Protein 5UPB (pdb70)

Radius of gyration: 27.68 Å; Cα contacts (8 Å, |Δi|>4): 3332; chains: 4; bounding box: 74×61×68 Å

Solvent-accessible surface area: 32976 Å² total; per-residue (Å²): 49,0,4,2,67,16,106,105,33,78,0,20,19,9,41,101,25,96,38,0,12,0,0,36,8,0,0,0,6,0,92,6,68,48,74,113,0,55,57,9,15,16,74,47,6,136,22,29,90,0,23,0,30,0,26,0,0,36,12,7,6,8,6,77,103,107,67,53,42,5,35,143,18,3,5,23,5,32,8,40,9,0,0,0,3,0,0,0,30,40,73,140,86,88,0,13,9,6,5,2,0,0,0,42,41,5,19,0,0,0,25,4,0,0,11,0,42,4,9,2,37,8,69,12,28,22,0,47,8,24,86,20,2,41,32,37,10,7,39,128,126,54,12,16,0,0,0,4,0,8,14,21,17,6,20,0,0,25,1,0,0,40,2,78,111,65,21,86,66,69,17,26,86,97,30,72,0,17,0,2,14,0,21,0,14,30,21,48,132,67,6,56,81,6,36,1,0,0,19,6,70,67,94,54,93,124,53,14,89,15,54,10,14,122,31,42,20,87,35,24,68,8,58,26,1,2,0,84,31,0,50,105,52,96,63,56,19,3,0,0,19,6,30,1,14,55,20,25,22,0,55,79,55,62,70,74,34,0,2,2,66,20,109,105,38,73,0,22,19,5,43,108,11,89,45,0,15,0,0,34,7,0,0,0,6,0,79,7,73,53,75,131,0,55,58,9,17,16,69,37,1,136,31,29,84,0,13,0,26,0,27,0,0,36,11,8,7,8,6,88,96,110,66,52,47,5,28,117,15,2,5,25,5,33,13,40,9,0,0,1,2,0,0,0,34,46,71,145,88,86,0,18,10,7,4,2,1,0,0,41,42,4,30,7,0,0,32,4,0,0,3,0,37,3,14,2,35,9,68,10,28,23,0,44,5,22,78,22,1,41,35,35,10,8,40,129,122,53,12,16,0,0,1,4,0,8,15,23,16,6,20,0,0,24,1,0,0,38,2,63,112,64,21,83,65,70,32,26,92,82,32,58,0,18,0,0,14,0,22,0,12,34,22,49,128,64,6,50,79,5,38,4,0,0,27,4,60,66,94,60,86,126,49,13,92,16,56,9,14,111,38,46,19,88,34,24,65,10,53,22,2,2,1,88,31,0,50,122,53,96,64,45,36,4,1,0,17,7,28,1,13,53,20,23,22,0,52,88,60,63,71,75,95,40,19,0,3,3,64,48,146,36,24,17,2,14,84,30,82,26,0,12,0,0,36,4,0,0,0,7,0,83,6,72,47,75,106,0,50,56,9,14,15,72,33,0,132,34,32,88,0,17,0,30,0,24,0,0,36,8,6,6,12,11,67,69,98,71,54,39,8,29,135,16,3,4,25,5,33,9,41,7,0,0,0,4,0,0,0,30,42,70,142,92,88,0,13,8,5,4,2,0,0,0,42,41,4,17,0,0,0,14,3,0,0,8,0,32,3,8,1,36,9,67,10,28,22,0,47,8,25,90,17,1,40,31,34,18,12,39,144,136,51,13,12,0,0,1,3,0,7,14,22,16,6,22,0,0,24,0,0,0,40,2,58,124,62,22,91,66,70,28,22,95,101,37,80,1,15,1,1,11,0,20,0,12,29,20,48,129,63,7,55,85,5,37,2,0,0,20,3,88,70,61,78,95,141,57,15,88,16,58,9,13,114,38,50,18,85,36,23,65,8,58,23,1,4,1,77,28,0,49,110,52,101,61,43,29,3,1,0,18,6,28,0,8,58,14,24,17,0,56,81,56,63,73,82,70,22,18,0,3,2,63,21,114,95,15,74,0,14,18,3,14,86,28,85,26,0,11,0,0,34,4,0,0,0,6,0,91,6,76,49,72,150,0,59,55,10,15,17,94,50,5,126,11,30,82,0,21,0,34,0,20,0,0,36,10,6,5,10,11,68,73,98,70,56,38,8,34,141,16,2,4,26,5,33,10,41,7,0,0,0,1,0,0,0,34,38,99,128,95,0,13,8,8,4,2,0,0,0,42,43,6,17,0,0,0,18,4,0,0,7,0,32,4,8,1,36,9,68,10,28,21,0,46,4,26,89,16,1,50,36,32,12,8,36,136,137,50,12,8,0,0,0,4,0,9,14,21,16,6,23,0,0,29,0,0,0,39,2,73,124,63,22,94,62,67,22,30,80,88,33,82,2,12,0,3,19,0,21,0,12,32,20,48,128,60,5,52,80,4,76,5,15,0,38,33,95,62,78,94,146,59,14,90,18,60,6,14,118,32,34,18,84,34,24,67,12,69,29,15,18,0,91,32,0,52,130,53,96,61,54,22,3,0,0,18,7,29,0,9,64,18,25,22,0,56,100,51,101

Nearest PDB structures (foldseek):
  5upb-assembly1_C  TM=1.004E+00  e=4.506E-57  Rhizorhabdus wittichii RW1
  6eej-assembly1_B  TM=9.157E-01  e=1.206E-24  Streptomyces bingchenggensis BCW-1
  4jmd-assembly1_B  TM=8.940E-01  e=2.222E-24  Streptomyces hygroscopicus
  4jm3-assembly1_B  TM=8.952E-01  e=3.871E-24  Streptomyces hygroscopicus
  4jmc-assembly1_A-2  TM=9.164E-01  e=3.985E-23  Streptomyces hygroscopicus

Secondary structure (DSSP, 8-state):
--SSP-SS-TT-S--SS-EEEEEEEEEEEEEE-HHHHHHHSPTT-EEEEEEEEEEEEEEEEEETTBTTGGGT-GGGSEEEEEEEEEEEEETTEEEEEEEEEEES-HHHHHHHHHTT--EEE-EEEEE---TT-TTT-SSSTT-EEEEEEEETTEEEEEEEEEEEEE--GGGS---SEEEEEEEE--SSTTS--EEEEEEE--SEEEEEEEEEEEEEEEE---TT--GGGG-SEEEEEEEEEEEEEEE-PPEEEEE-/--SSP-SS-TT-SS-SS-EEEEEEEEEEEEE--HHHHHTTSPTT-EEEEEEEEEEEEEEEEEESSSTTGGGT-GGGSEEEEEEEEEEEEETTEEEEEEEEEEES-HHHHHHHHHTT--EEE-EEEEE---TT-TTT-SSSTT-EEEEEEEETTEEEEEEEEEEEEE--GGGS----EEEEEEEE--SSTTS--EEEEEEEE-SEEEEEEEEEEEEEEEE---TT--GGGG-S-EEEEEEEEEEEEEE-PPEEEEE-/-B-SSSP----SSBSS-EEEEEEEEEEEEE--HHHHHTTSPTT-EEEEEEEEEEEEEEEEEETT-TTGGGT-GGGSEEEEEEEEEEEEETTEEEEEEEEEEES-HHHHHHHHHTT--EEE-EEEEE---TT-TTT-SSSTT-EEEEEEEETTEEEEEEEEEEEEE--GGGS---SEEEEEEEE--SSTTS--EEEEEEE-EEEEEEEEEEEEEEEEEE---TT--GGGG-S-EEEEEEEEEEEEEE-PPEEEEE-/-B-SSS--SS-TT-SSBSS-EEEEEEEEEEEEEE-HHHHHHHSPTT-EEEEEEEEEEEEEEEEEETT-TTGGGT-GGGSEEEEEEEEEEEE---EEEEEEEEEES-HHHHHHHHHTT--EEE-EEEEE---TT-TTT-SSSTT-EEEEEEEETTEEEEEEEEEEEEE--GGGS---SEEEEEEEE--SSTTS--EEEEEE--EEEEEEEEEEEEEEEEE---TT--GGGG-SEEEEEEEEEEEEEEE-PPEE--

Foldseek 3Di:
DAPPDDPVCPGHLDDQAWKKKKKWKKKWKWFDCQVLVVVLDPPQKHFDRRIKMKMKMKMFMAGPVPRPVCVPCVVSGIKIKIFIWTWIDRPNATAIEGREMEMADVSVCVLCLQQARHYDHKDKDKDFDDQPDVVAHGDDQQGKIKMWIGDPHWTFKIKMFGFHHFDDCVQDDDGFKYKGWNWADDPDVVDDTATFIWIKGWPDKDKDRKTWGDMDMGGIDDPPDDSVSCVPIDTDTIMIIMMMTMIGHTGTDGGD/DAPPDDPVCPGHLDDQFWKKKKKWKKKWKWADCQVLVVVLDPPQKHFDRRIKMKMKMKMFMATPVCRPVCVVCVVSGIKIKIFIWTWIDRVNATDIEGREMEMADVSVCVVCLQQQRHYDHKDKDKDFDDQPPVVAHGDDQQGKIKMWIGHPRWTFKIKMFGFHFFDDCVQPDDRFKYKHWNWADDPDVVDDIATFIWIKGWPDKDKDRKTWGDMDMDGIDDPPDDSVSCVPIDTDTIMIIMMMTIIGHTGTDGGD/DADAPPDDCHHLDDQAKKKKKKWKKKWKWFDCQVLVQVLDPPQKHADRRIKMKMKMKMFMAGPVCRPVCVPCVVSGIKIKIFIWTWIDRVNATEIEGREMEMADVSVCVLCLQQFHHYDHKDKDKDFDDQPPVVQHGDDQQGKIKMWIDDPRWTFKIKMFRFHHFDDCVQPPDGQWYKGWNWADDPDVVDDTATFIWIWGWPPKDKDPKTWGDMDMDGIDDPPDDSVSRVPIDTDTIMIIMMMTMTRHTGTDGGD/DADAPPDDPVNPGHLDDQAKKKKKKWKKKWKKFDCQVLVVVLDPPQKHFDRRIKMKMKMKMFMAGPVCRPVCVPCVVSGIKIKIFIWTWIDRVFTEIEGREMEMADVSVVVVCLQQAHHYDHKDKDKDFDDQPPVVQHGDDQQGKIKMWIADPNWTFKIKMFRFHHFDDPVQDDDGPWYKGWNWADDPDVPDDIDTFIWIKWPPKDKDPKTWGDMDMDGIDDPPDDSVSRVPIDTDTIMIIMMMTMIGHTGTDD

Sequence (1021 aa):
ATHFLTPTGQASLVDDALYGWGADMLTVYLRCDPARLQALLPAGLKVADGLCMAYVGAFQSTSEDQPAAMLRNPAGAVYNEAALSIACTHGDRQGYFPAFVWVDKEWSLIRGWLNGYPKKIGAITLARPHPYNPVTGGLREGAVVGGICARHGFTLFRLGLTVTRAGDAGDLRSRPATFGHRHWPALHPTQTPVSELVEVNRSDLRVGDIWAGEPFIELGSAPDEALECFADHEVLAGVTYSYGFRIGGATRLESLATHFLTPTGQASLVDDALYGWGADMLTVYLRCDPARLQALLPAGLKVADGLCMAYVGAFQSTSEDQPAAMLRNPAGAVYNEAALSIACTHGDRQGYFPAFVWVDKEWSLIRGWLNGYPKKIGAITLARPHPYNPVTGGLREGAVVGGICARHGFTLFRLGLTVTRAGDAGDLRSRPATFGHRHWPALHPTQTPVSELVEVNRSDLRVGDIWAGEPFIELGSAPDEALECFADHEVLAGVTYSYGFRIGGATRLESLAGATHFLTPASLVDDALYGWGADMLTVYLRCDPARLQALLPAGLKVADGLCMAYVGAFQSTSEDQPAAMLRNPAGAVYNEAALSIACTHGDRQGYFPAFVWVDKEWSLIRGWLNGYPKKIGAITLARPHPYNPVTGGLREGAVVGGICARHGFTLFRLGLTVTRAGDAGDLRSRPATFGHRHWPALHPTQTPVSELVEVNRSDLRVGDIWAGEPFIELGSAPDEALECFADHEVLAGVTYSYGFRIGGATRLESLAGATHFLTPTGQASLVDDALYGWGADMLTVYLRCDPARLQALLPAGLKVADGLCMAYVGAFQSTSEDQPAAMLRNPAGAVYNEAALSIACTHGRQGYFPAFVWVDKEWSLIRGWLNGYPKKIGAITLARPHPYNPVTGGLREGAVVGGICARHGFTLFRLGLTVTRAGDAGDLRSRPATFGHRHWPALHPTQTPVSELVEVRSDLRVGDIWAGEPFIELGSAPDEALECFADHEVLAGVTYSYGFRIGGATRLE

Structure (mmCIF, N/CA/C/O backbone):
data_5UPB
#
_entry.id   5UPB
#
_cell.length_a   75.040
_cell.length_b   75.040
_cell.length_c   179.850
_cell.angle_alpha   90.000
_cell.angle_beta   90.000
_cell.angle_gamma   120.000
#
_symmetry.space_group_name_H-M   'P 32'
#
loop_
_entity.id
_entity.type
_entity.pdbx_description
1 polymer 'Acetoacetate decarboxylase'
2 water water
#
loop_
_atom_site.group_PDB
_atom_site.id
_atom_site.type_symbol
_atom_site.label_atom_id
_atom_site.label_alt_id
_atom_site.label_comp_id
_atom_site.label_asym_id
_atom_site.label_entity_id
_atom_site.label_seq_id
_atom_site.pdbx_PDB_ins_code
_atom_site.Cartn_x
_atom_site.Cartn_y
_atom_site.Cartn_z
_atom_site.occupancy
_atom_site.B_iso_or_equiv
_atom_site.auth_seq_id
_atom_site.auth_comp_id
_atom_site.auth_asym_id
_atom_site.auth_atom_id
_atom_site.pdbx_PDB_model_num
ATOM 1 N N . ALA A 1 3 ? 7.923 11.976 6.088 1.00 54.62 4 ALA A N 1
ATOM 2 C CA . ALA A 1 3 ? 6.651 12.052 5.383 1.00 46.69 4 ALA A CA 1
ATOM 3 C C . ALA A 1 3 ? 6.752 11.274 4.051 1.00 50.12 4 ALA A C 1
ATOM 4 O O . ALA A 1 3 ? 7.838 11.051 3.514 1.00 43.13 4 ALA A O 1
ATOM 6 N N . THR A 1 4 ? 5.610 10.848 3.547 1.00 39.31 5 THR A N 1
ATOM 7 C CA . THR A 1 4 ? 5.481 9.897 2.434 1.00 37.90 5 THR A CA 1
ATOM 8 C C . THR A 1 4 ? 4.713 10.551 1.294 1.00 42.42 5 THR A C 1
ATOM 9 O O . THR A 1 4 ? 4.273 11.706 1.398 1.00 38.04 5 THR A O 1
ATOM 19 N N . HIS A 1 5 ? 4.537 9.794 0.199 1.00 41.24 6 HIS A N 1
ATOM 20 C CA . HIS A 1 5 ? 3.573 10.194 -0.821 1.00 47.01 6 HIS A CA 1
ATOM 21 C C . HIS A 1 5 ? 2.235 10.511 -0.160 1.00 40.90 6 HIS A C 1
ATOM 22 O O . HIS A 1 5 ? 1.863 9.873 0.833 1.00 33.86 6 HIS A O 1
ATOM 35 N N . PHE A 1 6 ? 1.483 11.469 -0.716 1.00 34.96 7 PHE A N 1
ATOM 36 C CA . PHE A 1 6 ? 1.917 12.377 -1.804 1.00 37.73 7 PHE A CA 1
ATOM 37 C C . PHE A 1 6 ? 2.817 13.492 -1.270 1.00 40.83 7 PHE A C 1
ATOM 38 O O . PHE A 1 6 ? 2.411 14.260 -0.386 1.00 43.65 7 PHE A O 1
ATOM 55 N N . LEU A 1 7 ? 4.026 13.607 -1.808 1.00 38.38 8 LEU A N 1
ATOM 56 C CA . LEU A 1 7 ? 4.957 14.650 -1.376 1.00 44.08 8 LEU A CA 1
ATOM 57 C C . LEU A 1 7 ? 4.620 15.982 -2.043 1.00 52.19 8 LEU A C 1
ATOM 58 O O . LEU A 1 7 ? 4.672 16.108 -3.273 1.00 46.15 8 LEU A O 1
ATOM 74 N N . THR A 1 8 ? 4.283 16.974 -1.235 1.00 46.16 9 THR A N 1
ATOM 75 C CA . THR A 1 8 ? 3.995 18.314 -1.720 1.00 44.29 9 THR A CA 1
ATOM 76 C C . THR A 1 8 ? 4.679 19.281 -0.770 1.00 59.46 9 THR A C 1
ATOM 77 O O . THR A 1 8 ? 4.991 18.915 0.371 1.00 60.55 9 THR A O 1
ATOM 88 N N . PRO A 1 9 ? 4.937 20.521 -1.209 1.00 67.01 10 PRO A N 1
ATOM 89 C CA . PRO A 1 9 ? 5.657 21.455 -0.318 1.00 92.44 10 PRO A CA 1
ATOM 90 C C . PRO A 1 9 ? 4.951 21.629 1.017 1.00 114.30 10 PRO A C 1
ATOM 91 O O . PRO A 1 9 ? 5.574 21.492 2.077 1.00 110.87 10 PRO A O 1
ATOM 102 N N . THR A 1 10 ? 3.653 21.941 0.979 1.00 134.05 11 THR A N 1
ATOM 103 C CA . THR A 1 10 ? 2.795 21.902 2.159 1.00 128.86 11 THR A CA 1
ATOM 104 C C . THR A 1 10 ? 3.003 20.654 3.017 1.00 86.64 11 THR A C 1
ATOM 105 O O . THR A 1 10 ? 3.158 20.737 4.242 1.00 74.69 11 THR A O 1
ATOM 111 N N . GLY A 1 11 ? 2.968 19.482 2.393 1.00 65.82 12 GLY A N 1
ATOM 112 C CA . GLY A 1 11 ? 2.956 18.235 3.124 1.00 63.62 12 GLY A CA 1
ATOM 113 C C . GLY A 1 11 ? 1.584 17.801 3.602 1.00 65.85 12 GLY A C 1
ATOM 114 O O . GLY A 1 11 ? 1.477 16.755 4.262 1.00 61.79 12 GLY A O 1
ATOM 118 N N . GLN A 1 12 ? 0.527 18.551 3.269 1.00 54.42 13 GLN A N 1
ATOM 119 C CA . GLN A 1 12 ? -0.822 18.203 3.702 1.00 51.42 13 GLN A CA 1
ATOM 120 C C . GLN A 1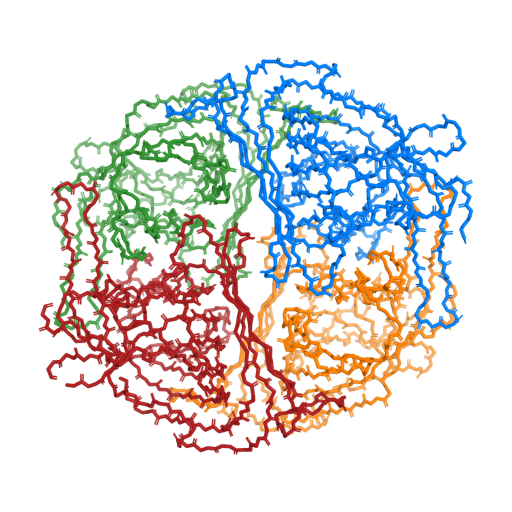 12 ? -1.321 16.904 3.093 1.00 42.67 13 GLN A C 1
ATOM 121 O O . GLN A 1 12 ? -2.334 16.367 3.555 1.00 45.90 13 GLN A O 1
ATOM 135 N N . ALA A 1 13 ? -0.663 16.398 2.055 1.00 43.56 14 ALA A N 1
ATOM 136 C CA . ALA A 1 13 ? -1.167 15.251 1.325 1.00 42.37 14 ALA A CA 1
ATOM 137 C C . ALA A 1 13 ? -0.380 13.979 1.609 1.00 45.38 14 ALA A C 1
ATOM 138 O O . ALA A 1 13 ? -0.620 12.972 0.948 1.00 35.72 14 ALA A O 1
ATOM 145 N N . SER A 1 14 ? 0.569 14.002 2.548 1.00 37.18 15 SER A N 1
ATOM 146 C CA . SER A 1 14 ? 1.317 12.794 2.874 1.00 41.86 15 SER A CA 1
ATOM 147 C C . SER A 1 14 ? 0.424 11.840 3.648 1.00 35.42 15 SER A C 1
ATOM 148 O O . SER A 1 14 ? -0.308 12.249 4.549 1.00 42.95 15 SER A O 1
ATOM 156 N N . LEU A 1 15 ? 0.491 10.550 3.310 1.00 39.61 16 LEU A N 1
ATOM 157 C CA . LEU A 1 15 ? -0.246 9.552 4.087 1.00 40.12 16 LEU A CA 1
ATOM 158 C C . LEU A 1 15 ? 0.201 9.536 5.531 1.00 47.52 16 LEU A C 1
ATOM 159 O O . LEU A 1 15 ? -0.610 9.343 6.440 1.00 42.15 16 LEU A O 1
ATOM 175 N N . VAL A 1 16 ? 1.505 9.658 5.747 1.00 38.89 17 VAL A N 1
ATOM 176 C CA . VAL A 1 16 ? 2.126 9.462 7.045 1.00 46.44 17 VAL A CA 1
ATOM 177 C C . VAL A 1 16 ? 3.133 10.587 7.234 1.00 50.21 17 VAL A C 1
ATOM 178 O O . VAL A 1 16 ? 3.764 11.027 6.267 1.00 45.39 17 VAL A O 1
ATOM 191 N N . ASP A 1 17 ? 3.271 11.062 8.469 1.00 48.35 18 ASP A N 1
ATOM 192 C CA . ASP A 1 17 ? 4.328 11.997 8.860 1.00 53.34 18 ASP A CA 1
ATOM 193 C C . ASP A 1 17 ? 5.207 11.320 9.907 1.00 50.71 18 ASP A C 1
ATOM 194 O O . ASP A 1 17 ? 4.882 10.244 10.411 1.00 58.08 18 ASP A O 1
ATOM 203 N N . ASP A 1 18 ? 6.356 11.915 10.222 1.00 51.06 19 ASP A N 1
ATOM 204 C CA . ASP A 1 18 ? 7.214 11.333 11.253 1.00 67.71 19 ASP A CA 1
ATOM 205 C C . ASP A 1 18 ? 6.966 11.949 12.629 1.00 55.57 19 ASP A C 1
ATOM 206 O O . ASP A 1 18 ? 7.853 11.940 13.493 1.00 74.86 19 ASP A O 1
ATOM 215 N N . ALA A 1 19 ? 5.784 12.496 12.836 1.00 61.73 20 ALA A N 1
ATOM 216 C CA . ALA A 1 19 ? 5.380 12.927 14.158 1.00 53.21 20 ALA A CA 1
ATOM 217 C C . ALA A 1 19 ? 5.135 11.719 15.057 1.00 55.35 20 ALA A C 1
ATOM 218 O O . ALA A 1 19 ? 4.949 10.591 14.605 1.00 46.84 20 ALA A O 1
ATOM 225 N N . LEU A 1 20 ? 5.185 11.964 16.356 1.00 53.24 21 LEU A N 1
ATOM 226 C CA . LEU A 1 20 ? 4.790 10.944 17.309 1.00 50.96 21 LEU A CA 1
ATOM 227 C C . LEU A 1 20 ? 3.262 10.797 17.312 1.00 45.15 21 LEU A C 1
ATOM 228 O O . LEU A 1 20 ? 2.525 11.775 17.287 1.00 45.24 21 LEU A O 1
ATOM 244 N N . TYR A 1 21 ? 2.781 9.577 17.384 1.00 35.71 22 TYR A N 1
ATOM 245 C CA . TYR A 1 21 ? 1.344 9.331 17.495 1.00 33.81 22 TYR A CA 1
ATOM 246 C C . TYR A 1 21 ? 0.968 8.701 18.828 1.00 46.17 22 TYR A C 1
ATOM 247 O O . TYR A 1 21 ? 1.792 8.065 19.496 1.00 44.44 22 TYR A O 1
ATOM 265 N N . GLY A 1 22 ? -0.282 8.942 19.224 1.00 31.89 23 GLY A N 1
ATOM 266 C CA . GLY A 1 22 ? -0.899 8.213 20.308 1.00 31.18 23 GLY A CA 1
ATOM 267 C C . GLY A 1 22 ? -2.116 7.478 19.797 1.00 32.29 23 GLY A C 1
ATOM 268 O O . GLY A 1 22 ? -2.829 7.961 18.917 1.00 37.25 23 GLY A O 1
ATOM 272 N N . TRP A 1 23 ? -2.375 6.333 20.406 1.00 27.85 24 TRP A N 1
ATOM 273 C CA . TRP A 1 23 ? -3.488 5.454 20.098 1.00 29.64 24 TRP A CA 1
ATOM 274 C C . TRP A 1 23 ? -4.326 5.162 21.326 1.00 32.25 24 TRP A C 1
ATOM 275 O O . TRP A 1 23 ? -3.789 4.928 22.417 1.00 34.76 24 TRP A O 1
ATOM 296 N N . GLY A 1 24 ? -5.640 5.080 21.135 1.00 30.87 25 GLY A N 1
ATOM 297 C CA . GLY A 1 24 ? -6.494 4.322 22.027 1.00 26.37 25 GLY A CA 1
ATOM 298 C C . GLY A 1 24 ? -7.219 3.245 21.253 1.00 25.10 25 GLY A C 1
ATOM 299 O O . GLY A 1 24 ? -7.503 3.399 20.062 1.00 27.93 25 GLY A O 1
ATOM 303 N N . ALA A 1 25 ? -7.489 2.143 21.920 1.00 26.37 26 ALA A N 1
ATOM 304 C CA . ALA A 1 25 ? -8.047 0.985 21.223 1.00 26.68 26 ALA A CA 1
ATOM 305 C C . ALA A 1 25 ? -8.858 0.120 22.161 1.00 29.80 26 ALA A C 1
ATOM 306 O O . ALA A 1 25 ? -8.567 0.016 23.367 1.00 27.99 26 ALA A O 1
ATOM 313 N N . ASP A 1 26 ? -9.853 -0.530 21.587 1.00 25.90 27 ASP A N 1
ATOM 314 C CA . ASP A 1 26 ? -10.523 -1.662 22.215 1.00 31.40 27 ASP A CA 1
ATOM 315 C C . ASP A 1 26 ? -10.108 -2.931 21.489 1.00 28.20 27 ASP A C 1
ATOM 316 O O . ASP A 1 26 ? -10.119 -2.973 20.256 1.00 26.40 27 ASP A O 1
ATOM 325 N N . MET A 1 27 ? -9.803 -3.984 22.256 1.00 30.03 28 MET A N 1
ATOM 326 C CA . MET A 1 27 ? -9.126 -5.161 21.721 1.00 28.24 28 MET A CA 1
ATOM 327 C C . MET A 1 27 ? -9.892 -6.415 22.110 1.00 29.64 28 MET A C 1
ATOM 328 O O . MET A 1 27 ? -10.388 -6.532 23.243 1.00 28.87 28 MET A O 1
ATOM 342 N N . LEU A 1 28 ? -9.968 -7.344 21.167 1.00 26.07 29 LEU A N 1
ATOM 343 C CA . LEU A 1 28 ? -10.365 -8.727 21.415 1.00 31.15 29 LEU A CA 1
ATOM 344 C C . LEU A 1 28 ? -9.173 -9.604 21.071 1.00 30.39 29 LEU A C 1
ATOM 345 O O . LEU A 1 28 ? -8.661 -9.545 19.944 1.00 30.20 29 LEU A O 1
ATOM 361 N N . THR A 1 29 ? -8.714 -10.395 22.032 1.00 27.09 30 THR A N 1
ATOM 362 C CA . THR A 1 29 ? -7.516 -11.198 21.857 1.00 29.06 30 THR A CA 1
ATOM 363 C C . THR A 1 29 ? -7.740 -12.641 22.289 1.00 31.42 30 THR A C 1
ATOM 364 O O . THR A 1 29 ? -8.306 -12.906 23.362 1.00 31.42 30 THR A O 1
ATOM 375 N N . VAL A 1 30 ? -7.264 -13.569 21.450 1.00 30.90 31 VAL A N 1
ATOM 376 C CA . VAL A 1 30 ? -7.239 -14.985 21.757 1.00 36.08 31 VAL A CA 1
ATOM 377 C C . VAL A 1 30 ? -5.797 -15.463 21.673 1.00 33.60 31 VAL A C 1
ATOM 378 O O . VAL A 1 30 ? -5.111 -15.258 20.660 1.00 32.41 31 VAL A O 1
ATOM 391 N N . TYR A 1 31 ? -5.342 -16.083 22.742 1.00 30.67 32 TYR A N 1
ATOM 392 C CA . TYR A 1 31 ? -4.027 -16.684 22.779 1.00 31.16 32 TYR A CA 1
ATOM 393 C C . TYR A 1 31 ? -4.098 -18.146 22.355 1.00 37.04 32 TYR A C 1
ATOM 394 O O . TYR A 1 31 ? -5.065 -18.855 22.655 1.00 38.07 32 TYR A O 1
ATOM 412 N N . LEU A 1 32 ? -3.087 -18.555 21.607 1.00 34.21 33 LEU A N 1
ATOM 413 C CA . LEU A 1 32 ? -2.991 -19.866 20.985 1.00 34.13 33 LEU A CA 1
ATOM 414 C C . LEU A 1 32 ? -1.578 -20.396 21.142 1.00 33.81 33 LEU A C 1
ATOM 415 O O . LEU A 1 32 ? -0.619 -19.636 21.314 1.00 43.80 33 LEU A O 1
ATOM 431 N N . ARG A 1 33 ? -1.440 -21.701 20.939 1.00 43.85 34 ARG A N 1
ATOM 432 C CA . ARG A 1 33 ? -0.134 -22.338 20.811 1.00 40.21 34 ARG A CA 1
ATOM 433 C C . ARG A 1 33 ? -0.163 -23.174 19.544 1.00 43.16 34 ARG A C 1
ATOM 434 O O . ARG A 1 33 ? -1.087 -23.965 19.349 1.00 41.07 34 ARG A O 1
ATOM 455 N N . CYS A 1 34 ? 0.782 -22.923 18.650 1.00 42.28 35 CYS A N 1
ATOM 456 C CA . CYS A 1 34 ? 0.972 -23.712 17.444 1.00 40.31 35 CYS A CA 1
ATOM 457 C C . CYS A 1 34 ? 2.308 -24.424 17.533 1.00 38.75 35 CYS A C 1
ATOM 458 O O . CYS A 1 34 ? 3.078 -24.250 18.490 1.00 43.02 35 CYS A O 1
ATOM 466 N N . ASP A 1 35 ? 2.552 -25.268 16.548 1.00 53.01 36 ASP A N 1
ATOM 467 C CA . ASP A 1 35 ? 3.824 -25.969 16.415 1.00 62.04 36 ASP A CA 1
ATOM 468 C C . ASP A 1 35 ? 4.932 -24.941 16.199 1.00 51.41 36 ASP A C 1
ATOM 469 O O . ASP A 1 35 ? 4.926 -24.250 15.168 1.00 45.44 36 ASP A O 1
ATOM 478 N N . PRO A 1 36 ? 5.916 -24.832 17.093 1.00 49.46 37 PRO A N 1
ATOM 479 C CA . PRO A 1 36 ? 6.940 -23.799 16.891 1.00 50.95 37 PRO A CA 1
ATOM 480 C C . PRO A 1 36 ? 7.652 -23.911 15.549 1.00 52.95 37 PRO A C 1
ATOM 481 O O . PRO A 1 36 ? 8.041 -22.883 14.984 1.00 44.16 37 PRO A O 1
ATOM 492 N N . ALA A 1 37 ? 7.788 -25.120 14.990 1.00 60.05 38 ALA A N 1
ATOM 493 C CA . ALA A 1 37 ? 8.534 -25.262 13.739 1.00 60.81 38 ALA A CA 1
ATOM 494 C C . ALA A 1 37 ? 7.803 -24.588 12.587 1.00 59.20 38 ALA A C 1
ATOM 495 O O . ALA A 1 37 ? 8.436 -23.937 11.745 1.00 60.64 38 ALA A O 1
ATOM 502 N N . ARG A 1 38 ? 6.472 -24.706 12.539 1.00 54.00 39 ARG A N 1
ATOM 503 C CA . ARG A 1 38 ? 5.718 -23.990 11.513 1.00 45.60 39 ARG A CA 1
ATOM 504 C C . ARG A 1 38 ? 5.835 -22.475 11.692 1.00 46.67 39 ARG A C 1
ATOM 505 O O . ARG A 1 38 ? 6.024 -21.738 10.717 1.00 54.76 39 ARG A O 1
ATOM 526 N N . LEU A 1 39 ? 5.739 -21.983 12.936 1.00 47.10 40 LEU A N 1
ATOM 527 C CA . LEU A 1 39 ? 5.826 -20.542 13.140 1.00 41.64 40 LEU A CA 1
ATOM 528 C C . LEU A 1 39 ? 7.213 -20.013 12.811 1.00 49.91 40 LEU A C 1
ATOM 529 O O . LEU A 1 39 ? 7.341 -18.909 12.270 1.00 49.01 40 LEU A O 1
ATOM 545 N N . GLN A 1 40 ? 8.266 -20.788 13.103 1.00 44.98 41 GLN A N 1
ATOM 546 C CA . GLN A 1 40 ? 9.618 -20.303 12.826 1.00 44.58 41 GLN A CA 1
ATOM 547 C C . GLN A 1 40 ? 9.792 -19.973 11.345 1.00 42.80 41 GLN A C 1
ATOM 548 O O . GLN A 1 40 ? 10.490 -19.017 10.990 1.00 41.10 41 GLN A O 1
ATOM 562 N N . ALA A 1 41 ? 9.167 -20.760 10.464 1.00 42.95 42 ALA A N 1
ATOM 563 C CA . ALA A 1 41 ? 9.266 -20.513 9.024 1.00 50.12 42 ALA A CA 1
ATOM 564 C C . ALA A 1 41 ? 8.743 -19.130 8.630 1.00 50.72 42 ALA A C 1
ATOM 565 O O . ALA A 1 41 ? 9.130 -18.594 7.587 1.00 43.34 42 ALA A O 1
ATOM 572 N N . LEU A 1 42 ? 7.837 -18.553 9.415 1.00 44.88 43 LEU A N 1
ATOM 573 C CA . LEU A 1 42 ? 7.322 -17.223 9.129 1.00 38.74 43 LEU A CA 1
ATOM 574 C C . LEU A 1 42 ? 8.189 -16.120 9.709 1.00 44.29 43 LEU A C 1
ATOM 575 O O . LEU A 1 42 ? 7.948 -14.941 9.409 1.00 46.09 43 LEU A O 1
ATOM 591 N N . LEU A 1 43 ? 9.134 -16.465 10.582 1.00 39.49 44 LEU A N 1
ATOM 592 C CA . LEU A 1 43 ? 9.896 -15.408 11.215 1.00 43.14 44 LEU A CA 1
ATOM 593 C C . LEU A 1 43 ? 11.055 -15.000 10.339 1.00 41.65 44 LEU A C 1
ATOM 594 O O . LEU A 1 43 ? 11.745 -15.860 9.793 1.00 44.24 44 LEU A O 1
ATOM 610 N N . PRO A 1 44 ? 11.342 -13.709 10.254 1.00 37.38 45 PRO A N 1
ATOM 611 C CA . PRO A 1 44 ? 12.552 -13.293 9.552 1.00 46.57 45 PRO A CA 1
ATOM 612 C C . PRO A 1 44 ? 13.802 -13.705 10.321 1.00 48.38 45 PRO A C 1
ATOM 613 O O . PRO A 1 44 ? 13.774 -13.996 11.519 1.00 42.25 45 PRO A O 1
ATOM 624 N N . ALA A 1 45 ? 14.901 -13.790 9.583 1.00 53.07 46 ALA A N 1
ATOM 625 C CA . ALA A 1 45 ? 16.167 -14.228 10.152 1.00 58.68 46 ALA A CA 1
ATOM 626 C C . ALA A 1 45 ? 16.562 -13.359 11.340 1.00 54.14 46 ALA A C 1
ATOM 627 O O . ALA A 1 45 ? 16.454 -12.128 11.294 1.00 50.62 46 ALA A O 1
ATOM 634 N N . GLY A 1 46 ? 16.986 -14.003 12.423 1.00 53.17 47 GLY A N 1
ATOM 635 C CA . GLY A 1 46 ? 17.420 -13.294 13.613 1.00 58.90 47 GLY A CA 1
ATOM 636 C C . GLY A 1 46 ? 16.420 -13.343 14.743 1.00 53.08 47 GLY A C 1
ATOM 637 O O . GLY A 1 46 ? 16.773 -12.984 15.878 1.00 56.48 47 GLY A O 1
ATOM 641 N N . LEU A 1 47 ? 15.189 -13.775 14.467 1.00 45.65 48 LEU A N 1
ATOM 642 C CA . LEU A 1 47 ? 14.166 -13.982 15.482 1.00 55.61 48 LEU A CA 1
ATOM 643 C C . LEU A 1 47 ? 13.976 -15.469 15.713 1.00 56.26 48 LEU A C 1
ATOM 644 O O . LEU A 1 47 ? 13.933 -16.261 14.767 1.00 49.11 48 LEU A O 1
ATOM 660 N N . LYS A 1 48 ? 13.832 -15.833 16.977 1.00 49.86 49 LYS A N 1
ATOM 661 C CA . LYS A 1 48 ? 13.685 -17.220 17.377 1.00 61.19 49 LYS A CA 1
ATOM 662 C C . LYS A 1 48 ? 12.302 -17.389 17.979 1.00 44.13 49 LYS A C 1
ATOM 663 O O . LYS A 1 48 ? 11.887 -16.599 18.834 1.00 46.03 49 LYS A O 1
ATOM 682 N N . VAL A 1 49 ? 11.570 -18.387 17.493 1.00 41.81 50 VAL A N 1
ATOM 683 C CA . VAL A 1 49 ? 10.231 -18.606 18.003 1.00 45.40 50 VAL A CA 1
ATOM 684 C C . VAL A 1 49 ? 10.331 -18.954 19.500 1.00 47.82 50 VAL A C 1
ATOM 685 O O . VAL A 1 49 ? 11.315 -19.548 19.964 1.00 47.70 50 VAL A O 1
ATOM 698 N N . ALA A 1 50 ? 9.289 -18.624 20.251 1.00 51.49 51 ALA A N 1
ATOM 699 C CA . ALA A 1 50 ? 9.234 -19.035 21.650 1.00 50.02 51 ALA A CA 1
ATOM 700 C C . ALA A 1 50 ? 8.613 -20.422 21.663 1.00 57.62 51 ALA A C 1
ATOM 701 O O . ALA A 1 50 ? 8.898 -21.217 20.761 1.00 64.73 51 ALA A O 1
ATOM 708 N N . ASP A 1 51 ? 7.793 -20.749 22.650 1.00 77.81 52 ASP A N 1
ATOM 709 C CA . ASP A 1 51 ? 7.288 -22.114 22.740 1.00 76.73 52 ASP A CA 1
ATOM 710 C C . ASP A 1 51 ? 6.110 -22.381 21.796 1.00 51.10 52 ASP A C 1
ATOM 711 O O . ASP A 1 51 ? 5.472 -23.428 21.898 1.00 51.66 52 ASP A O 1
ATOM 720 N N . GLY A 1 52 ? 5.856 -21.506 20.831 1.00 50.04 53 GLY A N 1
ATOM 721 C CA . GLY A 1 52 ? 4.713 -21.639 19.954 1.00 53.59 53 GLY A CA 1
ATOM 722 C C . GLY A 1 52 ? 3.549 -20.740 20.315 1.00 46.89 53 GLY A C 1
ATOM 723 O O . GLY A 1 52 ? 2.539 -20.748 19.599 1.00 39.15 53 GLY A O 1
ATOM 727 N N . LEU A 1 53 ? 3.650 -19.985 21.409 1.00 40.29 54 LEU A N 1
ATOM 728 C CA . LEU A 1 53 ? 2.612 -19.020 21.745 1.00 42.76 54 LEU A CA 1
ATOM 729 C C . LEU A 1 53 ? 2.416 -18.049 20.588 1.00 37.36 54 LEU A C 1
ATOM 730 O O . LEU A 1 53 ? 3.387 -17.569 20.004 1.00 38.84 54 LEU A O 1
ATOM 746 N N . CYS A 1 54 ? 1.155 -17.828 20.229 1.00 31.38 55 CYS A N 1
ATOM 747 C CA . CYS A 1 54 ? 0.701 -16.868 19.231 1.00 33.13 55 CYS A CA 1
ATOM 748 C C . CYS A 1 54 ? -0.447 -16.108 19.848 1.00 32.79 55 CYS A C 1
ATOM 749 O O . CYS A 1 54 ? -1.081 -16.598 20.794 1.00 36.61 55 CYS A O 1
ATOM 757 N N . MET A 1 55 ? -0.681 -14.895 19.346 1.00 35.76 56 MET A N 1
ATOM 758 C CA . MET A 1 55 ? -1.877 -14.151 19.724 1.00 33.22 56 MET A CA 1
ATOM 759 C C . MET A 1 55 ? -2.613 -13.764 18.451 1.00 42.03 56 MET A C 1
ATOM 760 O O . MET A 1 55 ? -1.996 -13.296 17.479 1.00 38.53 56 MET A O 1
ATOM 774 N N . ALA A 1 56 ? -3.909 -14.017 18.436 1.00 36.15 57 ALA A N 1
ATOM 775 C CA . ALA A 1 56 ? -4.806 -13.458 17.432 1.00 38.90 57 ALA A CA 1
ATOM 776 C C . ALA A 1 56 ? -5.569 -12.292 18.058 1.00 35.10 57 ALA A C 1
ATOM 777 O O . ALA A 1 56 ? -5.993 -12.393 19.215 1.00 34.44 57 ALA A O 1
ATOM 784 N N . TYR A 1 57 ? -5.670 -11.155 17.344 1.00 29.30 58 TYR A N 1
ATOM 785 C CA . TYR A 1 57 ? -6.526 -10.082 17.838 1.00 26.77 58 TYR A CA 1
ATOM 786 C C . TYR A 1 57 ? -7.324 -9.428 16.731 1.00 34.70 58 TYR A C 1
ATOM 787 O O . TYR A 1 57 ? -6.929 -9.408 15.559 1.00 30.58 58 TYR A O 1
ATOM 805 N N . VAL A 1 58 ? -8.454 -8.868 17.150 1.00 30.61 59 VAL A N 1
ATOM 806 C CA . VAL A 1 58 ? -9.215 -7.914 16.360 1.00 24.37 59 VAL A CA 1
ATOM 807 C C . VAL A 1 58 ? -9.416 -6.688 17.230 1.00 29.62 59 VAL A C 1
ATOM 808 O O . VAL A 1 58 ? -9.840 -6.814 18.385 1.00 32.66 59 VAL A O 1
ATOM 821 N N . GLY A 1 59 ? -9.080 -5.521 16.707 1.00 26.64 60 GLY A N 1
ATOM 822 C CA . GLY A 1 59 ? -9.198 -4.295 17.475 1.00 21.71 60 GLY A CA 1
ATOM 823 C C . GLY A 1 59 ? -9.759 -3.139 16.676 1.00 35.27 60 GLY A C 1
ATOM 824 O O . GLY A 1 59 ? -9.639 -3.064 15.437 1.00 27.24 60 GLY A O 1
ATOM 828 N N . ALA A 1 60 ? -10.354 -2.217 17.417 1.00 25.61 61 ALA A N 1
ATOM 829 C CA . ALA A 1 60 ? -10.796 -0.919 16.911 1.00 23.53 61 ALA A CA 1
ATOM 830 C C . ALA A 1 60 ? -9.894 0.157 17.484 1.00 30.20 61 ALA A C 1
ATOM 831 O O . ALA A 1 60 ? -9.842 0.344 18.714 1.00 28.84 61 ALA A O 1
ATOM 838 N N . PHE A 1 61 ? -9.183 0.855 16.595 1.00 24.18 62 PHE A N 1
ATOM 839 C CA . PHE A 1 61 ? -8.116 1.773 16.951 1.00 21.94 62 PHE A CA 1
ATOM 840 C C . PHE A 1 61 ? -8.489 3.202 16.604 1.00 32.25 62 PHE A C 1
ATOM 841 O O . PHE A 1 61 ? -9.189 3.477 15.625 1.00 26.35 62 PHE A O 1
ATOM 858 N N . GLN A 1 62 ? -7.957 4.111 17.399 1.00 26.04 63 GLN A N 1
ATOM 859 C CA . GLN A 1 62 ? -8.114 5.547 17.183 1.00 23.98 63 GLN A CA 1
ATOM 860 C C . GLN A 1 62 ? -6.755 6.205 17.403 1.00 29.25 63 GLN A C 1
ATOM 861 O O . GLN A 1 62 ? -6.218 6.191 18.528 1.00 27.98 63 GLN A O 1
ATOM 875 N N . SER A 1 63 ? -6.171 6.769 16.343 1.00 26.65 64 SER A N 1
ATOM 876 C CA . SER A 1 63 ? -4.831 7.341 16.415 1.00 26.33 64 SER A CA 1
ATOM 877 C C . SER A 1 63 ? -4.874 8.849 16.174 1.00 38.87 64 SER A C 1
ATOM 878 O O . SER A 1 63 ? -5.776 9.373 15.505 1.00 36.08 64 SER A O 1
ATOM 886 N N . THR A 1 64 ? -3.920 9.544 16.794 1.00 36.01 65 THR A N 1
ATOM 887 C CA . THR A 1 64 ? -3.818 10.999 16.764 1.00 38.42 65 THR A CA 1
ATOM 888 C C . THR A 1 64 ? -2.361 11.433 16.724 1.00 44.49 65 THR A C 1
ATOM 889 O O . THR A 1 64 ? -1.552 11.004 17.556 1.00 39.78 65 THR A O 1
ATOM 900 N N . SER A 1 65 ? -2.064 12.372 15.830 1.00 54.38 66 SER A N 1
ATOM 901 C CA . SER A 1 65 ? -0.735 12.954 15.723 1.00 56.24 66 SER A CA 1
ATOM 902 C C . SER A 1 65 ? -0.555 14.019 16.790 1.00 60.55 66 SER A C 1
ATOM 903 O O . SER A 1 65 ? -1.433 14.864 17.000 1.00 46.61 66 SER A O 1
ATOM 911 N N . GLU A 1 66 ? 0.602 13.974 17.464 1.00 63.78 67 GLU A N 1
ATOM 912 C CA . GLU A 1 66 ? 0.879 14.897 18.557 1.00 86.87 67 GLU A CA 1
ATOM 913 C C . GLU A 1 66 ? 0.923 16.345 18.081 1.00 66.06 67 GLU A C 1
ATOM 914 O O . GLU A 1 66 ? 0.664 17.268 18.867 1.00 60.83 67 GLU A O 1
ATOM 926 N N . ASP A 1 67 ? 1.269 16.567 16.811 1.00 42.38 68 ASP A N 1
ATOM 927 C CA . ASP A 1 67 ? 1.283 17.904 16.220 1.00 85.33 68 ASP A CA 1
ATOM 928 C C . ASP A 1 67 ? 0.166 18.125 15.193 1.00 78.11 68 ASP A C 1
ATOM 929 O O . ASP A 1 67 ? 0.258 19.044 14.377 1.00 64.23 68 ASP A O 1
ATOM 938 N N . GLN A 1 68 ? -0.875 17.300 15.200 1.00 81.69 69 GLN A N 1
ATOM 939 C CA . GLN A 1 68 ? -2.142 17.628 14.547 1.00 76.81 69 GLN A CA 1
ATOM 940 C C . GLN A 1 68 ? -3.218 17.034 15.441 1.00 46.97 69 GLN A C 1
ATOM 941 O O . GLN A 1 68 ? -4.031 16.189 15.026 1.00 37.21 69 GLN A O 1
ATOM 955 N N . PRO A 1 69 ? -3.222 17.433 16.704 1.00 46.65 70 PRO A N 1
ATOM 956 C CA . PRO A 1 69 ? -4.072 16.745 17.671 1.00 43.73 70 PRO A CA 1
ATOM 957 C C . PRO A 1 69 ? -5.543 16.956 17.423 1.00 34.90 70 PRO A C 1
ATOM 958 O O . PRO A 1 69 ? -6.354 16.180 17.945 1.00 42.22 70 PRO A O 1
ATOM 969 N N . ALA A 1 70 ? -5.916 17.945 16.613 1.00 35.82 71 ALA A N 1
ATOM 970 C CA . ALA A 1 70 ? -7.315 18.217 16.326 1.00 38.22 71 ALA A CA 1
ATOM 971 C C . ALA A 1 70 ? -7.754 17.773 14.931 1.00 41.95 71 ALA A C 1
ATOM 972 O O . ALA A 1 70 ? -8.824 18.168 14.476 1.00 37.36 71 ALA A O 1
ATOM 979 N N . ALA A 1 71 ? -6.967 16.933 14.261 1.00 38.71 72 ALA A N 1
ATOM 980 C CA . ALA A 1 71 ? -7.286 16.555 12.883 1.00 42.07 72 ALA A CA 1
ATOM 981 C C . ALA A 1 71 ? -8.616 15.807 12.772 1.00 35.85 72 ALA A C 1
ATOM 982 O O . ALA A 1 71 ? -9.268 15.828 11.718 1.00 35.68 72 ALA A O 1
ATOM 989 N N . MET A 1 72 ? -9.011 15.116 13.839 1.00 24.27 73 MET A N 1
ATOM 990 C CA . MET A 1 72 ? -10.243 14.337 13.848 1.00 23.84 73 MET A CA 1
ATOM 991 C C . MET A 1 72 ? -11.485 15.192 13.572 1.00 23.99 73 MET A C 1
ATOM 992 O O . MET A 1 72 ? -12.506 14.664 13.116 1.00 28.67 73 MET A O 1
ATOM 1006 N N . LEU A 1 73 ? -11.442 16.482 13.893 1.00 28.77 74 LEU A N 1
ATOM 1007 C CA . LEU A 1 73 ? -12.606 17.354 13.718 1.00 26.71 74 LEU A CA 1
ATOM 1008 C C . LEU A 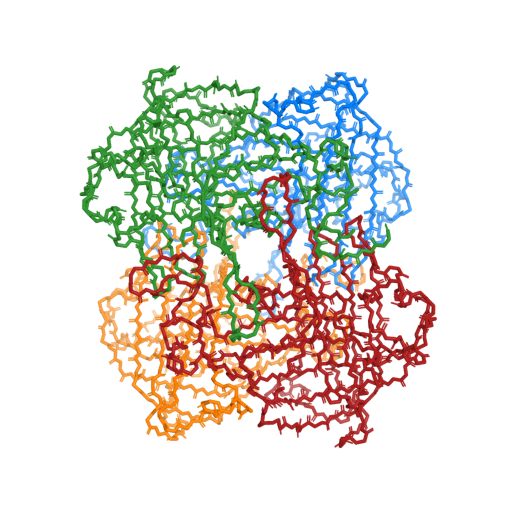1 73 ? -13.033 17.441 12.249 1.00 34.19 74 LEU A C 1
ATOM 1009 O O . LEU A 1 73 ? -14.231 17.399 11.926 1.00 30.53 74 LEU A O 1
ATOM 1025 N N . ARG A 1 74 ? -12.061 17.583 11.359 1.00 29.84 75 ARG A N 1
ATOM 1026 C CA . ARG A 1 74 ? -12.280 17.783 9.925 1.00 33.56 75 ARG A CA 1
ATOM 1027 C C . ARG A 1 74 ? -12.046 16.538 9.085 1.00 34.86 75 ARG A C 1
ATOM 1028 O O . ARG A 1 74 ? -12.467 16.504 7.919 1.00 31.63 75 ARG A O 1
ATOM 1049 N N . ASN A 1 75 ? -11.376 15.536 9.643 1.00 32.05 76 ASN A N 1
ATOM 1050 C CA . ASN A 1 75 ? -11.002 14.328 8.913 1.00 26.09 76 ASN A CA 1
ATOM 1051 C C . ASN A 1 75 ? -11.190 13.122 9.812 1.00 29.19 76 ASN A C 1
ATOM 1052 O O . ASN A 1 75 ? -10.231 12.436 10.174 1.00 25.07 76 ASN A O 1
ATOM 1063 N N . PRO A 1 76 ? -12.432 12.795 10.127 1.00 24.86 77 PRO A N 1
ATOM 1064 C CA . PRO A 1 76 ? -12.689 11.673 11.037 1.00 28.92 77 PRO A CA 1
ATOM 1065 C C . PRO A 1 76 ? -12.225 10.331 10.527 1.00 28.10 77 PRO A C 1
ATOM 1066 O O . PRO A 1 76 ? -11.754 9.501 11.327 1.00 27.08 77 PRO A O 1
ATOM 1077 N N . ALA A 1 77 ? -12.375 10.058 9.230 1.00 28.16 78 ALA A N 1
ATOM 1078 C CA . ALA A 1 77 ? -11.936 8.777 8.716 1.00 23.76 78 ALA A CA 1
ATOM 1079 C C . ALA A 1 77 ? -10.422 8.621 8.753 1.00 24.62 78 ALA A C 1
ATOM 1080 O O . ALA A 1 77 ? -9.921 7.489 8.712 1.00 27.16 78 ALA A O 1
ATOM 1087 N N . GLY A 1 78 ? -9.683 9.710 8.854 1.00 23.75 79 GLY A N 1
ATOM 1088 C CA . GLY A 1 78 ? -8.259 9.614 9.046 1.00 23.70 79 GLY A CA 1
ATOM 1089 C C . GLY A 1 78 ? -7.808 9.384 10.452 1.00 25.40 79 GLY A C 1
ATOM 1090 O O . GLY A 1 78 ? -6.605 9.278 10.696 1.00 26.86 79 GLY A O 1
ATOM 1094 N N . ALA A 1 79 ? -8.745 9.199 11.372 1.00 25.75 80 ALA A N 1
ATOM 1095 C CA . ALA A 1 79 ? -8.428 9.114 12.799 1.00 27.08 80 ALA A CA 1
ATOM 1096 C C . ALA A 1 79 ? -8.802 7.785 13.426 1.00 24.35 80 ALA A C 1
ATOM 1097 O O . ALA A 1 79 ? -8.494 7.565 14.631 1.00 28.18 80 ALA A O 1
ATOM 1104 N N . VAL A 1 80 ? -9.434 6.882 12.663 1.00 26.57 81 VAL A N 1
ATOM 1105 C CA . VAL A 1 80 ? -9.888 5.596 13.184 1.00 22.51 81 VAL A CA 1
ATOM 1106 C C . VAL A 1 80 ? -9.592 4.525 12.175 1.00 27.33 81 VAL A C 1
ATOM 1107 O O . VAL A 1 80 ? -9.631 4.761 10.959 1.00 27.09 81 VAL A O 1
ATOM 1120 N N . TYR A 1 81 ? -9.313 3.336 12.687 1.00 24.45 82 TYR A N 1
ATOM 1121 C CA . TYR A 1 81 ? -9.163 2.169 11.828 1.00 25.88 82 TYR A CA 1
ATOM 1122 C C . TYR A 1 81 ? -9.396 0.908 12.638 1.00 25.98 82 TYR A C 1
ATOM 1123 O O . TYR A 1 81 ? -9.296 0.906 13.859 1.00 22.62 82 TYR A O 1
ATOM 1141 N N . ASN A 1 82 ? -9.711 -0.166 11.926 1.00 26.23 83 ASN A N 1
ATOM 1142 C CA . ASN A 1 82 ? -9.805 -1.478 12.529 1.00 25.86 83 ASN A CA 1
ATOM 1143 C C . ASN A 1 82 ? -8.679 -2.349 12.017 1.00 27.99 83 ASN A C 1
ATOM 1144 O O . ASN A 1 82 ? -8.240 -2.214 10.866 1.00 27.11 83 ASN A O 1
ATOM 1155 N N . GLU A 1 83 ? -8.287 -3.299 12.847 1.00 23.19 84 GLU A N 1
ATOM 1156 C CA . GLU A 1 83 ? -7.147 -4.139 12.529 1.00 23.48 84 GLU A CA 1
ATOM 1157 C C . GLU A 1 83 ? -7.300 -5.524 13.128 1.00 27.13 84 GLU A C 1
ATOM 1158 O O . GLU A 1 83 ? -7.802 -5.686 14.251 1.00 23.97 84 GLU A O 1
ATOM 1170 N N . ALA A 1 84 ? -6.866 -6.531 12.348 1.00 26.27 85 ALA A N 1
ATOM 1171 C CA . ALA A 1 84 ? -6.800 -7.905 12.825 1.00 24.08 85 ALA A CA 1
ATOM 1172 C C . ALA A 1 84 ? -5.402 -8.450 12.563 1.00 29.36 85 ALA A C 1
ATOM 1173 O O . ALA A 1 84 ? -4.783 -8.171 11.522 1.00 26.25 85 ALA A O 1
ATOM 1180 N N . ALA A 1 85 ? -4.932 -9.309 13.455 1.00 26.33 86 ALA A N 1
ATOM 1181 C CA . ALA A 1 85 ? -3.579 -9.814 13.304 1.00 27.51 86 ALA A CA 1
ATOM 1182 C C . ALA A 1 85 ? -3.422 -11.187 13.915 1.00 31.32 86 ALA A C 1
ATOM 1183 O O . ALA A 1 85 ? -4.116 -11.562 14.869 1.00 33.62 86 ALA A O 1
ATOM 1190 N N . LEU A 1 86 ? -2.438 -11.904 13.369 1.00 28.76 87 LEU A N 1
ATOM 1191 C CA . LEU A 1 86 ? -1.891 -13.129 13.945 1.00 35.31 87 LEU A CA 1
ATOM 1192 C C . LEU A 1 86 ? -0.413 -12.884 14.203 1.00 30.44 87 LEU A C 1
ATOM 1193 O O . LEU A 1 86 ? 0.351 -12.648 13.255 1.00 30.70 87 LEU A O 1
ATOM 1209 N N . SER A 1 87 ? -0.012 -12.893 15.472 1.00 30.75 88 SER A N 1
ATOM 1210 C CA . SER A 1 87 ? 1.341 -12.529 15.874 1.00 29.55 88 SER A CA 1
ATOM 1211 C C . SER A 1 87 ? 1.999 -13.689 16.605 1.00 32.96 88 SER A C 1
ATOM 1212 O O . SER A 1 87 ? 1.343 -14.420 17.344 1.00 34.04 88 SER A O 1
ATOM 1220 N N . ILE A 1 88 ? 3.321 -13.772 16.484 1.00 30.97 89 ILE A N 1
ATOM 1221 C CA . ILE A 1 88 ? 4.110 -14.916 16.942 1.00 34.27 89 ILE A CA 1
ATOM 1222 C C . ILE A 1 88 ? 5.016 -14.473 18.081 1.00 38.23 89 ILE A C 1
ATOM 1223 O O . ILE A 1 88 ? 5.774 -13.504 17.945 1.00 35.50 89 ILE A O 1
ATOM 1239 N N . ALA A 1 89 ? 4.949 -15.184 19.203 1.00 37.84 90 ALA A N 1
ATOM 1240 C CA . ALA A 1 89 ? 5.876 -14.895 20.290 1.00 35.16 90 ALA A CA 1
ATOM 1241 C C . ALA A 1 89 ? 7.266 -15.376 19.900 1.00 35.33 90 ALA A C 1
ATOM 1242 O O . ALA A 1 89 ? 7.425 -16.479 19.370 1.00 39.16 90 ALA A O 1
ATOM 1249 N N . CYS A 1 90 ? 8.272 -14.530 20.130 1.00 36.53 91 CYS A N 1
ATOM 1250 C CA . CYS A 1 90 ? 9.633 -14.809 19.688 1.00 38.74 91 CYS A CA 1
ATOM 1251 C C . CYS A 1 90 ? 10.619 -14.025 20.554 1.00 43.10 91 CYS A C 1
ATOM 1252 O O . CYS A 1 90 ? 10.240 -13.290 21.476 1.00 39.38 91 CYS A O 1
ATOM 1260 N N . THR A 1 91 ? 11.906 -14.204 20.242 1.00 48.61 92 THR A N 1
ATOM 1261 C CA . THR A 1 91 ? 12.996 -13.539 20.937 1.00 50.38 92 THR A CA 1
ATOM 1262 C C . THR A 1 91 ? 14.040 -13.067 19.935 1.00 48.76 92 THR A C 1
ATOM 1263 O O . THR A 1 91 ? 14.253 -13.681 18.882 1.00 49.34 92 THR A O 1
ATOM 1274 N N . HIS A 1 92 ? 14.703 -11.974 20.297 1.00 50.17 93 HIS A N 1
ATOM 1275 C CA . HIS A 1 92 ? 15.882 -11.462 19.607 1.00 56.87 93 HIS A CA 1
ATOM 1276 C C . HIS A 1 92 ? 16.955 -11.408 20.681 1.00 59.34 93 HIS A C 1
ATOM 1277 O O . HIS A 1 92 ? 16.906 -10.550 21.572 1.00 52.64 93 HIS A O 1
ATOM 1290 N N . GLY A 1 93 ? 17.884 -12.351 20.633 1.00 73.45 94 GLY A N 1
ATOM 1291 C CA . GLY A 1 93 ? 18.787 -12.513 21.748 1.00 73.68 94 GLY A CA 1
ATOM 1292 C C . GLY A 1 93 ? 17.967 -13.063 22.892 1.00 61.90 94 GLY A C 1
ATOM 1293 O O . GLY A 1 93 ? 17.329 -14.112 22.755 1.00 71.37 94 GLY A O 1
ATOM 1297 N N . ASP A 1 94 ? 17.951 -12.370 24.021 1.00 64.60 95 ASP A N 1
ATOM 1298 C CA . ASP A 1 94 ? 17.093 -12.753 25.134 1.00 85.61 95 ASP A CA 1
ATOM 1299 C C . ASP A 1 94 ? 15.969 -11.746 25.324 1.00 73.34 95 ASP A C 1
ATOM 1300 O O . ASP A 1 94 ? 15.322 -11.714 26.374 1.00 62.73 95 ASP A O 1
ATOM 1309 N N . ARG A 1 95 ? 15.733 -10.917 24.318 1.00 64.00 96 ARG A N 1
ATOM 1310 C CA . ARG A 1 95 ? 14.679 -9.928 24.383 1.00 58.75 96 ARG A CA 1
ATOM 1311 C C . ARG A 1 95 ? 13.398 -10.541 23.840 1.00 50.42 96 ARG A C 1
ATOM 1312 O O . ARG A 1 95 ? 13.368 -11.074 22.726 1.00 55.06 96 ARG A O 1
ATOM 1333 N N . GLN A 1 96 ? 12.343 -10.454 24.625 1.00 45.60 97 GLN A N 1
ATOM 1334 C CA . GLN A 1 96 ? 11.093 -11.126 24.313 1.00 47.61 97 GLN A CA 1
ATOM 1335 C C . GLN A 1 96 ? 10.170 -10.192 23.560 1.00 41.12 97 GLN A C 1
ATOM 1336 O O . GLN A 1 96 ? 10.009 -9.032 23.935 1.00 42.74 97 GLN A O 1
ATOM 1350 N N . GLY A 1 97 ? 9.539 -10.700 22.511 1.00 40.81 98 GLY A N 1
ATOM 1351 C CA . GLY A 1 97 ? 8.636 -9.840 21.786 1.00 39.74 98 GLY A CA 1
ATOM 1352 C C . GLY A 1 97 ? 7.610 -10.639 21.020 1.00 36.97 98 GLY A C 1
ATOM 1353 O O . GLY A 1 97 ? 7.509 -11.861 21.162 1.00 33.19 98 GLY A O 1
ATOM 1357 N N . TYR A 1 98 ? 6.867 -9.919 20.184 1.00 35.64 99 TYR A N 1
ATOM 1358 C CA . TYR A 1 98 ? 5.958 -10.499 19.222 1.00 31.17 99 TYR A CA 1
ATOM 1359 C C . TYR A 1 98 ? 6.419 -10.068 17.833 1.00 37.06 99 TYR A C 1
ATOM 1360 O O . TYR A 1 98 ? 6.891 -8.943 17.658 1.00 31.89 99 TYR A O 1
ATOM 1378 N N . PHE A 1 99 ? 6.280 -10.967 16.855 1.00 29.87 100 PHE A N 1
ATOM 1379 C CA . PHE A 1 99 ? 6.412 -10.611 15.447 1.00 29.50 100 PHE A CA 1
ATOM 1380 C C . PHE A 1 99 ? 5.027 -10.707 14.838 1.00 29.21 100 PHE A C 1
ATOM 1381 O O . PHE A 1 99 ? 4.431 -11.797 14.841 1.00 32.46 100 PHE A O 1
ATOM 1398 N N . PRO A 1 100 ? 4.426 -9.602 14.431 1.00 30.40 101 PRO A N 1
ATOM 1399 C CA . PRO A 1 100 ? 3.059 -9.668 13.864 1.00 27.90 101 PRO A CA 1
ATOM 1400 C C . PRO A 1 100 ? 3.084 -10.072 12.384 1.00 29.23 101 PRO A C 1
ATOM 1401 O O . PRO A 1 100 ? 2.982 -9.258 11.473 1.00 34.60 101 PRO A O 1
ATOM 1412 N N . ALA A 1 101 ? 3.161 -11.387 12.161 1.00 34.01 102 ALA A N 1
ATOM 1413 C CA . ALA A 1 101 ? 3.397 -11.942 10.818 1.00 34.40 102 ALA A CA 1
ATOM 1414 C C . ALA A 1 101 ? 2.320 -11.533 9.828 1.00 34.01 102 ALA A C 1
ATOM 1415 O O . ALA A 1 101 ? 2.628 -11.129 8.707 1.00 30.96 102 ALA A O 1
ATOM 1422 N N . PHE A 1 102 ? 1.051 -11.732 10.184 1.00 29.01 103 PHE A N 1
ATOM 1423 C CA . PHE A 1 102 ? -0.067 -11.423 9.300 1.00 32.45 103 PHE A CA 1
ATOM 1424 C C . PHE A 1 102 ? -0.947 -10.379 9.979 1.00 31.74 103 PHE A C 1
ATOM 1425 O O . PHE A 1 102 ? -1.539 -10.664 11.025 1.00 28.85 103 PHE A O 1
ATOM 1442 N N . VAL A 1 103 ? -1.113 -9.231 9.333 1.00 25.11 104 VAL A N 1
ATOM 1443 C CA . VAL A 1 103 ? -1.947 -8.136 9.814 1.00 25.46 104 VAL A CA 1
ATOM 1444 C C . VAL A 1 103 ? -2.811 -7.641 8.665 1.00 27.75 104 VAL A C 1
ATOM 1445 O O . VAL A 1 103 ? -2.318 -7.463 7.543 1.00 27.74 104 VAL A O 1
ATOM 1458 N N . TRP A 1 104 ? -4.101 -7.416 8.945 1.00 24.42 105 TRP A N 1
ATOM 1459 C CA . TRP A 1 104 ? -5.036 -6.803 8.005 1.00 25.20 105 TRP A CA 1
ATOM 1460 C C . TRP A 1 104 ? -5.641 -5.577 8.684 1.00 30.47 105 TRP A C 1
ATOM 1461 O O . TRP A 1 104 ? -6.046 -5.650 9.849 1.00 28.21 105 TRP A O 1
ATOM 1482 N N . VAL A 1 105 ? -5.666 -4.450 7.964 1.00 26.95 106 VAL A N 1
ATOM 1483 C CA . VAL A 1 105 ? -6.144 -3.175 8.476 1.00 21.13 106 VAL A CA 1
ATOM 1484 C C . VAL A 1 105 ? -7.068 -2.605 7.411 1.00 29.40 106 VAL A C 1
ATOM 1485 O O . VAL A 1 105 ? -7.016 -2.999 6.237 1.00 27.76 106 VAL A O 1
ATOM 1498 N N . ASP A 1 106 ? -7.926 -1.661 7.799 1.00 26.13 107 ASP A N 1
ATOM 1499 C CA . ASP A 1 106 ? -8.873 -1.137 6.807 1.00 28.49 107 ASP A CA 1
ATOM 1500 C C . ASP A 1 106 ? -8.633 0.321 6.434 1.00 25.46 107 ASP A C 1
ATOM 1501 O O . ASP A 1 106 ? -9.520 0.945 5.856 1.00 29.14 107 ASP A O 1
ATOM 1510 N N . LYS A 1 107 ? -7.453 0.861 6.724 1.00 25.66 108 LYS A N 1
ATOM 1511 C CA . LYS A 1 107 ? -7.076 2.200 6.296 1.00 26.73 108 LYS A CA 1
ATOM 1512 C C . LYS A 1 107 ? -5.634 2.122 5.808 1.00 29.35 108 LYS A C 1
ATOM 1513 O O . LYS A 1 107 ? -4.761 1.612 6.508 1.00 27.30 108 LYS A O 1
ATOM 1532 N N . GLU A 1 108 ? -5.370 2.619 4.608 1.00 27.93 109 GLU A N 1
ATOM 1533 C CA . GLU A 1 108 ? -4.037 2.421 4.054 1.00 23.09 109 GLU A CA 1
ATOM 1534 C C . GLU A 1 108 ? -2.989 3.291 4.726 1.00 23.01 109 GLU A C 1
ATOM 1535 O O . GLU A 1 108 ? -1.800 2.945 4.658 1.00 26.57 109 GLU A O 1
ATOM 1547 N N . TRP A 1 109 ? -3.376 4.397 5.375 1.00 27.05 110 TRP A N 1
ATOM 1548 C CA . TRP A 1 109 ? -2.386 5.150 6.146 1.00 32.70 110 TRP A CA 1
ATOM 1549 C C . TRP A 1 109 ? -1.853 4.333 7.302 1.00 32.29 110 TRP A C 1
ATOM 1550 O O . TRP A 1 109 ? -0.682 4.460 7.662 1.00 27.03 110 TRP A O 1
ATOM 1571 N N . SER A 1 110 ? -2.668 3.450 7.849 1.00 27.06 111 SER A N 1
ATOM 1572 C CA . SER A 1 110 ? -2.180 2.549 8.876 1.00 30.44 111 SER A CA 1
ATOM 1573 C C . SER A 1 110 ? -1.372 1.414 8.267 1.00 25.76 111 SER A C 1
ATOM 1574 O O . SER A 1 110 ? -0.343 1.008 8.834 1.00 29.93 111 SER A O 1
ATOM 1582 N N . LEU A 1 111 ? -1.744 0.969 7.062 1.00 24.95 112 LEU A N 1
ATOM 1583 C CA . LEU A 1 111 ? -0.927 -0.004 6.355 1.00 23.58 112 LEU A CA 1
ATOM 1584 C C . LEU A 1 111 ? 0.484 0.525 6.127 1.00 25.07 112 LEU A C 1
ATOM 1585 O O . LEU A 1 111 ? 1.486 -0.164 6.400 1.00 27.68 112 LEU A O 1
ATOM 1601 N N . ILE A 1 112 ? 0.586 1.737 5.606 1.00 25.17 113 ILE A N 1
ATOM 1602 C CA . ILE A 1 112 ? 1.888 2.251 5.233 1.00 29.22 113 ILE A CA 1
ATOM 1603 C C . ILE A 1 112 ? 2.730 2.582 6.463 1.00 29.23 113 ILE A C 1
ATOM 1604 O O . ILE A 1 112 ? 3.924 2.259 6.512 1.00 30.67 113 ILE A O 1
ATOM 1620 N N . ARG A 1 113 ? 2.151 3.239 7.459 1.00 28.60 114 ARG A N 1
ATOM 1621 C CA . ARG A 1 113 ? 2.902 3.454 8.697 1.00 28.46 114 ARG A CA 1
ATOM 1622 C C . ARG A 1 113 ? 3.424 2.130 9.230 1.00 36.45 114 ARG A C 1
ATOM 1623 O O . ARG A 1 113 ? 4.592 2.017 9.615 1.00 34.42 114 ARG A O 1
ATOM 1644 N N . GLY A 1 114 ? 2.579 1.100 9.203 1.00 29.65 115 GLY A N 1
ATOM 1645 C CA . GLY A 1 114 ? 3.013 -0.230 9.592 1.00 34.64 115 GLY A CA 1
ATOM 1646 C C . GLY A 1 114 ? 4.195 -0.730 8.787 1.00 33.64 115 GLY A C 1
ATOM 1647 O O . GLY A 1 114 ? 5.210 -1.174 9.351 1.00 30.51 115 GLY A O 1
ATOM 1651 N N . TRP A 1 115 ? 4.089 -0.675 7.455 1.00 33.54 116 TRP A N 1
ATOM 1652 C CA . TRP A 1 115 ? 5.171 -1.204 6.629 1.00 34.25 116 TRP A CA 1
ATOM 1653 C C . TRP A 1 115 ? 6.475 -0.475 6.925 1.00 33.40 116 TRP A C 1
ATOM 1654 O O . TRP A 1 115 ? 7.550 -1.090 6.949 1.00 28.10 116 TRP A O 1
ATOM 1675 N N . LEU A 1 116 ? 6.400 0.851 7.117 1.00 29.64 117 LEU A N 1
ATOM 1676 C CA . LEU A 1 116 ? 7.608 1.629 7.365 1.00 30.05 117 LEU A CA 1
ATOM 1677 C C . LEU A 1 116 ? 8.298 1.202 8.642 1.00 34.05 117 LEU A C 1
ATOM 1678 O O . LEU A 1 116 ? 9.517 1.359 8.781 1.00 37.24 117 LEU A O 1
ATOM 1694 N N . ASN A 1 117 ? 7.528 0.707 9.589 1.00 30.29 118 ASN A N 1
ATOM 1695 C CA . ASN A 1 117 ? 8.034 0.211 10.854 1.00 32.03 118 ASN A CA 1
ATOM 1696 C C . ASN A 1 117 ? 8.101 -1.313 10.879 1.00 39.92 118 ASN A C 1
ATOM 1697 O O . ASN A 1 117 ? 8.214 -1.912 11.962 1.00 34.71 118 ASN A O 1
ATOM 1708 N N . GLY A 1 118 ? 8.012 -1.948 9.696 1.00 34.79 119 GLY A N 1
ATOM 1709 C CA . GLY A 1 118 ? 8.252 -3.370 9.573 1.00 31.17 119 GLY A CA 1
ATOM 1710 C C . GLY A 1 118 ? 7.112 -4.257 9.974 1.00 33.16 119 GLY A C 1
ATOM 1711 O O . GLY A 1 118 ? 7.345 -5.432 10.258 1.00 33.72 119 GLY A O 1
ATOM 1715 N N . TYR A 1 119 ? 5.904 -3.702 10.096 1.00 30.52 120 TYR A N 1
ATOM 1716 C CA . TYR A 1 119 ? 4.696 -4.471 10.351 1.00 36.22 120 TYR A CA 1
ATOM 1717 C C . TYR A 1 119 ? 4.130 -4.917 9.016 1.00 34.23 120 TYR A C 1
ATOM 1718 O O . TYR A 1 119 ? 3.715 -4.061 8.228 1.00 40.32 120 TYR A O 1
ATOM 1736 N N . PRO A 1 120 ? 4.057 -6.190 8.725 1.00 30.72 121 PRO A N 1
ATOM 1737 C CA . PRO A 1 120 ? 3.476 -6.606 7.435 1.00 33.24 121 PRO A CA 1
ATOM 1738 C C . PRO A 1 120 ? 1.962 -6.485 7.459 1.00 33.80 121 PRO A C 1
ATOM 1739 O O . PRO A 1 120 ? 1.293 -7.213 8.198 1.00 39.23 121 PRO A O 1
ATOM 1750 N N . LYS A 1 121 ? 1.410 -5.539 6.667 1.00 33.37 122 LYS A N 1
ATOM 1751 C CA . LYS A 1 121 ? -0.037 -5.304 6.661 1.00 28.27 122 LYS A CA 1
ATOM 1752 C C . LYS A 1 121 ? -0.630 -5.363 5.248 1.00 30.53 122 LYS A C 1
ATOM 1753 O O . LYS A 1 121 ? -0.055 -4.841 4.293 1.00 30.55 122 LYS A O 1
ATOM 1772 N N . LYS A 1 122 ? -1.819 -5.945 5.150 1.00 27.75 123 LYS A N 1
ATOM 1773 C CA . LYS A 1 122 ? -2.671 -5.879 3.968 1.00 29.56 123 LYS A CA 1
ATOM 1774 C C . LYS A 1 122 ? -3.952 -5.130 4.334 1.00 26.32 123 LYS A C 1
ATOM 1775 O O . LYS A 1 122 ? -4.225 -4.845 5.518 1.00 25.80 123 LYS A O 1
ATOM 1794 N N . ILE A 1 123 ? -4.745 -4.812 3.311 1.00 26.68 124 ILE A N 1
ATOM 1795 C CA . ILE A 1 123 ? -6.050 -4.210 3.517 1.00 24.28 124 ILE A CA 1
ATOM 1796 C C . ILE A 1 123 ? -7.089 -5.313 3.579 1.00 34.09 124 ILE A C 1
ATOM 1797 O O . ILE A 1 123 ? -7.176 -6.160 2.676 1.00 29.97 124 ILE A O 1
ATOM 1813 N N . GLY A 1 124 ? -7.922 -5.271 4.613 1.00 30.93 125 GLY A N 1
ATOM 1814 C CA . GLY A 1 124 ? -9.070 -6.149 4.694 1.00 32.34 125 GLY A CA 1
ATOM 1815 C C . GLY A 1 124 ? -10.273 -5.396 5.216 1.00 29.16 125 GLY A C 1
ATOM 1816 O O . GLY A 1 124 ? -10.214 -4.200 5.470 1.00 29.03 125 GLY A O 1
ATOM 1820 N N . ALA A 1 125 ? -11.363 -6.121 5.378 1.00 26.63 126 ALA A N 1
ATOM 1821 C CA . ALA A 1 125 ? -12.543 -5.600 6.051 1.00 29.52 126 ALA A CA 1
ATOM 1822 C C . ALA A 1 125 ? -12.563 -6.256 7.420 1.00 29.04 126 ALA A C 1
ATOM 1823 O O . ALA A 1 125 ? -12.415 -7.476 7.515 1.00 28.03 126 ALA A O 1
ATOM 1830 N N . ILE A 1 126 ? -12.626 -5.454 8.470 1.00 26.51 127 ILE A N 1
ATOM 1831 C CA . ILE A 1 126 ? -12.482 -5.936 9.843 1.00 25.84 127 ILE A CA 1
ATOM 1832 C C . ILE A 1 126 ? -13.584 -5.334 10.691 1.00 29.37 127 ILE A C 1
ATOM 1833 O O . ILE A 1 126 ? -13.806 -4.124 10.649 1.00 28.66 127 ILE A O 1
ATOM 1849 N N . THR A 1 127 ? -14.265 -6.170 11.474 1.00 26.23 128 THR A N 1
ATOM 1850 C CA . THR A 1 127 ? -15.259 -5.667 12.416 1.00 23.37 128 THR A CA 1
ATOM 1851 C C . THR A 1 127 ? -14.971 -6.207 13.805 1.00 24.10 128 THR A C 1
ATOM 1852 O O . THR A 1 127 ? -14.790 -7.413 13.973 1.00 24.06 128 THR A O 1
ATOM 1863 N N . LEU A 1 128 ? -14.958 -5.311 14.786 1.00 25.19 129 LEU A N 1
ATOM 1864 C CA . LEU A 1 128 ? -14.981 -5.664 16.207 1.00 27.52 129 LEU A CA 1
ATOM 1865 C C . LEU A 1 128 ? -16.326 -5.234 16.772 1.00 28.17 129 LEU A C 1
ATOM 1866 O O . LEU A 1 128 ? -16.700 -4.062 16.659 1.00 33.45 129 LEU A O 1
ATOM 1882 N N . ALA A 1 129 ? -17.074 -6.169 17.349 1.00 24.97 130 ALA A N 1
ATOM 1883 C CA . ALA A 1 129 ? -18.336 -5.840 17.997 1.00 23.49 130 ALA A CA 1
ATOM 1884 C C . ALA A 1 129 ? -18.247 -6.147 19.485 1.00 25.72 130 ALA A C 1
ATOM 1885 O O . ALA A 1 129 ? -17.977 -7.288 19.863 1.00 27.64 130 ALA A O 1
ATOM 1892 N N . ARG A 1 130 ? -18.472 -5.142 20.303 1.00 26.43 131 ARG A N 1
ATOM 1893 C CA . ARG A 1 130 ? -18.625 -5.300 21.758 1.00 29.45 131 ARG A CA 1
ATOM 1894 C C . ARG A 1 130 ? -19.960 -4.719 22.196 1.00 28.02 131 ARG A C 1
ATOM 1895 O O . ARG A 1 130 ? -20.487 -3.792 21.559 1.00 29.21 131 ARG A O 1
ATOM 1916 N N . PRO A 1 131 ? -20.551 -5.272 23.248 1.00 31.81 132 PRO A N 1
ATOM 1917 C CA . PRO A 1 131 ? -21.844 -4.762 23.723 1.00 29.71 132 PRO A CA 1
ATOM 1918 C C . PRO A 1 131 ? -21.738 -3.334 24.244 1.00 33.52 132 PRO A C 1
ATOM 1919 O O . PRO A 1 131 ? -20.892 -3.011 25.088 1.00 32.68 132 PRO A O 1
ATOM 1930 N N . HIS A 1 132 ? -22.613 -2.485 23.751 1.00 30.18 133 HIS A N 1
ATOM 1931 C CA . HIS A 1 132 ? -22.575 -1.099 24.163 1.00 26.72 133 HIS A CA 1
ATOM 1932 C C . HIS A 1 132 ? -23.150 -0.968 25.578 1.00 26.34 133 HIS A C 1
ATOM 1933 O O . HIS A 1 132 ? -24.224 -1.508 25.858 1.00 34.72 133 HIS A O 1
ATOM 1946 N N . PRO A 1 133 ? -22.478 -0.256 26.490 1.00 31.63 134 PRO A N 1
ATOM 1947 C CA . PRO A 1 133 ? -22.979 -0.180 27.878 1.00 36.08 134 PRO A CA 1
ATOM 1948 C C . PRO A 1 133 ? -24.394 0.366 27.993 1.00 42.19 134 PRO A C 1
ATOM 1949 O O . PRO A 1 133 ? -25.086 0.085 28.990 1.00 37.92 134 PRO A O 1
ATOM 1960 N N . TYR A 1 134 ? -24.823 1.208 27.056 1.00 36.30 135 TYR A N 1
ATOM 1961 C CA . TYR A 1 134 ? -26.176 1.733 27.131 1.00 34.37 135 TYR A CA 1
ATOM 1962 C C . TYR A 1 134 ? -27.237 0.841 26.515 1.00 31.86 135 TYR A C 1
ATOM 1963 O O . TYR A 1 134 ? -28.415 1.196 26.573 1.00 36.38 135 TYR A O 1
ATOM 1981 N N . ASN A 1 135 ? -26.868 -0.285 25.945 1.00 34.32 136 ASN A N 1
ATOM 1982 C CA . ASN A 1 135 ? -27.837 -1.211 25.328 1.00 34.47 136 ASN A CA 1
ATOM 1983 C C . ASN A 1 135 ? -28.689 -1.858 26.403 1.00 39.53 136 ASN A C 1
ATOM 1984 O O . ASN A 1 135 ? -28.138 -2.564 27.257 1.00 34.55 136 ASN A O 1
ATOM 1995 N N . PRO A 1 136 ? -30.009 -1.635 26.434 1.00 41.27 137 PRO A N 1
ATOM 1996 C CA . PRO A 1 136 ? -30.797 -2.176 27.546 1.00 39.93 137 PRO A CA 1
ATOM 1997 C C . PRO A 1 136 ? -31.026 -3.668 27.454 1.00 43.37 137 PRO A C 1
ATOM 1998 O O . PRO A 1 136 ? -31.381 -4.268 28.466 1.00 41.88 137 PRO A O 1
ATOM 2009 N N . VAL A 1 137 ? -30.807 -4.300 26.301 1.00 38.03 138 VAL A N 1
ATOM 2010 C CA . VAL A 1 137 ? -30.977 -5.742 26.214 1.00 41.23 138 VAL A CA 1
ATOM 2011 C C . VAL A 1 137 ? -29.797 -6.480 26.819 1.00 43.54 138 VAL A C 1
ATOM 2012 O O . VAL A 1 137 ? -29.961 -7.545 27.411 1.00 46.20 138 VAL A O 1
ATOM 2025 N N . THR A 1 138 ? -28.586 -5.967 26.635 1.00 39.80 139 THR A N 1
ATOM 2026 C CA . THR A 1 138 ? -27.399 -6.698 27.036 1.00 41.20 139 THR A CA 1
ATOM 2027 C C . THR A 1 138 ? -26.609 -6.038 28.130 1.00 45.09 139 THR A C 1
ATOM 2028 O O . THR A 1 138 ? -25.861 -6.742 28.825 1.00 40.14 139 THR A O 1
ATOM 2039 N N . GLY A 1 139 ? -26.710 -4.711 28.282 1.00 39.32 140 GLY A N 1
ATOM 2040 C CA . GLY A 1 139 ? -25.704 -4.022 29.035 1.00 42.02 140 GLY A CA 1
ATOM 2041 C C . GLY A 1 139 ? -24.375 -4.095 28.287 1.00 43.36 140 GLY A C 1
ATOM 2042 O O . GLY A 1 139 ? -24.290 -4.490 27.126 1.00 38.80 140 GLY A O 1
ATOM 2046 N N . GLY A 1 140 ? -23.338 -3.644 28.979 1.00 36.24 141 GLY A N 1
ATOM 2047 C CA . GLY A 1 140 ? -21.987 -3.628 28.465 1.00 30.31 141 GLY A CA 1
ATOM 2048 C C . GLY A 1 140 ? -21.222 -4.870 28.849 1.00 35.69 141 GLY A C 1
ATOM 2049 O O . GLY A 1 140 ? -21.792 -5.952 29.049 1.00 36.93 141 GLY A O 1
ATOM 2053 N N . LEU A 1 141 ? -19.914 -4.699 29.015 1.00 33.30 142 LEU A N 1
ATOM 2054 C CA . LEU A 1 141 ? -19.060 -5.806 29.428 1.00 34.44 142 LEU A CA 1
ATOM 2055 C C . LEU A 1 141 ? -19.355 -6.186 30.885 1.00 38.06 142 LEU A C 1
ATOM 2056 O O . LEU A 1 141 ? -19.439 -5.334 31.767 1.00 34.55 142 LEU A O 1
ATOM 2072 N N . ARG A 1 142 ? -19.550 -7.478 31.100 1.00 35.49 143 ARG A N 1
ATOM 2073 C CA . ARG A 1 142 ? -19.929 -8.079 32.367 1.00 36.24 143 ARG A CA 1
ATOM 2074 C C . ARG A 1 142 ? -19.805 -9.588 32.218 1.00 39.46 143 ARG A C 1
ATOM 2075 O O . ARG A 1 142 ? -19.640 -10.121 31.117 1.00 41.27 143 ARG A O 1
ATOM 2096 N N . GLU A 1 143 ? -19.956 -10.277 33.324 1.00 37.76 144 GLU A N 1
ATOM 2097 C CA . GLU A 1 143 ? -20.041 -11.720 33.251 1.00 35.44 144 GLU A CA 1
ATOM 2098 C C . GLU A 1 143 ? -21.176 -12.106 32.313 1.00 42.67 144 GLU A C 1
ATOM 2099 O O . GLU A 1 143 ? -22.271 -11.543 32.379 1.00 37.15 144 GLU A O 1
ATOM 2111 N N . GLY A 1 144 ? -20.906 -13.007 31.385 1.00 44.92 145 GLY A N 1
ATOM 2112 C CA . GLY A 1 144 ? -21.929 -13.390 30.451 1.00 41.74 145 GLY A CA 1
ATOM 2113 C C . GLY A 1 144 ? -21.998 -12.590 29.169 1.00 44.57 145 GLY A C 1
ATOM 2114 O O . GLY A 1 144 ? -22.669 -13.033 28.249 1.00 37.62 145 GLY A O 1
ATOM 2118 N N . ALA A 1 145 ? -21.306 -11.457 29.064 1.00 36.38 146 ALA A N 1
ATOM 2119 C CA . ALA A 1 145 ? -21.278 -10.697 27.813 1.00 31.49 146 ALA A CA 1
ATOM 2120 C C . ALA A 1 145 ? -20.575 -11.456 26.691 1.00 35.24 146 ALA A C 1
ATOM 2121 O O . ALA A 1 145 ? -19.696 -12.285 26.923 1.00 37.01 146 ALA A O 1
ATOM 2128 N N . VAL A 1 146 ? -20.944 -11.150 25.447 1.00 30.78 147 VAL A N 1
ATOM 2129 C CA . VAL A 1 146 ? -20.269 -11.752 24.300 1.00 33.34 147 VAL A CA 1
ATOM 2130 C C . VAL A 1 146 ? -19.652 -10.642 23.469 1.00 28.55 147 VAL A C 1
ATOM 2131 O O . VAL A 1 146 ? -20.180 -9.526 23.409 1.00 31.11 147 VAL A O 1
ATOM 2144 N N . VAL A 1 147 ? -18.473 -10.942 22.915 1.00 30.93 148 VAL A N 1
ATOM 2145 C CA . VAL A 1 147 ? -17.699 -10.064 22.037 1.00 26.07 148 VAL A CA 1
ATOM 2146 C C . VAL A 1 147 ? -17.338 -10.853 20.786 1.00 24.90 148 VAL A C 1
ATOM 2147 O O . VAL A 1 147 ? -17.086 -12.061 20.864 1.00 29.61 148 VAL A O 1
ATOM 2160 N N . GLY A 1 148 ? -17.334 -10.196 19.627 1.00 29.90 149 GLY A N 1
ATOM 2161 C CA . GLY A 1 148 ? -17.030 -10.889 18.381 1.00 27.24 149 GLY A CA 1
ATOM 2162 C C . GLY A 1 148 ? -16.156 -10.047 17.480 1.00 25.12 149 GLY A C 1
ATOM 2163 O O . GLY A 1 148 ? -16.212 -8.818 17.504 1.00 28.53 149 GLY A O 1
ATOM 2167 N N . GLY A 1 149 ? -15.306 -10.718 16.711 1.00 30.02 150 GLY A N 1
ATOM 2168 C CA . GLY A 1 149 ? -14.520 -10.027 15.694 1.00 28.33 150 GLY A CA 1
ATOM 2169 C C . GLY A 1 149 ? -14.381 -10.907 14.476 1.00 24.25 150 GLY A C 1
ATOM 2170 O O . GLY A 1 149 ? -14.363 -12.139 14.581 1.00 26.35 150 GLY A O 1
ATOM 2174 N N . ILE A 1 150 ? -14.265 -10.269 13.309 1.00 26.78 151 ILE A N 1
ATOM 2175 C CA . ILE A 1 150 ? -14.123 -11.012 12.062 1.00 25.63 151 ILE A CA 1
ATOM 2176 C C . ILE A 1 150 ? -13.310 -10.161 11.093 1.00 21.64 151 ILE A C 1
ATOM 2177 O O . ILE A 1 150 ? -13.335 -8.924 11.129 1.00 25.61 151 ILE A O 1
ATOM 2193 N N . CYS A 1 151 ? -12.544 -10.826 10.251 1.00 28.27 152 CYS A N 1
ATOM 2194 C CA . CYS A 1 151 ? -11.848 -10.104 9.204 1.00 29.17 152 CYS A CA 1
ATOM 2195 C C . CYS A 1 151 ? -11.885 -10.932 7.931 1.00 23.90 152 CYS A C 1
ATOM 2196 O O . CYS A 1 151 ? -11.965 -12.161 7.971 1.00 27.43 152 CYS A O 1
ATOM 2204 N N . ALA A 1 152 ? -11.882 -10.234 6.806 1.00 25.70 153 ALA A N 1
ATOM 2205 C CA . ALA A 1 152 ? -12.011 -10.860 5.500 1.00 29.62 153 ALA A CA 1
ATOM 2206 C C . ALA A 1 152 ? -11.258 -10.032 4.464 1.00 25.89 153 ALA A C 1
ATOM 2207 O O . ALA A 1 152 ? -11.052 -8.826 4.638 1.00 26.43 153 ALA A O 1
ATOM 2214 N N . ARG A 1 153 ? -10.872 -10.695 3.367 1.00 22.98 154 ARG A N 1
ATOM 2215 C CA . ARG A 1 153 ? -10.188 -10.013 2.279 1.00 29.47 154 ARG A CA 1
ATOM 2216 C C . ARG A 1 153 ? -10.495 -10.731 0.978 1.00 22.50 154 ARG A C 1
ATOM 2217 O O . ARG A 1 153 ? -10.511 -11.964 0.940 1.00 24.38 154 ARG A O 1
ATOM 2238 N N . HIS A 1 154 ? -10.750 -9.955 -0.090 1.00 29.83 155 HIS A N 1
ATOM 2239 C CA . HIS A 1 154 ? -10.983 -10.504 -1.440 1.00 28.00 155 HIS A CA 1
ATOM 2240 C C . HIS A 1 154 ? -12.175 -11.452 -1.458 1.00 35.62 155 HIS A C 1
ATOM 2241 O O . HIS A 1 154 ? -12.286 -12.325 -2.323 1.00 29.70 155 HIS A O 1
ATOM 2254 N N . GLY A 1 155 ? -13.087 -11.270 -0.502 1.00 27.61 156 GLY A N 1
ATOM 2255 C CA . GLY A 1 155 ? -14.232 -12.113 -0.345 1.00 28.83 156 GLY A CA 1
ATOM 2256 C C . GLY A 1 155 ? -14.019 -13.338 0.528 1.00 30.37 156 GLY A C 1
ATOM 2257 O O . GLY A 1 155 ? -14.982 -14.077 0.745 1.00 30.78 156 GLY A O 1
ATOM 2261 N N . PHE A 1 156 ? -12.799 -13.583 1.028 1.00 28.45 157 PHE A N 1
ATOM 2262 C CA . PHE A 1 156 ? -12.514 -14.754 1.838 1.00 27.48 157 PHE A CA 1
ATOM 2263 C C . PHE A 1 156 ? -12.517 -14.379 3.317 1.00 30.61 157 PHE A C 1
ATOM 2264 O O . PHE A 1 156 ? -11.807 -13.461 3.729 1.00 27.00 157 PHE A O 1
ATOM 2281 N N . THR A 1 157 ? -13.269 -15.120 4.113 1.00 31.57 158 THR A N 1
ATOM 2282 C CA . THR A 1 157 ? -13.099 -15.013 5.557 1.00 28.54 158 THR A CA 1
ATOM 2283 C C . THR A 1 157 ? -11.669 -15.401 5.916 1.00 29.46 158 THR A C 1
ATOM 2284 O O . THR A 1 157 ? -11.186 -16.474 5.547 1.00 27.49 158 THR A O 1
ATOM 2295 N N . LEU A 1 158 ? -10.992 -14.531 6.651 1.00 28.06 159 LEU A N 1
ATOM 2296 C CA . LEU A 1 158 ? -9.633 -14.821 7.094 1.00 29.03 159 LEU A CA 1
ATOM 2297 C C . LEU A 1 158 ? -9.641 -15.513 8.454 1.00 29.25 159 LEU A C 1
ATOM 2298 O O . LEU A 1 158 ? -9.107 -16.620 8.601 1.00 32.35 159 LEU A O 1
ATOM 2314 N N . PHE A 1 159 ? -10.218 -14.868 9.466 1.00 29.92 160 PHE A N 1
ATOM 2315 C CA . PHE A 1 159 ? -10.494 -15.594 10.700 1.00 28.57 160 PHE A CA 1
ATOM 2316 C C . PHE A 1 159 ? -11.604 -14.907 11.473 1.00 39.24 160 PHE A C 1
ATOM 2317 O O . PHE A 1 159 ? -12.008 -13.784 11.162 1.00 29.67 160 PHE A O 1
ATOM 2334 N N . ARG A 1 160 ? -12.196 -15.678 12.381 1.00 34.17 161 ARG A N 1
ATOM 2335 C CA . ARG A 1 160 ? -13.219 -15.197 13.290 1.00 28.89 161 ARG A CA 1
ATOM 2336 C C . ARG A 1 160 ? -12.739 -15.424 14.719 1.00 30.39 161 ARG A C 1
ATOM 2337 O O . ARG A 1 160 ? -12.096 -16.434 14.995 1.00 31.90 161 ARG A O 1
ATOM 2358 N N . LEU A 1 161 ? -13.046 -14.481 15.598 1.00 29.24 162 LEU A N 1
ATOM 2359 C CA . LEU A 1 161 ? -12.715 -14.554 17.021 1.00 30.24 162 LEU A CA 1
ATOM 2360 C C . LEU A 1 161 ? -13.938 -14.192 17.835 1.00 25.93 162 LEU A C 1
ATOM 2361 O O . LEU A 1 161 ? -14.761 -13.373 17.415 1.00 30.45 162 LEU A O 1
ATOM 2377 N N . GLY A 1 162 ? -14.008 -14.753 19.041 1.00 29.76 163 GLY A N 1
ATOM 2378 C CA . GLY A 1 162 ? -15.090 -14.398 19.936 1.00 29.76 163 GLY A CA 1
ATOM 2379 C C . GLY A 1 162 ? -14.713 -14.705 21.368 1.00 34.34 163 GLY A C 1
ATOM 2380 O O . GLY A 1 162 ? -13.753 -15.431 21.646 1.00 30.67 163 GLY A O 1
ATOM 2384 N N . LEU A 1 163 ? -15.484 -14.133 22.278 1.00 25.91 164 LEU A N 1
ATOM 2385 C CA . LEU A 1 163 ? -15.272 -14.298 23.719 1.00 28.84 164 LEU A CA 1
ATOM 2386 C C . LEU A 1 163 ? -16.626 -14.289 24.404 1.00 29.09 164 LEU A C 1
ATOM 2387 O O . LEU A 1 163 ? -17.439 -13.400 24.135 1.00 35.23 164 LEU A O 1
ATOM 2403 N N . THR A 1 164 ? -16.858 -15.257 25.304 1.00 33.30 165 THR A N 1
ATOM 2404 C CA . THR A 1 164 ? -17.961 -15.180 26.261 1.00 32.14 165 THR A CA 1
ATOM 2405 C C . THR A 1 164 ? -17.325 -14.856 27.609 1.00 31.54 165 THR A C 1
ATOM 2406 O O . THR A 1 164 ? -16.555 -15.659 28.143 1.00 31.57 165 THR A O 1
ATOM 2417 N N . VAL A 1 165 ? -17.624 -13.674 28.139 1.00 30.87 166 VAL A N 1
ATOM 2418 C CA . VAL A 1 165 ? -16.928 -13.169 29.321 1.00 33.52 166 VAL A CA 1
ATOM 2419 C C . VAL A 1 165 ? -17.326 -13.994 30.528 1.00 36.66 166 VAL A C 1
ATOM 2420 O O . VAL A 1 165 ? -18.512 -14.283 30.724 1.00 31.69 166 VAL A O 1
ATOM 2433 N N . THR A 1 166 ? -16.337 -14.407 31.316 1.00 34.04 167 THR A N 1
ATOM 2434 C CA . THR A 1 166 ? -16.598 -15.135 32.557 1.00 38.98 167 THR A CA 1
ATOM 2435 C C . THR A 1 166 ? -16.267 -14.329 33.800 1.00 38.74 167 THR A C 1
ATOM 2436 O O . THR A 1 166 ? -16.868 -14.563 34.841 1.00 36.64 167 THR A O 1
ATOM 2447 N N . ARG A 1 167 ? -15.361 -13.362 33.723 1.00 42.37 168 ARG A N 1
ATOM 2448 C CA . ARG A 1 167 ? -14.994 -12.623 34.920 1.00 48.88 168 ARG A CA 1
ATOM 2449 C C . ARG A 1 167 ? -14.233 -11.375 34.529 1.00 34.03 168 ARG A C 1
ATOM 2450 O O . ARG A 1 167 ? -13.685 -11.262 33.421 1.00 31.70 168 ARG A O 1
ATOM 2471 N N . ALA A 1 168 ? -14.251 -10.414 35.442 1.00 32.61 169 ALA A N 1
ATOM 2472 C CA . ALA A 1 168 ? -13.318 -9.304 35.348 1.00 38.24 169 ALA A CA 1
ATOM 2473 C C . ALA A 1 168 ? -11.901 -9.861 35.335 1.00 45.77 169 ALA A C 1
ATOM 2474 O O . ALA A 1 168 ? -11.618 -10.926 35.910 1.00 36.86 169 ALA A O 1
ATOM 2481 N N . GLY A 1 169 ? -10.993 -9.140 34.679 1.00 37.04 170 GLY A N 1
ATOM 2482 C CA . GLY A 1 169 ? -9.633 -9.607 34.525 1.00 38.58 170 GLY A CA 1
ATOM 2483 C C . GLY A 1 169 ? -8.631 -8.551 34.937 1.00 30.35 170 GLY A C 1
ATOM 2484 O O . GLY A 1 169 ? -8.987 -7.476 35.407 1.00 33.50 170 GLY A O 1
ATOM 2488 N N . ASP A 1 170 ? -7.362 -8.889 34.735 1.00 31.98 171 ASP A N 1
ATOM 2489 C CA . ASP A 1 170 ? -6.284 -8.003 35.124 1.00 25.81 171 ASP A CA 1
ATOM 2490 C C . ASP A 1 170 ? -5.091 -8.289 34.228 1.00 36.52 171 ASP A C 1
ATOM 2491 O O . ASP A 1 170 ? -5.166 -9.111 33.316 1.00 34.66 171 ASP A O 1
ATOM 2500 N N . ALA A 1 171 ? -3.975 -7.608 34.492 1.00 35.63 172 ALA A N 1
ATOM 2501 C CA . ALA A 1 171 ? -2.808 -7.740 33.624 1.00 43.25 172 ALA A CA 1
ATOM 2502 C C . ALA A 1 171 ? -2.268 -9.172 33.628 1.00 45.22 172 ALA A C 1
ATOM 2503 O O . ALA A 1 171 ? -1.537 -9.562 32.707 1.00 49.80 172 ALA A O 1
ATOM 2510 N N . GLY A 1 172 ? -2.575 -9.939 34.659 1.00 47.14 173 GLY A N 1
ATOM 2511 C CA . GLY A 1 172 ? -2.284 -11.368 34.655 1.00 57.83 173 GLY A CA 1
ATOM 2512 C C . GLY A 1 172 ? -2.856 -12.124 33.471 1.00 54.36 173 GLY A C 1
ATOM 2513 O O . GLY A 1 172 ? -2.422 -13.243 33.186 1.00 43.18 173 GLY A O 1
ATOM 2517 N N . ASP A 1 173 ? -3.947 -11.622 32.892 1.00 35.71 174 ASP A N 1
ATOM 2518 C CA . ASP A 1 173 ? -4.624 -12.270 31.780 1.00 41.32 174 ASP A CA 1
ATOM 2519 C C . ASP A 1 173 ? -4.047 -11.889 30.421 1.00 34.39 174 ASP A C 1
ATOM 2520 O O . ASP A 1 173 ? -4.495 -12.427 29.405 1.00 39.69 174 ASP A O 1
ATOM 2529 N N . LEU A 1 174 ? -3.074 -10.979 30.375 1.00 35.97 175 LEU A N 1
ATOM 2530 C CA . LEU A 1 174 ? -2.391 -10.612 29.147 1.00 33.33 175 LEU A CA 1
ATOM 2531 C C . LEU A 1 174 ? -1.054 -11.323 29.093 1.00 38.05 175 LEU A C 1
ATOM 2532 O O . LEU A 1 174 ? -0.418 -11.558 30.114 1.00 39.83 175 LEU A O 1
ATOM 2548 N N . ARG A 1 175 ? -0.621 -11.667 27.895 1.00 33.21 176 ARG A N 1
ATOM 2549 C CA . ARG A 1 175 ? 0.706 -12.248 27.722 1.00 41.69 176 ARG A CA 1
ATOM 2550 C C . ARG A 1 175 ? 1.635 -11.211 27.104 1.00 45.97 176 ARG A C 1
ATOM 2551 O O . ARG A 1 175 ? 1.959 -11.235 25.915 1.00 44.95 176 ARG A O 1
ATOM 2572 N N . SER A 1 176 ? 2.081 -10.307 27.964 1.00 48.78 177 SER A N 1
ATOM 2573 C CA . SER A 1 176 ? 2.860 -9.145 27.571 1.00 52.42 177 SER A CA 1
ATOM 2574 C C . SER A 1 176 ? 4.308 -9.516 27.281 1.00 48.49 177 SER A C 1
ATOM 2575 O O . SER A 1 176 ? 4.987 -10.151 28.103 1.00 41.62 177 SER A O 1
ATOM 2583 N N . ARG A 1 177 ? 4.786 -9.074 26.121 1.00 40.87 178 ARG A N 1
ATOM 2584 C CA . ARG A 1 177 ? 6.172 -9.203 25.733 1.00 42.20 178 ARG A CA 1
ATOM 2585 C C . ARG A 1 177 ? 6.572 -7.807 25.283 1.00 38.32 178 ARG A C 1
ATOM 2586 O O . ARG A 1 177 ? 5.955 -7.267 24.350 1.00 44.81 178 ARG A O 1
ATOM 2607 N N . PRO A 1 178 ? 7.608 -7.200 25.863 1.00 45.86 179 PRO A N 1
ATOM 2608 C CA . PRO A 1 178 ? 7.775 -5.743 25.682 1.00 44.57 179 PRO A CA 1
ATOM 2609 C C . PRO A 1 178 ? 8.030 -5.335 24.235 1.00 39.89 179 PRO A C 1
ATOM 2610 O O . PRO A 1 178 ? 7.525 -4.301 23.784 1.00 45.38 179 PRO A O 1
ATOM 2621 N N . ALA A 1 179 ? 8.754 -6.142 23.476 1.00 39.10 180 ALA A N 1
ATOM 2622 C CA . ALA A 1 179 ? 9.164 -5.712 22.147 1.00 38.50 180 ALA A CA 1
ATOM 2623 C C . ALA A 1 179 ? 8.171 -6.185 21.107 1.00 35.46 180 ALA A C 1
ATOM 2624 O O . ALA A 1 179 ? 7.613 -7.277 21.205 1.00 34.83 180 ALA A O 1
ATOM 2631 N N . THR A 1 180 ? 7.988 -5.367 20.081 1.00 32.30 181 THR A N 1
ATOM 2632 C CA . THR A 1 180 ? 7.385 -5.800 18.831 1.00 35.70 181 THR A CA 1
ATOM 2633 C C . THR A 1 180 ? 8.472 -5.729 17.779 1.00 38.45 181 THR A C 1
ATOM 2634 O O . THR A 1 180 ? 9.047 -4.663 17.538 1.00 36.96 181 THR A O 1
ATOM 2645 N N . PHE A 1 181 ? 8.789 -6.872 17.199 1.00 32.81 182 PHE A N 1
ATOM 2646 C CA . PHE A 1 181 ? 9.838 -6.943 16.199 1.00 34.64 182 PHE A CA 1
ATOM 2647 C C . PHE A 1 181 ? 9.191 -6.832 14.827 1.00 33.09 182 PHE A C 1
ATOM 2648 O O . PHE A 1 181 ? 8.093 -7.352 14.589 1.00 35.07 182 PHE A O 1
ATOM 2665 N N . GLY A 1 182 ? 9.854 -6.096 13.937 1.00 31.73 183 GLY A N 1
ATOM 2666 C CA . GLY A 1 182 ? 9.338 -5.882 12.603 1.00 29.07 183 GLY A CA 1
ATOM 2667 C C . GLY A 1 182 ? 10.396 -6.210 11.574 1.00 31.95 183 GLY A C 1
ATOM 2668 O O . GLY A 1 182 ? 11.593 -6.288 11.878 1.00 30.91 183 GLY A O 1
ATOM 2672 N N . HIS A 1 183 ? 9.930 -6.417 10.340 1.00 32.95 184 HIS A N 1
ATOM 2673 C CA . HIS A 1 183 ? 10.810 -6.648 9.195 1.00 32.57 184 HIS A CA 1
ATOM 2674 C C . HIS A 1 183 ? 10.526 -5.504 8.241 1.00 34.76 184 HIS A C 1
ATOM 2675 O O . HIS A 1 183 ? 9.535 -5.531 7.506 1.00 31.55 184 HIS A O 1
ATOM 2688 N N . ARG A 1 184 ? 11.335 -4.466 8.313 1.00 26.49 185 ARG A N 1
ATOM 2689 C CA . ARG A 1 184 ? 11.187 -3.333 7.417 1.00 29.41 185 ARG A CA 1
ATOM 2690 C C . ARG A 1 184 ? 11.768 -3.762 6.090 1.00 31.54 185 ARG A C 1
ATOM 2691 O O . ARG A 1 184 ? 12.981 -3.965 5.972 1.00 32.34 185 ARG A O 1
ATOM 2712 N N . HIS A 1 185 ? 10.891 -3.947 5.106 1.00 32.65 186 HIS A N 1
ATOM 2713 C CA . HIS A 1 185 ? 11.250 -4.637 3.880 1.00 28.12 186 HIS A CA 1
ATOM 2714 C C . HIS A 1 185 ? 10.697 -3.859 2.699 1.00 36.94 186 HIS A C 1
ATOM 2715 O O . HIS A 1 185 ? 9.517 -3.497 2.707 1.00 31.00 186 HIS A O 1
ATOM 2728 N N . TRP A 1 186 ? 11.552 -3.569 1.715 1.00 31.26 187 TRP A N 1
ATOM 2729 C CA . TRP A 1 186 ? 11.150 -2.780 0.553 1.00 36.11 187 TRP A CA 1
ATOM 2730 C C . TRP A 1 186 ? 11.917 -3.326 -0.638 1.00 40.48 187 TRP A C 1
ATOM 2731 O O . TRP A 1 186 ? 13.023 -2.866 -0.957 1.00 34.94 187 TRP A O 1
ATOM 2752 N N . PRO A 1 187 ? 11.389 -4.347 -1.291 1.00 34.48 188 PRO A N 1
ATOM 2753 C CA . PRO A 1 187 ? 12.190 -5.067 -2.284 1.00 39.80 188 PRO A CA 1
ATOM 2754 C C . PRO A 1 187 ? 12.326 -4.276 -3.573 1.00 35.24 188 PRO A C 1
ATOM 2755 O O . PRO A 1 187 ? 11.604 -3.311 -3.826 1.00 33.07 188 PRO A O 1
ATOM 2766 N N . ALA A 1 188 ? 13.298 -4.697 -4.371 1.00 35.97 189 ALA A N 1
ATOM 2767 C CA . ALA A 1 188 ? 13.543 -4.127 -5.697 1.00 45.91 189 ALA A CA 1
ATOM 2768 C C . ALA A 1 188 ? 12.776 -4.914 -6.757 1.00 45.82 189 ALA A C 1
ATOM 2769 O O . ALA A 1 188 ? 12.791 -6.143 -6.751 1.00 46.64 189 ALA A O 1
ATOM 2776 N N . LEU A 1 189 ? 12.054 -4.209 -7.616 1.00 42.14 190 LEU A N 1
ATOM 2777 C CA . LEU A 1 189 ? 11.416 -4.831 -8.761 1.00 40.38 190 LEU A CA 1
ATOM 2778 C C . LEU A 1 189 ? 12.247 -4.717 -10.026 1.00 42.55 190 LEU A C 1
ATOM 2779 O O . LEU A 1 189 ? 11.815 -5.190 -11.083 1.00 39.68 190 LEU A O 1
ATOM 2795 N N . HIS A 1 190 ? 13.369 -4.008 -9.968 1.00 38.92 191 HIS A N 1
ATOM 2796 C CA . HIS A 1 190 ? 14.295 -3.952 -11.056 1.00 34.68 191 HIS A CA 1
ATOM 2797 C C . HIS A 1 190 ? 15.668 -4.027 -10.401 1.00 48.87 191 HIS A C 1
ATOM 2798 O O . HIS A 1 190 ? 15.864 -3.439 -9.334 1.00 39.97 191 HIS A O 1
ATOM 2811 N N . PRO A 1 191 ? 16.621 -4.749 -10.991 1.00 48.69 192 PRO A N 1
ATOM 2812 C CA . PRO A 1 191 ? 17.937 -4.889 -10.344 1.00 50.43 192 PRO A CA 1
ATOM 2813 C C . PRO A 1 191 ? 18.624 -3.561 -10.040 1.00 50.80 192 PRO A C 1
ATOM 2814 O O . PRO A 1 191 ? 19.501 -3.524 -9.167 1.00 51.36 192 PRO A O 1
ATOM 2825 N N . THR A 1 192 ? 18.269 -2.471 -10.725 1.00 39.24 193 THR A N 1
ATOM 2826 C CA . THR A 1 192 ? 18.904 -1.189 -10.448 1.00 45.83 193 THR A CA 1
ATOM 2827 C C . THR A 1 192 ? 18.271 -0.457 -9.265 1.00 44.80 193 THR A C 1
ATOM 2828 O O . THR A 1 192 ? 18.791 0.577 -8.833 1.00 38.81 193 THR A O 1
ATOM 2839 N N . GLN A 1 193 ? 17.139 -0.925 -8.761 1.00 41.55 194 GLN A N 1
ATOM 2840 C CA . GLN A 1 193 ? 16.480 -0.265 -7.650 1.00 33.56 194 GLN A CA 1
ATOM 2841 C C . GLN A 1 193 ? 17.191 -0.584 -6.327 1.00 42.91 194 GLN A C 1
ATOM 2842 O O . GLN A 1 193 ? 17.849 -1.618 -6.181 1.00 40.36 194 GLN A O 1
ATOM 2856 N N . THR A 1 194 ? 17.076 0.331 -5.368 1.00 37.36 195 THR A N 1
ATOM 2857 C CA . THR A 1 194 ? 17.716 0.147 -4.058 1.00 38.83 195 THR A CA 1
ATOM 2858 C C . THR A 1 194 ? 16.783 -0.609 -3.128 1.00 38.47 195 THR A C 1
ATOM 2859 O O . THR A 1 194 ? 15.742 -0.065 -2.754 1.00 37.92 195 THR A O 1
ATOM 2870 N N . PRO A 1 195 ? 17.112 -1.826 -2.702 1.00 43.39 196 PRO A N 1
ATOM 2871 C CA . PRO A 1 195 ? 16.227 -2.556 -1.791 1.00 37.10 196 PRO A CA 1
ATOM 2872 C C . PRO A 1 195 ? 16.537 -2.251 -0.326 1.00 33.63 196 PRO A C 1
ATOM 2873 O O . PRO A 1 195 ? 17.590 -1.733 0.025 1.00 36.39 196 PRO A O 1
ATOM 2884 N N . VAL A 1 196 ? 15.578 -2.567 0.528 1.00 34.27 197 VAL A N 1
ATOM 2885 C CA . VAL A 1 196 ? 15.742 -2.488 1.976 1.00 37.80 197 VAL A CA 1
ATOM 2886 C C . VAL A 1 196 ? 15.261 -3.791 2.577 1.00 36.42 197 VAL A C 1
ATOM 2887 O O . VAL A 1 196 ? 14.200 -4.295 2.188 1.00 34.58 197 VAL A O 1
ATOM 2900 N N . SER A 1 197 ? 16.023 -4.314 3.544 1.00 40.11 198 SER A N 1
ATOM 2901 C CA . SER A 1 197 ? 15.594 -5.468 4.333 1.00 31.03 198 SER A CA 1
ATOM 2902 C C . SER A 1 197 ? 16.289 -5.425 5.694 1.00 35.90 198 SER A C 1
ATOM 2903 O O . SER A 1 197 ? 17.480 -5.725 5.812 1.00 31.03 198 SER A O 1
ATOM 2911 N N . GLU A 1 198 ? 15.549 -5.079 6.734 1.00 35.06 199 GLU A N 1
ATOM 2912 C CA . GLU A 1 198 ? 16.173 -4.945 8.048 1.00 38.86 199 GLU A CA 1
ATOM 2913 C C . GLU A 1 198 ? 15.183 -5.243 9.171 1.00 34.16 199 GLU A C 1
ATOM 2914 O O . GLU A 1 198 ? 13.987 -4.929 9.100 1.00 33.88 199 GLU A O 1
ATOM 2926 N N . LEU A 1 199 ? 15.709 -5.888 10.198 1.00 34.83 200 LEU A N 1
ATOM 2927 C CA . LEU A 1 199 ? 14.966 -6.154 11.419 1.00 29.31 200 LEU A CA 1
ATOM 2928 C C . LEU A 1 199 ? 14.936 -4.889 12.249 1.00 35.66 200 LEU A C 1
ATOM 2929 O O . LEU A 1 199 ? 15.961 -4.220 12.416 1.00 34.50 200 LEU A O 1
ATOM 2945 N N . VAL A 1 200 ? 13.753 -4.576 12.791 1.00 33.46 201 VAL A N 1
ATOM 2946 C CA . VAL A 1 200 ? 13.557 -3.381 13.588 1.00 30.40 201 VAL A CA 1
ATOM 2947 C C . VAL A 1 200 ? 12.852 -3.773 14.882 1.00 34.34 201 VAL A C 1
ATOM 2948 O O . VAL A 1 200 ? 12.251 -4.837 14.989 1.00 30.70 201 VAL A O 1
ATOM 2961 N N . GLU A 1 201 ? 12.904 -2.877 15.858 1.00 31.67 202 GLU A N 1
ATOM 2962 C CA . GLU A 1 201 ? 12.281 -3.080 17.175 1.00 37.33 202 GLU A CA 1
ATOM 2963 C C . GLU A 1 201 ? 11.469 -1.850 17.540 1.00 34.30 202 GLU A C 1
ATOM 2964 O O . GLU A 1 201 ? 11.944 -0.730 17.335 1.00 35.93 202 GLU A O 1
ATOM 2976 N N . VAL A 1 202 ? 10.186 -2.030 17.880 1.00 30.45 203 VAL A N 1
ATOM 2977 C CA . VAL A 1 202 ? 9.369 -0.924 18.361 1.00 36.95 203 VAL A CA 1
ATOM 2978 C C . VAL A 1 202 ? 9.168 -1.093 19.868 1.00 32.62 203 VAL A C 1
ATOM 2979 O O . VAL A 1 202 ? 8.798 -2.181 20.330 1.00 31.23 203 VAL A O 1
ATOM 2992 N N . ASN A 1 203 ? 9.384 -0.038 20.631 1.00 46.19 204 ASN A N 1
ATOM 2993 C CA . ASN A 1 203 ? 9.030 -0.051 22.049 1.00 44.77 204 ASN A CA 1
ATOM 2994 C C . ASN A 1 203 ? 8.035 1.057 22.340 1.00 34.32 204 ASN A C 1
ATOM 2995 O O . ASN A 1 203 ? 8.105 2.142 21.758 1.00 50.12 204 ASN A O 1
ATOM 3006 N N . ARG A 1 204 ? 7.080 0.751 23.206 1.00 39.84 205 ARG A N 1
ATOM 3007 C CA . ARG A 1 204 ? 6.089 1.738 23.586 1.00 36.48 205 ARG A CA 1
ATOM 3008 C C . ARG A 1 204 ? 6.737 2.707 24.561 1.00 39.17 205 ARG A C 1
ATOM 3009 O O . ARG A 1 204 ? 7.307 2.292 25.574 1.00 37.21 205 ARG A O 1
ATOM 3030 N N . SER A 1 205 ? 6.541 3.991 24.326 1.00 31.64 206 SER A N 1
ATOM 3031 C CA . SER A 1 205 ? 7.024 5.029 25.210 1.00 34.42 206 SER A CA 1
ATOM 3032 C C . SER A 1 205 ? 5.937 5.457 26.174 1.00 33.16 206 SER A C 1
ATOM 3033 O O . SER A 1 205 ? 6.207 6.153 27.159 1.00 33.90 206 SER A O 1
ATOM 3041 N N . ASP A 1 206 ? 4.723 4.993 25.928 1.00 30.23 207 ASP A N 1
ATOM 3042 C CA . ASP A 1 206 ? 3.610 5.156 26.831 1.00 27.26 207 ASP A CA 1
ATOM 3043 C C . ASP A 1 206 ? 2.762 3.930 26.565 1.00 27.95 207 ASP A C 1
ATOM 3044 O O . ASP A 1 206 ? 2.618 3.501 25.409 1.00 29.43 207 ASP A O 1
ATOM 3053 N N . LEU A 1 207 ? 2.262 3.332 27.621 1.00 27.70 208 LEU A N 1
ATOM 3054 C CA . LEU A 1 207 ? 1.496 2.093 27.533 1.00 24.35 208 LEU A CA 1
ATOM 3055 C C . LEU A 1 207 ? 0.461 2.061 28.640 1.00 33.42 208 LEU A C 1
ATOM 3056 O O . LEU A 1 207 ? 0.806 2.320 29.800 1.00 30.62 208 LEU A O 1
ATOM 3072 N N . ARG A 1 208 ? -0.791 1.790 28.277 1.00 28.93 209 ARG A N 1
ATOM 3073 C CA . ARG A 1 208 ? -1.846 1.578 29.252 1.00 31.61 209 ARG A CA 1
ATOM 3074 C C . ARG A 1 208 ? -2.747 0.418 28.846 1.00 30.77 209 ARG A C 1
ATOM 3075 O O . ARG A 1 208 ? -3.136 0.315 27.685 1.00 30.36 209 ARG A O 1
ATOM 3096 N N . VAL A 1 209 ? -3.059 -0.459 29.776 1.00 26.16 210 VAL A N 1
ATOM 3097 C CA . VAL A 1 209 ? -4.058 -1.506 29.581 1.00 21.59 210 VAL A CA 1
ATOM 3098 C C . VAL A 1 209 ? -5.014 -1.426 30.759 1.00 38.21 210 VAL A C 1
ATOM 3099 O O . VAL A 1 209 ? -4.593 -1.214 31.907 1.00 35.81 210 VAL A O 1
ATOM 3112 N N . GLY A 1 210 ? -6.296 -1.625 30.488 1.00 29.49 211 GLY A N 1
ATOM 3113 C CA . GLY A 1 210 ? -7.287 -1.583 31.549 1.00 35.45 211 GLY A CA 1
ATOM 3114 C C . GLY A 1 210 ? -8.608 -2.103 31.030 1.00 32.31 211 GLY A C 1
ATOM 3115 O O . GLY A 1 210 ? -8.714 -2.541 29.886 1.00 29.57 211 GLY A O 1
ATOM 3119 N N . ASP A 1 211 ? -9.619 -2.071 31.892 1.00 30.64 212 ASP A N 1
ATOM 3120 C CA . ASP A 1 211 ? -10.958 -2.585 31.572 1.00 28.66 212 ASP A CA 1
ATOM 3121 C C . ASP A 1 211 ? -10.882 -3.966 30.942 1.00 30.06 212 ASP A C 1
ATOM 3122 O O . ASP A 1 211 ? -11.389 -4.227 29.849 1.00 32.18 212 ASP A O 1
ATOM 3131 N N . ILE A 1 212 ? -10.230 -4.845 31.661 1.00 28.66 213 ILE A N 1
ATOM 3132 C CA . ILE A 1 212 ? -9.901 -6.183 31.193 1.00 29.24 213 ILE A CA 1
ATOM 3133 C C . ILE A 1 212 ? -10.969 -7.170 31.651 1.00 38.85 213 ILE A C 1
ATOM 3134 O O . ILE A 1 212 ? -11.387 -7.171 32.834 1.00 33.58 213 ILE A O 1
ATOM 3150 N N . TRP A 1 213 ? -11.412 -8.013 30.708 1.00 28.49 214 TRP A N 1
ATOM 3151 C CA . TRP A 1 213 ? -12.359 -9.098 30.959 1.00 32.22 214 TRP A CA 1
ATOM 3152 C C . TRP A 1 213 ? -11.848 -10.380 30.321 1.00 34.91 214 TRP A C 1
ATOM 3153 O O . TRP A 1 213 ? -11.403 -10.376 29.173 1.00 36.43 214 TRP A O 1
ATOM 3174 N N . ALA A 1 214 ? -11.917 -11.476 31.057 1.00 31.10 215 ALA A N 1
ATOM 3175 C CA . ALA A 1 214 ? -11.480 -12.779 30.582 1.00 33.49 215 ALA A CA 1
ATOM 3176 C C . ALA A 1 214 ? -12.706 -13.628 30.289 1.00 32.42 215 ALA A C 1
ATOM 3177 O O . ALA A 1 214 ? -13.803 -13.359 30.771 1.00 37.50 215 ALA A O 1
ATOM 3184 N N . GLY A 1 215 ? -12.521 -14.686 29.519 1.00 38.27 216 GLY A N 1
ATOM 3185 C CA . GLY A 1 215 ? -13.674 -15.514 29.225 1.00 46.12 216 GLY A CA 1
ATOM 3186 C C . GLY A 1 215 ? -13.320 -16.673 28.343 1.00 39.59 216 GLY A C 1
ATOM 3187 O O . GLY A 1 215 ? -12.155 -17.046 28.203 1.00 40.31 216 GLY A O 1
ATOM 3191 N N . GLU A 1 216 ? -14.369 -17.301 27.832 1.00 34.40 217 GLU A N 1
ATOM 3192 C CA . GLU A 1 216 ? -14.218 -18.496 27.037 1.00 29.63 217 GLU A CA 1
ATOM 3193 C C . GLU A 1 216 ? -14.014 -18.075 25.589 1.00 33.03 217 GLU A C 1
ATOM 3194 O O . GLU A 1 216 ? -14.886 -17.407 25.033 1.00 33.36 217 GLU A O 1
ATOM 3206 N N . PRO A 1 217 ? -12.867 -18.349 24.985 1.00 32.79 218 PRO A N 1
ATOM 3207 C CA . PRO A 1 217 ? -12.599 -17.861 23.631 1.00 38.38 218 PRO A CA 1
ATOM 3208 C C . PRO A 1 217 ? -13.051 -18.821 22.548 1.00 29.21 218 PRO A C 1
ATOM 3209 O O . PRO A 1 217 ? -13.247 -20.012 22.765 1.00 31.01 218 PRO A O 1
ATOM 3220 N N . PHE A 1 218 ? -13.141 -18.290 21.336 1.00 35.35 219 PHE A N 1
ATOM 3221 C CA . PHE A 1 218 ? -13.198 -19.166 20.185 1.00 41.73 219 PHE A CA 1
ATOM 3222 C C . PHE A 1 218 ? -12.492 -18.462 19.046 1.00 32.68 219 PHE A C 1
ATOM 3223 O O . PHE A 1 218 ? -12.406 -17.235 19.007 1.00 29.81 219 PHE A O 1
ATOM 3240 N N . ILE A 1 219 ? -11.910 -19.263 18.177 1.00 35.30 220 ILE A N 1
ATOM 3241 C CA . ILE A 1 219 ? -11.261 -18.747 16.994 1.00 38.94 220 ILE A CA 1
ATOM 3242 C C . ILE A 1 219 ? -11.559 -19.739 15.877 1.00 37.23 220 ILE A C 1
ATOM 3243 O O . ILE A 1 219 ? -11.583 -20.952 16.101 1.00 34.98 220 ILE A O 1
ATOM 3259 N N . GLU A 1 220 ? -11.744 -19.234 14.669 1.00 38.17 221 GLU A N 1
ATOM 3260 C CA . GLU A 1 220 ? -11.970 -20.107 13.523 1.00 34.58 221 GLU A CA 1
ATOM 3261 C C . GLU A 1 220 ? -11.192 -19.489 12.385 1.00 32.30 221 GLU A C 1
ATOM 3262 O O . GLU A 1 220 ? -11.488 -18.367 11.971 1.00 32.81 221 GLU A O 1
ATOM 3274 N N . LEU A 1 221 ? -10.172 -20.210 11.929 1.00 39.32 222 LEU A N 1
ATOM 3275 C CA . LEU A 1 221 ? -9.361 -19.748 10.826 1.00 38.86 222 LEU A CA 1
ATOM 3276 C C . LEU A 1 221 ? -10.058 -20.107 9.519 1.00 37.60 222 LEU A C 1
ATOM 3277 O O . LEU A 1 221 ? -10.604 -21.202 9.370 1.00 36.54 222 LEU A O 1
ATOM 3293 N N . GLY A 1 222 ? -9.981 -19.206 8.547 1.00 33.61 223 GLY A N 1
ATOM 3294 C CA . GLY A 1 222 ? -10.423 -19.469 7.195 1.00 34.83 223 GLY A CA 1
ATOM 3295 C C . GLY A 1 222 ? -9.293 -19.917 6.290 1.00 40.86 223 GLY A C 1
ATOM 3296 O O . GLY A 1 222 ? -8.227 -20.355 6.738 1.00 30.48 223 GLY A O 1
ATOM 3300 N N . SER A 1 223 ? -9.503 -19.746 4.985 1.00 35.32 224 SER A N 1
ATOM 3301 C CA . SER A 1 223 ? -8.471 -20.099 4.027 1.00 34.75 224 SER A CA 1
ATOM 3302 C C . SER A 1 223 ? -8.657 -19.227 2.793 1.00 39.78 224 SER A C 1
ATOM 3303 O O . SER A 1 223 ? -9.785 -18.887 2.448 1.00 38.23 224 SER A O 1
ATOM 3311 N N . ALA A 1 224 ? -7.551 -18.836 2.166 1.00 36.54 225 ALA A N 1
ATOM 3312 C CA . ALA A 1 224 ? -7.607 -18.044 0.943 1.00 31.38 225 ALA A CA 1
ATOM 3313 C C . ALA A 1 224 ? -6.458 -18.415 0.015 1.00 38.45 225 ALA A C 1
ATOM 3314 O O . ALA A 1 224 ? -5.365 -18.754 0.482 1.00 38.86 225 ALA A O 1
ATOM 3321 N N . PRO A 1 225 ? -6.659 -18.331 -1.297 1.00 31.78 226 PRO A N 1
ATOM 3322 C CA . PRO A 1 225 ? -5.574 -18.697 -2.227 1.00 35.10 226 PRO A CA 1
ATOM 3323 C C . PRO A 1 225 ? -4.358 -17.783 -2.132 1.00 39.80 226 PRO A C 1
ATOM 3324 O O . PRO A 1 225 ? -3.269 -18.218 -2.519 1.00 33.93 226 PRO A O 1
ATOM 3335 N N . ASP A 1 226 ? -4.498 -16.545 -1.623 1.00 35.64 227 ASP A N 1
ATOM 3336 C CA . ASP A 1 226 ? -3.389 -15.591 -1.516 1.00 34.59 227 ASP A CA 1
ATOM 3337 C C . ASP A 1 226 ? -3.007 -15.285 -0.060 1.00 32.66 227 ASP A C 1
ATOM 3338 O O . ASP A 1 226 ? -2.433 -14.233 0.248 1.00 34.05 227 ASP A O 1
ATOM 3347 N N . GLU A 1 227 ? -3.295 -16.210 0.849 1.00 32.36 228 GLU A N 1
ATOM 3348 C CA . GLU A 1 227 ? -2.904 -16.089 2.249 1.00 37.82 228 GLU A CA 1
ATOM 3349 C C . GLU A 1 227 ? -2.297 -17.410 2.670 1.00 41.96 228 GLU A C 1
ATOM 3350 O O . GLU A 1 227 ? -2.413 -18.409 1.964 1.00 38.07 228 GLU A O 1
ATOM 3362 N N . ALA A 1 228 ? -1.732 -17.445 3.864 1.00 35.80 229 ALA A N 1
ATOM 3363 C CA . ALA A 1 228 ? -1.117 -18.659 4.380 1.00 37.02 229 ALA A CA 1
ATOM 3364 C C . ALA A 1 228 ? -1.617 -18.943 5.787 1.00 39.60 229 ALA A C 1
ATOM 3365 O O . ALA A 1 228 ? -0.837 -19.253 6.692 1.00 32.30 229 ALA A O 1
ATOM 3372 N N . LEU A 1 229 ? -2.941 -18.860 5.966 1.00 35.47 230 LEU A N 1
ATOM 3373 C CA . LEU A 1 229 ? -3.570 -19.001 7.272 1.00 37.42 230 LEU A CA 1
ATOM 3374 C C . LEU A 1 229 ? -3.364 -20.390 7.844 1.00 38.49 230 LEU A C 1
ATOM 3375 O O . LEU A 1 229 ? -3.383 -20.552 9.061 1.00 37.22 230 LEU A O 1
ATOM 3391 N N . GLU A 1 230 ? -3.150 -21.388 6.984 1.00 39.57 231 GLU A N 1
ATOM 3392 C CA . GLU A 1 230 ? -2.932 -22.750 7.443 1.00 45.41 231 GLU A CA 1
ATOM 3393 C C . GLU A 1 230 ? -1.721 -22.854 8.370 1.00 45.99 231 GLU A C 1
ATOM 3394 O O . GLU A 1 230 ? -1.603 -23.842 9.095 1.00 42.00 231 GLU A O 1
ATOM 3406 N N . CYS A 1 231 ? -0.786 -21.903 8.320 1.00 38.99 232 CYS A N 1
ATOM 3407 C CA . CYS A 1 231 ? 0.355 -21.922 9.230 1.00 42.61 232 CYS A CA 1
ATOM 3408 C C . CYS A 1 231 ? -0.058 -21.853 10.705 1.00 42.59 232 CYS A C 1
ATOM 3409 O O . CYS A 1 231 ? 0.706 -22.293 11.571 1.00 41.46 232 CYS A O 1
ATOM 3417 N N . PHE A 1 232 ? -1.252 -21.338 11.000 1.00 38.26 233 PHE A N 1
ATOM 3418 C CA . PHE A 1 232 ? -1.761 -21.210 12.359 1.00 40.70 233 PHE A CA 1
ATOM 3419 C C . PHE A 1 232 ? -2.852 -22.229 12.658 1.00 49.03 233 PHE A C 1
ATOM 3420 O O . PHE A 1 232 ? -3.487 -22.161 13.706 1.00 41.69 233 PHE A O 1
ATOM 3437 N N . ALA A 1 233 ? -3.056 -23.197 11.775 1.00 45.74 234 ALA A N 1
ATOM 3438 C CA . ALA A 1 233 ? -4.265 -24.010 11.786 1.00 51.60 234 ALA A CA 1
ATOM 3439 C C . ALA A 1 233 ? -4.242 -25.028 12.917 1.00 59.01 234 ALA A C 1
ATOM 3440 O O . ALA A 1 233 ? -5.268 -25.271 13.563 1.00 69.30 234 ALA A O 1
ATOM 3447 N N . ASP A 1 234 ? -3.107 -25.668 13.150 1.00 46.87 235 ASP A N 1
ATOM 3448 C CA . ASP A 1 234 ? -3.078 -26.766 14.109 1.00 58.12 235 ASP A CA 1
ATOM 3449 C C . ASP A 1 234 ? -2.692 -26.170 15.453 1.00 58.34 235 ASP A C 1
ATOM 3450 O O . ASP A 1 234 ? -1.512 -26.085 15.806 1.00 55.32 235 ASP A O 1
ATOM 3459 N N . HIS A 1 235 ? -3.689 -25.682 16.192 1.00 45.58 236 HIS A N 1
ATOM 3460 C CA . HIS A 1 235 ? -3.387 -24.911 17.386 1.00 44.79 236 HIS A CA 1
ATOM 3461 C C . HIS A 1 235 ? -4.143 -25.468 18.581 1.00 47.93 236 HIS A C 1
ATOM 3462 O O . HIS A 1 235 ? -5.123 -26.206 18.460 1.00 44.01 236 HIS A O 1
ATOM 3475 N N . GLU A 1 236 ? -3.659 -25.069 19.741 1.00 47.84 237 GLU A N 1
ATOM 3476 C CA . GLU A 1 236 ? -4.335 -25.236 21.013 1.00 47.01 237 GLU A CA 1
ATOM 3477 C C . GLU A 1 236 ? -4.811 -23.858 21.439 1.00 42.57 237 GLU A C 1
ATOM 3478 O O . GLU A 1 236 ? -4.027 -22.905 21.439 1.00 41.21 237 GLU A O 1
ATOM 3490 N N . VAL A 1 237 ? -6.094 -23.744 21.751 1.00 39.64 238 VAL A N 1
ATOM 3491 C CA . VAL A 1 237 ? -6.659 -22.479 22.209 1.00 38.77 238 VAL A CA 1
ATOM 3492 C C . VAL A 1 237 ? -6.411 -22.352 23.708 1.00 44.86 238 VAL A C 1
ATOM 3493 O O . VAL A 1 237 ? -6.824 -23.205 24.492 1.00 45.09 238 VAL A O 1
ATOM 3506 N N . LEU A 1 238 ? -5.709 -21.306 24.108 1.00 40.05 239 LEU A N 1
ATOM 3507 C CA . LEU A 1 238 ? -5.282 -21.156 25.498 1.00 41.03 239 LEU A CA 1
ATOM 3508 C C . LEU A 1 238 ? -6.202 -20.263 26.314 1.00 43.39 239 LEU A C 1
ATOM 3509 O O . LEU A 1 238 ? -6.605 -20.628 27.415 1.00 40.62 239 LEU A O 1
ATOM 3525 N N . ALA A 1 239 ? -6.506 -19.070 25.827 1.00 44.34 240 ALA A N 1
ATOM 3526 C CA . ALA A 1 239 ? -7.241 -18.113 26.639 1.00 40.26 240 ALA A CA 1
ATOM 3527 C C . ALA A 1 239 ? -7.806 -17.024 25.751 1.00 40.84 240 ALA A C 1
ATOM 3528 O O . ALA A 1 239 ? -7.377 -16.843 24.609 1.00 34.51 240 ALA A O 1
ATOM 3535 N N . GLY A 1 240 ? -8.772 -16.301 26.291 1.00 37.74 241 GLY A N 1
ATOM 3536 C CA . GLY A 1 240 ? -9.321 -15.152 25.597 1.00 34.63 241 GLY A CA 1
ATOM 3537 C C . GLY A 1 240 ? -9.514 -13.999 26.555 1.00 35.00 241 GLY A C 1
ATOM 3538 O O . GLY A 1 240 ? -9.743 -14.195 27.756 1.00 30.19 241 GLY A O 1
ATOM 3542 N N . VAL A 1 241 ? -9.374 -12.792 26.019 1.00 30.16 242 VAL A N 1
ATOM 3543 C CA . VAL A 1 241 ? -9.518 -11.565 26.792 1.00 33.23 242 VAL A CA 1
ATOM 3544 C C . VAL A 1 241 ? -9.952 -10.430 25.867 1.00 40.58 242 VAL A C 1
ATOM 3545 O O . VAL A 1 241 ? -9.650 -10.430 24.662 1.00 32.58 242 VAL A O 1
ATOM 3558 N N . THR A 1 242 ? -10.708 -9.474 26.436 1.00 30.88 243 THR A N 1
ATOM 3559 C CA . THR A 1 242 ? -11.029 -8.204 25.780 1.00 29.77 243 THR A CA 1
ATOM 3560 C C . THR A 1 242 ? -10.661 -7.101 26.759 1.00 29.25 243 THR A C 1
ATOM 3561 O O . THR A 1 242 ? -10.746 -7.288 27.984 1.00 31.43 243 THR A O 1
ATOM 3572 N N . TYR A 1 243 ? -10.176 -5.988 26.234 1.00 27.03 244 TYR A N 1
ATOM 3573 C CA . TYR A 1 243 ? -9.614 -4.956 27.087 1.00 31.29 244 TYR A CA 1
ATOM 3574 C C . TYR A 1 243 ? -9.453 -3.683 26.288 1.00 31.59 244 TYR A C 1
ATOM 3575 O O . TYR A 1 243 ? -9.590 -3.660 25.053 1.00 29.85 244 TYR A O 1
ATOM 3593 N N . SER A 1 244 ? -9.082 -2.632 27.010 1.00 27.31 245 SER A N 1
ATOM 3594 C CA . SER A 1 244 ? -8.742 -1.360 26.386 1.00 27.60 245 SER A CA 1
ATOM 3595 C C . SER A 1 244 ? -7.254 -1.100 26.529 1.00 35.84 245 SER A C 1
ATOM 3596 O O . SER A 1 244 ? -6.602 -1.505 27.507 1.00 33.76 245 SER A O 1
ATOM 3604 N N . TYR A 1 245 ? -6.747 -0.350 25.566 1.00 26.15 246 TYR A N 1
ATOM 3605 C CA . TYR A 1 245 ? -5.328 -0.178 25.403 1.00 28.15 246 TYR A CA 1
ATOM 3606 C C . TYR A 1 245 ? -5.012 1.191 24.850 1.00 34.95 246 TYR A C 1
ATOM 3607 O O . TYR A 1 245 ? -5.644 1.657 23.899 1.00 32.88 246 TYR A O 1
ATOM 3625 N N . GLY A 1 246 ? -3.944 1.767 25.374 1.00 32.16 247 GLY A N 1
ATOM 3626 C CA . GLY A 1 246 ? -3.447 3.033 24.874 1.00 28.51 247 GLY A CA 1
ATOM 3627 C C . GLY A 1 246 ? -1.943 2.948 24.779 1.00 36.29 247 GLY A C 1
ATOM 3628 O O . GLY A 1 246 ? -1.287 2.319 25.621 1.00 30.04 247 GLY A O 1
ATOM 3632 N N . PHE A 1 247 ? -1.384 3.643 23.782 1.00 30.70 248 PHE A N 1
ATOM 3633 C CA . PHE A 1 247 ? 0.064 3.611 23.645 1.00 29.96 248 PHE A CA 1
ATOM 3634 C C . PHE A 1 247 ? 0.527 4.777 22.784 1.00 29.49 248 PHE A C 1
ATOM 3635 O O . PHE A 1 247 ? -0.259 5.412 22.068 1.00 31.58 248 PHE A O 1
ATOM 3652 N N . ARG A 1 248 ? 1.827 5.057 22.887 1.00 26.51 249 ARG A N 1
ATOM 3653 C CA . ARG A 1 248 ? 2.527 5.995 22.040 1.00 27.83 249 ARG A CA 1
ATOM 3654 C C . ARG A 1 248 ? 3.691 5.209 21.501 1.00 39.77 249 ARG A C 1
ATOM 3655 O O . ARG A 1 248 ? 4.407 4.562 22.272 1.00 34.97 249 ARG A O 1
ATOM 3676 N N . ILE A 1 249 ? 3.946 5.387 20.219 1.00 35.36 250 ILE A N 1
ATOM 3677 C CA . ILE A 1 249 ? 5.054 4.773 19.504 1.00 40.55 250 ILE A CA 1
ATOM 3678 C C . ILE A 1 249 ? 5.612 5.806 18.552 1.00 48.70 250 ILE A C 1
ATOM 3679 O O . ILE A 1 249 ? 4.858 6.610 17.999 1.00 46.48 250 ILE A O 1
ATOM 3695 N N . GLY A 1 250 ? 6.921 5.789 18.364 1.00 46.00 251 GLY A N 1
ATOM 3696 C CA . GLY A 1 250 ? 7.532 6.560 17.299 1.00 44.93 251 GLY A CA 1
ATOM 3697 C C . GLY A 1 250 ? 7.986 5.630 16.176 1.00 49.19 251 GLY A C 1
ATOM 3698 O O . GLY A 1 250 ? 7.329 4.624 15.899 1.00 50.07 251 GLY A O 1
ATOM 3702 N N . GLY A 1 251 ? 9.092 5.933 15.508 1.00 38.52 252 GLY A N 1
ATOM 3703 C CA . GLY A 1 251 ? 9.644 4.988 14.560 1.00 40.11 252 GLY A CA 1
ATOM 3704 C C . GLY A 1 251 ? 10.360 3.830 15.231 1.00 40.70 252 GLY A C 1
ATOM 3705 O O . GLY A 1 251 ? 10.954 3.950 16.303 1.00 39.21 252 GLY A O 1
ATOM 3709 N N . ALA A 1 252 ? 10.288 2.684 14.575 1.00 33.81 253 ALA A N 1
ATOM 3710 C CA . ALA A 1 252 ? 11.003 1.497 15.024 1.00 31.12 253 ALA A CA 1
ATOM 3711 C C . ALA A 1 252 ? 12.511 1.651 14.802 1.00 35.53 253 ALA A C 1
ATOM 3712 O O . ALA A 1 252 ? 12.960 2.144 13.763 1.00 37.01 253 ALA A O 1
ATOM 3719 N N . THR A 1 253 ? 13.293 1.217 15.797 1.00 35.97 254 THR A N 1
ATOM 3720 C CA . THR A 1 253 ? 14.750 1.272 15.717 1.00 32.45 254 THR A CA 1
ATOM 3721 C C . THR A 1 253 ? 15.277 0.088 14.928 1.00 32.96 254 THR A C 1
ATOM 3722 O O . THR A 1 253 ? 14.876 -1.066 15.136 1.00 35.07 254 THR A O 1
ATOM 3733 N N . ARG A 1 254 ? 16.231 0.366 14.067 1.00 36.25 255 ARG A N 1
ATOM 3734 C CA . ARG A 1 254 ? 16.865 -0.697 13.307 1.00 45.15 255 ARG A CA 1
ATOM 3735 C C . ARG A 1 254 ? 17.786 -1.510 14.212 1.00 33.92 255 ARG A C 1
ATOM 3736 O O . ARG A 1 254 ? 18.612 -0.951 14.935 1.00 37.74 255 ARG A O 1
ATOM 3757 N N . LEU A 1 255 ? 17.674 -2.837 14.130 1.00 38.11 256 LEU A N 1
ATOM 3758 C CA . LEU A 1 255 ? 18.540 -3.770 14.839 1.00 41.62 256 LEU A CA 1
ATOM 3759 C C . LEU A 1 255 ? 19.684 -4.283 13.976 1.00 47.23 256 LEU A C 1
ATOM 3760 O O . LEU A 1 255 ? 20.831 -4.269 14.412 1.00 41.75 256 LEU A O 1
ATOM 3776 N N . GLU A 1 256 ? 19.393 -4.761 12.769 1.00 39.99 257 GLU A N 1
ATOM 3777 C CA . GLU A 1 256 ? 20.417 -5.330 11.908 1.00 43.03 257 GLU A CA 1
ATOM 3778 C C . GLU A 1 256 ? 19.812 -5.547 10.527 1.00 37.04 257 GLU A C 1
ATOM 3779 O O . GLU A 1 256 ? 18.591 -5.625 10.384 1.00 37.51 257 GLU A O 1
ATOM 3785 N N . SER A 1 257 ? 20.670 -5.651 9.519 1.00 38.22 258 SER A N 1
ATOM 3786 C CA . SER A 1 257 ? 20.201 -6.048 8.189 1.00 41.07 258 SER A CA 1
ATOM 3787 C C . SER A 1 257 ? 19.866 -7.534 8.128 1.00 52.23 258 SER A C 1
ATOM 3788 O O . SER A 1 257 ? 20.354 -8.346 8.922 1.00 49.74 258 SER A O 1
ATOM 3791 N N . LEU A 1 258 ? 19.020 -7.882 7.151 1.00 42.35 259 LEU A N 1
ATOM 3792 C CA . LEU A 1 258 ? 18.651 -9.268 6.858 1.00 48.92 259 LEU A CA 1
ATOM 3793 C C . LEU A 1 258 ? 19.143 -9.704 5.470 1.00 54.65 259 LEU A C 1
ATOM 3794 O O . LEU A 1 258 ? 19.389 -8.867 4.597 1.00 53.84 259 LEU A O 1
ATOM 3799 N N . ALA B 1 3 ? 7.346 -11.400 -3.621 1.00 51.84 4 ALA B N 1
ATOM 3800 C CA . ALA B 1 3 ? 8.530 -10.607 -3.322 1.00 47.74 4 ALA B CA 1
ATOM 3801 C C . ALA B 1 3 ? 8.304 -9.685 -2.139 1.00 41.77 4 ALA B C 1
ATOM 3802 O O . ALA B 1 3 ? 9.280 -9.201 -1.605 1.00 41.29 4 ALA B O 1
ATOM 3808 N N . THR B 1 4 ? 7.048 -9.406 -1.774 1.00 38.82 5 THR B N 1
ATOM 3809 C CA . THR B 1 4 ? 6.729 -8.512 -0.670 1.00 38.21 5 THR B CA 1
ATOM 3810 C C . THR B 1 4 ? 6.129 -9.281 0.493 1.00 40.21 5 THR B C 1
ATOM 3811 O O . THR B 1 4 ? 5.951 -10.506 0.443 1.00 40.23 5 THR B O 1
ATOM 3822 N N . HIS B 1 5 ? 5.813 -8.532 1.556 1.00 39.13 6 HIS B N 1
ATOM 3823 C CA . HIS B 1 5 ? 4.945 -9.047 2.604 1.00 41.21 6 HIS B CA 1
ATOM 3824 C C . HIS B 1 5 ? 3.669 -9.628 1.984 1.00 36.49 6 HIS B C 1
ATOM 3825 O O . HIS B 1 5 ? 3.159 -9.090 1.003 1.00 36.48 6 HIS B O 1
ATOM 3838 N N . PHE B 1 6 ? 3.110 -10.702 2.565 1.00 37.64 7 PHE B N 1
ATOM 3839 C CA . PHE B 1 6 ? 3.707 -11.504 3.653 1.00 37.97 7 PHE B CA 1
ATOM 3840 C C . PHE B 1 6 ? 4.723 -12.488 3.094 1.00 45.01 7 PHE B C 1
ATOM 3841 O O . PHE B 1 6 ? 4.402 -13.251 2.167 1.00 43.01 7 PHE B O 1
ATOM 3858 N N . LEU B 1 7 ? 5.925 -12.504 3.651 1.00 43.76 8 LEU B N 1
ATOM 3859 C CA . LEU B 1 7 ? 6.990 -13.362 3.136 1.00 47.28 8 LEU B CA 1
ATOM 3860 C C . LEU B 1 7 ? 6.892 -14.735 3.789 1.00 50.99 8 LEU B C 1
ATOM 3861 O O . LEU B 1 7 ? 6.989 -14.839 5.015 1.00 43.51 8 LEU B O 1
ATOM 3877 N N . THR B 1 8 ? 6.706 -15.781 2.989 1.00 46.81 9 THR B N 1
ATOM 3878 C CA . THR B 1 8 ? 6.648 -17.149 3.498 1.00 63.56 9 THR B CA 1
ATOM 3879 C C . THR B 1 8 ? 7.425 -18.026 2.528 1.00 64.41 9 THR B C 1
ATOM 3880 O O . THR B 1 8 ? 7.700 -17.610 1.397 1.00 52.06 9 THR B O 1
ATOM 3891 N N . PRO B 1 9 ? 7.817 -19.238 2.945 1.00 90.06 10 PRO B N 1
ATOM 3892 C CA . PRO B 1 9 ? 8.584 -20.102 2.019 1.00 112.86 10 PRO B CA 1
ATOM 3893 C C . PRO B 1 9 ? 7.865 -20.375 0.702 1.00 121.33 10 PRO B C 1
ATOM 3894 O O . PRO B 1 9 ? 8.477 -20.277 -0.369 1.00 104.56 10 PRO B O 1
ATOM 3905 N N . THR B 1 10 ? 6.578 -20.726 0.756 1.00 130.66 11 THR B N 1
ATOM 3906 C CA . THR B 1 10 ? 5.772 -20.890 -0.452 1.00 122.77 11 THR B CA 1
ATOM 3907 C C . THR B 1 10 ? 5.858 -19.681 -1.377 1.00 105.59 11 THR B C 1
ATOM 3908 O O . THR B 1 10 ? 6.086 -19.817 -2.583 1.00 108.70 11 THR B O 1
ATOM 3914 N N . GLY B 1 11 ? 5.639 -18.490 -0.829 1.00 68.07 12 GLY B N 1
ATOM 3915 C CA . GLY B 1 11 ? 5.468 -17.278 -1.597 1.00 50.92 12 GLY B CA 1
ATOM 3916 C C . GLY B 1 11 ? 4.027 -16.950 -1.920 1.00 57.12 12 GLY B C 1
ATOM 3917 O O . GLY B 1 11 ? 3.767 -15.918 -2.563 1.00 55.27 12 GLY B O 1
ATOM 3921 N N . GLN B 1 12 ? 3.078 -17.776 -1.461 1.00 65.29 13 GLN B N 1
ATOM 3922 C CA . GLN B 1 12 ? 1.679 -17.617 -1.837 1.00 90.71 13 GLN B CA 1
ATOM 3923 C C . GLN B 1 12 ? 1.013 -16.410 -1.176 1.00 40.32 13 GLN B C 1
ATOM 3924 O O . GLN B 1 12 ? 0.041 -15.877 -1.725 1.00 40.32 13 GLN B O 1
ATOM 3938 N N . ALA B 1 13 ? 1.531 -15.927 -0.047 1.00 47.83 14 ALA B N 1
ATOM 3939 C CA . ALA B 1 13 ? 0.901 -14.828 0.669 1.00 39.14 14 ALA B CA 1
ATOM 3940 C C . ALA B 1 13 ? 1.526 -13.470 0.352 1.00 38.73 14 ALA B C 1
ATOM 3941 O O . ALA B 1 13 ? 1.154 -12.474 0.977 1.00 37.02 14 ALA B O 1
ATOM 3948 N N . SER B 1 14 ? 2.462 -13.405 -0.605 1.00 39.84 15 SER B N 1
ATOM 3949 C CA . SER B 1 14 ? 3.037 -12.125 -1.005 1.00 37.89 15 SER B CA 1
ATOM 3950 C C . SER B 1 14 ? 2.042 -11.292 -1.782 1.00 42.56 15 SER B C 1
ATOM 3951 O O . SER B 1 14 ? 1.430 -11.741 -2.765 1.00 40.40 15 SER B O 1
ATOM 3959 N N . LEU B 1 15 ? 1.939 -10.043 -1.374 1.00 35.60 16 LEU B N 1
ATOM 3960 C CA . LEU B 1 15 ? 1.101 -9.097 -2.105 1.00 39.80 16 LEU B CA 1
ATOM 3961 C C . LEU B 1 15 ? 1.560 -8.930 -3.548 1.00 42.78 16 LEU B C 1
ATOM 3962 O O . LEU B 1 15 ? 0.743 -8.891 -4.481 1.00 41.74 16 LEU B O 1
ATOM 3978 N N . VAL B 1 16 ? 2.864 -8.754 -3.746 1.00 50.34 17 VAL B N 1
ATOM 3979 C CA . VAL B 1 16 ? 3.440 -8.472 -5.055 1.00 46.89 17 VAL B CA 1
ATOM 3980 C C . VAL B 1 16 ? 4.635 -9.381 -5.227 1.00 51.32 17 VAL B C 1
ATOM 3981 O O . VAL B 1 16 ? 5.382 -9.600 -4.268 1.00 41.35 17 VAL B O 1
ATOM 3994 N N . ASP B 1 17 ? 4.815 -9.899 -6.444 1.00 53.43 18 ASP B N 1
ATOM 3995 C CA . ASP B 1 17 ? 5.877 -10.831 -6.811 1.00 72.21 18 ASP B CA 1
ATOM 3996 C C . ASP B 1 17 ? 6.683 -10.273 -7.987 1.00 52.16 18 ASP B C 1
ATOM 3997 O O . ASP B 1 17 ? 6.360 -9.230 -8.556 1.00 48.43 18 ASP B O 1
ATOM 4006 N N . ASP B 1 18 ? 7.758 -10.969 -8.341 1.00 52.43 19 ASP B N 1
ATOM 4007 C CA . ASP B 1 18 ? 8.610 -10.571 -9.457 1.00 105.08 19 ASP B CA 1
ATOM 4008 C C . ASP B 1 18 ? 8.027 -10.894 -10.824 1.00 109.13 19 ASP B C 1
ATOM 4009 O O . ASP B 1 18 ? 8.654 -10.553 -11.831 1.00 99.01 19 ASP B O 1
ATOM 4018 N N . ALA B 1 19 ? 6.867 -11.538 -10.904 1.00 117.12 20 ALA B N 1
ATOM 4019 C CA . ALA B 1 19 ? 6.433 -12.057 -12.190 1.00 98.53 20 ALA B CA 1
ATOM 4020 C C . ALA B 1 19 ? 6.076 -10.923 -13.150 1.00 73.72 20 ALA B C 1
ATOM 4021 O O . ALA B 1 19 ? 5.810 -9.794 -12.749 1.00 48.96 20 ALA B O 1
ATOM 4028 N N . LEU B 1 20 ? 6.118 -11.209 -14.445 1.00 56.45 21 LEU B N 1
ATOM 4029 C CA . LEU B 1 20 ? 5.611 -10.256 -15.415 1.00 45.16 21 LEU B CA 1
ATOM 4030 C C . LEU B 1 20 ? 4.094 -10.277 -15.417 1.00 45.64 21 LEU B C 1
ATOM 4031 O O . LEU B 1 20 ? 3.482 -11.351 -15.486 1.00 54.63 21 LEU B O 1
ATOM 4047 N N . TYR B 1 21 ? 3.498 -9.093 -15.482 1.00 38.70 22 TYR B N 1
ATOM 4048 C CA . TYR B 1 21 ? 2.051 -8.943 -15.579 1.00 36.94 22 TYR B CA 1
ATOM 4049 C C . TYR B 1 21 ? 1.602 -8.329 -16.905 1.00 42.04 22 TYR B C 1
ATOM 4050 O O . TYR B 1 21 ? 2.370 -7.658 -17.592 1.00 37.27 22 TYR B O 1
ATOM 4068 N N . GLY B 1 22 ? 0.374 -8.666 -17.283 1.00 38.97 23 GLY B N 1
ATOM 4069 C CA . GLY B 1 22 ? -0.332 -7.983 -18.345 1.00 38.51 23 GLY B CA 1
ATOM 4070 C C . GLY B 1 22 ? -1.608 -7.379 -17.802 1.00 41.90 23 GLY B C 1
ATOM 4071 O O . GLY B 1 22 ? -2.214 -7.914 -16.871 1.00 35.05 23 GLY B O 1
ATOM 4075 N N . TRP B 1 23 ? -2.012 -6.258 -18.387 1.00 33.76 24 TRP B N 1
ATOM 4076 C CA . TRP B 1 23 ? -3.220 -5.545 -18.010 1.00 32.64 24 TRP B CA 1
ATOM 4077 C C . TRP B 1 23 ? -4.103 -5.345 -19.236 1.00 33.00 24 TRP B C 1
ATOM 4078 O O . TRP B 1 23 ? -3.604 -5.011 -20.320 1.00 33.35 24 TRP B O 1
ATOM 4099 N N . GLY B 1 24 ? -5.414 -5.457 -19.032 1.00 31.87 25 GLY B N 1
ATOM 4100 C CA . GLY B 1 24 ? -6.390 -4.824 -19.900 1.00 31.49 25 GLY B CA 1
ATOM 4101 C C . GLY B 1 24 ? -7.258 -3.864 -19.113 1.00 35.29 25 GLY B C 1
ATOM 4102 O O . GLY B 1 24 ? -7.482 -4.045 -17.908 1.00 30.04 25 GLY B O 1
ATOM 4106 N N . ALA B 1 25 ? -7.704 -2.811 -19.789 1.00 30.00 26 ALA B N 1
ATOM 4107 C CA . ALA B 1 25 ? -8.423 -1.742 -19.119 1.00 29.11 26 ALA B CA 1
ATOM 4108 C C . ALA B 1 25 ? -9.353 -1.002 -20.064 1.00 28.85 26 ALA B C 1
ATOM 4109 O O . ALA B 1 25 ? -9.090 -0.897 -21.277 1.00 29.31 26 ALA B O 1
ATOM 4116 N N . ASP B 1 26 ? -10.431 -0.488 -19.484 1.00 29.94 27 ASP B N 1
ATOM 4117 C CA . ASP B 1 26 ? -11.253 0.540 -20.092 1.00 30.39 27 ASP B CA 1
ATOM 4118 C C . ASP B 1 26 ? -11.014 1.844 -19.358 1.00 32.92 27 ASP B C 1
ATOM 4119 O O . ASP B 1 26 ? -10.969 1.882 -18.115 1.00 30.31 27 ASP B O 1
ATOM 4128 N N . MET B 1 27 ? -10.871 2.909 -20.143 1.00 30.89 28 MET B N 1
ATOM 4129 C CA . MET B 1 27 ? -10.362 4.178 -19.654 1.00 27.29 28 MET B CA 1
ATOM 4130 C C . MET B 1 27 ? -11.279 5.325 -20.055 1.00 34.49 28 MET B C 1
ATOM 4131 O O . MET B 1 27 ? -11.787 5.389 -21.202 1.00 31.20 28 MET B O 1
ATOM 4145 N N . LEU B 1 28 ? -11.436 6.239 -19.125 1.00 30.49 29 LEU B N 1
ATOM 4146 C CA . LEU B 1 28 ? -11.990 7.562 -19.362 1.00 29.57 29 LEU B CA 1
ATOM 4147 C C . LEU B 1 28 ? -10.917 8.584 -19.040 1.00 35.89 29 LEU B C 1
ATOM 4148 O O . LEU B 1 28 ? -10.379 8.603 -17.919 1.00 30.00 29 LEU B O 1
ATOM 4164 N N . THR B 1 29 ? -10.585 9.417 -20.020 1.00 26.65 30 THR B N 1
ATOM 4165 C CA . THR B 1 29 ? -9.497 10.368 -19.856 1.00 27.68 30 THR B CA 1
ATOM 4166 C C . THR B 1 29 ? -9.912 11.758 -20.295 1.00 40.90 30 THR B C 1
ATOM 4167 O O . THR B 1 29 ? -10.470 11.936 -21.384 1.00 36.73 30 THR B O 1
ATOM 4178 N N . VAL B 1 30 ? -9.564 12.744 -19.469 1.00 36.37 31 VAL B N 1
ATOM 4179 C CA . VAL B 1 30 ? -9.736 14.154 -19.780 1.00 33.12 31 VAL B CA 1
ATOM 4180 C C . VAL B 1 30 ? -8.369 14.830 -19.713 1.00 34.71 31 VAL B C 1
ATOM 4181 O O . VAL B 1 30 ? -7.643 14.703 -18.714 1.00 35.80 31 VAL B O 1
ATOM 4194 N N . TYR B 1 31 ? -8.001 15.517 -20.792 1.00 30.19 32 TYR B N 1
ATOM 4195 C CA . TYR B 1 31 ? -6.766 16.298 -20.831 1.00 34.65 32 TYR B CA 1
ATOM 4196 C C . TYR B 1 31 ? -6.999 17.749 -20.407 1.00 37.65 32 TYR B C 1
ATOM 4197 O O . TYR B 1 31 ? -7.997 18.362 -20.798 1.00 38.78 32 TYR B O 1
ATOM 4215 N N . LEU B 1 32 ? -6.035 18.305 -19.659 1.00 31.32 33 LEU B N 1
ATOM 4216 C CA . LEU B 1 32 ? -6.142 19.624 -19.042 1.00 33.59 33 LEU B CA 1
ATOM 4217 C C . LEU B 1 32 ? -4.853 20.397 -19.219 1.00 37.67 33 LEU B C 1
ATOM 4218 O O . LEU B 1 32 ? -3.819 19.832 -19.555 1.00 44.51 33 LEU B O 1
ATOM 4234 N N . ARG B 1 33 ? -4.932 21.718 -18.997 1.00 46.37 34 ARG B N 1
ATOM 4235 C CA . ARG B 1 33 ? -3.747 22.566 -18.887 1.00 41.02 34 ARG B CA 1
ATOM 4236 C C . ARG B 1 33 ? -3.864 23.386 -17.613 1.00 43.90 34 ARG B C 1
ATOM 4237 O O . ARG B 1 33 ? -4.864 24.083 -17.418 1.00 40.72 34 ARG B O 1
ATOM 4258 N N . CYS B 1 34 ? -2.864 23.274 -16.743 1.00 50.94 35 CYS B N 1
ATOM 4259 C CA . CYS B 1 34 ? -2.755 24.054 -15.516 1.00 52.31 35 CYS B CA 1
ATOM 4260 C C . CYS B 1 34 ? -1.544 24.972 -15.581 1.00 56.23 35 CYS B C 1
ATOM 4261 O O . CYS B 1 34 ? -0.739 24.918 -16.518 1.00 51.51 35 CYS B O 1
ATOM 4269 N N . ASP B 1 35 ? -1.417 25.812 -14.559 1.00 58.21 36 ASP B N 1
ATOM 4270 C CA . ASP B 1 35 ? -0.249 26.677 -14.466 1.00 59.21 36 ASP B CA 1
ATOM 4271 C C . ASP B 1 35 ? 0.996 25.811 -14.330 1.00 50.70 36 ASP B C 1
ATOM 4272 O O . ASP B 1 35 ? 1.108 25.048 -13.360 1.00 51.64 36 ASP B O 1
ATOM 4281 N N . PRO B 1 36 ? 1.936 25.876 -15.267 1.00 53.08 37 PRO B N 1
ATOM 4282 C CA . PRO B 1 36 ? 3.115 25.003 -15.152 1.00 56.97 37 PRO B CA 1
ATOM 4283 C C . PRO B 1 36 ? 3.879 25.184 -13.850 1.00 51.92 37 PRO B C 1
ATOM 4284 O O . PRO B 1 36 ? 4.450 24.215 -13.338 1.00 47.38 37 PRO B O 1
ATOM 4295 N N . ALA B 1 37 ? 3.885 26.389 -13.274 1.00 53.90 38 ALA B N 1
ATOM 4296 C CA . ALA B 1 37 ? 4.662 26.596 -12.061 1.00 57.43 38 ALA B CA 1
ATOM 4297 C C . ALA B 1 37 ? 4.054 25.827 -10.906 1.00 57.41 38 ALA B C 1
ATOM 4298 O O . ALA B 1 37 ? 4.778 25.282 -10.063 1.00 70.10 38 ALA B O 1
ATOM 4305 N N . ARG B 1 38 ? 2.721 25.792 -10.827 1.00 54.07 39 ARG B N 1
ATOM 4306 C CA . ARG B 1 38 ? 2.093 25.000 -9.775 1.00 53.39 39 ARG B CA 1
ATOM 4307 C C . ARG B 1 38 ? 2.389 23.522 -9.942 1.00 45.00 39 ARG B C 1
ATOM 4308 O O . ARG B 1 38 ? 2.565 22.811 -8.942 1.00 46.24 39 ARG B O 1
ATOM 4329 N N . LEU B 1 39 ? 2.332 23.006 -11.177 1.00 39.65 40 LEU B N 1
ATOM 4330 C CA . LEU B 1 39 ? 2.609 21.582 -11.330 1.00 40.29 40 LEU B CA 1
ATOM 4331 C C . LEU B 1 39 ? 4.068 21.256 -11.032 1.00 45.71 40 LEU B C 1
ATOM 4332 O O . LEU B 1 39 ? 4.366 20.163 -10.536 1.00 47.73 40 LEU B O 1
ATOM 4348 N N . GLN B 1 40 ? 4.989 22.160 -11.375 1.00 49.64 41 GLN B N 1
ATOM 4349 C CA . GLN B 1 40 ? 6.407 21.901 -11.140 1.00 52.19 41 GLN B CA 1
ATOM 4350 C C . GLN B 1 40 ? 6.676 21.635 -9.658 1.00 43.42 41 GLN B C 1
ATOM 4351 O O . GLN B 1 40 ? 7.533 20.815 -9.315 1.00 44.61 41 GLN B O 1
ATOM 4365 N N . ALA B 1 41 ? 5.964 22.341 -8.770 1.00 40.46 42 ALA B N 1
ATOM 4366 C CA . ALA B 1 41 ? 6.121 22.148 -7.329 1.00 40.95 42 ALA B CA 1
ATOM 4367 C C . ALA B 1 41 ? 5.810 20.712 -6.909 1.00 38.89 42 ALA B C 1
ATOM 4368 O O . ALA B 1 41 ? 6.232 20.278 -5.833 1.00 48.35 42 ALA B O 1
ATOM 4375 N N . LEU B 1 42 ? 4.984 19.995 -7.688 1.00 47.46 43 LEU B N 1
ATOM 4376 C CA . LEU B 1 42 ? 4.658 18.600 -7.403 1.00 39.15 43 LEU B CA 1
ATOM 4377 C C . LEU B 1 42 ? 5.652 17.601 -7.982 1.00 45.09 43 LEU B C 1
ATOM 4378 O O . LEU B 1 42 ? 5.546 16.407 -7.670 1.00 47.59 43 LEU B O 1
ATOM 4394 N N . LEU B 1 43 ? 6.555 18.036 -8.874 1.00 45.01 44 LEU B N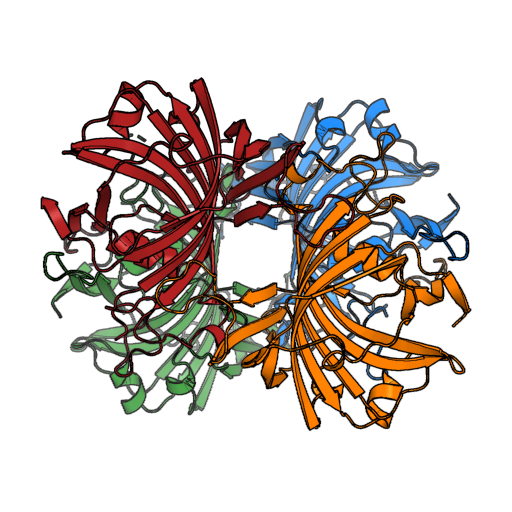 1
ATOM 4395 C CA . LEU B 1 43 ? 7.467 17.110 -9.532 1.00 43.74 44 LEU B CA 1
ATOM 4396 C C . LEU B 1 43 ? 8.719 16.860 -8.699 1.00 43.43 44 LEU B C 1
ATOM 4397 O O . LEU B 1 43 ? 9.287 17.796 -8.132 1.00 42.03 44 LEU B O 1
ATOM 4413 N N . PRO B 1 44 ? 9.193 15.622 -8.647 1.00 37.95 45 PRO B N 1
ATOM 4414 C CA . PRO B 1 44 ? 10.480 15.367 -8.005 1.00 46.03 45 PRO B CA 1
ATOM 4415 C C . PRO B 1 44 ? 11.645 15.934 -8.803 1.00 44.24 45 PRO B C 1
ATOM 4416 O O . PRO B 1 44 ? 11.571 16.187 -10.009 1.00 47.29 45 PRO B O 1
ATOM 4427 N N . ALA B 1 45 ? 12.741 16.147 -8.093 1.00 44.92 46 ALA B N 1
ATOM 4428 C CA . ALA B 1 45 ? 13.910 16.764 -8.700 1.00 48.81 46 ALA B CA 1
ATOM 4429 C C . ALA B 1 45 ? 14.357 15.973 -9.927 1.00 58.88 46 ALA B C 1
ATOM 4430 O O . ALA B 1 45 ? 14.437 14.740 -9.894 1.00 56.82 46 ALA B O 1
ATOM 4437 N N . GLY B 1 46 ? 14.625 16.694 -11.016 1.00 53.12 47 GLY B N 1
ATOM 4438 C CA . GLY B 1 46 ? 15.088 16.109 -12.257 1.00 59.14 47 GLY B CA 1
ATOM 4439 C C . GLY B 1 46 ? 14.026 16.051 -13.333 1.00 48.74 47 GLY B C 1
ATOM 4440 O O . GLY B 1 46 ? 14.362 15.820 -14.501 1.00 52.22 47 GLY B O 1
ATOM 4444 N N . LEU B 1 47 ? 12.764 16.282 -12.985 1.00 45.20 48 LEU B N 1
ATOM 4445 C CA . LEU B 1 47 ? 11.688 16.350 -13.961 1.00 41.20 48 LEU B CA 1
ATOM 4446 C C . LEU B 1 47 ? 11.274 17.804 -14.151 1.00 45.05 48 LEU B C 1
ATOM 4447 O O . LEU B 1 47 ? 11.218 18.578 -13.185 1.00 52.77 48 LEU B O 1
ATOM 4463 N N . LYS B 1 48 ? 11.041 18.178 -15.405 1.00 48.35 49 LYS B N 1
ATOM 4464 C CA . LYS B 1 48 ? 10.663 19.535 -15.801 1.00 61.41 49 LYS B CA 1
ATOM 4465 C C . LYS B 1 48 ? 9.270 19.482 -16.393 1.00 49.73 49 LYS B C 1
ATOM 4466 O O . LYS B 1 48 ? 8.981 18.632 -17.244 1.00 46.70 49 LYS B O 1
ATOM 4485 N N . VAL B 1 49 ? 8.394 20.357 -15.911 1.00 48.21 50 VAL B N 1
ATOM 4486 C CA . VAL B 1 49 ? 7.032 20.352 -16.398 1.00 45.48 50 VAL B CA 1
ATOM 4487 C C . VAL B 1 49 ? 7.059 20.671 -17.894 1.00 53.31 50 VAL B C 1
ATOM 4488 O O . VAL B 1 49 ? 7.960 21.359 -18.394 1.00 60.57 50 VAL B O 1
ATOM 4501 N N . ALA B 1 50 ? 6.053 20.172 -18.611 1.00 44.70 51 ALA B N 1
ATOM 4502 C CA . ALA B 1 50 ? 5.865 20.514 -20.014 1.00 56.80 51 ALA B CA 1
ATOM 4503 C C . ALA B 1 50 ? 5.039 21.792 -19.990 1.00 63.39 51 ALA B C 1
ATOM 4504 O O . ALA B 1 50 ? 5.262 22.639 -19.122 1.00 78.10 51 ALA B O 1
ATOM 4511 N N . ASP B 1 51 ? 4.112 21.982 -20.908 1.00 86.54 52 ASP B N 1
ATOM 4512 C CA . ASP B 1 51 ? 3.430 23.267 -20.939 1.00 93.16 52 ASP B CA 1
ATOM 4513 C C . ASP B 1 51 ? 2.322 23.375 -19.902 1.00 77.59 52 ASP B C 1
ATOM 4514 O O . ASP B 1 51 ? 1.498 24.278 -20.007 1.00 52.68 52 ASP B O 1
ATOM 4523 N N . GLY B 1 52 ? 2.259 22.482 -18.913 1.00 72.73 53 GLY B N 1
ATOM 4524 C CA . GLY B 1 52 ? 1.171 22.499 -17.960 1.00 60.82 53 GLY B CA 1
ATOM 4525 C C . GLY B 1 52 ? 0.110 21.468 -18.270 1.00 49.03 53 GLY B C 1
ATOM 4526 O O . GLY B 1 52 ? -0.832 21.304 -17.479 1.00 48.03 53 GLY B O 1
ATOM 4530 N N . LEU B 1 53 ? 0.274 20.742 -19.378 1.00 40.29 54 LEU B N 1
ATOM 4531 C CA . LEU B 1 53 ? -0.627 19.662 -19.744 1.00 39.32 54 LEU B CA 1
ATOM 4532 C C . LEU B 1 53 ? -0.692 18.669 -18.604 1.00 36.70 54 LEU B C 1
ATOM 4533 O O . LEU B 1 53 ? 0.330 18.325 -18.013 1.00 38.12 54 LEU B O 1
ATOM 4549 N N . CYS B 1 54 ? -1.882 18.193 -18.367 1.00 38.30 55 CYS B N 1
ATOM 4550 C CA . CYS B 1 54 ? -2.198 17.185 -17.408 1.00 45.19 55 CYS B CA 1
ATOM 4551 C C . CYS B 1 54 ? -3.200 16.280 -17.956 1.00 39.49 55 CYS B C 1
ATOM 4552 O O . CYS B 1 54 ? -3.935 16.627 -18.805 1.00 41.79 55 CYS B O 1
ATOM 4560 N N . MET B 1 55 ? -3.261 15.129 -17.350 1.00 35.08 56 MET B N 1
ATOM 4561 C CA . MET B 1 55 ? -4.234 14.112 -17.668 1.00 32.60 56 MET B CA 1
ATOM 4562 C C . MET B 1 55 ? -4.927 13.683 -16.384 1.00 37.07 56 MET B C 1
ATOM 4563 O O . MET B 1 55 ? -4.261 13.415 -15.377 1.00 36.21 56 MET B O 1
ATOM 4577 N N . ALA B 1 56 ? -6.252 13.694 -16.396 1.00 33.49 57 ALA B N 1
ATOM 4578 C CA . ALA B 1 56 ? -7.079 13.040 -15.392 1.00 31.82 57 ALA B CA 1
ATOM 4579 C C . ALA B 1 56 ? -7.649 11.776 -16.007 1.00 31.78 57 ALA B C 1
ATOM 4580 O O . ALA B 1 56 ? -8.172 11.827 -17.127 1.00 30.71 57 ALA B O 1
ATOM 4587 N N . TYR B 1 57 ? -7.592 10.658 -15.289 1.00 31.46 58 TYR B N 1
ATOM 4588 C CA . TYR B 1 57 ? -8.259 9.475 -15.799 1.00 28.19 58 TYR B CA 1
ATOM 4589 C C . TYR B 1 57 ? -8.966 8.712 -14.696 1.00 32.18 58 TYR B C 1
ATOM 4590 O O . TYR B 1 57 ? -8.628 8.812 -13.498 1.00 30.95 58 TYR B O 1
ATOM 4608 N N . VAL B 1 58 ? -9.996 7.981 -15.126 1.00 28.46 59 VAL B N 1
ATOM 4609 C CA . VAL B 1 58 ? -10.635 6.927 -14.338 1.00 37.66 59 VAL B CA 1
ATOM 4610 C C . VAL B 1 58 ? -10.673 5.665 -15.189 1.00 29.27 59 VAL B C 1
ATOM 4611 O O . VAL B 1 58 ? -11.086 5.723 -16.360 1.00 29.72 59 VAL B O 1
ATOM 4624 N N . GLY B 1 59 ? -10.201 4.546 -14.633 1.00 24.84 60 GLY B N 1
ATOM 4625 C CA . GLY B 1 59 ? -10.150 3.313 -15.388 1.00 29.41 60 GLY B CA 1
ATOM 4626 C C . GLY B 1 59 ? -10.574 2.118 -14.570 1.00 32.94 60 GLY B C 1
ATOM 4627 O O . GLY B 1 59 ? -10.418 2.079 -13.340 1.00 27.29 60 GLY B O 1
ATOM 4631 N N . ALA B 1 60 ? -11.054 1.109 -15.295 1.00 30.10 61 ALA B N 1
ATOM 4632 C CA . ALA B 1 60 ? -11.316 -0.215 -14.762 1.00 28.74 61 ALA B CA 1
ATOM 4633 C C . ALA B 1 60 ? -10.279 -1.154 -15.353 1.00 32.47 61 ALA B C 1
ATOM 4634 O O . ALA B 1 60 ? -10.199 -1.325 -16.593 1.00 28.02 61 ALA B O 1
ATOM 4641 N N . PHE B 1 61 ? -9.466 -1.736 -14.473 1.00 26.66 62 PHE B N 1
ATOM 4642 C CA . PHE B 1 61 ? -8.292 -2.501 -14.876 1.00 26.62 62 PHE B CA 1
ATOM 4643 C C . PHE B 1 61 ? -8.448 -3.964 -14.533 1.00 26.37 62 PHE B C 1
ATOM 4644 O O . PHE B 1 61 ? -9.072 -4.333 -13.530 1.00 26.47 62 PHE B O 1
ATOM 4661 N N . GLN B 1 62 ? -7.809 -4.792 -15.347 1.00 25.47 63 GLN B N 1
ATOM 4662 C CA . GLN B 1 62 ? -7.770 -6.231 -15.118 1.00 30.92 63 GLN B CA 1
ATOM 4663 C C . GLN B 1 62 ? -6.353 -6.720 -15.355 1.00 30.64 63 GLN B C 1
ATOM 4664 O O . GLN B 1 62 ? -5.875 -6.699 -16.504 1.00 30.48 63 GLN B O 1
ATOM 4678 N N . SER B 1 63 ? -5.688 -7.203 -14.308 1.00 25.19 64 SER B N 1
ATOM 4679 C CA . SER B 1 63 ? -4.294 -7.619 -14.409 1.00 28.75 64 SER B CA 1
ATOM 4680 C C . SER B 1 63 ? -4.151 -9.123 -14.173 1.00 37.99 64 SER B C 1
ATOM 4681 O O . SER B 1 63 ? -4.935 -9.750 -13.464 1.00 35.30 64 SER B O 1
ATOM 4689 N N . THR B 1 64 ? -3.150 -9.696 -14.839 1.00 35.48 65 THR B N 1
ATOM 4690 C CA . THR B 1 64 ? -2.874 -11.125 -14.829 1.00 39.00 65 THR B CA 1
ATOM 4691 C C . THR B 1 64 ? -1.384 -11.390 -14.880 1.00 49.35 65 THR B C 1
ATOM 4692 O O . THR B 1 64 ? -0.669 -10.804 -15.701 1.00 41.01 65 THR B O 1
ATOM 4703 N N . SER B 1 65 ? -0.939 -12.302 -14.031 1.00 45.60 66 SER B N 1
ATOM 4704 C CA . SER B 1 65 ? 0.444 -12.752 -14.017 1.00 44.37 66 SER B CA 1
ATOM 4705 C C . SER B 1 65 ? 0.685 -13.779 -15.112 1.00 63.55 66 SER B C 1
ATOM 4706 O O . SER B 1 65 ? -0.092 -14.732 -15.261 1.00 47.72 66 SER B O 1
ATOM 4714 N N . GLU B 1 66 ? 1.777 -13.587 -15.870 1.00 67.16 67 GLU B N 1
ATOM 4715 C CA . GLU B 1 66 ? 2.240 -14.627 -16.779 1.00 69.58 67 GLU B CA 1
ATOM 4716 C C . GLU B 1 66 ? 2.474 -15.935 -16.027 1.00 59.14 67 GLU B C 1
ATOM 4717 O O . GLU B 1 66 ? 2.184 -17.017 -16.545 1.00 57.41 67 GLU B O 1
ATOM 4725 N N . ASP B 1 67 ? 2.992 -15.851 -14.796 1.00 61.69 68 ASP B N 1
ATOM 4726 C CA . ASP B 1 67 ? 3.258 -17.047 -13.990 1.00 79.74 68 ASP B CA 1
ATOM 4727 C C . ASP B 1 67 ? 1.972 -17.765 -13.564 1.00 65.31 68 ASP B C 1
ATOM 4728 O O . ASP B 1 67 ? 1.948 -18.998 -13.499 1.00 66.41 68 ASP B O 1
ATOM 4735 N N . GLN B 1 68 ? 0.902 -17.034 -13.240 1.00 55.22 69 GLN B N 1
ATOM 4736 C CA . GLN B 1 68 ? -0.351 -17.650 -12.799 1.00 53.16 69 GLN B CA 1
ATOM 4737 C C . GLN B 1 68 ? -1.491 -17.130 -13.649 1.00 46.32 69 GLN B C 1
ATOM 4738 O O . GLN B 1 68 ? -2.383 -16.420 -13.162 1.00 42.07 69 GLN B O 1
ATOM 4746 N N . PRO B 1 69 ? -1.513 -17.499 -14.925 1.00 47.67 70 PRO B N 1
ATOM 4747 C CA . PRO B 1 69 ? -2.483 -16.891 -15.838 1.00 45.96 70 PRO B CA 1
ATOM 4748 C C . PRO B 1 69 ? -3.915 -17.291 -15.542 1.00 38.94 70 PRO B C 1
ATOM 4749 O O . PRO B 1 69 ? -4.837 -16.643 -16.047 1.00 52.83 70 PRO B O 1
ATOM 4760 N N . ALA B 1 70 ? -4.144 -18.342 -14.757 1.00 40.91 71 ALA B N 1
ATOM 4761 C CA . ALA B 1 70 ? -5.501 -18.761 -14.433 1.00 48.39 71 ALA B CA 1
ATOM 4762 C C . ALA B 1 70 ? -5.906 -18.392 -12.994 1.00 46.93 71 ALA B C 1
ATOM 4763 O O . ALA B 1 70 ? -6.942 -18.851 -12.506 1.00 39.74 71 ALA B O 1
ATOM 4770 N N . ALA B 1 71 ? -5.160 -17.502 -12.339 1.00 41.46 72 ALA B N 1
ATOM 4771 C CA . ALA B 1 71 ? -5.439 -17.198 -10.925 1.00 42.79 72 ALA B CA 1
ATOM 4772 C C . ALA B 1 71 ? -6.819 -16.597 -10.735 1.00 40.60 72 ALA B C 1
ATOM 4773 O O . ALA B 1 71 ? -7.425 -16.711 -9.658 1.00 35.18 72 ALA B O 1
ATOM 4780 N N . MET B 1 72 ? -7.311 -15.942 -11.771 1.00 34.13 73 MET B N 1
ATOM 4781 C CA . MET B 1 72 ? -8.607 -15.280 -11.747 1.00 29.61 73 MET B CA 1
ATOM 4782 C C . MET B 1 72 ? -9.745 -16.245 -11.444 1.00 33.39 73 MET B C 1
ATOM 4783 O O . MET B 1 72 ? -10.794 -15.822 -10.939 1.00 34.15 73 MET B O 1
ATOM 4797 N N . LEU B 1 73 ? -9.568 -17.530 -11.804 1.00 35.49 74 LEU B N 1
ATOM 4798 C CA . LEU B 1 73 ? -10.609 -18.536 -11.616 1.00 31.78 74 LEU B CA 1
ATOM 4799 C C . LEU B 1 73 ? -10.950 -18.694 -10.129 1.00 45.26 74 LEU B C 1
ATOM 4800 O O . LEU B 1 73 ? -12.117 -18.874 -9.768 1.00 34.68 74 LEU B O 1
ATOM 4816 N N . ARG B 1 74 ? -9.932 -18.722 -9.270 1.00 35.73 75 ARG B N 1
ATOM 4817 C CA . ARG B 1 74 ? -10.124 -18.952 -7.834 1.00 39.24 75 ARG B CA 1
ATOM 4818 C C . ARG B 1 74 ? -10.030 -17.668 -6.994 1.00 39.19 75 ARG B C 1
ATOM 4819 O O . ARG B 1 74 ? -10.413 -17.683 -5.816 1.00 38.50 75 ARG B O 1
ATOM 4840 N N . ASN B 1 75 ? -9.505 -16.581 -7.560 1.00 39.88 76 ASN B N 1
ATOM 4841 C CA . ASN B 1 75 ? -9.283 -15.327 -6.841 1.00 29.39 76 ASN B CA 1
ATOM 4842 C C . ASN B 1 75 ? -9.641 -14.155 -7.728 1.00 27.70 76 ASN B C 1
ATOM 4843 O O . ASN B 1 75 ? -8.772 -13.375 -8.147 1.00 27.05 76 ASN B O 1
ATOM 4854 N N . PRO B 1 76 ? -10.932 -13.984 -8.013 1.00 32.78 77 PRO B N 1
ATOM 4855 C CA . PRO B 1 76 ? -11.354 -12.890 -8.906 1.00 30.53 77 PRO B CA 1
ATOM 4856 C C . PRO B 1 76 ? -11.061 -11.500 -8.387 1.00 32.58 77 PRO B C 1
ATOM 4857 O O . PRO B 1 76 ? -10.733 -10.612 -9.188 1.00 29.27 77 PRO B O 1
ATOM 4868 N N . ALA B 1 77 ? -11.216 -11.263 -7.078 1.00 28.74 78 ALA B N 1
ATOM 4869 C CA . ALA B 1 77 ? -10.944 -9.935 -6.549 1.00 31.45 78 ALA B CA 1
ATOM 4870 C C . ALA B 1 77 ? -9.457 -9.595 -6.616 1.00 27.37 78 ALA B C 1
ATOM 4871 O O . ALA B 1 77 ? -9.099 -8.413 -6.549 1.00 29.89 78 ALA B O 1
ATOM 4878 N N . GLY B 1 78 ? -8.583 -10.605 -6.755 1.00 25.03 79 GLY B N 1
ATOM 4879 C CA . GLY B 1 78 ? -7.182 -10.342 -6.981 1.00 32.35 79 GLY B CA 1
ATOM 4880 C C . GLY B 1 78 ? -6.832 -10.030 -8.423 1.00 31.44 79 GLY B C 1
ATOM 4881 O O . GLY B 1 78 ? -5.654 -9.866 -8.744 1.00 27.28 79 GLY B O 1
ATOM 4885 N N . ALA B 1 79 ? -7.817 -9.940 -9.302 1.00 29.46 80 ALA B N 1
ATOM 4886 C CA . ALA B 1 79 ? -7.545 -9.784 -10.741 1.00 32.77 80 ALA B CA 1
ATOM 4887 C C . ALA B 1 79 ? -8.111 -8.507 -11.353 1.00 34.56 80 ALA B C 1
ATOM 4888 O O . ALA B 1 79 ? -7.889 -8.241 -12.557 1.00 29.45 80 ALA B O 1
ATOM 4895 N N . VAL B 1 80 ? -8.829 -7.710 -10.574 1.00 24.85 81 VAL B N 1
ATOM 4896 C CA . VAL B 1 80 ? -9.450 -6.503 -11.079 1.00 27.50 81 VAL B CA 1
ATOM 4897 C C . VAL B 1 80 ? -9.250 -5.389 -10.072 1.00 30.08 81 VAL B C 1
ATOM 4898 O O . VAL B 1 80 ? -9.239 -5.623 -8.863 1.00 31.04 81 VAL B O 1
ATOM 4911 N N . TYR B 1 81 ? -9.132 -4.160 -10.585 1.00 25.27 82 TYR B N 1
ATOM 4912 C CA . TYR B 1 81 ? -9.086 -2.982 -9.732 1.00 27.09 82 TYR B CA 1
ATOM 4913 C C . TYR B 1 81 ? -9.516 -1.779 -10.549 1.00 29.57 82 TYR B C 1
ATOM 4914 O O . TYR B 1 81 ? -9.503 -1.811 -11.779 1.00 30.24 82 TYR B O 1
ATOM 4932 N N . ASN B 1 82 ? -9.953 -0.738 -9.843 1.00 25.08 83 ASN B N 1
ATOM 4933 C CA . ASN B 1 82 ? -10.250 0.554 -10.437 1.00 24.56 83 ASN B CA 1
ATOM 4934 C C . ASN B 1 82 ? -9.235 1.570 -9.952 1.00 26.22 83 ASN B C 1
ATOM 4935 O O . ASN B 1 82 ? -8.742 1.486 -8.827 1.00 28.13 83 ASN B O 1
ATOM 4946 N N . GLU B 1 83 ? -8.982 2.573 -10.782 1.00 25.31 84 GLU B N 1
ATOM 4947 C CA . GLU B 1 83 ? -7.945 3.548 -10.495 1.00 24.39 84 GLU B CA 1
ATOM 4948 C C . GLU B 1 83 ? -8.306 4.890 -11.086 1.00 29.70 84 GLU B C 1
ATOM 4949 O O . GLU B 1 83 ? -8.839 4.973 -12.190 1.00 28.37 84 GLU B O 1
ATOM 4961 N N . ALA B 1 84 ? -7.997 5.945 -10.327 1.00 25.15 85 ALA B N 1
ATOM 4962 C CA . ALA B 1 84 ? -8.155 7.315 -10.809 1.00 24.21 85 ALA B CA 1
ATOM 4963 C C . ALA B 1 84 ? -6.843 8.059 -10.587 1.00 27.41 85 ALA B C 1
ATOM 4964 O O . ALA B 1 84 ? -6.153 7.851 -9.580 1.00 25.56 85 ALA B O 1
ATOM 4971 N N . ALA B 1 85 ? -6.523 8.983 -11.480 1.00 24.77 86 ALA B N 1
ATOM 4972 C CA . ALA B 1 85 ? -5.241 9.646 -11.339 1.00 31.88 86 ALA B CA 1
ATOM 4973 C C . ALA B 1 85 ? -5.283 11.035 -11.936 1.00 29.76 86 ALA B C 1
ATOM 4974 O O . ALA B 1 85 ? -6.068 11.315 -12.846 1.00 30.86 86 ALA B O 1
ATOM 4981 N N . LEU B 1 86 ? -4.401 11.878 -11.417 1.00 26.28 87 LEU B N 1
ATOM 4982 C CA . LEU B 1 86 ? -4.046 13.168 -11.987 1.00 30.03 87 LEU B CA 1
ATOM 4983 C C . LEU B 1 86 ? -2.547 13.111 -12.256 1.00 29.43 87 LEU B C 1
ATOM 4984 O O . LEU B 1 86 ? -1.751 13.008 -11.313 1.00 29.00 87 LEU B O 1
ATOM 5000 N N . SER B 1 87 ? -2.158 13.165 -13.539 1.00 26.78 88 SER B N 1
ATOM 5001 C CA . SER B 1 87 ? -0.783 12.971 -13.966 1.00 29.26 88 SER B CA 1
ATOM 5002 C C . SER B 1 87 ? -0.300 14.210 -14.702 1.00 34.79 88 SER B C 1
ATOM 5003 O O . SER B 1 87 ? -1.069 14.874 -15.403 1.00 29.97 88 SER B O 1
ATOM 5011 N N . ILE B 1 88 ? 0.998 14.466 -14.601 1.00 30.41 89 ILE B N 1
ATOM 5012 C CA . ILE B 1 88 ? 1.600 15.711 -15.072 1.00 35.66 89 ILE B CA 1
ATOM 5013 C C . ILE B 1 88 ? 2.527 15.388 -16.225 1.00 33.18 89 ILE B C 1
ATOM 5014 O O . ILE B 1 88 ? 3.414 14.540 -16.097 1.00 32.22 89 ILE B O 1
ATOM 5030 N N . ALA B 1 89 ? 2.335 16.066 -17.344 1.00 34.63 90 ALA B N 1
ATOM 5031 C CA . ALA B 1 89 ? 3.260 15.900 -18.452 1.00 34.06 90 ALA B CA 1
ATOM 5032 C C . ALA B 1 89 ? 4.567 16.594 -18.113 1.00 34.25 90 ALA B C 1
ATOM 5033 O O . ALA B 1 89 ? 4.575 17.709 -17.590 1.00 42.12 90 ALA B O 1
ATOM 5040 N N . CYS B 1 90 ? 5.672 15.918 -18.357 1.00 39.12 91 CYS B N 1
ATOM 5041 C CA . CYS B 1 90 ? 6.966 16.431 -17.942 1.00 45.22 91 CYS B CA 1
ATOM 5042 C C . CYS B 1 90 ? 8.038 15.797 -18.804 1.00 48.50 91 CYS B C 1
ATOM 5043 O O . CYS B 1 90 ? 7.757 14.951 -19.658 1.00 39.55 91 CYS B O 1
ATOM 5051 N N . THR B 1 91 ? 9.281 16.186 -18.542 1.00 44.10 92 THR B N 1
ATOM 5052 C CA . THR B 1 91 ? 10.418 15.669 -19.284 1.00 39.51 92 THR B CA 1
ATOM 5053 C C . THR B 1 91 ? 11.561 15.388 -18.326 1.00 50.01 92 THR B C 1
ATOM 5054 O O . THR B 1 91 ? 11.690 16.024 -17.273 1.00 43.40 92 THR B O 1
ATOM 5065 N N . HIS B 1 92 ? 12.372 14.408 -18.689 1.00 46.59 93 HIS B N 1
ATOM 5066 C CA . HIS B 1 92 ? 13.638 14.150 -18.014 1.00 55.43 93 HIS B CA 1
ATOM 5067 C C . HIS B 1 92 ? 14.660 14.248 -19.136 1.00 58.81 93 HIS B C 1
ATOM 5068 O O . HIS B 1 92 ? 14.774 13.338 -19.966 1.00 46.85 93 HIS B O 1
ATOM 5081 N N . GLY B 1 93 ? 15.385 15.357 -19.172 1.00 65.52 94 GLY B N 1
ATOM 5082 C CA . GLY B 1 93 ? 16.209 15.627 -20.332 1.00 62.00 94 GLY B CA 1
ATOM 5083 C C . GLY B 1 93 ? 15.295 15.938 -21.492 1.00 59.65 94 GLY B C 1
ATOM 5084 O O . GLY B 1 93 ? 14.372 16.752 -21.382 1.00 63.58 94 GLY B O 1
ATOM 5088 N N . ASP B 1 94 ? 15.534 15.285 -22.619 1.00 55.20 95 ASP B N 1
ATOM 5089 C CA . ASP B 1 94 ? 14.654 15.443 -23.768 1.00 87.36 95 ASP B CA 1
ATOM 5090 C C . ASP B 1 94 ? 13.603 14.341 -23.837 1.00 72.05 95 ASP B C 1
ATOM 5091 O O . ASP B 1 94 ? 12.856 14.263 -24.816 1.00 60.22 95 ASP B O 1
ATOM 5100 N N . ARG B 1 95 ? 13.502 13.509 -22.803 1.00 66.67 96 ARG B N 1
ATOM 5101 C CA . ARG B 1 95 ? 12.613 12.363 -22.843 1.00 61.16 96 ARG B CA 1
ATOM 5102 C C . ARG B 1 95 ? 11.264 12.737 -22.249 1.00 50.39 96 ARG B C 1
ATOM 5103 O O . ARG B 1 95 ? 11.184 13.245 -21.121 1.00 43.17 96 ARG B O 1
ATOM 5124 N N . GLN B 1 96 ? 10.204 12.497 -23.009 1.00 43.97 97 GLN B N 1
ATOM 5125 C CA . GLN B 1 96 ? 8.878 12.949 -22.613 1.00 49.52 97 GLN B CA 1
ATOM 5126 C C . GLN B 1 96 ? 8.108 11.851 -21.873 1.00 41.06 97 GLN B C 1
ATOM 5127 O O . GLN B 1 96 ? 8.048 10.697 -22.308 1.00 42.68 97 GLN B O 1
ATOM 5141 N N . GLY B 1 97 ? 7.456 12.230 -20.793 1.00 40.06 98 GLY B N 1
ATOM 5142 C CA . GLY B 1 97 ? 6.719 11.257 -20.034 1.00 34.21 98 GLY B CA 1
ATOM 5143 C C . GLY B 1 97 ? 5.626 11.890 -19.215 1.00 35.63 98 GLY B C 1
ATOM 5144 O O . GLY B 1 97 ? 5.302 13.071 -19.380 1.00 34.62 98 GLY B O 1
ATOM 5148 N N . TYR B 1 98 ? 5.049 11.072 -18.332 1.00 36.43 99 TYR B N 1
ATOM 5149 C CA . TYR B 1 98 ? 4.091 11.519 -17.325 1.00 39.92 99 TYR B CA 1
ATOM 5150 C C . TYR B 1 98 ? 4.626 11.223 -15.933 1.00 32.59 99 TYR B C 1
ATOM 5151 O O . TYR B 1 98 ? 5.281 10.199 -15.720 1.00 31.00 99 TYR B O 1
ATOM 5169 N N . PHE B 1 99 ? 4.348 12.127 -14.995 1.00 34.20 100 PHE B N 1
ATOM 5170 C CA . PHE B 1 99 ? 4.537 11.814 -13.575 1.00 33.50 100 PHE B CA 1
ATOM 5171 C C . PHE B 1 99 ? 3.153 11.712 -12.969 1.00 30.89 100 PHE B C 1
ATOM 5172 O O . PHE B 1 99 ? 2.468 12.742 -12.817 1.00 33.38 100 PHE B O 1
ATOM 5189 N N . PRO B 1 100 ? 2.714 10.525 -12.559 1.00 28.51 101 PRO B N 1
ATOM 5190 C CA . PRO B 1 100 ? 1.350 10.408 -12.002 1.00 27.52 101 PRO B CA 1
ATOM 5191 C C . PRO B 1 100 ? 1.315 10.839 -10.532 1.00 31.08 101 PRO B C 1
ATOM 5192 O O . PRO B 1 100 ? 1.305 10.055 -9.611 1.00 33.40 101 PRO B O 1
ATOM 5203 N N . ALA B 1 101 ? 1.213 12.154 -10.318 1.00 29.31 102 ALA B N 1
ATOM 5204 C CA . ALA B 1 101 ? 1.387 12.730 -8.981 1.00 31.84 102 ALA B CA 1
ATOM 5205 C C . ALA B 1 101 ? 0.395 12.175 -7.978 1.00 33.79 102 ALA B C 1
ATOM 5206 O O . ALA B 1 101 ? 0.767 11.856 -6.840 1.00 38.40 102 ALA B O 1
ATOM 5213 N N . PHE B 1 102 ? -0.895 12.183 -8.321 1.00 28.70 103 PHE B N 1
ATOM 5214 C CA . PHE B 1 102 ? -1.941 11.717 -7.415 1.00 30.73 103 PHE B CA 1
ATOM 5215 C C . PHE B 1 102 ? -2.669 10.545 -8.067 1.00 36.17 103 PHE B C 1
ATOM 5216 O O . PHE B 1 102 ? -3.263 10.693 -9.143 1.00 28.46 103 PHE B O 1
ATOM 5233 N N . VAL B 1 103 ? -2.641 9.393 -7.410 1.00 27.35 104 VAL B N 1
ATOM 5234 C CA . VAL B 1 103 ? -3.316 8.191 -7.875 1.00 26.26 104 VAL B CA 1
ATOM 5235 C C . VAL B 1 103 ? -4.067 7.572 -6.709 1.00 28.11 104 VAL B C 1
ATOM 5236 O O . VAL B 1 103 ? -3.537 7.506 -5.591 1.00 25.28 104 VAL B O 1
ATOM 5249 N N . TRP B 1 104 ? -5.308 7.158 -6.963 1.00 26.99 105 TRP B N 1
ATOM 5250 C CA . TRP B 1 104 ? -6.120 6.414 -6.006 1.00 28.74 105 TRP B CA 1
ATOM 5251 C C . TRP B 1 104 ? -6.581 5.116 -6.659 1.00 29.01 105 TRP B C 1
ATOM 5252 O O . TRP B 1 104 ? -6.974 5.099 -7.834 1.00 25.89 105 TRP B O 1
ATOM 5273 N N . VAL B 1 105 ? -6.435 4.012 -5.936 1.00 25.61 106 VAL B N 1
ATOM 5274 C CA . VAL B 1 105 ? -6.780 2.698 -6.452 1.00 22.59 106 VAL B CA 1
ATOM 5275 C C . VAL B 1 105 ? -7.580 1.992 -5.367 1.00 26.94 106 VAL B C 1
ATOM 5276 O O . VAL B 1 105 ? -7.547 2.391 -4.203 1.00 25.60 106 VAL B O 1
ATOM 5289 N N . ASP B 1 106 ? -8.315 0.937 -5.732 1.00 27.29 107 ASP B N 1
ATOM 5290 C CA . ASP B 1 106 ? -9.127 0.281 -4.719 1.00 28.88 107 ASP B CA 1
ATOM 5291 C C . ASP B 1 106 ? -8.641 -1.120 -4.373 1.00 26.68 107 ASP B C 1
ATOM 5292 O O . ASP B 1 106 ? -9.388 -1.895 -3.782 1.00 30.18 107 ASP B O 1
ATOM 5301 N N . LYS B 1 107 ? -7.399 -1.461 -4.710 1.00 25.08 108 LYS B N 1
ATOM 5302 C CA . LYS B 1 107 ? -6.811 -2.735 -4.299 1.00 24.23 108 LYS B CA 1
ATOM 5303 C C . LYS B 1 107 ? -5.378 -2.461 -3.858 1.00 28.90 108 LYS B C 1
ATOM 5304 O O . LYS B 1 107 ? -4.579 -1.934 -4.643 1.00 26.76 108 LYS B O 1
ATOM 5323 N N . GLU B 1 108 ? -5.009 -2.916 -2.646 1.00 25.87 109 GLU B N 1
ATOM 5324 C CA . GLU B 1 108 ? -3.701 -2.539 -2.113 1.00 25.21 109 GLU B CA 1
ATOM 5325 C C . GLU B 1 108 ? -2.565 -3.262 -2.811 1.00 25.97 109 GLU B C 1
ATOM 5326 O O . GLU B 1 108 ? -1.428 -2.773 -2.766 1.00 26.29 109 GLU B O 1
ATOM 5338 N N . TRP B 1 109 ? -2.820 -4.404 -3.453 1.00 30.26 110 TRP B N 1
ATOM 5339 C CA . TRP B 1 109 ? -1.745 -4.997 -4.249 1.00 33.10 110 TRP B CA 1
ATOM 5340 C C . TRP B 1 109 ? -1.358 -4.099 -5.404 1.00 26.61 110 TRP B C 1
ATOM 5341 O O . TRP B 1 109 ? -0.173 -4.053 -5.778 1.00 29.72 110 TRP B O 1
ATOM 5362 N N . SER B 1 110 ? -2.311 -3.334 -5.944 1.00 29.48 111 SER B N 1
ATOM 5363 C CA . SER B 1 110 ? -1.974 -2.371 -6.989 1.00 30.15 111 SER B CA 1
ATOM 5364 C C . SER B 1 110 ? -1.326 -1.126 -6.394 1.00 33.14 111 SER B C 1
ATOM 5365 O O . SER B 1 110 ? -0.409 -0.557 -6.987 1.00 27.61 111 SER B O 1
ATOM 5373 N N . LEU B 1 111 ? -1.733 -0.744 -5.192 1.00 27.13 112 LEU B N 1
ATOM 5374 C CA . LEU B 1 111 ? -1.054 0.334 -4.482 1.00 26.18 112 LEU B CA 1
ATOM 5375 C C . LEU B 1 111 ? 0.413 0.003 -4.280 1.00 27.72 112 LEU B C 1
ATOM 5376 O O . LEU B 1 111 ? 1.287 0.844 -4.500 1.00 31.44 112 LEU B O 1
ATOM 5392 N N . ILE B 1 112 ? 0.701 -1.201 -3.790 1.00 28.98 113 ILE B N 1
ATOM 5393 C CA . ILE B 1 112 ? 2.069 -1.533 -3.431 1.00 31.20 113 ILE B CA 1
ATOM 5394 C C . ILE B 1 112 ? 2.916 -1.719 -4.663 1.00 32.50 113 ILE B C 1
ATOM 5395 O O . ILE B 1 112 ? 4.044 -1.210 -4.736 1.00 33.31 113 ILE B O 1
ATOM 5411 N N . ARG B 1 113 ? 2.407 -2.437 -5.657 1.00 27.74 114 ARG B N 1
ATOM 5412 C CA . ARG B 1 113 ? 3.178 -2.510 -6.888 1.00 31.37 114 ARG B CA 1
ATOM 5413 C C . ARG B 1 113 ? 3.510 -1.107 -7.391 1.00 28.87 114 ARG B C 1
ATOM 5414 O O . ARG B 1 113 ? 4.642 -0.830 -7.812 1.00 35.17 114 ARG B O 1
ATOM 5435 N N . GLY B 1 114 ? 2.539 -0.201 -7.347 1.00 31.93 115 GLY B N 1
ATOM 5436 C CA . GLY B 1 114 ? 2.813 1.169 -7.727 1.00 31.75 115 GLY B CA 1
ATOM 5437 C C . GLY B 1 114 ? 3.930 1.815 -6.924 1.00 40.83 115 GLY B C 1
ATOM 5438 O O . GLY B 1 114 ? 4.875 2.383 -7.492 1.00 32.46 115 GLY B O 1
ATOM 5442 N N . TRP B 1 115 ? 3.839 1.754 -5.591 1.00 32.45 116 TRP B N 1
ATOM 5443 C CA . TRP B 1 115 ? 4.846 2.415 -4.779 1.00 30.94 116 TRP B CA 1
ATOM 5444 C C . TRP B 1 115 ? 6.231 1.873 -5.086 1.00 31.29 116 TRP B C 1
ATOM 5445 O O . TRP B 1 115 ? 7.203 2.627 -5.106 1.00 32.37 116 TRP B O 1
ATOM 5466 N N . LEU B 1 116 ? 6.345 0.561 -5.297 1.00 29.50 117 LEU B N 1
ATOM 5467 C CA . LEU B 1 116 ? 7.656 -0.042 -5.532 1.00 34.17 117 LEU B CA 1
ATOM 5468 C C . LEU B 1 116 ? 8.304 0.513 -6.787 1.00 32.81 117 LEU B C 1
ATOM 5469 O O . LEU B 1 116 ? 9.537 0.526 -6.883 1.00 38.24 117 LEU B O 1
ATOM 5485 N N . ASN B 1 117 ? 7.495 0.925 -7.760 1.00 37.19 118 ASN B N 1
ATOM 5486 C CA . ASN B 1 117 ? 7.968 1.539 -8.997 1.00 36.58 118 ASN B CA 1
ATOM 5487 C C . ASN B 1 117 ? 7.799 3.054 -8.986 1.00 40.81 118 ASN B C 1
ATOM 5488 O O . ASN B 1 117 ? 7.863 3.698 -10.043 1.00 40.84 118 ASN B O 1
ATOM 5499 N N . GLY B 1 118 ? 7.580 3.640 -7.809 1.00 31.78 119 GLY B N 1
ATOM 5500 C CA . GLY B 1 118 ? 7.585 5.079 -7.686 1.00 32.30 119 GLY B CA 1
ATOM 5501 C C . GLY B 1 118 ? 6.311 5.756 -8.107 1.00 32.22 119 GLY B C 1
ATOM 5502 O O . GLY B 1 118 ? 6.317 6.971 -8.317 1.00 33.62 119 GLY B O 1
ATOM 5506 N N . TYR B 1 119 ? 5.225 4.999 -8.243 1.00 28.54 120 TYR B N 1
ATOM 5507 C CA . TYR B 1 119 ? 3.908 5.539 -8.515 1.00 34.18 120 TYR B CA 1
ATOM 5508 C C . TYR B 1 119 ? 3.251 5.858 -7.179 1.00 36.32 120 TYR B C 1
ATOM 5509 O O . TYR B 1 119 ? 2.906 4.927 -6.443 1.00 44.47 120 TYR B O 1
ATOM 5527 N N . PRO B 1 120 ? 2.959 7.075 -6.883 1.00 35.51 121 PRO B N 1
ATOM 5528 C CA . PRO B 1 120 ? 2.294 7.401 -5.611 1.00 41.51 121 PRO B CA 1
ATOM 5529 C C . PRO B 1 120 ? 0.809 7.045 -5.618 1.00 39.41 121 PRO B C 1
ATOM 5530 O O . PRO B 1 120 ? 0.041 7.593 -6.414 1.00 44.16 121 PRO B O 1
ATOM 5541 N N . LYS B 1 121 ? 0.412 6.044 -4.798 1.00 32.24 122 LYS B N 1
ATOM 5542 C CA . LYS B 1 121 ? -0.995 5.618 -4.774 1.00 24.72 122 LYS B CA 1
ATOM 5543 C C . LYS B 1 121 ? -1.542 5.612 -3.349 1.00 27.67 122 LYS B C 1
ATOM 5544 O O . LYS B 1 121 ? -0.846 5.239 -2.406 1.00 29.73 122 LYS B O 1
ATOM 5563 N N . LYS B 1 122 ? -2.791 6.028 -3.223 1.00 25.98 123 LYS B N 1
ATOM 5564 C CA . LYS B 1 122 ? -3.607 5.870 -2.031 1.00 27.10 123 LYS B CA 1
ATOM 5565 C C . LYS B 1 122 ? -4.772 4.945 -2.377 1.00 27.82 123 LYS B C 1
ATOM 5566 O O . LYS B 1 122 ? -5.013 4.587 -3.558 1.00 27.16 123 LYS B O 1
ATOM 5585 N N . ILE B 1 123 ? -5.484 4.525 -1.347 1.00 24.47 124 ILE B N 1
ATOM 5586 C CA . ILE B 1 123 ? -6.694 3.725 -1.524 1.00 21.86 124 ILE B CA 1
ATOM 5587 C C . ILE B 1 123 ? -7.879 4.666 -1.552 1.00 27.92 124 ILE B C 1
ATOM 5588 O O . ILE B 1 123 ? -8.028 5.516 -0.670 1.00 28.48 124 ILE B O 1
ATOM 5604 N N . GLY B 1 124 ? -8.729 4.524 -2.558 1.00 27.59 125 GLY B N 1
ATOM 5605 C CA . GLY B 1 124 ? -9.982 5.249 -2.595 1.00 34.82 125 GLY B CA 1
ATOM 5606 C C . GLY B 1 124 ? -11.089 4.349 -3.100 1.00 26.42 125 GLY B C 1
ATOM 5607 O O . GLY B 1 124 ? -10.886 3.168 -3.336 1.00 27.42 125 GLY B O 1
ATOM 5611 N N . ALA B 1 125 ? -12.262 4.921 -3.233 1.00 24.81 126 ALA B N 1
ATOM 5612 C CA . ALA B 1 125 ? -13.365 4.239 -3.876 1.00 26.98 126 ALA B CA 1
ATOM 5613 C C . ALA B 1 125 ? -13.527 4.876 -5.250 1.00 24.19 126 ALA B C 1
ATOM 5614 O O . ALA B 1 125 ? -13.602 6.112 -5.351 1.00 25.56 126 ALA B O 1
ATOM 5621 N N . ILE B 1 126 ? -13.500 4.055 -6.304 1.00 25.09 127 ILE B N 1
ATOM 5622 C CA . ILE B 1 126 ? -13.451 4.550 -7.680 1.00 26.53 127 ILE B CA 1
ATOM 5623 C C . ILE B 1 126 ? -14.474 3.807 -8.529 1.00 26.94 127 ILE B C 1
ATOM 5624 O O . ILE B 1 126 ? -14.501 2.574 -8.515 1.00 30.79 127 ILE B O 1
ATOM 5640 N N . THR B 1 127 ? -15.275 4.548 -9.314 1.00 26.10 128 THR B N 1
ATOM 5641 C CA . THR B 1 127 ? -16.213 3.932 -10.244 1.00 28.29 128 THR B CA 1
ATOM 5642 C C . THR B 1 127 ? -16.059 4.486 -11.651 1.00 25.68 128 THR B C 1
ATOM 5643 O O . THR B 1 127 ? -16.072 5.702 -11.839 1.00 26.12 128 THR B O 1
ATOM 5654 N N . LEU B 1 128 ? -15.964 3.597 -12.611 1.00 29.24 129 LEU B N 1
ATOM 5655 C CA . LEU B 1 128 ? -16.090 3.938 -14.034 1.00 26.47 129 LEU B CA 1
ATOM 5656 C C . LEU B 1 128 ? -17.382 3.328 -14.557 1.00 29.11 129 LEU B C 1
ATOM 5657 O O . LEU B 1 128 ? -17.594 2.113 -14.425 1.00 33.34 129 LEU B O 1
ATOM 5673 N N . ALA B 1 129 ? -18.259 4.163 -15.114 1.00 26.69 130 ALA B N 1
ATOM 5674 C CA . ALA B 1 129 ? -19.499 3.689 -15.741 1.00 28.54 130 ALA B CA 1
ATOM 5675 C C . ALA B 1 129 ? -19.476 3.994 -17.227 1.00 28.64 130 ALA B C 1
ATOM 5676 O O . ALA B 1 129 ? -19.338 5.156 -17.614 1.00 28.85 130 ALA B O 1
ATOM 5683 N N . ARG B 1 130 ? -19.604 2.952 -18.028 1.00 31.01 131 ARG B N 1
ATOM 5684 C CA . ARG B 1 130 ? -19.807 3.054 -19.465 1.00 31.49 131 ARG B CA 1
ATOM 5685 C C . ARG B 1 130 ? -21.085 2.312 -19.875 1.00 31.46 131 ARG B C 1
ATOM 5686 O O . ARG B 1 130 ? -21.473 1.311 -19.259 1.00 34.15 131 ARG B O 1
ATOM 5707 N N . PRO B 1 131 ? -21.757 2.783 -20.919 1.00 34.89 132 PRO B N 1
ATOM 5708 C CA . PRO B 1 131 ? -22.997 2.132 -21.350 1.00 34.85 132 PRO B CA 1
ATOM 5709 C C . PRO B 1 131 ? -22.746 0.715 -21.846 1.00 38.31 132 PRO B C 1
ATOM 5710 O O . PRO B 1 131 ? -21.880 0.480 -22.691 1.00 34.46 132 PRO B O 1
ATOM 5721 N N . HIS B 1 132 ? -23.510 -0.237 -21.319 1.00 38.15 133 HIS B N 1
ATOM 5722 C CA . HIS B 1 132 ? -23.310 -1.624 -21.731 1.00 36.74 133 HIS B CA 1
ATOM 5723 C C . HIS B 1 132 ? -23.876 -1.841 -23.134 1.00 36.64 133 HIS B C 1
ATOM 5724 O O . HIS B 1 132 ? -25.016 -1.438 -23.415 1.00 36.20 133 HIS B O 1
ATOM 5737 N N . PRO B 1 133 ? -23.133 -2.484 -24.037 1.00 37.56 134 PRO B N 1
ATOM 5738 C CA . PRO B 1 133 ? -23.649 -2.630 -25.420 1.00 43.49 134 PRO B CA 1
ATOM 5739 C C . PRO B 1 133 ? -24.994 -3.328 -25.511 1.00 44.49 134 PRO B C 1
ATOM 5740 O O . PRO B 1 133 ? -25.754 -3.059 -26.440 1.00 41.05 134 PRO B O 1
ATOM 5751 N N . TYR B 1 134 ? -25.337 -4.218 -24.587 1.00 43.71 135 TYR B N 1
ATOM 5752 C CA . TYR B 1 134 ? -26.642 -4.860 -24.658 1.00 41.77 135 TYR B CA 1
ATOM 5753 C C . TYR B 1 134 ? -27.757 -4.040 -23.994 1.00 51.60 135 TYR B C 1
ATOM 5754 O O . TYR B 1 134 ? -28.934 -4.428 -24.084 1.00 40.38 135 TYR B O 1
ATOM 5772 N N . ASN B 1 135 ? -27.443 -2.876 -23.408 1.00 45.95 136 ASN B N 1
ATOM 5773 C CA . ASN B 1 135 ? -28.492 -2.079 -22.754 1.00 41.41 136 ASN B CA 1
ATOM 5774 C C . ASN B 1 135 ? -29.432 -1.545 -23.821 1.00 44.46 136 ASN B C 1
ATOM 5775 O O . ASN B 1 135 ? -29.023 -0.709 -24.629 1.00 43.58 136 ASN B O 1
ATOM 5786 N N . PRO B 1 136 ? -30.697 -1.957 -23.836 1.00 45.72 137 PRO B N 1
ATOM 5787 C CA . PRO B 1 136 ? -31.579 -1.540 -24.926 1.00 48.39 137 PRO B CA 1
ATOM 5788 C C . PRO B 1 136 ? -32.038 -0.099 -24.806 1.00 54.41 137 PRO B C 1
ATOM 5789 O O . PRO B 1 136 ? -32.509 0.463 -25.801 1.00 49.77 137 PRO B O 1
ATOM 5800 N N . VAL B 1 137 ? -31.881 0.542 -23.645 1.00 42.38 138 VAL B N 1
ATOM 5801 C CA . VAL B 1 137 ? -32.272 1.942 -23.559 1.00 47.51 138 VAL B CA 1
ATOM 5802 C C . VAL B 1 137 ? -31.226 2.836 -24.218 1.00 53.47 138 VAL B C 1
ATOM 5803 O O . VAL B 1 137 ? -31.575 3.787 -24.928 1.00 44.21 138 VAL B O 1
ATOM 5816 N N . THR B 1 138 ? -29.933 2.499 -24.062 1.00 46.74 139 THR B N 1
ATOM 5817 C CA . THR B 1 138 ? -28.848 3.357 -24.504 1.00 50.61 139 THR B CA 1
ATOM 5818 C C . THR B 1 138 ? -27.996 2.775 -25.612 1.00 45.05 139 THR B C 1
ATOM 5819 O O . THR B 1 138 ? -27.422 3.550 -26.383 1.00 48.28 139 THR B O 1
ATOM 5830 N N . GLY B 1 139 ? -27.917 1.453 -25.747 1.00 44.33 140 GLY B N 1
ATOM 5831 C CA . GLY B 1 139 ? -26.834 0.871 -26.544 1.00 45.00 140 GLY B CA 1
ATOM 5832 C C . GLY B 1 139 ? -25.486 1.125 -25.858 1.00 47.03 140 GLY B C 1
ATOM 5833 O O . GLY B 1 139 ? -25.412 1.597 -24.729 1.00 38.52 140 GLY B O 1
ATOM 5837 N N . GLY B 1 140 ? -24.417 0.797 -26.572 1.00 43.22 141 GLY B N 1
ATOM 5838 C CA . GLY B 1 140 ? -23.060 0.974 -26.079 1.00 38.65 141 GLY B CA 1
ATOM 5839 C C . GLY B 1 140 ? -22.465 2.305 -26.488 1.00 36.42 141 GLY B C 1
ATOM 5840 O O . GLY B 1 140 ? -23.167 3.309 -26.642 1.00 40.80 141 GLY B O 1
ATOM 5844 N N . LEU B 1 141 ? -21.153 2.314 -26.677 1.00 37.73 142 LEU B N 1
ATOM 5845 C CA . LEU B 1 141 ? -20.462 3.515 -27.120 1.00 40.04 142 LEU B CA 1
ATOM 5846 C C . LEU B 1 141 ? -20.839 3.817 -28.570 1.00 39.44 142 LEU B C 1
ATOM 5847 O O . LEU B 1 141 ? -20.709 2.953 -29.438 1.00 39.73 142 LEU B O 1
ATOM 5863 N N . ARG B 1 142 ? -21.227 5.073 -28.814 1.00 41.00 143 ARG B N 1
ATOM 5864 C CA . ARG B 1 142 ? -21.702 5.634 -30.074 1.00 46.99 143 ARG B CA 1
ATOM 5865 C C . ARG B 1 142 ? -21.773 7.147 -29.866 1.00 45.28 143 ARG B C 1
ATOM 5866 O O . ARG B 1 142 ? -21.690 7.645 -28.736 1.00 43.00 143 ARG B O 1
ATOM 5887 N N . GLU B 1 143 ? -22.027 7.861 -30.953 1.00 40.59 144 GLU B N 1
ATOM 5888 C CA . GLU B 1 143 ? -22.287 9.291 -30.852 1.00 40.39 144 GLU B CA 1
ATOM 5889 C C . GLU B 1 143 ? -23.447 9.538 -29.909 1.00 49.22 144 GLU B C 1
ATOM 5890 O O . GLU B 1 143 ? -24.499 8.901 -30.024 1.00 43.88 144 GLU B O 1
ATOM 5902 N N . GLY B 1 144 ? -23.255 10.460 -28.963 1.00 41.31 145 GLY B N 1
ATOM 5903 C CA . GLY B 1 144 ? -24.288 10.737 -27.991 1.00 38.23 145 GLY B CA 1
ATOM 5904 C C . GLY B 1 144 ? -24.231 9.913 -26.721 1.00 47.17 145 GLY B C 1
ATOM 5905 O O . GLY B 1 144 ? -24.942 10.251 -25.755 1.00 42.61 145 GLY B O 1
ATOM 5909 N N . ALA B 1 145 ? -23.420 8.854 -26.677 1.00 42.53 146 ALA B N 1
ATOM 5910 C CA . ALA B 1 145 ? -23.273 8.099 -25.445 1.00 40.45 146 ALA B CA 1
ATOM 5911 C C . ALA B 1 145 ? -22.609 8.963 -24.376 1.00 33.61 146 ALA B C 1
ATOM 5912 O O . ALA B 1 145 ? -21.882 9.914 -24.674 1.00 37.07 146 ALA B O 1
ATOM 5919 N N . VAL B 1 146 ? -22.894 8.636 -23.121 1.00 30.62 147 VAL B N 1
ATOM 5920 C CA . VAL B 1 146 ? -22.279 9.301 -21.977 1.00 33.03 147 VAL B CA 1
ATOM 5921 C C . VAL B 1 146 ? -21.517 8.264 -21.162 1.00 35.46 147 VAL B C 1
ATOM 5922 O O . VAL B 1 146 ? -21.906 7.090 -21.085 1.00 36.34 147 VAL B O 1
ATOM 5935 N N . VAL B 1 147 ? -20.379 8.705 -20.629 1.00 35.51 148 VAL B N 1
ATOM 5936 C CA . VAL B 1 147 ? -19.490 7.932 -19.775 1.00 31.66 148 VAL B CA 1
ATOM 5937 C C . VAL B 1 147 ? -19.203 8.757 -18.531 1.00 31.29 148 VAL B C 1
ATOM 5938 O O . VAL B 1 147 ? -19.033 9.975 -18.632 1.00 36.64 148 VAL B O 1
ATOM 5951 N N . GLY B 1 148 ? -19.100 8.106 -17.376 1.00 30.69 149 GLY B N 1
ATOM 5952 C CA . GLY B 1 148 ? -18.848 8.820 -16.135 1.00 27.11 149 GLY B CA 1
ATOM 5953 C C . GLY B 1 148 ? -17.855 8.094 -15.261 1.00 30.02 149 GLY B C 1
ATOM 5954 O O . GLY B 1 148 ? -17.764 6.863 -15.285 1.00 31.58 149 GLY B O 1
ATOM 5958 N N . GLY B 1 149 ? -17.083 8.880 -14.505 1.00 29.80 150 GLY B N 1
ATOM 5959 C CA . GLY B 1 149 ? -16.182 8.333 -13.503 1.00 30.61 150 GLY B CA 1
ATOM 5960 C C . GLY B 1 149 ? -16.141 9.226 -12.276 1.00 27.12 150 GLY B C 1
ATOM 5961 O O . GLY B 1 149 ? -16.304 10.444 -12.361 1.00 29.30 150 GLY B O 1
ATOM 5965 N N . ILE B 1 150 ? -15.906 8.608 -11.115 1.00 29.39 151 ILE B N 1
ATOM 5966 C CA . ILE B 1 150 ? -15.828 9.355 -9.862 1.00 22.80 151 ILE B CA 1
ATOM 5967 C C . ILE B 1 150 ? -14.884 8.623 -8.919 1.00 28.72 151 ILE B C 1
ATOM 5968 O O . ILE B 1 150 ? -14.780 7.393 -8.929 1.00 27.66 151 ILE B O 1
ATOM 5984 N N . CYS B 1 151 ? -14.196 9.380 -8.089 1.00 29.87 152 CYS B N 1
ATOM 5985 C CA . CYS B 1 151 ? -13.383 8.757 -7.048 1.00 25.35 152 CYS B CA 1
ATOM 5986 C C . CYS B 1 151 ? -13.503 9.556 -5.756 1.00 25.96 152 CYS B C 1
ATOM 5987 O O . CYS B 1 151 ? -13.712 10.765 -5.776 1.00 26.33 152 CYS B O 1
ATOM 5995 N N . ALA B 1 152 ? -13.372 8.852 -4.630 1.00 28.12 153 ALA B N 1
ATOM 5996 C CA . ALA B 1 152 ? -13.566 9.450 -3.331 1.00 27.30 153 ALA B CA 1
ATOM 5997 C C . ALA B 1 152 ? -12.670 8.757 -2.307 1.00 34.04 153 ALA B C 1
ATOM 5998 O O . ALA B 1 152 ? -12.309 7.585 -2.444 1.00 29.69 153 ALA B O 1
ATOM 6005 N N . ARG B 1 153 ? -12.363 9.478 -1.239 1.00 26.95 154 ARG B N 1
ATOM 6006 C CA . ARG B 1 153 ? -11.558 8.902 -0.169 1.00 28.17 154 ARG B CA 1
ATOM 6007 C C . ARG B 1 153 ? -11.922 9.590 1.132 1.00 28.27 154 ARG B C 1
ATOM 6008 O O . ARG B 1 153 ? -12.107 10.813 1.163 1.00 24.04 154 ARG B O 1
ATOM 6029 N N . HIS B 1 154 ? -12.042 8.793 2.202 1.00 26.56 155 HIS B N 1
ATOM 6030 C CA . HIS B 1 154 ? -12.302 9.331 3.535 1.00 24.64 155 HIS B CA 1
ATOM 6031 C C . HIS B 1 154 ? -13.602 10.121 3.582 1.00 30.57 155 HIS B C 1
ATOM 6032 O O . HIS B 1 154 ? -13.779 11.013 4.426 1.00 29.21 155 HIS B O 1
ATOM 6045 N N . GLY B 1 155 ? -14.519 9.808 2.667 1.00 20.65 156 GLY B N 1
ATOM 6046 C CA . GLY B 1 155 ? -15.783 10.502 2.559 1.00 23.18 156 GLY B CA 1
ATOM 6047 C C . GLY B 1 155 ? -15.777 11.740 1.691 1.00 28.92 156 GLY B C 1
ATOM 6048 O O . GLY B 1 155 ? -16.835 12.367 1.538 1.00 26.77 156 GLY B O 1
ATOM 6052 N N . PHE B 1 156 ? -14.625 12.126 1.156 1.00 28.64 157 PHE B N 1
ATOM 6053 C CA . PHE B 1 156 ? -14.489 13.320 0.333 1.00 26.27 157 PHE B CA 1
ATOM 6054 C C . PHE B 1 156 ? -14.489 12.922 -1.128 1.00 28.13 157 PHE B C 1
ATOM 6055 O O . PHE B 1 156 ? -13.681 12.089 -1.544 1.00 22.93 157 PHE B O 1
ATOM 6072 N N . THR B 1 157 ? -15.347 13.560 -1.902 1.00 27.93 158 THR B N 1
ATOM 6073 C CA . THR B 1 157 ? -15.218 13.455 -3.353 1.00 31.30 158 THR B CA 1
ATOM 6074 C C . THR B 1 157 ? -13.872 13.998 -3.766 1.00 30.43 158 THR B C 1
ATOM 6075 O O . THR B 1 157 ? -13.524 15.129 -3.434 1.00 29.20 158 THR B O 1
ATOM 6086 N N . LEU B 1 158 ? -13.130 13.211 -4.529 1.00 25.79 159 LEU B N 1
ATOM 6087 C CA . LEU B 1 158 ? -11.835 13.686 -5.006 1.00 29.91 159 LEU B CA 1
ATOM 6088 C C . LEU B 1 158 ? -11.979 14.371 -6.359 1.00 33.86 159 LEU B C 1
ATOM 6089 O O . LEU B 1 158 ? -11.563 15.521 -6.532 1.00 28.62 159 LEU B O 1
ATOM 6105 N N . PHE B 1 159 ? -12.493 13.658 -7.350 1.00 29.90 160 PHE B N 1
ATOM 6106 C CA . PHE B 1 159 ? -12.922 14.341 -8.565 1.00 29.92 160 PHE B CA 1
ATOM 6107 C C . PHE B 1 159 ? -13.937 13.503 -9.325 1.00 34.87 160 PHE B C 1
ATOM 6108 O O . PHE B 1 159 ? -14.056 12.285 -9.143 1.00 30.24 160 PHE B O 1
ATOM 6125 N N . ARG B 1 160 ? -14.654 14.192 -10.199 1.00 31.87 161 ARG B N 1
ATOM 6126 C CA . ARG B 1 160 ? -15.618 13.576 -11.090 1.00 29.86 161 ARG B CA 1
ATOM 6127 C C . ARG B 1 160 ? -15.182 13.869 -12.519 1.00 32.66 161 ARG B C 1
ATOM 6128 O O . ARG B 1 160 ? -14.693 14.971 -12.802 1.00 32.14 161 ARG B O 1
ATOM 6149 N N . LEU B 1 161 ? -15.364 12.881 -13.417 1.00 29.77 162 LEU B N 1
ATOM 6150 C CA . LEU B 1 161 ? -15.061 13.009 -14.836 1.00 29.76 162 LEU B CA 1
ATOM 6151 C C . LEU B 1 161 ? -16.239 12.494 -15.635 1.00 26.84 162 LEU B C 1
ATOM 6152 O O . LEU B 1 161 ? -16.974 11.614 -15.182 1.00 32.42 162 LEU B O 1
ATOM 6168 N N . GLY B 1 162 ? -16.404 13.044 -16.833 1.00 30.29 163 GLY B N 1
ATOM 6169 C CA . GLY B 1 162 ? -17.451 12.568 -17.709 1.00 34.35 163 GLY B CA 1
ATOM 6170 C C . GLY B 1 162 ? -17.147 12.925 -19.144 1.00 33.84 163 GLY B C 1
ATOM 6171 O O . GLY B 1 162 ? -16.303 13.781 -19.437 1.00 31.39 163 GLY B O 1
ATOM 6175 N N . LEU B 1 163 ? -17.863 12.260 -20.038 1.00 29.72 164 LEU B N 1
ATOM 6176 C CA . LEU B 1 163 ? -17.694 12.452 -21.479 1.00 29.60 164 LEU B CA 1
ATOM 6177 C C . LEU B 1 163 ? -19.040 12.274 -22.144 1.00 36.82 164 LEU B C 1
ATOM 6178 O O . LEU B 1 163 ? -19.711 11.267 -21.885 1.00 33.87 164 LEU B O 1
ATOM 6194 N N . THR B 1 164 ? -19.406 13.198 -23.035 1.00 34.06 165 THR B N 1
ATOM 6195 C CA . THR B 1 164 ? -20.500 12.967 -23.962 1.00 31.04 165 THR B CA 1
ATOM 6196 C C . THR B 1 164 ? -19.869 12.704 -25.326 1.00 33.07 165 THR B C 1
ATOM 6197 O O . THR B 1 164 ? -19.193 13.574 -25.891 1.00 35.89 165 THR B O 1
ATOM 6208 N N . VAL B 1 165 ? -20.040 11.483 -25.828 1.00 35.98 166 VAL B N 1
ATOM 6209 C CA . VAL B 1 165 ? -19.320 11.061 -27.019 1.00 39.85 166 VAL B CA 1
ATOM 6210 C C . VAL B 1 165 ? -19.846 11.831 -28.220 1.00 35.07 166 VAL B C 1
ATOM 6211 O O . VAL B 1 165 ? -21.062 11.952 -28.410 1.00 40.14 166 VAL B O 1
ATOM 6224 N N . THR B 1 166 ? -18.925 12.366 -29.024 1.00 38.35 167 THR B N 1
ATOM 6225 C CA . THR B 1 166 ? -19.291 13.053 -30.248 1.00 38.68 167 THR B CA 1
ATOM 6226 C C . THR B 1 166 ? -18.878 12.313 -31.502 1.00 45.75 167 THR B C 1
ATOM 6227 O O . THR B 1 166 ? -19.522 12.518 -32.529 1.00 36.91 167 THR B O 1
ATOM 6238 N N . ARG B 1 167 ? -17.838 11.464 -31.463 1.00 49.38 168 ARG B N 1
ATOM 6239 C CA . ARG B 1 167 ? -17.378 10.778 -32.682 1.00 45.15 168 ARG B CA 1
ATOM 6240 C C . ARG B 1 167 ? -16.445 9.630 -32.319 1.00 43.39 168 ARG B C 1
ATOM 6241 O O . ARG B 1 167 ? -15.851 9.600 -31.232 1.00 36.60 168 ARG B O 1
ATOM 6262 N N . ALA B 1 168 ? -16.343 8.674 -33.239 1.00 37.26 169 ALA B N 1
ATOM 6263 C CA . ALA B 1 168 ? -15.269 7.688 -33.175 1.00 35.63 169 ALA B CA 1
ATOM 6264 C C . ALA B 1 168 ? -13.930 8.415 -33.183 1.00 45.97 169 ALA B C 1
ATOM 6265 O O . ALA B 1 168 ? -13.781 9.467 -33.804 1.00 35.65 169 ALA B O 1
ATOM 6272 N N . GLY B 1 169 ? -12.930 7.815 -32.554 1.00 37.51 170 GLY B N 1
ATOM 6273 C CA . GLY B 1 169 ? -11.640 8.474 -32.411 1.00 35.62 170 GLY B CA 1
ATOM 6274 C C . GLY B 1 169 ? -10.477 7.607 -32.849 1.00 29.28 170 GLY B C 1
ATOM 6275 O O . GLY B 1 169 ? -10.675 6.523 -33.417 1.00 30.38 170 GLY B O 1
ATOM 6279 N N . ASP B 1 170 ? -9.249 8.083 -32.634 1.00 31.88 171 ASP B N 1
ATOM 6280 C CA . ASP B 1 170 ? -8.105 7.302 -33.076 1.00 32.09 171 ASP B CA 1
ATOM 6281 C C . ASP B 1 170 ? -6.941 7.601 -32.157 1.00 35.08 171 ASP B C 1
ATOM 6282 O O . ASP B 1 170 ? -7.053 8.413 -31.234 1.00 33.75 171 ASP B O 1
ATOM 6291 N N . ALA B 1 171 ? -5.793 6.987 -32.435 1.00 35.37 172 ALA B N 1
ATOM 6292 C CA . ALA B 1 171 ? -4.683 7.160 -31.488 1.00 46.45 172 ALA B CA 1
ATOM 6293 C C . ALA B 1 171 ? -4.249 8.614 -31.413 1.00 44.84 172 ALA B C 1
ATOM 6294 O O . ALA B 1 171 ? -3.649 9.037 -30.409 1.00 46.19 172 ALA B O 1
ATOM 6301 N N . GLY B 1 172 ? -4.559 9.362 -32.469 1.00 47.03 173 GLY B N 1
ATOM 6302 C CA . GLY B 1 172 ? -4.392 10.797 -32.512 1.00 51.14 173 GLY B CA 1
ATOM 6303 C C . GLY B 1 172 ? -5.066 11.567 -31.406 1.00 44.57 173 GLY B C 1
ATOM 6304 O O . GLY B 1 172 ? -4.728 12.736 -31.181 1.00 46.33 173 GLY B O 1
ATOM 6308 N N . ASP B 1 173 ? -6.136 11.024 -30.837 1.00 41.93 174 ASP B N 1
ATOM 6309 C CA . ASP B 1 173 ? -6.873 11.731 -29.785 1.00 37.54 174 ASP B CA 1
ATOM 6310 C C . ASP B 1 173 ? -6.291 11.498 -28.395 1.00 36.98 174 ASP B C 1
ATOM 6311 O O . ASP B 1 173 ? -6.732 12.135 -27.429 1.00 43.68 174 ASP B O 1
ATOM 6320 N N . LEU B 1 174 ? -5.302 10.621 -28.287 1.00 33.40 175 LEU B N 1
ATOM 6321 C CA . LEU B 1 174 ? -4.547 10.373 -27.068 1.00 44.76 175 LEU B CA 1
ATOM 6322 C C . LEU B 1 174 ? -3.214 11.106 -27.148 1.00 45.62 175 LEU B C 1
ATOM 6323 O O . LEU B 1 174 ? -2.646 11.286 -28.223 1.00 41.17 175 LEU B O 1
ATOM 6339 N N . ARG B 1 175 ? -2.715 11.524 -26.002 1.00 36.09 176 ARG B N 1
ATOM 6340 C CA . ARG B 1 175 ? -1.534 12.368 -25.928 1.00 40.17 176 ARG B CA 1
ATOM 6341 C C . ARG B 1 175 ? -0.409 11.523 -25.354 1.00 52.05 176 ARG B C 1
ATOM 6342 O O . ARG B 1 175 ? -0.122 11.551 -24.154 1.00 58.85 176 ARG B O 1
ATOM 6363 N N . SER B 1 176 ? 0.179 10.714 -26.222 1.00 51.71 177 SER B N 1
ATOM 6364 C CA . SER B 1 176 ? 1.159 9.732 -25.804 1.00 67.10 177 SER B CA 1
ATOM 6365 C C . SER B 1 176 ? 2.517 10.351 -25.506 1.00 54.92 177 SER B C 1
ATOM 6366 O O . SER B 1 176 ? 3.070 11.112 -26.311 1.00 43.85 177 SER B O 1
ATOM 6374 N N . ARG B 1 177 ? 3.028 10.031 -24.319 1.00 38.59 178 ARG B N 1
ATOM 6375 C CA . ARG B 1 177 ? 4.376 10.370 -23.898 1.00 40.09 178 ARG B CA 1
ATOM 6376 C C . ARG B 1 177 ? 4.869 9.038 -23.349 1.00 35.99 178 ARG B C 1
ATOM 6377 O O . ARG B 1 177 ? 4.349 8.587 -22.312 1.00 48.97 178 ARG B O 1
ATOM 6398 N N . PRO B 1 178 ? 5.933 8.450 -23.891 1.00 47.63 179 PRO B N 1
ATOM 6399 C CA . PRO B 1 178 ? 6.217 7.029 -23.596 1.00 45.54 179 PRO B CA 1
ATOM 6400 C C . PRO B 1 178 ? 6.586 6.735 -22.155 1.00 46.06 179 PRO B C 1
ATOM 6401 O O . PRO B 1 178 ? 6.183 5.693 -21.613 1.00 41.77 179 PRO B O 1
ATOM 6412 N N . ALA B 1 179 ? 7.265 7.640 -21.485 1.00 43.54 180 ALA B N 1
ATOM 6413 C CA . ALA B 1 179 ? 7.797 7.285 -20.186 1.00 39.92 180 ALA B CA 1
ATOM 6414 C C . ALA B 1 179 ? 6.801 7.618 -19.104 1.00 35.76 180 ALA B C 1
ATOM 6415 O O . ALA B 1 179 ? 6.047 8.593 -19.180 1.00 37.55 180 ALA B O 1
ATOM 6422 N N . THR B 1 180 ? 6.810 6.777 -18.079 1.00 31.00 181 THR B N 1
ATOM 6423 C CA . THR B 1 180 ? 6.198 7.086 -16.797 1.00 32.26 181 THR B CA 1
ATOM 6424 C C . THR B 1 180 ? 7.328 7.209 -15.802 1.00 33.91 181 THR B C 1
ATOM 6425 O O . THR B 1 180 ? 8.152 6.299 -15.683 1.00 33.56 181 THR B O 1
ATOM 6436 N N . PHE B 1 181 ? 7.457 8.393 -15.224 1.00 32.28 182 PHE B N 1
ATOM 6437 C CA . PHE B 1 181 ? 8.516 8.669 -14.276 1.00 30.27 182 PHE B CA 1
ATOM 6438 C C . PHE B 1 181 ? 7.924 8.460 -12.901 1.00 31.36 182 PHE B C 1
ATOM 6439 O O . PHE B 1 181 ? 6.760 8.798 -12.658 1.00 34.81 182 PHE B O 1
ATOM 6456 N N . GLY B 1 182 ? 8.715 7.862 -12.019 1.00 33.66 183 GLY B N 1
ATOM 6457 C CA . GLY B 1 182 ? 8.261 7.582 -10.686 1.00 31.20 183 GLY B CA 1
ATOM 6458 C C . GLY B 1 182 ? 9.271 8.088 -9.680 1.00 39.04 183 GLY B C 1
ATOM 6459 O O . GLY B 1 182 ? 10.422 8.379 -10.005 1.00 34.30 183 GLY B O 1
ATOM 6463 N N . HIS B 1 183 ? 8.801 8.239 -8.455 1.00 36.50 184 HIS B N 1
ATOM 6464 C CA . HIS B 1 183 ? 9.674 8.603 -7.351 1.00 30.22 184 HIS B CA 1
ATOM 6465 C C . HIS B 1 183 ? 9.554 7.434 -6.385 1.00 34.75 184 HIS B C 1
ATOM 6466 O O . HIS B 1 183 ? 8.584 7.362 -5.620 1.00 34.73 184 HIS B O 1
ATOM 6479 N N . ARG B 1 184 ? 10.497 6.501 -6.472 1.00 33.84 185 ARG B N 1
ATOM 6480 C CA . ARG B 1 184 ? 10.523 5.365 -5.579 1.00 31.47 185 ARG B CA 1
ATOM 6481 C C . ARG B 1 184 ? 11.048 5.872 -4.238 1.00 33.25 185 ARG B C 1
ATOM 6482 O O . ARG B 1 184 ? 12.231 6.206 -4.091 1.00 34.48 185 ARG B O 1
ATOM 6503 N N . HIS B 1 185 ? 10.156 5.934 -3.265 1.00 33.73 186 HIS B N 1
ATOM 6504 C CA . HIS B 1 185 ? 10.407 6.642 -2.018 1.00 36.52 186 HIS B CA 1
ATOM 6505 C C . HIS B 1 185 ? 9.939 5.784 -0.855 1.00 30.23 186 HIS B C 1
ATOM 6506 O O . HIS B 1 185 ? 8.783 5.348 -0.821 1.00 31.61 186 HIS B O 1
ATOM 6519 N N . TRP B 1 186 ? 10.829 5.598 0.120 1.00 33.58 187 TRP B N 1
ATOM 6520 C CA . TRP B 1 186 ? 10.570 4.756 1.284 1.00 32.61 187 TRP B CA 1
ATOM 6521 C C . TRP B 1 186 ? 11.271 5.433 2.448 1.00 28.70 187 TRP B C 1
ATOM 6522 O O . TRP B 1 186 ? 12.461 5.198 2.695 1.00 29.79 187 TRP B O 1
ATOM 6543 N N . PRO B 1 187 ? 10.601 6.377 3.103 1.00 32.48 188 PRO B N 1
ATOM 6544 C CA . PRO B 1 187 ? 11.296 7.238 4.062 1.00 35.36 188 PRO B CA 1
ATOM 6545 C C . PRO B 1 187 ? 11.565 6.537 5.382 1.00 33.41 188 PRO B C 1
ATOM 6546 O O . PRO B 1 187 ? 10.875 5.598 5.782 1.00 31.59 188 PRO B O 1
ATOM 6557 N N . ALA B 1 188 ? 12.486 7.121 6.127 1.00 34.47 189 ALA B N 1
ATOM 6558 C CA . ALA B 1 188 ? 12.816 6.617 7.440 1.00 40.03 189 ALA B CA 1
ATOM 6559 C C . ALA B 1 188 ? 11.944 7.336 8.455 1.00 37.38 189 ALA B C 1
ATOM 6560 O O . ALA B 1 188 ? 11.882 8.566 8.465 1.00 42.82 189 ALA B O 1
ATOM 6567 N N . LEU B 1 189 ? 11.292 6.565 9.312 1.00 35.97 190 LEU B N 1
ATOM 6568 C CA . LEU B 1 189 ? 10.552 7.133 10.420 1.00 33.50 190 LEU B CA 1
ATOM 6569 C C . LEU B 1 189 ? 11.368 7.151 11.689 1.00 38.56 190 LEU B C 1
ATOM 6570 O O . LEU B 1 189 ? 10.924 7.724 12.685 1.00 44.54 190 LEU B O 1
ATOM 6586 N N . HIS B 1 190 ? 12.558 6.571 11.658 1.00 33.94 191 HIS B N 1
ATOM 6587 C CA . HIS B 1 190 ? 13.526 6.630 12.763 1.00 37.13 191 HIS B CA 1
ATOM 6588 C C . HIS B 1 190 ? 14.874 6.833 12.082 1.00 39.89 191 HIS B C 1
ATOM 6589 O O . HIS B 1 190 ? 15.084 6.320 10.970 1.00 38.82 191 HIS B O 1
ATOM 6602 N N . PRO B 1 191 ? 15.746 7.660 12.657 1.00 39.17 192 PRO B N 1
ATOM 6603 C CA . PRO B 1 191 ? 17.026 7.946 11.999 1.00 38.54 192 PRO B CA 1
ATOM 6604 C C . PRO B 1 191 ? 17.843 6.722 11.712 1.00 45.08 192 PRO B C 1
ATOM 6605 O O . PRO B 1 191 ? 18.650 6.747 10.785 1.00 38.77 192 PRO B O 1
ATOM 6616 N N . THR B 1 192 ? 17.640 5.629 12.424 1.00 40.60 193 THR B N 1
ATOM 6617 C CA . THR B 1 192 ? 18.433 4.449 12.107 1.00 34.15 193 THR B CA 1
ATOM 6618 C C . THR B 1 192 ? 17.850 3.648 10.948 1.00 40.34 193 THR B C 1
ATOM 6619 O O . THR B 1 192 ? 18.515 2.733 10.453 1.00 38.52 193 THR B O 1
ATOM 6630 N N . GLN B 1 193 ? 16.638 3.958 10.483 1.00 37.17 194 GLN B N 1
ATOM 6631 C CA . GLN B 1 193 ? 16.073 3.174 9.396 1.00 31.39 194 GLN B CA 1
ATOM 6632 C C . GLN B 1 193 ? 16.715 3.531 8.046 1.00 32.69 194 GLN B C 1
ATOM 6633 O O . GLN B 1 193 ? 17.112 4.674 7.793 1.00 35.35 194 GLN B O 1
ATOM 6647 N N . THR B 1 194 ? 16.717 2.551 7.132 1.00 32.23 195 THR B N 1
ATOM 6648 C CA . THR B 1 194 ? 17.320 2.732 5.812 1.00 36.36 195 THR B CA 1
ATOM 6649 C C . THR B 1 194 ? 16.291 3.324 4.860 1.00 34.92 195 THR B C 1
ATOM 6650 O O . THR B 1 194 ? 15.265 2.681 4.604 1.00 34.21 195 THR B O 1
ATOM 6661 N N . PRO B 1 195 ? 16.475 4.552 4.384 1.00 36.73 196 PRO B N 1
ATOM 6662 C CA . PRO B 1 195 ? 15.523 5.164 3.455 1.00 41.37 196 PRO B CA 1
ATOM 6663 C C . PRO B 1 195 ? 15.878 4.877 1.996 1.00 43.92 196 PRO B C 1
ATOM 6664 O O . PRO B 1 195 ? 16.975 4.450 1.659 1.00 34.55 196 PRO B O 1
ATOM 6675 N N . VAL B 1 196 ? 14.903 5.088 1.139 1.00 33.01 197 VAL B N 1
ATOM 6676 C CA . VAL B 1 196 ? 15.084 5.029 -0.304 1.00 38.66 197 VAL B CA 1
ATOM 6677 C C . VAL B 1 196 ? 14.476 6.288 -0.892 1.00 41.40 197 VAL B C 1
ATOM 6678 O O . VAL B 1 196 ? 13.354 6.671 -0.536 1.00 32.81 197 VAL B O 1
ATOM 6691 N N . SER B 1 197 ? 15.193 6.905 -1.825 1.00 38.69 198 SER B N 1
ATOM 6692 C CA . SER B 1 197 ? 14.619 8.025 -2.557 1.00 36.37 198 SER B CA 1
ATOM 6693 C C . SER B 1 197 ? 15.327 8.096 -3.893 1.00 38.19 198 SER B C 1
ATOM 6694 O O . SER B 1 197 ? 16.484 8.525 -3.967 1.00 32.68 198 SER B O 1
ATOM 6702 N N . GLU B 1 198 ? 14.650 7.677 -4.947 1.00 34.36 199 GLU B N 1
ATOM 6703 C CA . GLU B 1 198 ? 15.330 7.657 -6.237 1.00 34.75 199 GLU B CA 1
ATOM 6704 C C . GLU B 1 198 ? 14.312 7.830 -7.365 1.00 40.34 199 GLU B C 1
ATOM 6705 O O . GLU B 1 198 ? 13.211 7.269 -7.326 1.00 33.09 199 GLU B O 1
ATOM 6717 N N . LEU B 1 199 ? 14.713 8.564 -8.392 1.00 35.60 200 LEU B N 1
ATOM 6718 C CA . LEU B 1 199 ? 13.890 8.728 -9.577 1.00 36.29 200 LEU B CA 1
ATOM 6719 C C . LEU B 1 199 ? 13.972 7.496 -10.468 1.00 34.97 200 LEU B C 1
ATOM 6720 O O . LEU B 1 199 ? 15.059 6.965 -10.709 1.00 37.00 200 LEU B O 1
ATOM 6736 N N . VAL B 1 200 ? 12.816 7.037 -10.969 1.00 33.40 201 VAL B N 1
ATOM 6737 C CA . VAL B 1 200 ? 12.795 5.851 -11.817 1.00 33.08 201 VAL B CA 1
ATOM 6738 C C . VAL B 1 200 ? 11.983 6.125 -13.087 1.00 30.56 201 VAL B C 1
ATOM 6739 O O . VAL B 1 200 ? 11.245 7.108 -13.190 1.00 33.08 201 VAL B O 1
ATOM 6752 N N . GLU B 1 201 ? 12.182 5.258 -14.076 1.00 35.66 202 GLU B N 1
ATOM 6753 C CA . GLU B 1 201 ? 11.490 5.335 -15.362 1.00 32.95 202 GLU B CA 1
ATOM 6754 C C . GLU B 1 201 ? 10.947 3.977 -15.790 1.00 33.54 202 GLU B C 1
ATOM 6755 O O . GLU B 1 201 ? 11.699 2.990 -15.836 1.00 36.13 202 GLU B O 1
ATOM 6767 N N . VAL B 1 202 ? 9.645 3.929 -16.070 1.00 34.17 203 VAL B N 1
ATOM 6768 C CA . VAL B 1 202 ? 8.949 2.762 -16.607 1.00 42.50 203 VAL B CA 1
ATOM 6769 C C . VAL B 1 202 ? 8.638 3.028 -18.076 1.00 32.26 203 VAL B C 1
ATOM 6770 O O . VAL B 1 202 ? 8.003 4.044 -18.366 1.00 35.84 203 VAL B O 1
ATOM 6783 N N . ASN B 1 203 ? 8.967 2.103 -18.980 1.00 40.31 204 ASN B N 1
ATOM 6784 C CA . ASN B 1 203 ? 8.363 2.125 -20.317 1.00 44.65 204 ASN B CA 1
ATOM 6785 C C . ASN B 1 203 ? 7.538 0.867 -20.545 1.00 38.39 204 ASN B C 1
ATOM 6786 O O . ASN B 1 203 ? 7.923 -0.224 -20.120 1.00 41.14 204 ASN B O 1
ATOM 6797 N N . ARG B 1 204 ? 6.397 1.015 -21.223 1.00 34.98 205 ARG B N 1
ATOM 6798 C CA . ARG B 1 204 ? 5.584 -0.145 -21.547 1.00 31.27 205 ARG B CA 1
ATOM 6799 C C . ARG B 1 204 ? 6.349 -1.038 -22.517 1.00 33.82 205 ARG B C 1
ATOM 6800 O O . ARG B 1 204 ? 6.942 -0.561 -23.492 1.00 38.09 205 ARG B O 1
ATOM 6821 N N . SER B 1 205 ? 6.340 -2.343 -22.261 1.00 33.21 206 SER B N 1
ATOM 6822 C CA . SER B 1 205 ? 6.972 -3.301 -23.173 1.00 31.12 206 SER B CA 1
ATOM 6823 C C . SER B 1 205 ? 5.975 -3.917 -24.149 1.00 33.61 206 SER B C 1
ATOM 6824 O O . SER B 1 205 ? 6.372 -4.591 -25.118 1.00 33.33 206 SER B O 1
ATOM 6832 N N . ASP B 1 206 ? 4.699 -3.670 -23.920 1.00 34.06 207 ASP B N 1
ATOM 6833 C CA . ASP B 1 206 ? 3.618 -4.022 -24.816 1.00 30.62 207 ASP B CA 1
ATOM 6834 C C . ASP B 1 206 ? 2.580 -2.951 -24.574 1.00 31.60 207 ASP B C 1
ATOM 6835 O O . ASP B 1 206 ? 2.332 -2.584 -23.422 1.00 30.44 207 ASP B O 1
ATOM 6844 N N . LEU B 1 207 ? 2.003 -2.434 -25.647 1.00 26.88 208 LEU B N 1
ATOM 6845 C CA . LEU B 1 207 ? 1.036 -1.343 -25.567 1.00 33.81 208 LEU B CA 1
ATOM 6846 C C . LEU B 1 207 ? -0.010 -1.503 -26.649 1.00 30.76 208 LEU B C 1
ATOM 6847 O O . LEU B 1 207 ? 0.354 -1.696 -27.813 1.00 30.05 208 LEU B O 1
ATOM 6863 N N . ARG B 1 208 ? -1.290 -1.441 -26.266 1.00 29.93 209 ARG B N 1
ATOM 6864 C CA . ARG B 1 208 ? -2.368 -1.432 -27.243 1.00 33.08 209 ARG B CA 1
ATOM 6865 C C . ARG B 1 208 ? -3.440 -0.431 -26.832 1.00 36.46 209 ARG B C 1
ATOM 6866 O O . ARG B 1 208 ? -3.777 -0.363 -25.642 1.00 31.33 209 ARG B O 1
ATOM 6887 N N . VAL B 1 209 ? -3.919 0.382 -27.787 1.00 35.59 210 VAL B N 1
ATOM 6888 C CA . VAL B 1 209 ? -5.061 1.271 -27.584 1.00 31.30 210 VAL B CA 1
ATOM 6889 C C . VAL B 1 209 ? -6.039 1.038 -28.725 1.00 28.11 210 VAL B C 1
ATOM 6890 O O . VAL B 1 209 ? -5.636 0.803 -29.877 1.00 31.76 210 VAL B O 1
ATOM 6903 N N . GLY B 1 210 ? -7.326 1.059 -28.413 1.00 32.35 211 GLY B N 1
ATOM 6904 C CA . GLY B 1 210 ? -8.323 0.860 -29.457 1.00 31.68 211 GLY B CA 1
ATOM 6905 C C . GLY B 1 210 ? -9.693 1.180 -28.904 1.00 41.56 211 GLY B C 1
ATOM 6906 O O . GLY B 1 210 ? -9.840 1.550 -27.732 1.00 30.05 211 GLY B O 1
ATOM 6910 N N . ASP B 1 211 ? -10.705 0.983 -29.751 1.00 32.01 212 ASP B N 1
ATOM 6911 C CA . ASP B 1 211 ? -12.101 1.295 -29.420 1.00 35.46 212 ASP B CA 1
ATOM 6912 C C . ASP B 1 211 ? -12.168 2.686 -28.818 1.00 44.21 212 ASP B C 1
ATOM 6913 O O . ASP B 1 211 ? -12.663 2.910 -27.716 1.00 31.63 212 ASP B O 1
ATOM 6922 N N . ILE B 1 212 ? -11.644 3.622 -29.574 1.00 33.00 213 ILE B N 1
ATOM 6923 C CA . ILE B 1 212 ? -11.454 4.983 -29.096 1.00 36.15 213 ILE B CA 1
ATOM 6924 C C . ILE B 1 212 ? -12.648 5.829 -29.510 1.00 35.42 213 ILE B C 1
ATOM 6925 O O . ILE B 1 212 ? -13.107 5.777 -30.676 1.00 34.03 213 ILE B O 1
ATOM 6941 N N . TRP B 1 213 ? -13.172 6.591 -28.547 1.00 28.70 214 TRP B N 1
ATOM 6942 C CA . TRP B 1 213 ? -14.254 7.543 -28.775 1.00 30.34 214 TRP B CA 1
ATOM 6943 C C . TRP B 1 213 ? -13.898 8.881 -28.143 1.00 32.42 214 TRP B C 1
ATOM 6944 O O . TRP B 1 213 ? -13.414 8.933 -27.007 1.00 36.28 214 TRP B O 1
ATOM 6965 N N . ALA B 1 214 ? -14.117 9.952 -28.883 1.00 33.75 215 ALA B N 1
ATOM 6966 C CA . ALA B 1 214 ? -13.843 11.302 -28.408 1.00 35.03 215 ALA B CA 1
ATOM 6967 C C . ALA B 1 214 ? -15.159 11.993 -28.105 1.00 36.79 215 ALA B C 1
ATOM 6968 O O . ALA B 1 214 ? -16.217 11.597 -28.611 1.00 34.56 215 ALA B O 1
ATOM 6975 N N . GLY B 1 215 ? -15.088 13.069 -27.329 1.00 36.82 216 GLY B N 1
ATOM 6976 C CA . GLY B 1 215 ? -16.314 13.773 -27.007 1.00 43.04 216 GLY B CA 1
ATOM 6977 C C . GLY B 1 215 ? -16.091 14.979 -26.126 1.00 35.26 216 GLY B C 1
ATOM 6978 O O . GLY B 1 215 ? -14.981 15.497 -25.992 1.00 38.23 216 GLY B O 1
ATOM 6982 N N . GLU B 1 216 ? -17.199 15.467 -25.60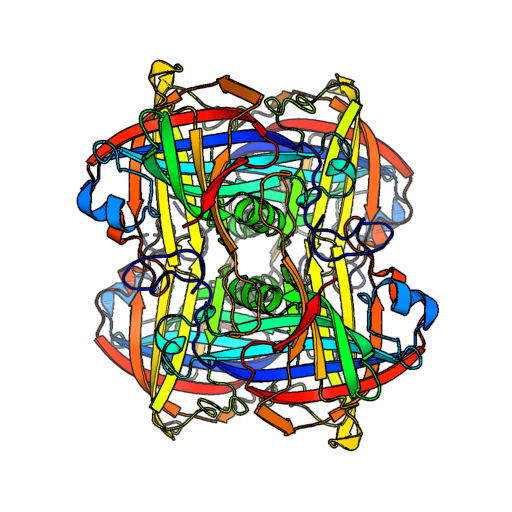8 1.00 34.82 217 GLU B N 1
ATOM 6983 C CA . GLU B 1 216 ? -17.213 16.686 -24.827 1.00 39.88 217 GLU B CA 1
ATOM 6984 C C . GLU B 1 216 ? -16.946 16.323 -23.379 1.00 32.11 217 GLU B C 1
ATOM 6985 O O . GLU B 1 216 ? -17.758 15.590 -22.774 1.00 30.26 217 GLU B O 1
ATOM 6997 N N . PRO B 1 217 ? -15.834 16.768 -22.795 1.00 34.14 218 PRO B N 1
ATOM 6998 C CA . PRO B 1 217 ? -15.470 16.333 -21.439 1.00 33.55 218 PRO B CA 1
ATOM 6999 C C . PRO B 1 217 ? -16.037 17.228 -20.362 1.00 38.28 218 PRO B C 1
ATOM 7000 O O . PRO B 1 217 ? -16.412 18.369 -20.599 1.00 34.59 218 PRO B O 1
ATOM 7011 N N . PHE B 1 218 ? -16.031 16.700 -19.135 1.00 36.23 219 PHE B N 1
ATOM 7012 C CA . PHE B 1 218 ? -16.202 17.560 -17.989 1.00 39.47 219 PHE B CA 1
ATOM 7013 C C . PHE B 1 218 ? -15.387 16.973 -16.856 1.00 39.72 219 PHE B C 1
ATOM 7014 O O . PHE B 1 218 ? -15.165 15.763 -16.789 1.00 31.89 219 PHE B O 1
ATOM 7031 N N . ILE B 1 219 ? -14.918 17.854 -15.991 1.00 30.25 220 ILE B N 1
ATOM 7032 C CA . ILE B 1 219 ? -14.184 17.451 -14.804 1.00 31.24 220 ILE B CA 1
ATOM 7033 C C . ILE B 1 219 ? -14.618 18.401 -13.710 1.00 36.71 220 ILE B C 1
ATOM 7034 O O . ILE B 1 219 ? -14.934 19.561 -13.990 1.00 38.99 220 ILE B O 1
ATOM 7050 N N . GLU B 1 220 ? -14.707 17.892 -12.481 1.00 38.63 221 GLU B N 1
ATOM 7051 C CA . GLU B 1 220 ? -15.027 18.715 -11.321 1.00 30.21 221 GLU B CA 1
ATOM 7052 C C . GLU B 1 220 ? -14.148 18.193 -10.198 1.00 35.36 221 GLU B C 1
ATOM 7053 O O . GLU B 1 220 ? -14.271 17.029 -9.795 1.00 35.55 221 GLU B O 1
ATOM 7065 N N . LEU B 1 221 ? -13.217 19.029 -9.756 1.00 31.64 222 LEU B N 1
ATOM 7066 C CA . LEU B 1 221 ? -12.332 18.655 -8.670 1.00 33.35 222 LEU B CA 1
ATOM 7067 C C . LEU B 1 221 ? -13.014 18.923 -7.344 1.00 32.46 222 LEU B C 1
ATOM 7068 O O . LEU B 1 221 ? -13.675 19.948 -7.170 1.00 37.95 222 LEU B O 1
ATOM 7084 N N . GLY B 1 222 ? -12.808 18.031 -6.390 1.00 35.69 223 GLY B N 1
ATOM 7085 C CA . GLY B 1 222 ? -13.221 18.264 -5.020 1.00 32.62 223 GLY B CA 1
ATOM 7086 C C . GLY B 1 222 ? -12.070 18.827 -4.209 1.00 40.73 223 GLY B C 1
ATOM 7087 O O . GLY B 1 222 ? -11.108 19.388 -4.745 1.00 31.30 223 GLY B O 1
ATOM 7091 N N . SER B 1 223 ? -12.170 18.675 -2.889 1.00 38.50 224 SER B N 1
ATOM 7092 C CA . SER B 1 223 ? -11.122 19.112 -1.976 1.00 40.29 224 SER B CA 1
ATOM 7093 C C . SER B 1 223 ? -11.219 18.254 -0.730 1.00 41.18 224 SER B C 1
ATOM 7094 O O . SER B 1 223 ? -12.305 17.824 -0.342 1.00 35.51 224 SER B O 1
ATOM 7102 N N . ALA B 1 224 ? -10.072 17.973 -0.137 1.00 37.17 225 ALA B N 1
ATOM 7103 C CA . ALA B 1 224 ? -10.048 17.195 1.087 1.00 29.15 225 ALA B CA 1
ATOM 7104 C C . ALA B 1 224 ? -8.923 17.708 1.956 1.00 36.30 225 ALA B C 1
ATOM 7105 O O . ALA B 1 224 ? -7.894 18.154 1.446 1.00 32.28 225 ALA B O 1
ATOM 7112 N N . PRO B 1 225 ? -9.075 17.624 3.266 1.00 31.74 226 PRO B N 1
ATOM 7113 C CA . PRO B 1 225 ? -8.028 18.136 4.172 1.00 39.68 226 PRO B CA 1
ATOM 7114 C C . PRO B 1 225 ? -6.702 17.406 4.059 1.00 34.93 226 PRO B C 1
ATOM 7115 O O . PRO B 1 225 ? -5.676 17.945 4.500 1.00 32.17 226 PRO B O 1
ATOM 7126 N N . ASP B 1 226 ? -6.695 16.168 3.558 1.00 31.89 227 ASP B N 1
ATOM 7127 C CA . ASP B 1 226 ? -5.474 15.374 3.436 1.00 34.61 227 ASP B CA 1
ATOM 7128 C C . ASP B 1 226 ? -5.087 15.127 1.972 1.00 28.62 227 ASP B C 1
ATOM 7129 O O . ASP B 1 226 ? -4.474 14.103 1.629 1.00 31.68 227 ASP B O 1
ATOM 7138 N N . GLU B 1 227 ? -5.511 16.022 1.093 1.00 27.51 228 GLU B N 1
ATOM 7139 C CA . GLU B 1 227 ? -5.155 15.977 -0.322 1.00 31.74 228 GLU B CA 1
ATOM 7140 C C . GLU B 1 227 ? -4.729 17.366 -0.762 1.00 34.96 228 GLU B C 1
ATOM 7141 O O . GLU B 1 227 ? -4.925 18.340 -0.047 1.00 31.21 228 GLU B O 1
ATOM 7153 N N . ALA B 1 228 ? -4.228 17.468 -1.981 1.00 34.56 229 ALA B N 1
ATOM 7154 C CA . ALA B 1 228 ? -3.785 18.738 -2.542 1.00 37.42 229 ALA B CA 1
ATOM 7155 C C . ALA B 1 228 ? -4.394 18.935 -3.913 1.00 37.58 229 ALA B C 1
ATOM 7156 O O . ALA B 1 228 ? -3.718 19.299 -4.874 1.00 33.95 229 ALA B O 1
ATOM 7163 N N . LEU B 1 229 ? -5.709 18.696 -4.007 1.00 33.51 230 LEU B N 1
ATOM 7164 C CA . LEU B 1 229 ? -6.393 18.746 -5.297 1.00 41.12 230 LEU B CA 1
ATOM 7165 C C . LEU B 1 229 ? -6.373 20.149 -5.889 1.00 40.21 230 LEU B C 1
ATOM 7166 O O . LEU B 1 229 ? -6.473 20.313 -7.106 1.00 37.22 230 LEU B O 1
ATOM 7182 N N . GLU B 1 230 ? -6.268 21.165 -5.043 1.00 36.13 231 GLU B N 1
ATOM 7183 C CA . GLU B 1 230 ? -6.243 22.541 -5.528 1.00 44.02 231 GLU B CA 1
ATOM 7184 C C . GLU B 1 230 ? -5.080 22.788 -6.480 1.00 38.81 231 GLU B C 1
ATOM 7185 O O . GLU B 1 230 ? -5.120 23.752 -7.248 1.00 40.00 231 GLU B O 1
ATOM 7197 N N . CYS B 1 231 ? -4.031 21.962 -6.423 1.00 43.73 232 CYS B N 1
ATOM 7198 C CA . CYS B 1 231 ? -2.927 22.128 -7.351 1.00 48.27 232 CYS B CA 1
ATOM 7199 C C . CYS B 1 231 ? -3.365 22.001 -8.799 1.00 49.52 232 CYS B C 1
ATOM 7200 O O . CYS B 1 231 ? -2.695 22.554 -9.684 1.00 49.95 232 CYS B O 1
ATOM 7208 N N . PHE B 1 232 ? -4.481 21.322 -9.061 1.00 42.94 233 PHE B N 1
ATOM 7209 C CA . PHE B 1 232 ? -4.973 21.138 -10.428 1.00 39.52 233 PHE B CA 1
ATOM 7210 C C . PHE B 1 232 ? -6.211 21.979 -10.744 1.00 42.96 233 PHE B C 1
ATOM 7211 O O . PHE B 1 232 ? -6.789 21.823 -11.823 1.00 48.96 233 PHE B O 1
ATOM 7228 N N . ALA B 1 233 ? -6.599 22.901 -9.847 1.00 42.67 234 ALA B N 1
ATOM 7229 C CA . ALA B 1 233 ? -7.942 23.495 -9.863 1.00 61.21 234 ALA B CA 1
ATOM 7230 C C . ALA B 1 233 ? -8.142 24.539 -10.961 1.00 64.19 234 ALA B C 1
ATOM 7231 O O . ALA B 1 233 ? -9.217 24.598 -11.575 1.00 61.64 234 ALA B O 1
ATOM 7238 N N . ASP B 1 234 ? -7.176 25.420 -11.182 1.00 49.49 235 ASP B N 1
ATOM 7239 C CA . ASP B 1 234 ? -7.407 26.523 -12.118 1.00 54.40 235 ASP B CA 1
ATOM 7240 C C . ASP B 1 234 ? -6.895 26.034 -13.469 1.00 55.16 235 ASP B C 1
ATOM 7241 O O . ASP B 1 234 ? -5.778 26.339 -13.889 1.00 63.46 235 ASP B O 1
ATOM 7250 N N . HIS B 1 235 ? -7.757 25.345 -14.204 1.00 43.19 236 HIS B N 1
ATOM 7251 C CA . HIS B 1 235 ? -7.325 24.626 -15.388 1.00 48.53 236 HIS B CA 1
ATOM 7252 C C . HIS B 1 235 ? -8.155 25.026 -16.599 1.00 49.28 236 HIS B C 1
ATOM 7253 O O . HIS B 1 235 ? -9.228 25.621 -16.489 1.00 43.93 236 HIS B O 1
ATOM 7266 N N . GLU B 1 236 ? -7.610 24.689 -17.760 1.00 44.78 237 GLU B N 1
ATOM 7267 C CA . GLU B 1 236 ? -8.312 24.738 -19.033 1.00 45.99 237 GLU B CA 1
ATOM 7268 C C . GLU B 1 236 ? -8.601 23.305 -19.457 1.00 43.30 237 GLU B C 1
ATOM 7269 O O . GLU B 1 236 ? -7.688 22.476 -19.548 1.00 39.98 237 GLU B O 1
ATOM 7281 N N . VAL B 1 237 ? -9.864 23.023 -19.746 1.00 41.86 238 VAL B N 1
ATOM 7282 C CA . VAL B 1 237 ? -10.262 21.694 -20.181 1.00 36.79 238 VAL B CA 1
ATOM 7283 C C . VAL B 1 237 ? -10.008 21.586 -21.683 1.00 46.68 238 VAL B C 1
ATOM 7284 O O . VAL B 1 237 ? -10.567 22.350 -22.470 1.00 41.13 238 VAL B O 1
ATOM 7297 N N . LEU B 1 238 ? -9.169 20.631 -22.085 1.00 42.33 239 LEU B N 1
ATOM 7298 C CA . LEU B 1 238 ? -8.728 20.547 -23.483 1.00 43.34 239 LEU B CA 1
ATOM 7299 C C . LEU B 1 238 ? -9.525 19.548 -24.311 1.00 47.24 239 LEU B C 1
ATOM 7300 O O . LEU B 1 238 ? -9.945 19.872 -25.427 1.00 40.12 239 LEU B O 1
ATOM 7316 N N . ALA B 1 239 ? -9.677 18.319 -23.825 1.00 35.74 240 ALA B N 1
ATOM 7317 C CA . ALA B 1 239 ? -10.290 17.256 -24.623 1.00 41.34 240 ALA B CA 1
ATOM 7318 C C . ALA B 1 239 ? -10.700 16.102 -23.722 1.00 38.03 240 ALA B C 1
ATOM 7319 O O . ALA B 1 239 ? -10.254 15.996 -22.577 1.00 37.18 240 ALA B O 1
ATOM 7326 N N . GLY B 1 240 ? -11.570 15.245 -24.250 1.00 33.63 241 GLY B N 1
ATOM 7327 C CA . GLY B 1 240 ? -11.949 14.033 -23.551 1.00 31.36 241 GLY B CA 1
ATOM 7328 C C . GLY B 1 240 ? -11.998 12.848 -24.488 1.00 34.32 241 GLY B C 1
ATOM 7329 O O . GLY B 1 240 ? -12.373 12.970 -25.647 1.00 36.29 241 GLY B O 1
ATOM 7333 N N . VAL B 1 241 ? -11.689 11.674 -23.949 1.00 29.64 242 VAL B N 1
ATOM 7334 C CA . VAL B 1 241 ? -11.672 10.457 -24.752 1.00 31.19 242 VAL B CA 1
ATOM 7335 C C . VAL B 1 241 ? -11.956 9.285 -23.847 1.00 33.21 242 VAL B C 1
ATOM 7336 O O . VAL B 1 241 ? -11.608 9.288 -22.652 1.00 34.86 242 VAL B O 1
ATOM 7349 N N . THR B 1 242 ? -12.584 8.259 -24.416 1.00 27.18 243 THR B N 1
ATOM 7350 C CA . THR B 1 242 ? -12.732 6.989 -23.711 1.00 25.72 243 THR B CA 1
ATOM 7351 C C . THR B 1 242 ? -12.230 5.905 -24.637 1.00 26.64 243 THR B C 1
ATOM 7352 O O . THR B 1 242 ? -12.378 6.018 -25.850 1.00 29.48 243 THR B O 1
ATOM 7363 N N . TYR B 1 243 ? -11.610 4.874 -24.083 1.00 30.69 244 TYR B N 1
ATOM 7364 C CA . TYR B 1 243 ? -10.936 3.908 -24.944 1.00 29.55 244 TYR B CA 1
ATOM 7365 C C . TYR B 1 243 ? -10.611 2.649 -24.177 1.00 32.93 244 TYR B C 1
ATOM 7366 O O . TYR B 1 243 ? -10.725 2.585 -22.939 1.00 31.46 244 TYR B O 1
ATOM 7384 N N . SER B 1 244 ? -10.124 1.652 -24.923 1.00 29.82 245 SER B N 1
ATOM 7385 C CA . SER B 1 244 ? -9.630 0.426 -24.302 1.00 30.93 245 SER B CA 1
ATOM 7386 C C . SER B 1 244 ? -8.126 0.370 -24.457 1.00 30.36 245 SER B C 1
ATOM 7387 O O . SER B 1 244 ? -7.552 0.958 -25.380 1.00 28.75 245 SER B O 1
ATOM 7395 N N . TYR B 1 245 ? -7.499 -0.319 -23.500 1.00 28.95 246 TYR B N 1
ATOM 7396 C CA . TYR B 1 245 ? -6.061 -0.271 -23.358 1.00 35.93 246 TYR B CA 1
ATOM 7397 C C . TYR B 1 245 ? -5.491 -1.566 -22.819 1.00 36.50 246 TYR B C 1
ATOM 7398 O O . TYR B 1 245 ? -6.038 -2.164 -21.894 1.00 34.51 246 TYR B O 1
ATOM 7416 N N . GLY B 1 246 ? -4.332 -1.947 -23.350 1.00 33.52 247 GLY B N 1
ATOM 7417 C CA . GLY B 1 246 ? -3.632 -3.114 -22.857 1.00 28.51 247 GLY B CA 1
ATOM 7418 C C . GLY B 1 246 ? -2.164 -2.798 -22.749 1.00 29.77 247 GLY B C 1
ATOM 7419 O O . GLY B 1 246 ? -1.613 -2.056 -23.560 1.00 30.77 247 GLY B O 1
ATOM 7423 N N . PHE B 1 247 ? -1.513 -3.394 -21.753 1.00 31.63 248 PHE B N 1
ATOM 7424 C CA . PHE B 1 247 ? -0.098 -3.108 -21.640 1.00 27.72 248 PHE B CA 1
ATOM 7425 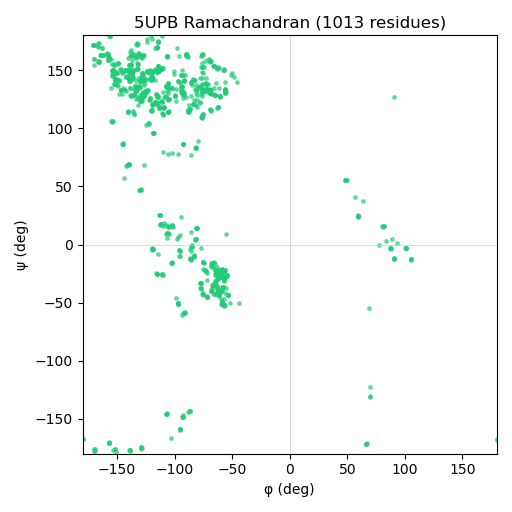C C . PHE B 1 247 ? 0.586 -4.145 -20.777 1.00 28.40 248 PHE B C 1
ATOM 7426 O O . PHE B 1 247 ? -0.041 -4.883 -20.005 1.00 32.40 248 PHE B O 1
ATOM 7443 N N . ARG B 1 248 ? 1.893 -4.157 -20.905 1.00 28.91 249 ARG B N 1
ATOM 7444 C CA . ARG B 1 248 ? 2.789 -4.914 -20.060 1.00 32.11 249 ARG B CA 1
ATOM 7445 C C . ARG B 1 248 ? 3.793 -3.903 -19.552 1.00 42.71 249 ARG B C 1
ATOM 7446 O O . ARG B 1 248 ? 4.262 -3.060 -20.331 1.00 35.01 249 ARG B O 1
ATOM 7467 N N . ILE B 1 249 ? 4.134 -4.022 -18.268 1.00 34.21 250 ILE B N 1
ATOM 7468 C CA . ILE B 1 249 ? 5.139 -3.219 -17.577 1.00 55.26 250 ILE B CA 1
ATOM 7469 C C . ILE B 1 249 ? 5.932 -4.136 -16.663 1.00 77.80 250 ILE B C 1
ATOM 7470 O O . ILE B 1 249 ? 5.372 -5.066 -16.079 1.00 90.87 250 ILE B O 1
ATOM 7486 N N . GLY B 1 250 ? 7.233 -3.877 -16.541 1.00 83.85 251 GLY B N 1
ATOM 7487 C CA . GLY B 1 250 ? 8.062 -4.523 -15.533 1.00 81.12 251 GLY B CA 1
ATOM 7488 C C . GLY B 1 250 ? 8.478 -3.620 -14.378 1.00 56.03 251 GLY B C 1
ATOM 7489 O O . GLY B 1 250 ? 7.710 -2.756 -13.938 1.00 56.30 251 GLY B O 1
ATOM 7493 N N . GLY B 1 251 ? 9.684 -3.832 -13.848 1.00 44.92 252 GLY B N 1
ATOM 7494 C CA . GLY B 1 251 ? 10.241 -2.904 -12.877 1.00 43.60 252 GLY B CA 1
ATOM 7495 C C . GLY B 1 251 ? 10.748 -1.638 -13.540 1.00 40.67 252 GLY B C 1
ATOM 7496 O O . GLY B 1 251 ? 11.230 -1.648 -14.673 1.00 37.19 252 GLY B O 1
ATOM 7500 N N . ALA B 1 252 ? 10.649 -0.534 -12.803 1.00 38.06 253 ALA B N 1
ATOM 7501 C CA . ALA B 1 252 ? 11.147 0.752 -13.257 1.00 28.85 253 ALA B CA 1
ATOM 7502 C C . ALA B 1 252 ? 12.645 0.872 -13.023 1.00 34.31 253 ALA B C 1
ATOM 7503 O O . ALA B 1 252 ? 13.162 0.484 -11.967 1.00 36.89 253 ALA B O 1
ATOM 7510 N N . THR B 1 253 ? 13.354 1.334 -14.053 1.00 34.40 254 THR B N 1
ATOM 7511 C CA . THR B 1 253 ? 14.802 1.484 -13.997 1.00 32.39 254 THR B CA 1
ATOM 7512 C C . THR B 1 253 ? 15.165 2.730 -13.200 1.00 35.54 254 THR B C 1
ATOM 7513 O O . THR B 1 253 ? 14.589 3.799 -13.406 1.00 39.54 254 THR B O 1
ATOM 7524 N N . ARG B 1 254 ? 16.143 2.606 -12.315 1.00 41.69 255 ARG B N 1
ATOM 7525 C CA . ARG B 1 254 ? 16.619 3.769 -11.586 1.00 43.86 255 ARG B CA 1
ATOM 7526 C C . ARG B 1 254 ? 17.355 4.731 -12.521 1.00 46.23 255 ARG B C 1
ATOM 7527 O O . ARG B 1 254 ? 18.182 4.321 -13.337 1.00 45.99 255 ARG B O 1
ATOM 7548 N N . LEU B 1 255 ? 17.038 6.017 -12.414 1.00 43.35 256 LEU B N 1
ATOM 7549 C CA . LEU B 1 255 ? 17.738 7.076 -13.135 1.00 50.57 256 LEU B CA 1
ATOM 7550 C C . LEU B 1 255 ? 18.793 7.790 -12.287 1.00 61.39 256 LEU B C 1
ATOM 7551 O O . LEU B 1 255 ? 19.912 8.039 -12.760 1.00 57.17 256 LEU B O 1
ATOM 7567 N N . GLU B 1 256 ? 18.448 8.152 -11.047 1.00 54.69 257 GLU B N 1
ATOM 7568 C CA . GLU B 1 256 ? 19.294 8.979 -10.193 1.00 75.01 257 GLU B CA 1
ATOM 7569 C C . GLU B 1 256 ? 18.695 8.981 -8.790 1.00 58.09 257 GLU B C 1
ATOM 7570 O O . GLU B 1 256 ? 17.490 8.780 -8.607 1.00 40.28 257 GLU B O 1
ATOM 7582 N N . SER B 1 257 ? 19.553 9.212 -7.802 1.00 54.44 258 SER B N 1
ATOM 7583 C CA . SER B 1 257 ? 19.083 9.416 -6.442 1.00 67.25 258 SER B CA 1
ATOM 7584 C C . SER B 1 257 ? 18.491 10.815 -6.286 1.00 86.22 258 SER B C 1
ATOM 7585 O O . SER B 1 257 ? 18.809 11.749 -7.033 1.00 73.61 258 SER B O 1
ATOM 7593 N N . LEU B 1 258 ? 17.613 10.941 -5.299 1.00 95.49 259 LEU B N 1
ATOM 7594 C CA . LEU B 1 258 ? 17.118 12.229 -4.850 1.00 79.15 259 LEU B CA 1
ATOM 7595 C C . LEU B 1 258 ? 17.533 12.400 -3.380 1.00 63.57 259 LEU B C 1
ATOM 7596 O O . LEU B 1 258 ? 16.799 12.957 -2.562 1.00 62.14 259 LEU B O 1
ATOM 7612 N N . ALA C 1 1 ? -37.006 -16.066 14.771 1.00 121.55 2 ALA C N 1
ATOM 7613 C CA . ALA C 1 1 ? -38.272 -15.567 14.252 1.00 108.06 2 ALA C CA 1
ATOM 7614 C C . ALA C 1 1 ? -38.063 -14.441 13.221 1.00 97.36 2 ALA C C 1
ATOM 7615 O O . ALA C 1 1 ? -38.583 -13.318 13.363 1.00 57.16 2 ALA C O 1
ATOM 7621 N N . GLY C 1 2 ? -37.296 -14.756 12.181 1.00 75.41 3 GLY C N 1
ATOM 7622 C CA . GLY C 1 2 ? -37.110 -13.809 11.094 1.00 65.06 3 GLY C CA 1
ATOM 7623 C C . GLY C 1 2 ? -38.415 -13.534 10.364 1.00 50.81 3 GLY C C 1
ATOM 7624 O O . GLY C 1 2 ? -39.214 -14.441 10.115 1.00 60.66 3 GLY C O 1
ATOM 7628 N N . ALA C 1 3 ? -38.637 -12.258 10.025 1.00 49.63 4 ALA C N 1
ATOM 7629 C CA . ALA C 1 3 ? -39.892 -11.835 9.411 1.00 54.44 4 ALA C CA 1
ATOM 7630 C C . ALA C 1 3 ? -39.759 -11.334 7.974 1.00 44.84 4 ALA C C 1
ATOM 7631 O O . ALA C 1 3 ? -40.786 -11.105 7.334 1.00 45.62 4 ALA C O 1
ATOM 7638 N N . THR C 1 4 ? -38.548 -11.160 7.440 1.00 46.55 5 THR C N 1
ATOM 7639 C CA . THR C 1 4 ? -38.340 -10.618 6.090 1.00 43.50 5 THR C CA 1
ATOM 7640 C C . THR C 1 4 ? -37.596 -11.618 5.199 1.00 43.67 5 THR C C 1
ATOM 7641 O O . THR C 1 4 ? -37.183 -12.702 5.633 1.00 44.20 5 THR C O 1
ATOM 7652 N N . HIS C 1 5 ? -37.423 -11.234 3.934 1.00 43.91 6 HIS C N 1
ATOM 7653 C CA . HIS C 1 5 ? -36.465 -11.928 3.077 1.00 50.44 6 HIS C CA 1
ATOM 7654 C C . HIS C 1 5 ? -35.141 -12.058 3.829 1.00 40.10 6 HIS C C 1
ATOM 7655 O O . HIS C 1 5 ? -34.756 -11.146 4.566 1.00 37.81 6 HIS C O 1
ATOM 7668 N N . PHE C 1 6 ? -34.418 -13.167 3.657 1.00 39.04 7 PHE C N 1
ATOM 7669 C CA . PHE C 1 6 ? -34.834 -14.391 2.990 1.00 40.00 7 PHE C CA 1
ATOM 7670 C C . PHE C 1 6 ? -35.720 -15.218 3.900 1.00 46.99 7 PHE C C 1
ATOM 7671 O O . PHE C 1 6 ? -35.293 -15.611 4.981 1.00 51.04 7 PHE C O 1
ATOM 7688 N N . LEU C 1 7 ? -36.936 -15.513 3.461 1.00 48.59 8 LEU C N 1
ATOM 7689 C CA . LEU C 1 7 ? -37.856 -16.314 4.258 1.00 53.13 8 LEU C CA 1
ATOM 7690 C C . LEU C 1 7 ? -37.536 -17.796 4.106 1.00 54.76 8 LEU C C 1
ATOM 7691 O O . LEU C 1 7 ? -37.566 -18.335 2.994 1.00 55.11 8 LEU C O 1
ATOM 7707 N N . THR C 1 8 ? -37.219 -18.453 5.226 1.00 59.09 9 THR C N 1
ATOM 7708 C CA . THR C 1 8 ? -37.008 -19.893 5.220 1.00 61.59 9 THR C CA 1
ATOM 7709 C C . THR C 1 8 ? -37.658 -20.462 6.469 1.00 63.29 9 THR C C 1
ATOM 7710 O O . THR C 1 8 ? -37.991 -19.705 7.394 1.00 62.14 9 THR C O 1
ATOM 7721 N N . PRO C 1 9 ? -37.848 -21.784 6.543 1.00 68.15 10 PRO C N 1
ATOM 7722 C CA . PRO C 1 9 ? -38.452 -22.373 7.743 1.00 74.78 10 PRO C CA 1
ATOM 7723 C C . PRO C 1 9 ? -37.687 -22.001 9.014 1.00 61.36 10 PRO C C 1
ATOM 7724 O O . PRO C 1 9 ? -38.314 -21.456 9.916 1.00 74.74 10 PRO C O 1
ATOM 7735 N N . ALA C 1 13 ? -32.233 -16.662 8.237 1.00 42.17 14 ALA C N 1
ATOM 7736 C CA . ALA C 1 13 ? -31.733 -15.951 7.063 1.00 44.90 14 ALA C CA 1
ATOM 7737 C C . ALA C 1 13 ? -32.505 -14.670 6.787 1.00 45.42 14 ALA C C 1
ATOM 7738 O O . ALA C 1 13 ? -32.260 -14.009 5.771 1.00 42.09 14 ALA C O 1
ATOM 7745 N N . SER C 1 14 ? -33.435 -14.315 7.672 1.00 41.84 15 SER C N 1
ATOM 7746 C CA . SER C 1 14 ? -34.143 -13.050 7.545 1.00 45.05 15 SER C CA 1
ATOM 7747 C C . SER C 1 14 ? -33.261 -11.898 7.980 1.00 44.71 15 SER C C 1
ATOM 7748 O O . SER C 1 14 ? -32.598 -11.965 9.023 1.00 43.78 15 SER C O 1
ATOM 7756 N N . LEU C 1 15 ? -33.301 -10.813 7.200 1.00 41.75 16 LEU C N 1
ATOM 7757 C CA . LEU C 1 15 ? -32.647 -9.566 7.602 1.00 43.56 16 LEU C CA 1
ATOM 7758 C C . LEU C 1 15 ? -33.125 -9.054 8.956 1.00 43.98 16 LEU C C 1
ATOM 7759 O O . LEU C 1 15 ? -32.320 -8.526 9.734 1.00 48.73 16 LEU C O 1
ATOM 7775 N N . VAL C 1 16 ? -34.438 -9.119 9.233 1.00 42.75 17 VAL C N 1
ATOM 7776 C CA . VAL C 1 16 ? -35.006 -8.477 10.424 1.00 43.74 17 VAL C CA 1
ATOM 7777 C C . VAL C 1 16 ? -35.909 -9.466 11.133 1.00 55.22 17 VAL C C 1
ATOM 7778 O O . VAL C 1 16 ? -36.600 -10.250 10.475 1.00 47.13 17 VAL C O 1
ATOM 7791 N N . ASP C 1 17 ? -35.889 -9.420 12.470 1.00 64.95 18 ASP C N 1
ATOM 7792 C CA . ASP C 1 17 ? -36.761 -10.193 13.351 1.00 79.86 18 ASP C CA 1
ATOM 7793 C C . ASP C 1 17 ? -38.012 -9.405 13.717 1.00 54.78 18 ASP C C 1
ATOM 7794 O O . ASP C 1 17 ? -37.978 -8.185 13.887 1.00 43.79 18 ASP C O 1
ATOM 7803 N N . ASP C 1 18 ? -39.114 -10.129 13.870 1.00 58.33 19 ASP C N 1
ATOM 7804 C CA . ASP C 1 18 ? -40.297 -9.640 14.573 1.00 79.05 19 ASP C CA 1
ATOM 7805 C C . ASP C 1 18 ? -40.015 -9.790 16.063 1.00 79.38 19 ASP C C 1
ATOM 7806 O O . ASP C 1 18 ? -40.317 -10.814 16.677 1.00 68.37 19 ASP C O 1
ATOM 7815 N N . ALA C 1 19 ? -39.418 -8.761 16.654 1.00 62.41 20 ALA C N 1
ATOM 7816 C CA . ALA C 1 19 ? -38.935 -8.852 18.032 1.00 50.02 20 ALA C CA 1
ATOM 7817 C C . ALA C 1 19 ? -38.535 -7.468 18.502 1.00 42.11 20 ALA C C 1
ATOM 7818 O O . ALA C 1 19 ? -38.216 -6.587 17.707 1.00 41.48 20 ALA C O 1
ATOM 7825 N N . LEU C 1 20 ? -38.478 -7.319 19.812 1.00 44.52 21 LEU C N 1
ATOM 7826 C CA . LEU C 1 20 ? -37.944 -6.102 20.390 1.00 48.17 21 LEU C CA 1
ATOM 7827 C C . LEU C 1 20 ? -36.436 -6.070 20.196 1.00 40.41 21 LEU C C 1
ATOM 7828 O O . LEU C 1 20 ? -35.744 -7.084 20.362 1.00 43.43 21 LEU C O 1
ATOM 7844 N N . TYR C 1 21 ? -35.925 -4.896 19.841 1.00 41.46 22 TYR C N 1
ATOM 7845 C CA . TYR C 1 21 ? -34.497 -4.682 19.702 1.00 41.87 22 TYR C CA 1
ATOM 7846 C C . TYR C 1 21 ? -34.049 -3.689 20.761 1.00 36.68 22 TYR C C 1
ATOM 7847 O O . TYR C 1 21 ? -34.847 -2.895 21.279 1.00 39.21 22 TYR C O 1
ATOM 7865 N N . GLY C 1 22 ? -32.784 -3.792 21.135 1.00 37.39 23 GLY C N 1
ATOM 7866 C CA . GLY C 1 22 ? -32.134 -2.765 21.926 1.00 37.96 23 GLY C CA 1
ATOM 7867 C C . GLY C 1 22 ? -30.945 -2.161 21.208 1.00 37.27 23 GLY C C 1
ATOM 7868 O O . GLY C 1 22 ? -30.266 -2.826 20.425 1.00 38.07 23 GLY C O 1
ATOM 7872 N N . TRP C 1 23 ? -30.711 -0.879 21.469 1.00 32.62 24 TRP C N 1
ATOM 7873 C CA . TRP C 1 23 ? -29.602 -0.114 20.912 1.00 31.54 24 TRP C CA 1
ATOM 7874 C C . TRP C 1 23 ? -28.810 0.537 22.032 1.00 35.60 24 TRP C C 1
ATOM 7875 O O . TRP C 1 23 ? -29.398 1.008 22.994 1.00 32.84 24 TRP C O 1
ATOM 7896 N N . GLY C 1 24 ? -27.494 0.578 21.882 1.00 33.58 25 GLY C N 1
ATOM 7897 C CA . GLY C 1 24 ? -26.666 1.582 22.521 1.00 35.69 25 GLY C CA 1
ATOM 7898 C C . GLY C 1 24 ? -25.922 2.330 21.427 1.00 30.96 25 GLY C C 1
ATOM 7899 O O . GLY C 1 24 ? -25.590 1.763 20.371 1.00 33.80 25 GLY C O 1
ATOM 7903 N N . ALA C 1 25 ? -25.643 3.607 21.673 1.00 31.36 26 ALA C N 1
ATOM 7904 C CA . ALA C 1 25 ? -25.069 4.412 20.597 1.00 27.10 26 ALA C CA 1
ATOM 7905 C C . ALA C 1 25 ? -24.250 5.555 21.166 1.00 32.49 26 ALA C C 1
ATOM 7906 O O . ALA C 1 25 ? -24.504 6.035 22.273 1.00 32.18 26 ALA C O 1
ATOM 7913 N N . ASP C 1 26 ? -23.235 5.939 20.412 1.00 27.67 27 ASP C N 1
ATOM 7914 C CA . ASP C 1 26 ? -22.544 7.210 20.576 1.00 25.99 27 ASP C CA 1
ATOM 7915 C C . ASP C 1 26 ? -22.903 8.140 19.427 1.00 28.66 27 ASP C C 1
ATOM 7916 O O . ASP C 1 26 ? -22.903 7.728 18.249 1.00 29.58 27 ASP C O 1
ATOM 7925 N N . MET C 1 27 ? -23.180 9.397 19.764 1.00 27.47 28 MET C N 1
ATOM 7926 C CA . MET C 1 27 ? -23.800 10.359 18.857 1.00 33.05 28 MET C CA 1
ATOM 7927 C C . MET C 1 27 ? -23.038 11.670 18.820 1.00 38.27 28 MET C C 1
ATOM 7928 O O . MET C 1 27 ? -22.569 12.174 19.849 1.00 33.55 28 MET C O 1
ATOM 7942 N N . LEU C 1 28 ? -22.953 12.221 17.616 1.00 32.43 29 LEU C N 1
ATOM 7943 C CA . LEU C 1 28 ? -22.556 13.602 17.383 1.00 31.18 29 LEU C CA 1
ATOM 7944 C C . LEU C 1 28 ? -23.752 14.303 16.762 1.00 35.21 29 LEU C C 1
ATOM 7945 O O . LEU C 1 28 ? -24.252 13.863 15.727 1.00 37.57 29 LEU C O 1
ATOM 7961 N N . THR C 1 29 ? -24.218 15.372 17.397 1.00 35.18 30 THR C N 1
ATOM 7962 C CA . THR C 1 29 ? -25.422 16.053 16.949 1.00 34.75 30 THR C CA 1
ATOM 7963 C C . THR C 1 29 ? -25.176 17.555 16.860 1.00 40.02 30 THR C C 1
ATOM 7964 O O . THR C 1 29 ? -24.543 18.158 17.739 1.00 34.81 30 THR C O 1
ATOM 7975 N N . VAL C 1 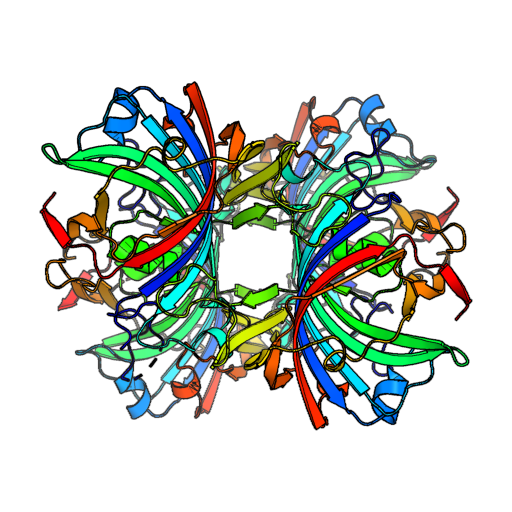30 ? -25.651 18.126 15.757 1.00 36.23 31 VAL C N 1
ATOM 7976 C CA . VAL C 1 30 ? -25.662 19.563 15.501 1.00 37.71 31 VAL C CA 1
ATOM 7977 C C . VAL C 1 30 ? -27.105 19.977 15.272 1.00 41.65 31 VAL C C 1
ATOM 7978 O O . VAL C 1 30 ? -27.780 19.424 14.393 1.00 34.23 31 VAL C O 1
ATOM 7991 N N . TYR C 1 31 ? -27.576 20.949 16.048 1.00 42.61 32 TYR C N 1
ATOM 7992 C CA . TYR C 1 31 ? -28.906 21.508 15.835 1.00 48.53 32 TYR C CA 1
ATOM 7993 C C . TYR C 1 31 ? -28.824 22.719 14.916 1.00 38.94 32 TYR C C 1
ATOM 7994 O O . TYR C 1 31 ? -27.921 23.551 15.042 1.00 40.82 32 TYR C O 1
ATOM 8012 N N . LEU C 1 32 ? -29.804 22.835 14.031 1.00 39.10 33 LEU C N 1
ATOM 8013 C CA . LEU C 1 32 ? -29.839 23.846 12.978 1.00 40.25 33 LEU C CA 1
ATOM 8014 C C . LEU C 1 32 ? -31.231 24.434 12.892 1.00 42.62 33 LEU C C 1
ATOM 8015 O O . LEU C 1 32 ? -32.213 23.803 13.279 1.00 52.09 33 LEU C O 1
ATOM 8031 N N . ARG C 1 33 ? -31.325 25.588 12.253 1.00 40.35 34 ARG C N 1
ATOM 8032 C CA . ARG C 1 33 ? -32.624 26.138 11.903 1.00 41.06 34 ARG C CA 1
ATOM 8033 C C . ARG C 1 33 ? -32.627 26.493 10.428 1.00 48.30 34 ARG C C 1
ATOM 8034 O O . ARG C 1 33 ? -31.790 27.278 9.979 1.00 52.37 34 ARG C O 1
ATOM 8055 N N . CYS C 1 34 ? -33.574 25.933 9.687 1.00 45.99 35 CYS C N 1
ATOM 8056 C CA . CYS C 1 34 ? -33.787 26.265 8.291 1.00 49.46 35 CYS C CA 1
ATOM 8057 C C . CYS C 1 34 ? -35.139 26.939 8.163 1.00 58.64 35 CYS C C 1
ATOM 8058 O O . CYS C 1 34 ? -35.898 27.053 9.129 1.00 58.46 35 CYS C O 1
ATOM 8066 N N . ASP C 1 35 ? -35.416 27.394 6.957 1.00 71.28 36 ASP C N 1
ATOM 8067 C CA . ASP C 1 35 ? -36.703 27.979 6.621 1.00 64.68 36 ASP C CA 1
ATOM 8068 C C . ASP C 1 35 ? -37.799 26.934 6.794 1.00 48.63 36 ASP C C 1
ATOM 8069 O O . ASP C 1 35 ? -37.761 25.898 6.115 1.00 57.27 36 ASP C O 1
ATOM 8078 N N . PRO C 1 36 ? -38.777 27.146 7.682 1.00 54.60 37 PRO C N 1
ATOM 8079 C CA . PRO C 1 36 ? -39.811 26.117 7.880 1.00 64.62 37 PRO C CA 1
ATOM 8080 C C . PRO C 1 36 ? -40.553 25.748 6.604 1.00 65.89 37 PRO C C 1
ATOM 8081 O O . PRO C 1 36 ? -40.991 24.600 6.462 1.00 62.58 37 PRO C O 1
ATOM 8092 N N . ALA C 1 37 ? -40.705 26.683 5.666 1.00 64.38 38 ALA C N 1
ATOM 8093 C CA . ALA C 1 37 ? -41.470 26.394 4.458 1.00 73.09 38 ALA C CA 1
ATOM 8094 C C . ALA C 1 37 ? -40.752 25.377 3.582 1.00 90.53 38 ALA C C 1
ATOM 8095 O O . ALA C 1 37 ? -41.382 24.472 3.019 1.00 95.59 38 ALA C O 1
ATOM 8102 N N . ARG C 1 38 ? -39.428 25.490 3.480 1.00 88.03 39 ARG C N 1
ATOM 8103 C CA . ARG C 1 38 ? -38.667 24.506 2.724 1.00 82.66 39 ARG C CA 1
ATOM 8104 C C . ARG C 1 38 ? -38.759 23.126 3.363 1.00 66.97 39 ARG C C 1
ATOM 8105 O O . ARG C 1 38 ? -38.924 22.116 2.664 1.00 59.80 39 ARG C O 1
ATOM 8126 N N . LEU C 1 39 ? -38.661 23.055 4.691 1.00 57.99 40 LEU C N 1
ATOM 8127 C CA . LEU C 1 39 ? -38.723 21.757 5.347 1.00 55.22 40 LEU C CA 1
ATOM 8128 C C . LEU C 1 39 ? -40.094 21.119 5.211 1.00 51.68 40 LEU C C 1
ATOM 8129 O O . LEU C 1 39 ? -40.196 19.893 5.079 1.00 47.58 40 LEU C O 1
ATOM 8145 N N . GLN C 1 40 ? -41.160 21.926 5.230 1.00 57.99 41 GLN C N 1
ATOM 8146 C CA . GLN C 1 40 ? -42.503 21.362 5.147 1.00 63.03 41 GLN C CA 1
ATOM 8147 C C . GLN C 1 40 ? -42.673 20.537 3.886 1.00 60.26 41 GLN C C 1
ATOM 8148 O O . GLN C 1 40 ? -43.332 19.491 3.911 1.00 59.92 41 GLN C O 1
ATOM 8162 N N . ALA C 1 41 ? -42.059 20.972 2.784 1.00 63.98 42 ALA C N 1
ATOM 8163 C CA . ALA C 1 41 ? -42.159 20.222 1.538 1.00 64.80 42 ALA C CA 1
ATOM 8164 C C . ALA C 1 41 ? -41.619 18.808 1.690 1.00 64.10 42 ALA C C 1
ATOM 8165 O O . ALA C 1 41 ? -42.014 17.914 0.942 1.00 53.67 42 ALA C O 1
ATOM 8172 N N . LEU C 1 42 ? -40.709 18.579 2.636 1.00 48.85 43 LEU C N 1
ATOM 8173 C CA . LEU C 1 42 ? -40.174 17.239 2.853 1.00 44.43 43 LEU C CA 1
ATOM 8174 C C . LEU C 1 42 ? -41.024 16.397 3.789 1.00 47.22 43 LEU C C 1
ATOM 8175 O O . LEU C 1 42 ? -40.761 15.190 3.923 1.00 44.14 43 LEU C O 1
ATOM 8191 N N . LEU C 1 43 ? -41.978 17.014 4.484 1.00 47.30 44 LEU C N 1
ATOM 8192 C CA . LEU C 1 43 ? -42.748 16.266 5.464 1.00 57.74 44 LEU C CA 1
ATOM 8193 C C . LEU C 1 43 ? -43.914 15.571 4.785 1.00 53.65 44 LEU C C 1
ATOM 8194 O O . LEU C 1 43 ? -44.584 16.167 3.941 1.00 47.40 44 LEU C O 1
ATOM 8210 N N . PRO C 1 44 ? -44.222 14.335 5.146 1.00 54.19 45 PRO C N 1
ATOM 8211 C CA . PRO C 1 44 ? -45.429 13.718 4.613 1.00 53.90 45 PRO C CA 1
ATOM 8212 C C . PRO C 1 44 ? -46.670 14.374 5.190 1.00 64.59 45 PRO C C 1
ATOM 8213 O O . PRO C 1 44 ? -46.650 15.000 6.255 1.00 56.20 45 PRO C O 1
ATOM 8224 N N . ALA C 1 45 ? -47.765 14.224 4.452 1.00 65.21 46 ALA C N 1
ATOM 8225 C CA . ALA C 1 45 ? -49.016 14.853 4.838 1.00 62.47 46 ALA C CA 1
ATOM 8226 C C . ALA C 1 45 ? -49.402 14.430 6.246 1.00 63.25 46 ALA C C 1
ATOM 8227 O O . ALA C 1 45 ? -49.288 13.256 6.604 1.00 66.49 46 ALA C O 1
ATOM 8234 N N . GLY C 1 46 ? -49.801 15.401 7.059 1.00 60.93 47 GLY C N 1
ATOM 8235 C CA . GLY C 1 46 ? -50.238 15.155 8.420 1.00 60.85 47 GLY C CA 1
ATOM 8236 C C . GLY C 1 46 ? -49.239 15.558 9.479 1.00 59.62 47 GLY C C 1
ATOM 8237 O O . GLY C 1 46 ? -49.599 15.607 10.663 1.00 64.62 47 GLY C O 1
ATOM 8241 N N . LEU C 1 47 ? -47.998 15.832 9.096 1.00 53.07 48 LEU C N 1
ATOM 8242 C CA . LEU C 1 47 ? -46.996 16.355 10.004 1.00 57.78 48 LEU C CA 1
ATOM 8243 C C . LEU C 1 47 ? -46.812 17.823 9.654 1.00 60.17 48 LEU C C 1
ATOM 8244 O O . LEU C 1 47 ? -46.738 18.177 8.471 1.00 55.27 48 LEU C O 1
ATOM 8260 N N . LYS C 1 48 ? -46.717 18.670 10.673 1.00 55.96 49 LYS C N 1
ATOM 8261 C CA . LYS C 1 48 ? -46.579 20.108 10.476 1.00 56.40 49 LYS C CA 1
ATOM 8262 C C . LYS C 1 48 ? -45.230 20.531 11.019 1.00 55.58 49 LYS C C 1
ATOM 8263 O O . LYS C 1 48 ? -44.858 20.165 12.140 1.00 52.62 49 LYS C O 1
ATOM 8282 N N . VAL C 1 49 ? -44.485 21.269 10.200 1.00 50.92 50 VAL C N 1
ATOM 8283 C CA . VAL C 1 49 ? -43.156 21.694 10.598 1.00 52.67 50 VAL C CA 1
ATOM 8284 C C . VAL C 1 49 ? -43.230 22.570 11.846 1.00 50.54 50 VAL C C 1
ATOM 8285 O O . VAL C 1 49 ? -44.224 23.261 12.085 1.00 52.38 50 VAL C O 1
ATOM 8298 N N . ALA C 1 50 ? -42.167 22.551 12.644 1.00 59.01 51 ALA C N 1
ATOM 8299 C CA . ALA C 1 50 ? -42.085 23.463 13.781 1.00 58.87 51 ALA C CA 1
ATOM 8300 C C . ALA C 1 50 ? -41.458 24.764 13.289 1.00 59.62 51 ALA C C 1
ATOM 8301 O O . ALA C 1 50 ? -41.761 25.207 12.179 1.00 63.40 51 ALA C O 1
ATOM 8308 N N . ASP C 1 51 ? -40.636 25.421 14.102 1.00 57.01 52 ASP C N 1
ATOM 8309 C CA . ASP C 1 51 ? -40.105 26.719 13.705 1.00 58.13 52 ASP C CA 1
ATOM 8310 C C . ASP C 1 51 ? -38.900 26.602 12.770 1.00 55.34 52 ASP C C 1
ATOM 8311 O O . ASP C 1 51 ? -38.195 27.589 12.561 1.00 65.85 52 ASP C O 1
ATOM 8320 N N . GLY C 1 52 ? -38.652 25.430 12.200 1.00 54.12 53 GLY C N 1
ATOM 8321 C CA . GLY C 1 52 ? -37.493 25.202 11.364 1.00 59.01 53 GLY C CA 1
ATOM 8322 C C . GLY C 1 52 ? -36.357 24.475 12.028 1.00 61.27 53 GLY C C 1
ATOM 8323 O O . GLY C 1 52 ? -35.357 24.171 11.352 1.00 47.64 53 GLY C O 1
ATOM 8327 N N . LEU C 1 53 ? -36.477 24.164 13.317 1.00 53.62 54 LEU C N 1
ATOM 8328 C CA . LEU C 1 53 ? -35.442 23.386 13.973 1.00 55.86 54 LEU C CA 1
ATOM 8329 C C . LEU C 1 53 ? -35.230 22.063 13.241 1.00 48.56 54 LEU C C 1
ATOM 8330 O O . LEU C 1 53 ? -36.190 21.345 12.938 1.00 43.79 54 LEU C O 1
ATOM 8346 N N . CYS C 1 54 ? -33.957 21.743 12.975 1.00 40.56 55 CYS C N 1
ATOM 8347 C CA . CYS C 1 54 ? -33.515 20.494 12.389 1.00 38.16 55 CYS C CA 1
ATOM 8348 C C . CYS C 1 54 ? -32.371 19.973 13.214 1.00 42.63 55 CYS C C 1
ATOM 8349 O O . CYS C 1 54 ? -31.659 20.754 13.847 1.00 39.72 55 CYS C O 1
ATOM 8357 N N . MET C 1 55 ? -32.167 18.656 13.167 1.00 43.31 56 MET C N 1
ATOM 8358 C CA . MET C 1 55 ? -30.985 18.057 13.770 1.00 42.79 56 MET C CA 1
ATOM 8359 C C . MET C 1 55 ? -30.247 17.241 12.713 1.00 38.13 56 MET C C 1
ATOM 8360 O O . MET C 1 55 ? -30.858 16.483 11.949 1.00 36.84 56 MET C O 1
ATOM 8374 N N . ALA C 1 56 ? -28.944 17.459 12.633 1.00 42.38 57 ALA C N 1
ATOM 8375 C CA . ALA C 1 56 ? -28.037 16.591 11.906 1.00 34.15 57 ALA C CA 1
ATOM 8376 C C . ALA C 1 56 ? -27.302 15.712 12.913 1.00 36.14 57 ALA C C 1
ATOM 8377 O O . ALA C 1 56 ? -26.876 16.193 13.970 1.00 36.48 57 ALA C O 1
ATOM 8384 N N . TYR C 1 57 ? -27.203 14.415 12.633 1.00 37.54 58 TYR C N 1
ATOM 8385 C CA . TYR C 1 57 ? -26.377 13.607 13.515 1.00 39.15 58 TYR C CA 1
ATOM 8386 C C . TYR C 1 57 ? -25.568 12.617 12.712 1.00 32.81 58 TYR C C 1
ATOM 8387 O O . TYR C 1 57 ? -25.954 12.206 11.624 1.00 31.12 58 TYR C O 1
ATOM 8405 N N . VAL C 1 58 ? -24.453 12.221 13.297 1.00 30.06 59 VAL C N 1
ATOM 8406 C CA . VAL C 1 58 ? -23.672 11.061 12.892 1.00 27.99 59 VAL C CA 1
ATOM 8407 C C . VAL C 1 58 ? -23.491 10.211 14.139 1.00 39.09 59 VAL C C 1
ATOM 8408 O O . VAL C 1 58 ? -23.056 10.721 15.184 1.00 32.49 59 VAL C O 1
ATOM 8421 N N . GLY C 1 59 ? -23.826 8.933 14.044 1.00 27.91 60 GLY C N 1
ATOM 8422 C CA . GLY C 1 59 ? -23.749 8.061 15.205 1.00 29.56 60 GLY C CA 1
ATOM 8423 C C . GLY C 1 59 ? -23.183 6.697 14.894 1.00 31.85 60 GLY C C 1
ATOM 8424 O O . GLY C 1 59 ? -23.253 6.209 13.765 1.00 30.20 60 GLY C O 1
ATOM 8428 N N . ALA C 1 60 ? -22.616 6.085 15.923 1.00 30.05 61 ALA C N 1
ATOM 8429 C CA . ALA C 1 60 ? -22.189 4.689 15.915 1.00 27.83 61 ALA C CA 1
ATOM 8430 C C . ALA C 1 60 ? -23.114 3.888 16.818 1.00 31.19 61 ALA C C 1
ATOM 8431 O O . ALA C 1 60 ? -23.204 4.157 18.032 1.00 27.98 61 ALA C O 1
ATOM 8438 N N . PHE C 1 61 ? -23.809 2.918 16.224 1.00 27.39 62 PHE C N 1
ATOM 8439 C CA . PHE C 1 61 ? -24.889 2.190 16.885 1.00 26.19 62 PHE C CA 1
ATOM 8440 C C . PHE C 1 61 ? -24.518 0.726 17.085 1.00 28.20 62 PHE C C 1
ATOM 8441 O O . PHE C 1 61 ? -23.825 0.113 16.266 1.00 29.99 62 PHE C O 1
ATOM 8458 N N . GLN C 1 62 ? -25.075 0.150 18.139 1.00 26.85 63 GLN C N 1
ATOM 8459 C CA . GLN C 1 62 ? -24.909 -1.269 18.434 1.00 27.14 63 GLN C CA 1
ATOM 8460 C C . GLN C 1 62 ? -26.292 -1.767 18.799 1.00 29.70 63 GLN C C 1
ATOM 8461 O O . GLN C 1 62 ? -26.843 -1.360 19.825 1.00 32.32 63 GLN C O 1
ATOM 8475 N N . SER C 1 63 ? -26.872 -2.628 17.958 1.00 32.43 64 SER C N 1
ATOM 8476 C CA . SER C 1 63 ? -28.240 -3.095 18.155 1.00 30.11 64 SER C CA 1
ATOM 8477 C C . SER C 1 63 ? -28.244 -4.595 18.378 1.00 30.84 64 SER C C 1
ATOM 8478 O O . SER C 1 63 ? -27.400 -5.328 17.850 1.00 33.35 64 SER C O 1
ATOM 8486 N N . THR C 1 64 ? -29.230 -5.048 19.143 1.00 34.86 65 THR C N 1
ATOM 8487 C CA . THR C 1 64 ? -29.352 -6.447 19.529 1.00 35.98 65 THR C CA 1
ATOM 8488 C C . THR C 1 64 ? -30.815 -6.835 19.560 1.00 41.33 65 THR C C 1
ATOM 8489 O O . THR C 1 64 ? -31.637 -6.102 20.108 1.00 41.89 65 THR C O 1
ATOM 8500 N N . SER C 1 65 ? -31.123 -7.977 18.951 1.00 35.85 66 SER C N 1
ATOM 8501 C CA . SER C 1 65 ? -32.454 -8.537 18.993 1.00 37.82 66 SER C CA 1
ATOM 8502 C C . SER C 1 65 ? -32.648 -9.309 20.295 1.00 43.54 66 SER C C 1
ATOM 8503 O O . SER C 1 65 ? -31.810 -10.132 20.668 1.00 42.64 66 SER C O 1
ATOM 8511 N N . GLU C 1 66 ? -33.777 -9.097 20.958 1.00 40.70 67 GLU C N 1
ATOM 8512 C CA . GLU C 1 66 ? -34.103 -9.944 22.100 1.00 74.97 67 GLU C CA 1
ATOM 8513 C C . GLU C 1 66 ? -34.290 -11.407 21.710 1.00 55.15 67 GLU C C 1
ATOM 8514 O O . GLU C 1 66 ? -34.207 -12.278 22.580 1.00 58.19 67 GLU C O 1
ATOM 8526 N N . ASP C 1 67 ? -34.543 -11.690 20.429 1.00 56.45 68 ASP C N 1
ATOM 8527 C CA . ASP C 1 67 ? -34.607 -13.068 19.943 1.00 62.03 68 ASP C CA 1
ATOM 8528 C C . ASP C 1 67 ? -33.230 -13.727 19.887 1.00 47.39 68 ASP C C 1
ATOM 8529 O O . ASP C 1 67 ? -33.140 -14.958 19.923 1.00 51.90 68 ASP C O 1
ATOM 8538 N N . GLN C 1 68 ? -32.155 -12.942 19.766 1.00 41.50 69 GLN C N 1
ATOM 8539 C CA . GLN C 1 68 ? -30.790 -13.476 19.681 1.00 54.86 69 GLN C CA 1
ATOM 8540 C C . GLN C 1 68 ? -29.847 -12.567 20.453 1.00 38.56 69 GLN C C 1
ATOM 8541 O O . GLN C 1 68 ? -28.976 -11.896 19.875 1.00 36.93 69 GLN C O 1
ATOM 8555 N N . PRO C 1 69 ? -29.982 -12.527 21.779 1.00 36.88 70 PRO C N 1
ATOM 8556 C CA . PRO C 1 69 ? -29.184 -11.578 22.537 1.00 31.02 70 PRO C CA 1
ATOM 8557 C C . PRO C 1 69 ? -27.699 -11.846 22.479 1.00 33.65 70 PRO C C 1
ATOM 8558 O O . PRO C 1 69 ? -26.935 -10.954 22.814 1.00 35.77 70 PRO C O 1
ATOM 8569 N N . ALA C 1 70 ? -27.259 -13.032 22.075 1.00 36.38 71 ALA C N 1
ATOM 8570 C CA . ALA C 1 70 ? -25.835 -13.338 21.982 1.00 34.45 71 ALA C CA 1
ATOM 8571 C C . ALA C 1 70 ? -25.332 -13.410 20.540 1.00 35.10 71 ALA C C 1
ATOM 8572 O O . ALA C 1 70 ? -24.226 -13.902 20.297 1.00 37.82 71 ALA C O 1
ATOM 8579 N N . ALA C 1 71 ? -26.092 -12.881 19.584 1.00 36.16 72 ALA C N 1
ATOM 8580 C CA . ALA C 1 71 ? -25.724 -13.032 18.170 1.00 35.14 72 ALA C CA 1
ATOM 8581 C C . ALA C 1 71 ? -24.381 -12.392 17.851 1.00 37.48 72 ALA C C 1
ATOM 8582 O O . ALA C 1 71 ? -23.753 -12.731 16.838 1.00 35.28 72 ALA C O 1
ATOM 8589 N N . MET C 1 72 ? -23.990 -11.391 18.637 1.00 29.50 73 MET C N 1
ATOM 8590 C CA . MET C 1 72 ? -22.741 -10.684 18.427 1.00 25.93 73 MET C CA 1
ATOM 8591 C C . MET C 1 72 ? -21.526 -11.619 18.501 1.00 34.44 73 MET C C 1
ATOM 8592 O O . MET C 1 72 ? -20.514 -11.362 17.824 1.00 31.66 73 MET C O 1
ATOM 8606 N N . LEU C 1 73 ? -21.617 -12.726 19.262 1.00 31.61 74 LEU C N 1
ATOM 8607 C CA . LEU C 1 73 ? -20.475 -13.635 19.401 1.00 30.10 74 LEU C CA 1
ATOM 8608 C C . LEU C 1 73 ? -20.064 -14.240 18.056 1.00 34.67 74 LEU C C 1
ATOM 8609 O O . LEU C 1 73 ? -18.875 -14.362 17.747 1.00 32.44 74 LEU C O 1
ATOM 8625 N N . ARG C 1 74 ? -21.033 -14.660 17.278 1.00 28.77 75 ARG C N 1
ATOM 8626 C CA . ARG C 1 74 ? -20.768 -15.352 16.019 1.00 35.74 75 ARG C CA 1
ATOM 8627 C C . ARG C 1 74 ? -20.948 -14.473 14.794 1.00 32.90 75 ARG C C 1
ATOM 8628 O O . ARG C 1 74 ? -20.496 -14.862 13.703 1.00 32.95 75 ARG C O 1
ATOM 8649 N N . ASN C 1 75 ? -21.608 -13.325 14.942 1.00 30.41 76 ASN C N 1
ATOM 8650 C CA . ASN C 1 75 ? -21.929 -12.437 13.824 1.00 34.02 76 ASN C CA 1
ATOM 8651 C C . ASN C 1 75 ? -21.736 -10.987 14.246 1.00 30.03 76 ASN C C 1
ATOM 8652 O O . ASN C 1 75 ? -22.694 -10.218 14.350 1.00 29.49 76 ASN C O 1
ATOM 8663 N N . PRO C 1 76 ? -20.490 -10.569 14.469 1.00 25.91 77 PRO C N 1
ATOM 8664 C CA . PRO C 1 76 ? -20.257 -9.186 14.905 1.00 29.65 77 PRO C CA 1
ATOM 8665 C C . PRO C 1 76 ? -20.707 -8.138 13.911 1.00 33.56 77 PRO C C 1
ATOM 8666 O O . PRO C 1 76 ? -21.160 -7.072 14.335 1.00 28.40 77 PRO C O 1
ATOM 8677 N N . ALA C 1 77 ? -20.537 -8.354 12.594 1.00 27.74 78 ALA C N 1
ATOM 8678 C CA . ALA C 1 77 ? -20.980 -7.328 11.665 1.00 23.11 78 ALA C CA 1
ATOM 8679 C C . ALA C 1 77 ? -22.508 -7.177 11.634 1.00 27.52 78 ALA C C 1
ATOM 8680 O O . ALA C 1 77 ? -23.021 -6.167 11.142 1.00 29.66 78 ALA C O 1
ATOM 8687 N N . GLY C 1 78 ? -23.252 -8.166 12.111 1.00 27.90 79 GLY C N 1
ATOM 8688 C CA . GLY C 1 78 ? -24.692 -8.016 12.238 1.00 28.24 79 GLY C CA 1
ATOM 8689 C C . GLY C 1 78 ? -25.156 -7.279 13.480 1.00 27.74 79 GLY C C 1
ATOM 8690 O O . GLY C 1 78 ? -26.364 -7.172 13.713 1.00 28.16 79 GLY C O 1
ATOM 8694 N N . ALA C 1 79 ? -24.229 -6.763 14.272 1.00 26.88 80 ALA C N 1
ATOM 8695 C CA . ALA C 1 79 ? -24.555 -6.162 15.574 1.00 34.56 80 ALA C CA 1
ATOM 8696 C C . ALA C 1 79 ? -24.168 -4.689 15.711 1.00 33.16 80 ALA C C 1
ATOM 8697 O O . ALA C 1 79 ? -24.473 -4.069 16.738 1.00 32.11 80 ALA C O 1
ATOM 8704 N N . VAL C 1 80 ? -23.514 -4.112 14.700 1.00 27.12 81 VAL C N 1
ATOM 8705 C CA . VAL C 1 80 ? -23.044 -2.731 14.720 1.00 24.04 81 VAL C CA 1
ATOM 8706 C C . VAL C 1 80 ? -23.342 -2.074 13.373 1.00 24.35 81 VAL C C 1
ATOM 8707 O O . VAL C 1 80 ? -23.313 -2.720 12.326 1.00 26.55 81 VAL C O 1
ATOM 8720 N N . TYR C 1 81 ? -23.622 -0.770 13.422 1.00 27.84 82 TYR C N 1
ATOM 8721 C CA . TYR C 1 81 ? -23.781 0.017 12.210 1.00 28.86 82 TYR C CA 1
ATOM 8722 C C . TYR C 1 81 ? -23.537 1.486 12.526 1.00 29.80 82 TYR C C 1
ATOM 8723 O O . TYR C 1 81 ? -23.620 1.926 13.688 1.00 28.01 82 TYR C O 1
ATOM 8741 N N . ASN C 1 82 ? -23.216 2.232 11.476 1.00 25.29 83 ASN C N 1
ATOM 8742 C CA . ASN C 1 82 ? -23.110 3.678 11.548 1.00 24.69 83 ASN C CA 1
ATOM 8743 C C . ASN C 1 82 ? -24.215 4.330 10.746 1.00 31.86 83 ASN C C 1
ATOM 8744 O O . ASN C 1 82 ? -24.692 3.778 9.754 1.00 31.79 83 ASN C O 1
ATOM 8755 N N . GLU C 1 83 ? -24.605 5.526 11.179 1.00 29.54 84 GLU C N 1
ATOM 8756 C CA . GLU C 1 83 ? -25.737 6.190 10.566 1.00 28.14 84 GLU C CA 1
ATOM 8757 C C . GLU C 1 83 ? -25.579 7.698 10.672 1.00 40.02 84 GLU C C 1
ATOM 8758 O O . GLU C 1 83 ? -25.045 8.207 11.664 1.00 34.76 84 GLU C O 1
ATOM 8770 N N . ALA C 1 84 ? -25.996 8.389 9.623 1.00 34.50 85 ALA C N 1
ATOM 8771 C CA . ALA C 1 84 ? -26.057 9.844 9.580 1.00 32.04 85 ALA C CA 1
ATOM 8772 C C . ALA C 1 84 ? -27.460 10.227 9.134 1.00 30.84 85 ALA C C 1
ATOM 8773 O O . ALA C 1 84 ? -28.125 9.474 8.422 1.00 30.21 85 ALA C O 1
ATOM 8780 N N . ALA C 1 85 ? -27.955 11.352 9.630 1.00 25.65 86 ALA C N 1
ATOM 8781 C CA . ALA C 1 85 ? -29.314 11.735 9.296 1.00 29.14 86 ALA C CA 1
ATOM 8782 C C . ALA C 1 85 ? -29.477 13.240 9.391 1.00 30.55 86 ALA C C 1
ATOM 8783 O O . ALA C 1 85 ? -28.785 13.923 10.160 1.00 33.66 86 ALA C O 1
ATOM 8790 N N . LEU C 1 86 ? -30.461 13.724 8.643 1.00 33.87 87 LEU C N 1
ATOM 8791 C CA . LEU C 1 86 ? -31.004 15.076 8.752 1.00 38.12 87 LEU C CA 1
ATOM 8792 C C . LEU C 1 86 ? -32.477 14.935 9.096 1.00 40.28 87 LEU C C 1
ATOM 8793 O O . LEU C 1 86 ? -33.225 14.330 8.325 1.00 33.16 87 LEU C O 1
ATOM 8809 N N . SER C 1 87 ? -32.868 15.424 10.280 1.00 36.56 88 SER C N 1
ATOM 8810 C CA . SER C 1 87 ? -34.201 15.254 10.845 1.00 37.81 88 SER C CA 1
ATOM 8811 C C . SER C 1 87 ? -34.877 16.602 11.082 1.00 36.72 88 SER C C 1
ATOM 8812 O O . SER C 1 87 ? -34.234 17.589 11.461 1.00 37.20 88 SER C O 1
ATOM 8820 N N . ILE C 1 88 ? -36.194 16.608 10.964 1.00 38.80 89 ILE C N 1
ATOM 8821 C CA . ILE C 1 88 ? -36.994 17.835 10.968 1.00 42.75 89 ILE C CA 1
ATOM 8822 C C . ILE C 1 88 ? -37.887 17.829 12.188 1.00 40.77 89 ILE C C 1
ATOM 8823 O O . ILE C 1 88 ? -38.671 16.889 12.370 1.00 40.04 89 ILE C O 1
ATOM 8839 N N . ALA C 1 89 ? -37.833 18.906 12.979 1.00 41.10 90 ALA C N 1
ATOM 8840 C CA . ALA C 1 89 ? -38.760 19.028 14.094 1.00 50.68 90 ALA C CA 1
ATOM 8841 C C . ALA C 1 89 ? -40.138 19.330 13.536 1.00 48.28 90 ALA C C 1
ATOM 8842 O O . ALA C 1 89 ? -40.294 20.208 12.676 1.00 46.45 90 ALA C O 1
ATOM 8849 N N . CYS C 1 90 ? -41.140 18.613 14.035 1.00 41.54 91 CYS C N 1
ATOM 8850 C CA . CYS C 1 90 ? -42.489 18.708 13.494 1.00 42.94 91 CYS C CA 1
ATOM 8851 C C . CYS C 1 90 ? -43.474 18.284 14.577 1.00 47.00 91 CYS C C 1
ATOM 8852 O O . CYS C 1 90 ? -43.083 17.894 15.678 1.00 48.79 91 CYS C O 1
ATOM 8860 N N . THR C 1 91 ? -44.762 18.337 14.235 1.00 55.03 92 THR C N 1
ATOM 8861 C CA . THR C 1 91 ? -45.846 17.960 15.127 1.00 61.13 92 THR C CA 1
ATOM 8862 C C . THR C 1 91 ? -46.875 17.164 14.346 1.00 53.56 92 THR C C 1
ATOM 8863 O O . THR C 1 91 ? -47.079 17.375 13.154 1.00 50.38 92 THR C O 1
ATOM 8874 N N . HIS C 1 92 ? -47.534 16.264 15.060 1.00 56.99 93 HIS C N 1
ATOM 8875 C CA . HIS C 1 92 ? -48.701 15.522 14.597 1.00 56.89 93 HIS C CA 1
ATOM 8876 C C . HIS C 1 92 ? -49.778 15.854 15.616 1.00 63.39 93 HIS C C 1
ATOM 8877 O O . HIS C 1 92 ? -49.720 15.388 16.759 1.00 60.33 93 HIS C O 1
ATOM 8890 N N . GLY C 1 93 ? -50.713 16.710 15.229 1.00 70.43 94 GLY C N 1
ATOM 8891 C CA . GLY C 1 93 ? -51.627 17.250 16.220 1.00 68.55 94 GLY C CA 1
ATOM 8892 C C . GLY C 1 93 ? -50.817 18.175 17.109 1.00 68.86 94 GLY C C 1
ATOM 8893 O O . GLY C 1 93 ? -50.023 18.992 16.624 1.00 73.34 94 GLY C O 1
ATOM 8897 N N . ASP C 1 94 ? -50.947 18.018 18.420 1.00 78.30 95 ASP C N 1
ATOM 8898 C CA . ASP C 1 94 ? -50.126 18.791 19.342 1.00 91.96 95 ASP C CA 1
ATOM 8899 C C . ASP C 1 94 ? -48.909 18.004 19.844 1.00 74.61 95 ASP C C 1
ATOM 8900 O O . ASP C 1 94 ? -48.152 18.512 20.680 1.00 63.59 95 ASP C O 1
ATOM 8909 N N . ARG C 1 95 ? -48.681 16.795 19.328 1.00 63.64 96 ARG C N 1
ATOM 8910 C CA . ARG C 1 95 ? -47.581 15.953 19.782 1.00 60.57 96 ARG C CA 1
ATOM 8911 C C . ARG C 1 95 ? -46.306 16.299 19.033 1.00 58.44 96 ARG C C 1
ATOM 8912 O O . ARG C 1 95 ? -46.295 16.360 17.796 1.00 59.55 96 ARG C O 1
ATOM 8933 N N . GLN C 1 96 ? -45.242 16.551 19.788 1.00 55.31 97 GLN C N 1
ATOM 8934 C CA . GLN C 1 96 ? -43.991 17.041 19.225 1.00 60.50 97 GLN C CA 1
ATOM 8935 C C . GLN C 1 96 ? -43.052 15.888 18.911 1.00 58.48 97 GLN C C 1
ATOM 8936 O O . GLN C 1 96 ? -42.903 14.956 19.706 1.00 49.11 97 GLN C O 1
ATOM 8950 N N . GLY C 1 97 ? -42.422 15.951 17.741 1.00 48.83 98 GLY C N 1
ATOM 8951 C CA . GLY C 1 97 ? -41.508 14.905 17.363 1.00 50.68 98 GLY C CA 1
ATOM 8952 C C . GLY C 1 97 ? -40.493 15.363 16.334 1.00 43.64 98 GLY C C 1
ATOM 8953 O O . GLY C 1 97 ? -40.390 16.550 16.012 1.00 49.08 98 GLY C O 1
ATOM 8957 N N . TYR C 1 98 ? -39.754 14.388 15.819 1.00 42.22 99 TYR C N 1
ATOM 8958 C CA . TYR C 1 98 ? -38.837 14.556 14.705 1.00 41.17 99 TYR C CA 1
ATOM 8959 C C . TYR C 1 98 ? -39.288 13.651 13.570 1.00 45.92 99 TYR C C 1
ATOM 8960 O O . TYR C 1 98 ? -39.759 12.532 13.815 1.00 41.02 99 TYR C O 1
ATOM 8978 N N . PHE C 1 99 ? -39.126 14.128 12.328 1.00 44.34 100 PHE C N 1
ATOM 8979 C CA . PHE C 1 99 ? -39.257 13.272 11.154 1.00 39.73 100 PHE C CA 1
ATOM 8980 C C . PHE C 1 99 ? -37.888 13.084 10.515 1.00 39.27 100 PHE C C 1
ATOM 8981 O O . PHE C 1 99 ? -37.334 14.043 9.949 1.00 46.20 100 PHE C O 1
ATOM 8998 N N . PRO C 1 100 ? -37.312 11.886 10.537 1.00 37.91 101 PRO C N 1
ATOM 8999 C CA . PRO C 1 100 ? -35.966 11.781 9.979 1.00 37.47 101 PRO C CA 1
ATOM 9000 C C . PRO C 1 100 ? -35.991 11.659 8.456 1.00 45.66 101 PRO C C 1
ATOM 9001 O O . PRO C 1 100 ? -35.817 10.601 7.877 1.00 41.72 101 PRO C O 1
ATOM 9012 N N . ALA C 1 101 ? -36.091 12.811 7.801 1.00 39.71 102 ALA C N 1
ATOM 9013 C CA . ALA C 1 101 ? -36.337 12.847 6.359 1.00 45.33 102 ALA C CA 1
ATOM 9014 C C . ALA C 1 101 ? -35.247 12.119 5.569 1.00 39.64 102 ALA C C 1
ATOM 9015 O O . ALA C 1 101 ? -35.552 11.273 4.723 1.00 37.62 102 ALA C O 1
ATOM 9022 N N . PHE C 1 102 ? -33.968 12.434 5.820 1.00 33.57 103 PHE C N 1
ATOM 9023 C CA . PHE C 1 102 ? -32.856 11.825 5.084 1.00 34.60 103 PHE C CA 1
ATOM 9024 C C . PHE C 1 102 ? -31.963 11.068 6.055 1.00 36.09 103 PHE C C 1
ATOM 9025 O O . PHE C 1 102 ? -31.387 11.668 6.968 1.00 34.67 103 PHE C O 1
ATOM 9042 N N . VAL C 1 103 ? -31.808 9.772 5.834 1.00 36.14 104 VAL C N 1
ATOM 9043 C CA . VAL C 1 103 ? -30.955 8.939 6.671 1.00 37.61 104 VAL C CA 1
ATOM 9044 C C . VAL C 1 103 ? -30.103 8.067 5.765 1.00 35.48 104 VAL C C 1
ATOM 9045 O O . VAL C 1 103 ? -30.601 7.513 4.790 1.00 33.23 104 VAL C O 1
ATOM 9058 N N . TRP C 1 104 ? -28.818 7.955 6.086 1.00 31.06 105 TRP C N 1
ATOM 9059 C CA . TRP C 1 104 ? -27.909 7.044 5.422 1.00 30.28 105 TRP C CA 1
ATOM 9060 C C . TRP C 1 104 ? -27.292 6.142 6.484 1.00 34.06 105 TRP C C 1
ATOM 9061 O O . TRP C 1 104 ? -26.812 6.629 7.515 1.00 29.48 105 TRP C O 1
ATOM 9082 N N . VAL C 1 105 ? -27.279 4.840 6.222 1.00 30.39 106 VAL C N 1
ATOM 9083 C CA . VAL C 1 105 ? -26.777 3.841 7.153 1.00 32.47 106 VAL C CA 1
ATOM 9084 C C . VAL C 1 105 ? -25.878 2.904 6.355 1.00 37.93 106 VAL C C 1
ATOM 9085 O O . VAL C 1 105 ? -25.926 2.875 5.119 1.00 28.90 106 VAL C O 1
ATOM 9098 N N . ASP C 1 106 ? -25.021 2.143 7.055 1.00 28.20 107 ASP C N 1
ATOM 9099 C CA . ASP C 1 106 ? -24.087 1.277 6.329 1.00 33.07 107 ASP C CA 1
ATOM 9100 C C . ASP C 1 106 ? -24.358 -0.207 6.496 1.00 27.77 107 ASP C C 1
ATOM 9101 O O . ASP C 1 106 ? -23.505 -1.028 6.178 1.00 30.73 107 ASP C O 1
ATOM 9110 N N . LYS C 1 107 ? -25.542 -0.575 6.939 1.00 26.35 108 LYS C N 1
ATOM 9111 C CA . LYS C 1 107 ? -25.927 -1.966 7.023 1.00 26.43 108 LYS C CA 1
ATOM 9112 C C . LYS C 1 107 ? -27.361 -2.058 6.546 1.00 29.87 108 LYS C C 1
ATOM 9113 O O . LYS C 1 107 ? -28.221 -1.322 7.047 1.00 30.29 108 LYS C O 1
ATOM 9132 N N . GLU C 1 108 ? -27.622 -2.959 5.608 1.00 28.87 109 GLU C N 1
ATOM 9133 C CA . GLU C 1 108 ? -28.948 -3.004 5.015 1.00 30.01 109 GLU C CA 1
ATOM 9134 C C . GLU C 1 108 ? -29.990 -3.598 5.949 1.00 30.51 109 GLU C C 1
ATOM 9135 O O . GLU C 1 108 ? -31.180 -3.310 5.781 1.00 33.51 109 GLU C O 1
ATOM 9147 N N . TRP C 1 109 ? -29.600 -4.400 6.936 1.00 33.50 110 TRP C N 1
ATOM 9148 C CA . TRP C 1 109 ? -30.588 -4.831 7.934 1.00 39.04 110 TRP C CA 1
ATOM 9149 C C . TRP C 1 109 ? -31.105 -3.645 8.733 1.00 35.19 110 TRP C C 1
ATOM 9150 O O . TRP C 1 109 ? -32.257 -3.646 9.161 1.00 34.71 110 TRP C O 1
ATOM 9171 N N . SER C 1 110 ? -30.284 -2.632 8.933 1.00 31.63 111 SER C N 1
ATOM 9172 C CA . SER C 1 110 ? -30.774 -1.421 9.580 1.00 32.74 111 SER C CA 1
ATOM 9173 C C . SER C 1 110 ? -31.571 -0.564 8.599 1.00 38.31 111 SER C C 1
ATOM 9174 O O . SER C 1 110 ? -32.518 0.115 9.004 1.00 33.89 111 SER C O 1
ATOM 9182 N N . LEU C 1 111 ? -31.193 -0.572 7.309 1.00 32.86 112 LEU C N 1
ATOM 9183 C CA . LEU C 1 111 ? -32.004 0.102 6.306 1.00 29.63 112 LEU C CA 1
ATOM 9184 C C . LEU C 1 111 ? -33.411 -0.481 6.274 1.00 33.08 112 LEU C C 1
ATOM 9185 O O . LEU C 1 111 ? -34.398 0.242 6.403 1.00 36.10 112 LEU C O 1
ATOM 9201 N N . ILE C 1 112 ? -33.520 -1.808 6.179 1.00 31.66 113 ILE C N 1
ATOM 9202 C CA . ILE C 1 112 ? -34.824 -2.413 5.999 1.00 32.88 113 ILE C CA 1
ATOM 9203 C C . ILE C 1 112 ? -35.624 -2.309 7.283 1.00 38.18 113 ILE C C 1
ATOM 9204 O O . ILE C 1 112 ? -36.801 -1.935 7.263 1.00 37.78 113 ILE C O 1
ATOM 9220 N N . ARG C 1 113 ? -34.999 -2.608 8.427 1.00 32.56 114 ARG C N 1
ATOM 9221 C CA . ARG C 1 113 ? -35.712 -2.375 9.681 1.00 33.10 114 ARG C CA 1
ATOM 9222 C C . ARG C 1 113 ? -36.223 -0.935 9.759 1.00 33.80 114 ARG C C 1
ATOM 9223 O O . ARG C 1 113 ? -37.366 -0.680 10.192 1.00 37.86 114 ARG C O 1
ATOM 9244 N N . GLY C 1 114 ? -35.378 0.017 9.364 1.00 34.92 115 GLY C N 1
ATOM 9245 C CA . GLY C 1 114 ? -35.804 1.406 9.293 1.00 42.51 115 GLY C CA 1
ATOM 9246 C C . GLY C 1 114 ? -37.003 1.606 8.385 1.00 40.01 115 GLY C C 1
ATOM 9247 O O . GLY C 1 114 ? -38.016 2.192 8.792 1.00 35.87 115 GLY C O 1
ATOM 9251 N N . TRP C 1 115 ? -36.918 1.117 7.142 1.00 37.07 116 TRP C N 1
ATOM 9252 C CA . TRP C 1 115 ? -38.035 1.325 6.212 1.00 37.97 116 TRP C CA 1
ATOM 9253 C C . TRP C 1 115 ? -39.313 0.715 6.756 1.00 38.31 116 TRP C C 1
ATOM 9254 O O . TRP C 1 115 ? -40.402 1.288 6.619 1.00 40.58 116 TRP C O 1
ATOM 9275 N N . LEU C 1 116 ? -39.206 -0.464 7.361 1.00 42.02 117 LEU C N 1
ATOM 9276 C CA . LEU C 1 116 ? -40.398 -1.136 7.862 1.00 39.31 117 LEU C CA 1
ATOM 9277 C C . LEU C 1 116 ? -41.089 -0.326 8.939 1.00 45.44 117 LEU C C 1
ATOM 9278 O O . LEU C 1 116 ? -42.317 -0.390 9.070 1.00 44.61 117 LEU C O 1
ATOM 9294 N N . ASN C 1 117 ? -40.326 0.464 9.688 1.00 38.56 118 ASN C N 1
ATOM 9295 C CA . ASN C 1 117 ? -40.847 1.340 10.729 1.00 42.33 118 ASN C CA 1
ATOM 9296 C C . ASN C 1 117 ? -40.925 2.798 10.284 1.00 46.13 118 ASN C C 1
ATOM 9297 O O . ASN C 1 117 ? -41.012 3.691 11.138 1.00 40.99 118 ASN C O 1
ATOM 9308 N N . GLY C 1 118 ? -40.862 3.049 8.970 1.00 39.39 119 GLY C N 1
ATOM 9309 C CA . GLY C 1 118 ? -41.080 4.369 8.402 1.00 38.02 119 GLY C CA 1
ATOM 9310 C C . GLY C 1 118 ? -39.906 5.315 8.425 1.00 37.43 119 GLY C C 1
ATOM 9311 O O . GLY C 1 118 ? -40.102 6.510 8.199 1.00 39.21 119 GLY C O 1
ATOM 9315 N N . TYR C 1 119 ? -38.682 4.810 8.653 1.00 38.82 120 TYR C N 1
ATOM 9316 C CA . TYR C 1 119 ? -37.456 5.609 8.565 1.00 43.20 120 TYR C CA 1
ATOM 9317 C C . TYR C 1 119 ? -36.955 5.606 7.131 1.00 34.56 120 TYR C C 1
ATOM 9318 O O . TYR C 1 119 ? -36.600 4.534 6.622 1.00 43.75 120 TYR C O 1
ATOM 9336 N N . PRO C 1 120 ? -36.901 6.731 6.451 1.00 38.68 121 PRO C N 1
ATOM 9337 C CA . PRO C 1 120 ? -36.368 6.729 5.074 1.00 39.47 121 PRO C CA 1
ATOM 9338 C C . PRO C 1 120 ? -34.844 6.626 5.110 1.00 37.92 121 PRO C C 1
ATOM 9339 O O . PRO C 1 120 ? -34.157 7.580 5.485 1.00 39.68 121 PRO C O 1
ATOM 9350 N N . LYS C 1 121 ? -34.301 5.473 4.665 1.00 33.65 122 LYS C N 1
ATOM 9351 C CA . LYS C 1 121 ? -32.860 5.232 4.735 1.00 30.66 122 LYS C CA 1
ATOM 9352 C C . LYS C 1 121 ? -32.273 4.814 3.399 1.00 35.46 122 LYS C C 1
ATOM 9353 O O . LYS C 1 121 ? -32.878 4.048 2.639 1.00 35.01 122 LYS C O 1
ATOM 9372 N N . LYS C 1 122 ? -31.083 5.318 3.133 1.00 29.15 123 LYS C N 1
ATOM 9373 C CA . LYS C 1 122 ? -30.253 4.844 2.041 1.00 33.02 123 LYS C CA 1
ATOM 9374 C C . LYS C 1 122 ? -29.001 4.237 2.626 1.00 32.42 123 LYS C C 1
ATOM 9375 O O . LYS C 1 122 ? -28.759 4.339 3.829 1.00 30.29 123 LYS C O 1
ATOM 9394 N N . ILE C 1 123 ? -28.222 3.570 1.781 1.00 26.91 124 ILE C N 1
ATOM 9395 C CA . ILE C 1 123 ? -26.923 3.056 2.183 1.00 28.69 124 ILE C CA 1
ATOM 9396 C C . ILE C 1 123 ? -25.870 4.091 1.836 1.00 32.04 124 ILE C C 1
ATOM 9397 O O . ILE C 1 123 ? -25.805 4.577 0.702 1.00 33.61 124 ILE C O 1
ATOM 9413 N N . GLY C 1 124 ? -25.035 4.416 2.813 1.00 28.03 125 GLY C N 1
ATOM 9414 C CA . GLY C 1 124 ? -23.870 5.253 2.603 1.00 32.86 125 GLY C CA 1
ATOM 9415 C C . GLY C 1 124 ? -22.676 4.731 3.375 1.00 29.27 125 GLY C C 1
ATOM 9416 O O . GLY C 1 124 ? -22.710 3.664 3.982 1.00 30.92 125 GLY C O 1
ATOM 9420 N N . ALA C 1 125 ? -21.604 5.479 3.291 1.00 28.54 126 ALA C N 1
ATOM 9421 C CA . ALA C 1 125 ? -20.432 5.242 4.103 1.00 28.99 126 ALA C CA 1
ATOM 9422 C C . ALA C 1 125 ? -20.383 6.319 5.187 1.00 32.25 126 ALA C C 1
ATOM 9423 O O . ALA C 1 125 ? -20.389 7.512 4.882 1.00 30.43 126 ALA C O 1
ATOM 9430 N N . ILE C 1 126 ? -20.322 5.911 6.452 1.00 24.21 127 ILE C N 1
ATOM 9431 C CA . ILE C 1 126 ? -20.462 6.855 7.550 1.00 24.69 127 ILE C CA 1
ATOM 9432 C C . ILE C 1 126 ? -19.369 6.574 8.561 1.00 27.40 127 ILE C C 1
ATOM 9433 O O . ILE C 1 126 ? -19.190 5.420 8.980 1.00 31.37 127 ILE C O 1
ATOM 9449 N N . THR C 1 127 ? -18.684 7.632 8.994 1.00 28.95 128 THR C N 1
ATOM 9450 C CA . THR C 1 127 ? -17.684 7.527 10.058 1.00 28.81 128 THR C CA 1
ATOM 9451 C C . THR C 1 127 ? -17.960 8.532 11.150 1.00 27.59 128 THR C C 1
ATOM 9452 O O . THR C 1 127 ? -18.107 9.732 10.873 1.00 29.17 128 THR C O 1
ATOM 9463 N N . LEU C 1 128 ? -17.963 8.038 12.388 1.00 30.62 129 LEU C N 1
ATOM 9464 C CA . LEU C 1 128 ? -17.945 8.867 13.595 1.00 25.06 129 LEU C CA 1
ATOM 9465 C C . LEU C 1 128 ? -16.587 8.665 14.245 1.00 26.25 129 LEU C C 1
ATOM 9466 O O . LEU C 1 128 ? -16.198 7.527 14.553 1.00 29.41 129 LEU C O 1
ATOM 9482 N N . ALA C 1 129 ? -15.856 9.754 14.439 1.00 27.69 130 ALA C N 1
ATOM 9483 C CA . ALA C 1 129 ? -14.586 9.674 15.138 1.00 27.61 130 ALA C CA 1
ATOM 9484 C C . ALA C 1 129 ? -14.709 10.464 16.436 1.00 25.24 130 ALA C C 1
ATOM 9485 O O . ALA C 1 129 ? -14.964 11.675 16.417 1.00 29.22 130 ALA C O 1
ATOM 9492 N N . ARG C 1 130 ? -14.505 9.776 17.565 1.00 27.78 131 ARG C N 1
ATOM 9493 C CA . ARG C 1 130 ? -14.399 10.400 18.863 1.00 25.51 131 ARG C CA 1
ATOM 9494 C C . ARG C 1 130 ? -13.078 9.996 19.506 1.00 28.40 131 ARG C C 1
ATOM 9495 O O . ARG C 1 130 ? -12.581 8.881 19.254 1.00 27.26 131 ARG C O 1
ATOM 9516 N N . PRO C 1 131 ? -12.498 10.867 20.340 1.00 31.58 132 PRO C N 1
ATOM 9517 C CA . PRO C 1 131 ? -11.210 10.546 20.975 1.00 33.26 132 PRO C CA 1
ATOM 9518 C C . PRO C 1 131 ? -11.356 9.360 21.912 1.00 37.72 132 PRO C C 1
ATOM 9519 O O . PRO C 1 131 ? -12.244 9.328 22.760 1.00 34.01 132 PRO C O 1
ATOM 9530 N N . HIS C 1 132 ? -10.506 8.386 21.752 1.00 33.38 133 HIS C N 1
ATOM 9531 C CA . HIS C 1 132 ? -10.603 7.219 22.619 1.00 28.86 133 HIS C CA 1
ATOM 9532 C C . HIS C 1 132 ? -10.062 7.592 23.999 1.00 26.99 133 HIS C C 1
ATOM 9533 O O . HIS C 1 132 ? -9.023 8.257 24.095 1.00 30.53 133 HIS C O 1
ATOM 9546 N N . PRO C 1 133 ? -10.761 7.247 25.082 1.00 28.72 134 PRO C N 1
ATOM 9547 C CA . PRO C 1 133 ? -10.292 7.659 26.428 1.00 37.23 134 PRO C CA 1
ATOM 9548 C C . PRO C 1 133 ? -8.890 7.198 26.792 1.00 37.81 134 PRO C C 1
ATOM 9549 O O . PRO C 1 133 ? -8.242 7.813 27.643 1.00 32.88 134 PRO C O 1
ATOM 9560 N N . TYR C 1 134 ? -8.423 6.088 26.255 1.00 29.85 135 TYR C N 1
ATOM 9561 C CA . TYR C 1 134 ? -7.061 5.627 26.536 1.00 28.84 135 TYR C CA 1
ATOM 9562 C C . TYR C 1 134 ? -6.017 6.269 25.641 1.00 36.53 135 TYR C C 1
ATOM 9563 O O . TYR C 1 134 ? -4.818 5.981 25.793 1.00 32.42 135 TYR C O 1
ATOM 9581 N N . ASN C 1 135 ? -6.423 7.131 24.730 1.00 32.24 136 ASN C N 1
ATOM 9582 C CA . ASN C 1 135 ? -5.442 7.783 23.864 1.00 33.00 136 ASN C CA 1
ATOM 9583 C C . ASN C 1 135 ? -4.615 8.738 24.707 1.00 32.83 136 ASN C C 1
ATOM 9584 O O . ASN C 1 135 ? -5.172 9.677 25.281 1.00 33.58 136 ASN C O 1
ATOM 9595 N N . PRO C 1 136 ? -3.310 8.514 24.859 1.00 37.34 137 PRO C N 1
ATOM 9596 C CA . PRO C 1 136 ? -2.518 9.351 25.765 1.00 32.96 137 PRO C CA 1
ATOM 9597 C C . PRO C 1 136 ? -2.213 10.718 25.207 1.00 42.69 137 PRO C C 1
ATOM 9598 O O . PRO C 1 136 ? -1.788 11.582 25.966 1.00 36.48 137 PRO C O 1
ATOM 9609 N N . VAL C 1 137 ? -2.386 10.943 23.908 1.00 36.57 138 VAL C N 1
ATOM 9610 C CA . VAL C 1 137 ? -2.145 12.281 23.363 1.00 40.57 138 VAL C CA 1
ATOM 9611 C C . VAL C 1 137 ? -3.306 13.202 23.679 1.00 35.91 138 VAL C C 1
ATOM 9612 O O . VAL C 1 137 ? -3.114 14.379 23.974 1.00 38.11 138 VAL C O 1
ATOM 9625 N N . THR C 1 138 ? -4.519 12.684 23.634 1.00 36.74 139 THR C N 1
ATOM 9626 C CA . THR C 1 138 ? -5.708 13.510 23.758 1.00 41.45 139 THR C CA 1
ATOM 9627 C C . THR C 1 138 ? -6.515 13.213 24.990 1.00 48.41 139 THR C C 1
ATOM 9628 O O . THR C 1 138 ? -7.274 14.075 25.441 1.00 43.74 139 THR C O 1
ATOM 9639 N N . GLY C 1 139 ? -6.411 12.016 25.521 1.00 43.62 140 GLY C N 1
ATOM 9640 C CA . GLY C 1 139 ? -7.434 11.632 26.431 1.00 43.66 140 GLY C CA 1
ATOM 9641 C C . GLY C 1 139 ? -8.727 11.527 25.641 1.00 43.24 140 GLY C C 1
ATOM 9642 O O . GLY C 1 139 ? -8.784 11.664 24.398 1.00 44.63 140 GLY C O 1
ATOM 9646 N N . GLY C 1 140 ? -9.782 11.345 26.393 1.00 36.37 141 GLY C N 1
ATOM 9647 C CA . GLY C 1 140 ? -11.112 11.217 25.858 1.00 39.94 141 GLY C CA 1
ATOM 9648 C C . GLY C 1 140 ? -11.841 12.537 25.792 1.00 43.81 141 GLY C C 1
ATOM 9649 O O . GLY C 1 140 ? -11.245 13.602 25.600 1.00 42.77 141 GLY C O 1
ATOM 9653 N N . LEU C 1 141 ? -13.153 12.467 25.960 1.00 38.78 142 LEU C N 1
ATOM 9654 C CA . LEU C 1 141 ? -13.960 13.669 25.935 1.00 35.91 142 LEU C CA 1
ATOM 9655 C C . LEU C 1 141 ? -13.702 14.535 27.164 1.00 38.47 142 LEU C C 1
ATOM 9656 O O . LEU C 1 141 ? -13.723 14.056 28.305 1.00 35.68 142 LEU C O 1
ATOM 9672 N N . ARG C 1 142 ? -13.456 15.812 26.906 1.00 36.85 143 ARG C N 1
ATOM 9673 C CA . ARG C 1 142 ? -13.116 16.832 27.893 1.00 39.49 143 ARG C CA 1
ATOM 9674 C C . ARG C 1 142 ? -13.156 18.161 27.145 1.00 36.84 143 ARG C C 1
ATOM 9675 O O . ARG C 1 142 ? -13.186 18.196 25.910 1.00 39.77 143 ARG C O 1
ATOM 9696 N N . GLU C 1 143 ? -13.040 19.241 27.885 1.00 36.56 144 GLU C N 1
ATOM 9697 C CA . GLU C 1 143 ? -12.896 20.556 27.276 1.00 40.44 144 GLU C CA 1
ATOM 9698 C C . GLU C 1 143 ? -11.700 20.536 26.328 1.00 40.96 144 GLU C C 1
ATOM 9699 O O . GLU C 1 143 ? -10.622 20.027 26.664 1.00 40.43 144 GLU C O 1
ATOM 9711 N N . GLY C 1 144 ? -11.912 21.030 25.117 1.00 42.76 145 GLY C N 1
ATOM 9712 C CA . GLY C 1 144 ? -10.881 21.037 24.092 1.00 41.00 145 GLY C CA 1
ATOM 9713 C C . GLY C 1 144 ? -10.848 19.818 23.207 1.00 41.57 145 GLY C C 1
ATOM 9714 O O . GLY C 1 144 ? -10.156 19.843 22.179 1.00 36.61 145 GLY C O 1
ATOM 9718 N N . ALA C 1 145 ? -11.556 18.749 23.565 1.00 37.52 146 ALA C N 1
ATOM 9719 C CA . ALA C 1 145 ? -11.627 17.588 22.690 1.00 36.11 146 ALA C CA 1
ATOM 9720 C C . ALA C 1 145 ? -12.369 17.936 21.407 1.00 33.51 146 ALA C C 1
ATOM 9721 O O . ALA C 1 145 ? -13.226 18.823 21.384 1.00 32.77 146 ALA C O 1
ATOM 9728 N N . VAL C 1 146 ? -12.055 17.204 20.332 1.00 30.44 147 VAL C N 1
ATOM 9729 C CA . VAL C 1 146 ? -12.749 17.369 19.053 1.00 28.41 147 VAL C CA 1
ATOM 9730 C C . VAL C 1 146 ? -13.416 16.053 18.657 1.00 38.88 147 VAL C C 1
ATOM 9731 O O . VAL C 1 146 ? -12.905 14.969 18.961 1.00 32.63 147 VAL C O 1
ATOM 9744 N N . VAL C 1 147 ? -14.588 16.155 18.033 1.00 32.00 148 VAL C N 1
ATOM 9745 C CA . VAL C 1 147 ? -15.337 15.009 17.538 1.00 30.97 148 VAL C CA 1
ATOM 9746 C C . VAL C 1 147 ? -15.678 15.292 16.073 1.00 33.06 148 VAL C C 1
ATOM 9747 O O . VAL C 1 147 ? -16.000 16.434 15.726 1.00 30.85 148 VAL C O 1
ATOM 9760 N N . GLY C 1 148 ? -15.652 14.266 15.226 1.00 27.58 149 GLY C N 1
ATOM 9761 C CA . GLY C 1 148 ? -15.945 14.461 13.800 1.00 25.72 149 GLY C CA 1
ATOM 9762 C C . GLY C 1 148 ? -16.811 13.363 13.223 1.00 24.82 149 GLY C C 1
ATOM 9763 O O . GLY C 1 148 ? -16.736 12.192 13.630 1.00 28.37 149 GLY C O 1
ATOM 9767 N N . GLY C 1 149 ? -17.634 13.753 12.252 1.00 27.13 150 GLY C N 1
ATOM 9768 C CA . GLY C 1 149 ? -18.434 12.800 11.507 1.00 26.53 150 GLY C CA 1
ATOM 9769 C C . GLY C 1 149 ? -18.542 13.185 10.047 1.00 24.33 150 GLY C C 1
ATOM 9770 O O . GLY C 1 149 ? -18.482 14.357 9.689 1.00 28.44 150 GLY C O 1
ATOM 9774 N N . ILE C 1 150 ? -18.680 12.179 9.195 1.00 28.78 151 ILE C N 1
ATOM 9775 C CA . ILE C 1 150 ? -18.813 12.410 7.754 1.00 29.44 151 ILE C CA 1
ATOM 9776 C C . ILE C 1 150 ? -19.641 11.288 7.170 1.00 29.91 151 ILE C C 1
ATOM 9777 O O . ILE C 1 150 ? -19.637 10.161 7.671 1.00 28.49 151 ILE C O 1
ATOM 9793 N N . CYS C 1 151 ? -20.396 11.607 6.123 1.00 27.52 152 CYS C N 1
ATOM 9794 C CA . CYS C 1 151 ? -21.097 10.574 5.396 1.00 27.63 152 CYS C CA 1
ATOM 9795 C C . CYS C 1 151 ? -21.035 10.877 3.895 1.00 26.89 152 CYS C C 1
ATOM 9796 O O . CYS C 1 151 ? -20.932 12.037 3.480 1.00 27.28 152 CYS C O 1
ATOM 9804 N N . ALA C 1 152 ? -21.040 9.809 3.100 1.00 32.25 153 ALA C N 1
ATOM 9805 C CA . ALA C 1 152 ? -20.894 9.912 1.643 1.00 29.61 153 ALA C CA 1
ATOM 9806 C C . ALA C 1 152 ? -21.657 8.769 1.015 1.00 25.39 153 ALA C C 1
ATOM 9807 O O . ALA C 1 152 ? -21.862 7.704 1.630 1.00 30.41 153 ALA C O 1
ATOM 9814 N N . ARG C 1 153 ? -22.052 8.991 -0.248 1.00 27.40 154 ARG C N 1
ATOM 9815 C CA . ARG C 1 153 ? -22.752 7.993 -1.036 1.00 31.56 154 ARG C CA 1
ATOM 9816 C C . ARG C 1 153 ? -22.453 8.232 -2.520 1.00 31.66 154 ARG C C 1
ATOM 9817 O O . ARG C 1 153 ? -22.414 9.379 -2.987 1.00 28.55 154 ARG C O 1
ATOM 9838 N N . HIS C 1 154 ? -22.212 7.147 -3.250 1.00 27.90 155 HIS C N 1
ATOM 9839 C CA . HIS C 1 154 ? -21.999 7.215 -4.705 1.00 27.66 155 HIS C CA 1
ATOM 9840 C C . HIS C 1 154 ? -20.808 8.110 -5.060 1.00 32.37 155 HIS C C 1
ATOM 9841 O O . HIS C 1 154 ? -20.710 8.593 -6.178 1.00 30.35 155 HIS C O 1
ATOM 9854 N N . GLY C 1 155 ? -19.877 8.283 -4.123 1.00 32.82 156 GLY C N 1
ATOM 9855 C CA . GLY C 1 155 ? -18.714 9.139 -4.277 1.00 32.42 156 GLY C CA 1
ATOM 9856 C C . GLY C 1 155 ? -18.911 10.591 -3.895 1.00 27.75 156 GLY C C 1
ATOM 9857 O O . GLY C 1 155 ? -17.937 11.374 -3.937 1.00 27.73 156 GLY C O 1
ATOM 9861 N N . PHE C 1 156 ? -20.120 10.979 -3.524 1.00 27.24 157 PHE C N 1
ATOM 9862 C CA . PHE C 1 156 ? -20.432 12.353 -3.178 1.00 30.71 157 PHE C CA 1
ATOM 9863 C C . PHE C 1 156 ? -20.427 12.487 -1.658 1.00 36.92 157 PHE C C 1
ATOM 9864 O O . PHE C 1 156 ? -21.076 11.705 -0.949 1.00 28.93 157 PHE C O 1
ATOM 9881 N N . THR C 1 157 ? -19.682 13.461 -1.169 1.00 33.62 158 THR C N 1
ATOM 9882 C CA . THR C 1 157 ? -19.809 13.861 0.218 1.00 26.62 158 THR C CA 1
ATOM 9883 C C . THR C 1 157 ? -21.224 14.338 0.472 1.00 28.00 158 THR C C 1
ATOM 9884 O O . THR C 1 157 ? -21.736 15.174 -0.263 1.00 32.72 158 THR C O 1
ATOM 9895 N N . LEU C 1 158 ? -21.872 13.789 1.502 1.00 33.22 159 LEU C N 1
ATOM 9896 C CA . LEU C 1 158 ? -23.225 14.232 1.815 1.00 26.86 159 LEU C CA 1
ATOM 9897 C C . LEU C 1 158 ? -23.212 15.365 2.843 1.00 33.21 159 LEU C C 1
ATOM 9898 O O . LEU C 1 158 ? -23.744 16.452 2.595 1.00 31.78 159 LEU C O 1
ATOM 9914 N N . PHE C 1 159 ? -22.642 15.109 4.021 1.00 34.47 160 PHE C N 1
ATOM 9915 C CA . PHE C 1 159 ? -22.342 16.204 4.915 1.00 31.14 160 PHE C CA 1
ATOM 9916 C C . PHE C 1 159 ? -21.235 15.805 5.879 1.00 34.78 160 PHE C C 1
ATOM 9917 O O . PHE C 1 159 ? -20.870 14.627 6.026 1.00 29.33 160 PHE C O 1
ATOM 9934 N N . ARG C 1 160 ? -20.641 16.842 6.438 1.00 29.35 161 ARG C N 1
ATOM 9935 C CA . ARG C 1 160 ? -19.606 16.756 7.458 1.00 27.82 161 ARG C CA 1
ATOM 9936 C C . ARG C 1 160 ? -20.129 17.467 8.682 1.00 31.39 161 ARG C C 1
ATOM 9937 O O . ARG C 1 160 ? -20.796 18.490 8.560 1.00 34.76 161 ARG C O 1
ATOM 9958 N N . LEU C 1 161 ? -19.816 16.912 9.858 1.00 32.40 162 LEU C N 1
ATOM 9959 C CA . LEU C 1 161 ? -20.197 17.461 11.148 1.00 31.75 162 LEU C CA 1
ATOM 9960 C C . LEU C 1 161 ? -18.984 17.457 12.048 1.00 33.47 162 LEU C C 1
ATOM 9961 O O . LEU C 1 161 ? -18.160 16.546 11.969 1.00 28.53 162 LEU C O 1
ATOM 9977 N N . GLY C 1 162 ? -18.946 18.399 12.985 1.00 32.15 163 GLY C N 1
ATOM 9978 C CA . GLY C 1 162 ? -17.863 18.404 13.947 1.00 33.44 163 GLY C CA 1
ATOM 9979 C C . GLY C 1 162 ? -18.265 19.156 15.187 1.00 34.76 163 GLY C C 1
ATOM 9980 O O . GLY C 1 162 ? -19.230 19.924 15.195 1.00 31.67 163 GLY C O 1
ATOM 9984 N N . LEU C 1 163 ? -17.486 18.932 16.236 1.00 36.45 164 LEU C N 1
ATOM 9985 C CA . LEU C 1 163 ? -17.711 19.564 17.528 1.00 34.32 164 LEU C CA 1
ATOM 9986 C C . LEU C 1 163 ? -16.370 19.809 18.191 1.00 40.70 164 LEU C C 1
ATOM 9987 O O . LEU C 1 163 ? -15.528 18.911 18.231 1.00 33.51 164 LEU C O 1
ATOM 10003 N N . THR C 1 164 ? -16.169 21.009 18.719 1.00 40.00 165 THR C N 1
ATOM 10004 C CA . THR C 1 164 ? -15.075 21.257 19.641 1.00 33.25 165 THR C CA 1
ATOM 10005 C C . THR C 1 164 ? -15.710 21.372 21.020 1.00 36.87 165 THR C C 1
ATOM 10006 O O . THR C 1 164 ? -16.490 22.294 21.252 1.00 35.63 165 THR C O 1
ATOM 10017 N N . VAL C 1 165 ? -15.406 20.420 21.912 1.00 37.39 166 VAL C N 1
ATOM 10018 C CA . VAL C 1 165 ? -16.096 20.334 23.206 1.00 39.17 166 VAL C CA 1
ATOM 10019 C C . VAL C 1 165 ? -15.705 21.520 24.065 1.00 32.73 166 VAL C C 1
ATOM 10020 O O . VAL C 1 165 ? -14.521 21.859 24.170 1.00 40.08 166 VAL C O 1
ATOM 10033 N N . THR C 1 166 ? -16.693 22.165 24.676 1.00 39.84 167 THR C N 1
ATOM 10034 C CA . THR C 1 166 ? -16.392 23.274 25.582 1.00 45.90 167 THR C CA 1
ATOM 10035 C C . THR C 1 166 ? -16.672 22.997 27.051 1.00 49.63 167 THR C C 1
ATOM 10036 O O . THR C 1 166 ? -16.014 23.596 27.901 1.00 43.75 167 THR C O 1
ATOM 10047 N N . ARG C 1 167 ? -17.598 22.098 27.375 1.00 41.71 168 ARG C N 1
ATOM 10048 C CA . ARG C 1 167 ? -17.955 21.825 28.770 1.00 48.64 168 ARG C CA 1
ATOM 10049 C C . ARG C 1 167 ? -18.762 20.536 28.804 1.00 51.08 168 ARG C C 1
ATOM 10050 O O . ARG C 1 167 ? -19.329 20.109 27.796 1.00 41.90 168 ARG C O 1
ATOM 10071 N N . ALA C 1 168 ? -18.763 19.894 29.961 1.00 49.14 169 ALA C N 1
ATOM 10072 C CA . ALA C 1 168 ? -19.729 18.834 30.202 1.00 46.67 169 ALA C CA 1
ATOM 10073 C C . ALA C 1 168 ? -21.140 19.371 30.043 1.00 48.04 169 ALA C C 1
ATOM 10074 O O . ALA C 1 168 ? -21.422 20.513 30.400 1.00 41.60 169 ALA C O 1
ATOM 10081 N N . GLY C 1 169 ? -22.072 18.515 29.631 1.00 43.46 170 GLY C N 1
ATOM 10082 C CA . GLY C 1 169 ? -23.430 18.957 29.390 1.00 44.42 170 GLY C CA 1
ATOM 10083 C C . GLY C 1 169 ? -24.432 18.087 30.122 1.00 48.05 170 GLY C C 1
ATOM 10084 O O . GLY C 1 169 ? -24.069 17.216 30.918 1.00 55.03 170 GLY C O 1
ATOM 10088 N N . ASP C 1 170 ? -25.705 18.383 29.864 1.00 44.02 171 ASP C N 1
ATOM 10089 C CA . ASP C 1 170 ? -26.830 17.701 30.497 1.00 47.27 171 ASP C CA 1
ATOM 10090 C C . ASP C 1 170 ? -27.993 17.757 29.522 1.00 54.95 171 ASP C C 1
ATOM 10091 O O . ASP C 1 170 ? -27.869 18.295 28.420 1.00 50.82 171 ASP C O 1
ATOM 10100 N N . ALA C 1 171 ? -29.153 17.251 29.962 1.00 59.01 172 ALA C N 1
ATOM 10101 C CA . ALA C 1 171 ? -30.303 17.130 29.068 1.00 84.95 172 ALA C CA 1
ATOM 10102 C C . ALA C 1 171 ? -30.781 18.473 28.537 1.00 79.74 172 ALA C C 1
ATOM 10103 O O . ALA C 1 171 ? -31.425 18.515 27.480 1.00 71.75 172 ALA C O 1
ATOM 10110 N N . GLY C 1 172 ? -30.465 19.561 29.231 1.00 59.44 173 GLY C N 1
ATOM 10111 C CA . GLY C 1 172 ? -30.703 20.891 28.694 1.00 62.76 173 GLY C CA 1
ATOM 10112 C C . GLY C 1 172 ? -30.070 21.109 27.331 1.00 70.02 173 GLY C C 1
ATOM 10113 O O . GLY C 1 172 ? -30.515 21.965 26.568 1.00 60.78 173 GLY C O 1
ATOM 10117 N N . ASP C 1 173 ? -28.990 20.389 27.030 1.00 56.41 174 ASP C N 1
ATOM 10118 C CA . ASP C 1 173 ? -28.274 20.550 25.770 1.00 60.86 174 ASP C CA 1
ATOM 10119 C C . ASP C 1 173 ? -28.849 19.711 24.624 1.00 62.50 174 ASP C C 1
ATOM 10120 O O . ASP C 1 173 ? -28.504 19.953 23.467 1.00 70.58 174 ASP C O 1
ATOM 10129 N N . LEU C 1 174 ? -29.724 18.752 24.913 1.00 72.87 175 LEU C N 1
ATOM 10130 C CA . LEU C 1 174 ? -30.416 17.972 23.896 1.00 78.01 175 LEU C CA 1
ATOM 10131 C C . LEU C 1 174 ? -31.808 18.550 23.694 1.00 80.79 175 LEU C C 1
ATOM 10132 O O . LEU C 1 174 ? -32.516 18.820 24.671 1.00 82.61 175 LEU C O 1
ATOM 10139 N N . ARG C 1 175 ? -32.208 18.728 22.434 1.00 83.12 176 ARG C N 1
ATOM 10140 C CA . ARG C 1 175 ? -33.495 19.358 22.143 1.00 67.83 176 ARG C CA 1
ATOM 10141 C C . ARG C 1 175 ? -34.453 18.194 21.901 1.00 66.28 176 ARG C C 1
ATOM 10142 O O . ARG C 1 175 ? -34.860 17.887 20.778 1.00 61.57 176 ARG C O 1
ATOM 10163 N N . SER C 1 176 ? -34.865 17.597 23.017 1.00 58.43 177 SER C N 1
ATOM 10164 C CA . SER C 1 176 ? -35.645 16.368 23.037 1.00 80.34 177 SER C CA 1
ATOM 10165 C C . SER C 1 176 ? -37.096 16.640 22.675 1.00 62.97 177 SER C C 1
ATOM 10166 O O . SER C 1 176 ? -37.724 17.565 23.199 1.00 54.97 177 SER C O 1
ATOM 10174 N N . ARG C 1 177 ? -37.611 15.830 21.763 1.00 53.71 178 ARG C N 1
ATOM 10175 C CA . ARG C 1 177 ? -39.008 15.827 21.357 1.00 63.89 178 ARG C CA 1
ATOM 10176 C C . ARG C 1 177 ? -39.501 14.389 21.461 1.00 55.39 178 ARG C C 1
ATOM 10177 O O . ARG C 1 177 ? -38.817 13.471 20.989 1.00 58.45 178 ARG C O 1
ATOM 10198 N N . PRO C 1 178 ? -40.592 14.130 22.186 1.00 47.97 179 PRO C N 1
ATOM 10199 C CA . PRO C 1 178 ? -40.868 12.735 22.588 1.00 68.71 179 PRO C CA 1
ATOM 10200 C C . PRO C 1 178 ? -41.116 11.787 21.421 1.00 62.41 179 PRO C C 1
ATOM 10201 O O . PRO C 1 178 ? -40.727 10.617 21.507 1.00 59.86 179 PRO C O 1
ATOM 10212 N N . ALA C 1 179 ? -41.754 12.228 20.343 1.00 62.14 180 ALA C N 1
ATOM 10213 C CA . ALA C 1 179 ? -42.142 11.303 19.285 1.00 61.28 180 ALA C CA 1
ATOM 10214 C C . ALA C 1 179 ? -41.096 11.247 18.186 1.00 55.92 180 ALA C C 1
ATOM 10215 O O . ALA C 1 179 ? -40.412 12.230 17.900 1.00 46.76 180 ALA C O 1
ATOM 10222 N N . THR C 1 180 ? -40.938 10.074 17.599 1.00 51.13 181 THR C N 1
ATOM 10223 C CA . THR C 1 180 ? -40.289 9.955 16.303 1.00 44.37 181 THR C CA 1
ATOM 10224 C C . THR C 1 180 ? -41.349 9.491 15.310 1.00 50.42 181 THR C C 1
ATOM 10225 O O . THR C 1 180 ? -41.952 8.425 15.500 1.00 46.52 181 THR C O 1
ATOM 10236 N N . PHE C 1 181 ? -41.634 10.326 14.313 1.00 45.49 182 PHE C N 1
ATOM 10237 C CA . PHE C 1 181 ? -42.645 10.031 13.298 1.00 46.90 182 PHE C CA 1
ATOM 10238 C C . PHE C 1 181 ? -41.985 9.464 12.050 1.00 49.67 182 PHE C C 1
ATOM 10239 O O . PHE C 1 181 ? -40.884 9.876 11.682 1.00 49.12 182 PHE C O 1
ATOM 10256 N N . GLY C 1 182 ? -42.642 8.473 11.439 1.00 45.39 183 GLY C N 1
ATOM 10257 C CA . GLY C 1 182 ? -42.119 7.827 10.255 1.00 42.82 183 GLY C CA 1
ATOM 10258 C C . GLY C 1 182 ? -43.154 7.774 9.144 1.00 43.29 183 GLY C C 1
ATOM 10259 O O . GLY C 1 182 ? -44.361 7.936 9.359 1.00 47.26 183 GLY C O 1
ATOM 10263 N N . HIS C 1 183 ? -42.660 7.554 7.940 1.00 42.80 184 HIS C N 1
ATOM 10264 C CA . HIS C 1 183 ? -43.543 7.376 6.796 1.00 46.30 184 HIS C CA 1
ATOM 10265 C C . HIS C 1 183 ? -43.266 5.972 6.282 1.00 47.48 184 HIS C C 1
ATOM 10266 O O . HIS C 1 183 ? -42.278 5.747 5.577 1.00 42.51 184 HIS C O 1
ATOM 10279 N N . ARG C 1 184 ? -44.075 5.016 6.706 1.00 43.81 185 ARG C N 1
ATOM 10280 C CA . ARG C 1 184 ? -43.938 3.649 6.225 1.00 45.45 185 ARG C CA 1
ATOM 10281 C C . ARG C 1 184 ? -44.510 3.603 4.811 1.00 44.22 185 ARG C C 1
ATOM 10282 O O . ARG C 1 184 ? -45.724 3.730 4.626 1.00 44.96 185 ARG C O 1
ATOM 10303 N N . HIS C 1 185 ? -43.643 3.433 3.818 1.00 45.70 186 HIS C N 1
ATOM 10304 C CA . HIS C 1 185 ? -43.990 3.640 2.416 1.00 43.84 186 HIS C CA 1
ATOM 10305 C C . HIS C 1 185 ? -43.450 2.499 1.565 1.00 47.28 186 HIS C C 1
ATOM 10306 O O . HIS C 1 185 ? -42.268 2.153 1.655 1.00 43.32 186 HIS C O 1
ATOM 10319 N N . TRP C 1 186 ? -44.325 1.914 0.744 1.00 44.60 187 TRP C N 1
ATOM 10320 C CA . TRP C 1 186 ? -43.968 0.774 -0.092 1.00 59.99 187 TRP C CA 1
ATOM 10321 C C . TRP C 1 186 ? -44.737 0.914 -1.395 1.00 51.82 187 TRP C C 1
ATOM 10322 O O . TRP C 1 186 ? -45.850 0.395 -1.523 1.00 46.23 187 TRP C O 1
ATOM 10343 N N . PRO C 1 187 ? -44.201 1.644 -2.369 1.00 47.45 188 PRO C N 1
ATOM 10344 C CA . PRO C 1 187 ? -45.003 2.004 -3.551 1.00 48.20 188 PRO C CA 1
ATOM 10345 C C . PRO C 1 187 ? -45.180 0.858 -4.530 1.00 53.56 188 PRO C C 1
ATOM 10346 O O . PRO C 1 187 ? -44.417 -0.111 -4.566 1.00 48.63 188 PRO C O 1
ATOM 10357 N N . ALA C 1 188 ? -46.165 1.044 -5.407 1.00 58.24 189 ALA C N 1
ATOM 10358 C CA . ALA C 1 188 ? -46.437 0.097 -6.466 1.00 63.95 189 ALA C CA 1
ATOM 10359 C C . ALA C 1 188 ? -45.656 0.505 -7.705 1.00 57.96 189 ALA C C 1
ATOM 10360 O O . ALA C 1 188 ? -45.732 1.656 -8.138 1.00 58.03 189 ALA C O 1
ATOM 10367 N N . LEU C 1 189 ? -44.924 -0.445 -8.280 1.00 51.05 190 LEU C N 1
ATOM 10368 C CA . LEU C 1 189 ? -44.250 -0.250 -9.559 1.00 51.44 190 LEU C CA 1
ATOM 10369 C C . LEU C 1 189 ? -45.078 -0.772 -10.723 1.00 51.81 190 LEU C C 1
ATOM 10370 O O . LEU C 1 189 ? -44.695 -0.590 -11.890 1.00 52.75 190 LEU C O 1
ATOM 10386 N N . HIS C 1 190 ? -46.208 -1.410 -10.436 1.00 52.57 191 HIS C N 1
ATOM 10387 C CA . HIS C 1 190 ? -47.148 -1.839 -11.459 1.00 53.62 191 HIS C CA 1
ATOM 10388 C C . HIS C 1 190 ? -48.524 -1.542 -10.879 1.00 58.20 191 HIS C C 1
ATOM 10389 O O . HIS C 1 190 ? -48.713 -1.662 -9.655 1.00 59.19 191 HIS C O 1
ATOM 10402 N N . PRO C 1 191 ? -49.472 -1.076 -11.697 1.00 60.24 192 PRO C N 1
ATOM 10403 C CA . PRO C 1 191 ? -50.793 -0.723 -11.152 1.00 63.57 192 PRO C CA 1
ATOM 10404 C C . PRO C 1 191 ? -51.471 -1.857 -10.410 1.00 63.51 192 PRO C C 1
ATOM 10405 O O . PRO C 1 191 ? -52.402 -1.597 -9.633 1.00 65.02 192 PRO C O 1
ATOM 10416 N N . THR C 1 192 ? -51.089 -3.110 -10.672 1.00 59.48 193 THR C N 1
ATOM 10417 C CA . THR C 1 192 ? -51.714 -4.227 -9.980 1.00 61.26 193 THR C CA 1
ATOM 10418 C C . THR C 1 192 ? -51.102 -4.494 -8.626 1.00 63.89 193 THR C C 1
ATOM 10419 O O . THR C 1 192 ? -51.686 -5.265 -7.865 1.00 58.63 193 THR C O 1
ATOM 10430 N N . GLN C 1 193 ? -49.965 -3.873 -8.302 1.00 55.86 194 GLN C N 1
ATOM 10431 C CA . GLN C 1 193 ? -49.332 -4.086 -7.007 1.00 59.90 194 GLN C CA 1
ATOM 10432 C C . GLN C 1 193 ? -50.079 -3.316 -5.929 1.00 56.06 194 GLN C C 1
ATOM 10433 O O . GLN C 1 193 ? -50.781 -2.337 -6.211 1.00 58.34 194 GLN C O 1
ATOM 10447 N N . THR C 1 194 ? -49.985 -3.835 -4.700 1.00 57.81 195 THR C N 1
ATOM 10448 C CA . THR C 1 194 ? -50.630 -3.260 -3.518 1.00 56.60 195 THR C CA 1
ATOM 10449 C C . THR C 1 194 ? -49.699 -2.232 -2.883 1.00 53.36 195 THR C C 1
ATOM 10450 O O . THR C 1 194 ? -48.677 -2.626 -2.308 1.00 51.94 195 THR C O 1
ATOM 10461 N N . PRO C 1 195 ? -50.039 -0.946 -2.858 1.00 59.04 196 PRO C N 1
ATOM 10462 C CA . PRO C 1 195 ? -49.133 0.022 -2.239 1.00 53.26 196 PRO C CA 1
ATOM 10463 C C . PRO C 1 195 ? -49.404 0.165 -0.745 1.00 54.10 196 PRO C C 1
ATOM 10464 O O . PRO C 1 195 ? -50.473 -0.172 -0.242 1.00 57.75 196 PRO C O 1
ATOM 10475 N N . VAL C 1 196 ? -48.405 0.706 -0.052 1.00 49.66 197 VAL C N 1
ATOM 10476 C CA . VAL C 1 196 ? -48.508 1.073 1.353 1.00 51.04 197 VAL C CA 1
ATOM 10477 C C . VAL C 1 196 ? -47.988 2.492 1.493 1.00 52.18 197 VAL C C 1
ATOM 10478 O O . VAL C 1 196 ? -46.909 2.827 0.974 1.00 47.74 197 VAL C O 1
ATOM 10491 N N . SER C 1 197 ? -48.730 3.301 2.250 1.00 53.47 198 SER C N 1
ATOM 10492 C CA . SER C 1 197 ? -48.291 4.644 2.613 1.00 48.36 198 SER C CA 1
ATOM 10493 C C . SER C 1 197 ? -48.996 5.027 3.904 1.00 48.69 198 SER C C 1
ATOM 10494 O O . SER C 1 197 ? -50.191 5.359 3.894 1.00 51.14 198 SER C O 1
ATOM 10502 N N . GLU C 1 198 ? -48.278 5.028 5.001 1.00 47.74 199 GLU C N 1
ATOM 10503 C CA . GLU C 1 198 ? -48.938 5.311 6.268 1.00 48.81 199 GLU C CA 1
ATOM 10504 C C . GLU C 1 198 ? -47.951 5.958 7.206 1.00 47.01 199 GLU C C 1
ATOM 10505 O O . GLU C 1 198 ? -46.765 5.635 7.179 1.00 48.97 199 GLU C O 1
ATOM 10517 N N . LEU C 1 199 ? -48.456 6.917 7.983 1.00 50.59 200 LEU C N 1
ATOM 10518 C CA . LEU C 1 199 ? -47.695 7.570 9.042 1.00 46.65 200 LEU C CA 1
ATOM 10519 C C . LEU C 1 199 ? -47.632 6.678 10.258 1.00 46.38 200 LEU C C 1
ATOM 10520 O O . LEU C 1 199 ? -48.626 6.048 10.625 1.00 49.40 200 LEU C O 1
ATOM 10536 N N . VAL C 1 200 ? -46.445 6.594 10.863 1.00 45.32 201 VAL C N 1
ATOM 10537 C CA . VAL C 1 200 ? -46.255 5.763 12.034 1.00 45.10 201 VAL C CA 1
ATOM 10538 C C . VAL C 1 200 ? -45.544 6.593 13.086 1.00 46.43 201 VAL C C 1
ATOM 10539 O O . VAL C 1 200 ? -44.906 7.614 12.811 1.00 44.31 201 VAL C O 1
ATOM 10552 N N . GLU C 1 201 ? -45.593 6.084 14.298 1.00 45.87 202 GLU C N 1
ATOM 10553 C CA . GLU C 1 201 ? -44.982 6.742 15.423 1.00 44.20 202 GLU C CA 1
ATOM 10554 C C . GLU C 1 201 ? -44.165 5.656 16.077 1.00 49.40 202 GLU C C 1
ATOM 10555 O O . GLU C 1 201 ? -44.666 4.557 16.333 1.00 49.61 202 GLU C O 1
ATOM 10567 N N . VAL C 1 202 ? -42.903 5.966 16.316 1.00 50.50 203 VAL C N 1
ATOM 10568 C CA . VAL C 1 202 ? -42.009 5.065 16.998 1.00 47.97 203 VAL C CA 1
ATOM 10569 C C . VAL C 1 202 ? -41.986 5.568 18.425 1.00 51.53 203 VAL C C 1
ATOM 10570 O O . VAL C 1 202 ? -41.793 6.767 18.701 1.00 58.66 203 VAL C O 1
ATOM 10583 N N . ASN C 1 203 ? -42.327 4.683 19.331 1.00 61.08 204 ASN C N 1
ATOM 10584 C CA . ASN C 1 203 ? -42.050 4.948 20.726 1.00 101.02 204 ASN C CA 1
ATOM 10585 C C . ASN C 1 203 ? -40.949 3.998 21.167 1.00 96.17 204 ASN C C 1
ATOM 10586 O O . ASN C 1 203 ? -40.952 2.803 20.838 1.00 53.28 204 ASN C O 1
ATOM 10597 N N . ARG C 1 204 ? -39.950 4.562 21.806 1.00 117.16 205 ARG C N 1
ATOM 10598 C CA . ARG C 1 204 ? -38.885 3.773 22.363 1.00 145.14 205 ARG C CA 1
ATOM 10599 C C . ARG C 1 204 ? -39.066 3.748 23.857 1.00 116.25 205 ARG C C 1
ATOM 10600 O O . ARG C 1 204 ? -39.388 4.762 24.480 1.00 123.24 205 ARG C O 1
ATOM 10621 N N . SER C 1 205 ? -38.925 2.572 24.404 1.00 63.75 206 SER C N 1
ATOM 10622 C CA . SER C 1 205 ? -38.959 2.407 25.835 1.00 65.06 206 SER C CA 1
ATOM 10623 C C . SER C 1 205 ? -37.523 2.385 26.353 1.00 47.69 206 SER C C 1
ATOM 10624 O O . SER C 1 205 ? -36.548 2.259 25.587 1.00 45.18 206 SER C O 1
ATOM 10632 N N . ASP C 1 206 ? -37.398 2.610 27.654 1.00 50.55 207 ASP C N 1
ATOM 10633 C CA . ASP C 1 206 ? -36.131 2.437 28.358 1.00 54.56 207 ASP C CA 1
ATOM 10634 C C . ASP C 1 206 ? -35.052 3.393 27.862 1.00 48.77 207 ASP C C 1
ATOM 10635 O O . ASP C 1 206 ? -33.866 3.040 27.789 1.00 47.19 207 ASP C O 1
ATOM 10644 N N . LEU C 1 207 ? -35.451 4.621 27.536 1.00 46.00 208 LEU C N 1
ATOM 10645 C CA . LEU C 1 207 ? -34.498 5.577 26.983 1.00 46.97 208 LEU C CA 1
ATOM 10646 C C . LEU C 1 207 ? -33.576 6.044 28.110 1.00 51.09 208 LEU C C 1
ATOM 10647 O O . LEU C 1 207 ? -34.050 6.467 29.158 1.00 52.68 208 LEU C O 1
ATOM 10663 N N . ARG C 1 208 ? -32.266 6.021 27.870 1.00 47.83 209 ARG C N 1
ATOM 10664 C CA . ARG C 1 208 ? -31.243 6.524 28.793 1.00 51.67 209 ARG C CA 1
ATOM 10665 C C . ARG C 1 208 ? -30.282 7.345 27.959 1.00 50.36 209 ARG C C 1
ATOM 10666 O O . ARG C 1 208 ? -29.785 6.852 26.943 1.00 36.62 209 ARG C O 1
ATOM 10687 N N . VAL C 1 209 ? -29.927 8.541 28.449 1.00 42.00 210 VAL C N 1
ATOM 10688 C CA . VAL C 1 209 ? -28.948 9.411 27.795 1.00 42.54 210 VAL C CA 1
ATOM 10689 C C . VAL C 1 209 ? -27.890 9.813 28.799 1.00 45.05 210 VAL C C 1
ATOM 10690 O O . VAL C 1 209 ? -28.205 10.065 29.958 1.00 43.13 210 VAL C O 1
ATOM 10703 N N . GLY C 1 210 ? -26.641 9.894 28.365 1.00 43.19 211 GLY C N 1
ATOM 10704 C CA . GLY C 1 210 ? -25.628 10.282 29.331 1.00 45.79 211 GLY C CA 1
ATOM 10705 C C . GLY C 1 210 ? -24.316 10.575 28.643 1.00 46.53 211 GLY C C 1
ATOM 10706 O O . GLY C 1 210 ? -24.205 10.556 27.414 1.00 36.60 211 GLY C O 1
ATOM 10710 N N . ASP C 1 211 ? -23.316 10.858 29.465 1.00 33.99 212 ASP C N 1
ATOM 10711 C CA . ASP C 1 211 ? -21.984 11.217 28.984 1.00 37.23 212 ASP C CA 1
ATOM 10712 C C . ASP C 1 211 ? -22.091 12.299 27.910 1.00 35.99 212 ASP C C 1
ATOM 10713 O O . ASP C 1 211 ? -21.641 12.140 26.765 1.00 33.35 212 ASP C O 1
ATOM 10722 N N . ILE C 1 212 ? -22.751 13.389 28.306 1.00 35.01 213 ILE C N 1
ATOM 10723 C CA . ILE C 1 212 ? -23.108 14.488 27.412 1.00 38.89 213 ILE C CA 1
ATOM 10724 C C . ILE C 1 212 ? -22.031 15.567 27.502 1.00 38.29 213 ILE C C 1
ATOM 10725 O O . ILE C 1 212 ? -21.649 16.006 28.605 1.00 37.71 213 ILE C O 1
ATOM 10741 N N . TRP C 1 213 ? -21.574 16.015 26.343 1.00 33.41 214 TRP C N 1
ATOM 10742 C CA . TRP C 1 213 ? -20.616 17.105 26.207 1.00 37.60 214 TRP C CA 1
ATOM 10743 C C . TRP C 1 213 ? -21.117 18.076 25.157 1.00 32.59 214 TRP C C 1
ATOM 10744 O O . TRP C 1 213 ? -21.557 17.663 24.087 1.00 40.39 214 TRP C O 1
ATOM 10765 N N . ALA C 1 214 ? -21.059 19.352 25.472 1.00 34.46 215 ALA C N 1
ATOM 10766 C CA . ALA C 1 214 ? -21.498 20.394 24.560 1.00 33.16 215 ALA C CA 1
ATOM 10767 C C . ALA C 1 214 ? -20.278 21.109 24.005 1.00 45.98 215 ALA C C 1
ATOM 10768 O O . ALA C 1 214 ? -19.193 21.078 24.600 1.00 40.76 215 ALA C O 1
ATOM 10775 N N . GLY C 1 215 ? -20.471 21.818 22.903 1.00 43.48 216 GLY C N 1
ATOM 10776 C CA . GLY C 1 215 ? -19.342 22.522 22.337 1.00 53.39 216 GLY C CA 1
ATOM 10777 C C . GLY C 1 215 ? -19.705 23.291 21.090 1.00 47.60 216 GLY C C 1
ATOM 10778 O O . GLY C 1 215 ? -20.879 23.466 20.751 1.00 39.05 216 GLY C O 1
ATOM 10782 N N . GLU C 1 216 ? -18.652 23.725 20.400 1.00 38.50 217 GLU C N 1
ATOM 10783 C CA . GLU C 1 216 ? -18.792 24.589 19.238 1.00 39.49 217 GLU C CA 1
ATOM 10784 C C . GLU C 1 216 ? -18.976 23.701 18.025 1.00 40.39 217 GLU C C 1
ATOM 10785 O O . GLU C 1 216 ? -18.069 22.927 17.707 1.00 36.38 217 GLU C O 1
ATOM 10797 N N . PRO C 1 217 ? -20.118 23.757 17.350 1.00 31.40 218 PRO C N 1
ATOM 10798 C CA . PRO C 1 217 ? -20.394 22.823 16.265 1.00 36.03 218 PRO C CA 1
ATOM 10799 C C . PRO C 1 217 ? -19.902 23.349 14.939 1.00 37.90 218 PRO C C 1
ATOM 10800 O O . PRO C 1 217 ? -19.653 24.539 14.767 1.00 33.72 218 PRO C O 1
ATOM 10811 N N . PHE C 1 218 ? -19.806 22.431 13.987 1.00 36.72 219 PHE C N 1
ATOM 10812 C CA . PHE C 1 218 ? -19.724 22.893 12.612 1.00 39.98 219 PHE C CA 1
ATOM 10813 C C . PHE C 1 218 ? -20.428 21.855 11.759 1.00 34.19 219 PHE C C 1
ATOM 10814 O O . PHE C 1 218 ? -20.495 20.666 12.103 1.00 33.46 219 PHE C O 1
ATOM 10831 N N . ILE C 1 219 ? -20.986 22.324 10.659 1.00 32.30 220 ILE C N 1
ATOM 10832 C CA . ILE C 1 219 ? -21.622 21.460 9.686 1.00 33.15 220 ILE C CA 1
ATOM 10833 C C . ILE C 1 219 ? -21.304 21.995 8.298 1.00 40.64 220 ILE C C 1
ATOM 10834 O O . ILE C 1 219 ? -21.251 23.211 8.081 1.00 39.95 220 ILE C O 1
ATOM 10850 N N . GLU C 1 220 ? -21.124 21.087 7.347 1.00 34.72 221 GLU C N 1
ATOM 10851 C CA . GLU C 1 220 ? -20.902 21.493 5.961 1.00 37.68 221 GLU C CA 1
ATOM 10852 C C . GLU C 1 220 ? -21.667 20.520 5.080 1.00 34.15 221 GLU C C 1
ATOM 10853 O O . GLU C 1 220 ? -21.353 19.322 5.047 1.00 32.52 221 GLU C O 1
ATOM 10865 N N . LEU C 1 221 ? -22.668 21.039 4.380 1.00 32.84 222 LEU C N 1
ATOM 10866 C CA . LEU C 1 221 ? -23.470 20.223 3.500 1.00 29.70 222 LEU C CA 1
ATOM 10867 C C . LEU C 1 221 ? -22.781 20.052 2.157 1.00 39.21 222 LEU C C 1
ATOM 10868 O O . LEU C 1 221 ? -22.195 20.991 1.615 1.00 38.60 222 LEU C O 1
ATOM 10884 N N . GLY C 1 222 ? -22.901 18.853 1.606 1.00 37.87 223 GLY C N 1
ATOM 10885 C CA . GLY C 1 222 ? -22.473 18.574 0.268 1.00 40.40 223 GLY C CA 1
ATOM 10886 C C . GLY C 1 222 ? -23.613 18.696 -0.718 1.00 37.23 223 GLY C C 1
ATOM 10887 O O . GLY C 1 222 ? -24.635 19.339 -0.457 1.00 41.50 223 GLY C O 1
ATOM 10891 N N . SER C 1 223 ? -23.444 18.054 -1.864 1.00 38.51 224 SER C N 1
ATOM 10892 C CA . SER C 1 223 ? -24.483 18.054 -2.881 1.00 40.73 224 SER C CA 1
ATOM 10893 C C . SER C 1 223 ? -24.314 16.802 -3.727 1.00 39.66 224 SER C C 1
ATOM 10894 O O . SER C 1 223 ? -23.188 16.370 -3.936 1.00 33.25 224 SER C O 1
ATOM 10902 N N . ALA C 1 224 ? -25.412 16.209 -4.187 1.00 37.15 225 ALA C N 1
ATOM 10903 C CA . ALA C 1 224 ? -25.312 15.037 -5.033 1.00 35.59 225 ALA C CA 1
ATOM 10904 C C . ALA C 1 224 ? -26.436 15.075 -6.044 1.00 44.06 225 ALA C C 1
ATOM 10905 O O . ALA C 1 224 ? -27.512 15.600 -5.745 1.00 33.41 225 ALA C O 1
ATOM 10912 N N . PRO C 1 225 ? -26.220 14.549 -7.250 1.00 38.07 226 PRO C N 1
ATOM 10913 C CA . PRO C 1 225 ? -27.288 14.584 -8.265 1.00 39.25 226 PRO C CA 1
ATOM 10914 C C . PRO C 1 225 ? -28.504 13.762 -7.879 1.00 42.00 226 PRO C C 1
ATOM 10915 O O . PRO C 1 225 ? -29.572 13.981 -8.456 1.00 41.59 226 PRO C O 1
ATOM 10926 N N . ASP C 1 226 ? -28.375 12.776 -6.968 1.00 35.78 227 ASP C N 1
ATOM 10927 C CA . ASP C 1 226 ? -29.510 11.936 -6.569 1.00 38.15 227 ASP C CA 1
ATOM 10928 C C . ASP C 1 226 ? -29.917 12.169 -5.101 1.00 41.94 227 ASP C C 1
ATOM 10929 O O . ASP C 1 226 ? -30.500 11.289 -4.464 1.00 39.11 227 ASP C O 1
ATOM 10938 N N . GLU C 1 227 ? -29.627 13.346 -4.557 1.00 37.71 228 GLU C N 1
ATOM 10939 C CA . GLU C 1 227 ? -30.029 13.732 -3.204 1.00 31.49 228 GLU C CA 1
ATOM 10940 C C . GLU C 1 227 ? -30.626 15.133 -3.265 1.00 40.77 228 GLU C C 1
ATOM 10941 O O . GLU C 1 227 ? -30.562 15.814 -4.289 1.00 39.21 228 GLU C O 1
ATOM 10953 N N . ALA C 1 228 ? -31.175 15.600 -2.148 1.00 36.72 229 ALA C N 1
ATOM 10954 C CA . ALA C 1 228 ? -31.785 16.926 -2.080 1.00 39.48 229 ALA C CA 1
ATOM 10955 C C . ALA C 1 228 ? -31.228 17.685 -0.886 1.00 39.45 229 ALA C C 1
ATOM 10956 O O . ALA C 1 228 ? -31.943 18.293 -0.078 1.00 38.50 229 ALA C O 1
ATOM 10963 N N . LEU C 1 229 ? -29.907 17.664 -0.772 1.00 38.56 230 LEU C N 1
ATOM 10964 C CA . LEU C 1 229 ? -29.277 18.254 0.404 1.00 42.35 230 LEU C CA 1
ATOM 10965 C C . LEU C 1 229 ? -29.514 19.750 0.480 1.00 39.96 230 LEU C C 1
ATOM 10966 O O . LEU C 1 229 ? -29.514 20.331 1.570 1.00 41.04 230 LEU C O 1
ATOM 10982 N N . GLU C 1 230 ? -29.750 20.386 -0.663 1.00 41.11 231 GLU C N 1
ATOM 10983 C CA . GLU C 1 230 ? -29.978 21.818 -0.680 1.00 42.72 231 GLU C CA 1
ATOM 10984 C C . GLU C 1 230 ? -31.171 22.227 0.165 1.00 50.92 231 GLU C C 1
ATOM 10985 O O . GLU C 1 230 ? -31.186 23.347 0.687 1.00 43.83 231 GLU C O 1
ATOM 10997 N N . CYS C 1 231 ? -32.097 21.309 0.425 1.00 39.21 232 CYS C N 1
ATOM 10998 C CA . CYS C 1 231 ? -33.233 21.648 1.261 1.00 41.62 232 CYS C CA 1
ATOM 10999 C C . CYS C 1 231 ? -32.818 22.101 2.649 1.00 43.11 232 CYS C C 1
ATOM 11000 O O . CYS C 1 231 ? -33.554 22.863 3.279 1.00 43.96 232 CYS C O 1
ATOM 11008 N N . PHE C 1 232 ? -31.627 21.719 3.095 1.00 45.00 233 PHE C N 1
ATOM 11009 C CA . PHE C 1 232 ? -31.129 22.078 4.411 1.00 41.77 233 PHE C CA 1
ATOM 11010 C C . PHE C 1 232 ? -30.048 23.148 4.360 1.00 42.43 233 PHE C C 1
ATOM 11011 O O . PHE C 1 232 ? -29.482 23.480 5.406 1.00 43.74 233 PHE C O 1
ATOM 11028 N N . ALA C 1 233 ? -29.828 23.764 3.193 1.00 44.67 234 ALA C N 1
ATOM 11029 C CA . ALA C 1 233 ? -28.610 24.528 2.935 1.00 58.90 234 ALA C CA 1
ATOM 11030 C C . ALA C 1 233 ? -28.593 25.882 3.627 1.00 55.68 234 ALA C C 1
ATOM 11031 O O . ALA C 1 233 ? -27.565 26.275 4.191 1.00 71.99 234 ALA C O 1
ATOM 11038 N N . ASP C 1 234 ? -29.695 26.615 3.606 1.00 58.37 235 ASP C N 1
ATOM 11039 C CA . ASP C 1 234 ? -29.668 27.985 4.111 1.00 80.65 235 ASP C CA 1
ATOM 11040 C C . ASP C 1 234 ? -30.079 27.923 5.575 1.00 57.07 235 ASP C C 1
ATOM 11041 O O . ASP C 1 234 ? -31.251 28.046 5.917 1.00 63.62 235 ASP C O 1
ATOM 11050 N N . HIS C 1 235 ? -29.109 27.688 6.451 1.00 49.29 236 HIS C N 1
ATOM 11051 C CA . HIS C 1 235 ? -29.421 27.388 7.838 1.00 41.42 236 HIS C CA 1
ATOM 11052 C C . HIS C 1 235 ? -28.651 28.287 8.797 1.00 49.12 236 HIS C C 1
ATOM 11053 O O . HIS C 1 235 ? -27.641 28.910 8.465 1.00 48.03 236 HIS C O 1
ATOM 11066 N N . GLU C 1 236 ? -29.137 28.303 10.019 1.00 47.35 237 GLU C N 1
ATOM 11067 C CA . GLU C 1 236 ? -28.427 28.876 11.139 1.00 43.41 237 GLU C CA 1
ATOM 11068 C C . GLU C 1 236 ? -27.959 27.718 11.998 1.00 44.42 237 GLU C C 1
ATOM 11069 O O . GLU C 1 236 ? -28.746 26.809 12.286 1.00 45.84 237 GLU C O 1
ATOM 11081 N N . VAL C 1 237 ? -26.669 27.702 12.316 1.00 49.56 238 VAL C N 1
ATOM 11082 C CA . VAL C 1 237 ? -26.106 26.667 13.179 1.00 44.87 238 VAL C CA 1
ATOM 11083 C C . VAL C 1 237 ? -26.364 27.094 14.625 1.00 45.96 238 VAL C C 1
ATOM 11084 O O . VAL C 1 237 ? -25.940 28.174 15.044 1.00 48.28 238 VAL C O 1
ATOM 11097 N N . LEU C 1 238 ? -27.082 26.259 15.380 1.00 48.05 239 LEU C N 1
ATOM 11098 C CA . LEU C 1 238 ? -27.536 26.608 16.724 1.00 40.77 239 LEU C CA 1
ATOM 11099 C C . LEU C 1 238 ? -26.646 26.082 17.849 1.00 48.27 239 LEU C C 1
ATOM 11100 O O . LEU C 1 238 ? -26.309 26.830 18.775 1.00 43.40 239 LEU C O 1
ATOM 11116 N N . ALA C 1 239 ? -26.328 24.791 17.848 1.00 38.90 240 ALA C N 1
ATOM 11117 C CA . ALA C 1 239 ? -25.617 24.192 18.969 1.00 48.81 240 ALA C CA 1
ATOM 11118 C C . ALA C 1 239 ? -25.069 22.856 18.520 1.00 35.55 240 ALA C C 1
ATOM 11119 O O . ALA C 1 239 ? -25.531 22.294 17.522 1.00 37.65 240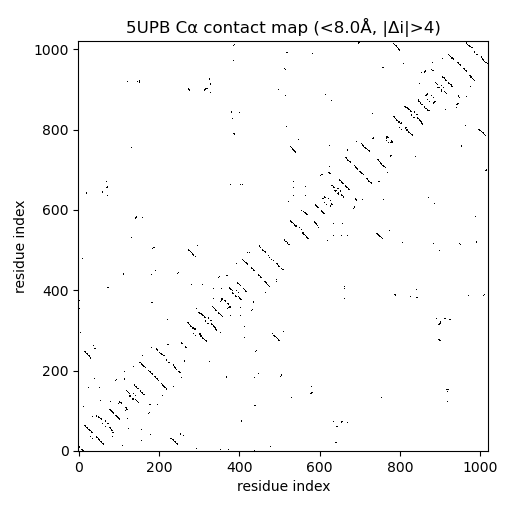 ALA C O 1
ATOM 11126 N N . GLY C 1 240 ? -24.111 22.347 19.285 1.00 41.89 241 GLY C N 1
ATOM 11127 C CA . GLY C 1 240 ? -23.567 21.014 19.062 1.00 39.98 241 GLY C CA 1
ATOM 11128 C C . GLY C 1 240 ? -23.399 20.265 20.374 1.00 42.57 241 GLY C C 1
ATOM 11129 O O . GLY C 1 240 ? -23.111 20.848 21.424 1.00 36.01 241 GLY C O 1
ATOM 11133 N N . VAL C 1 241 ? -23.546 18.949 20.296 1.00 35.19 242 VAL C N 1
ATOM 11134 C CA . VAL C 1 241 ? -23.444 18.099 21.469 1.00 35.98 242 VAL C CA 1
ATOM 11135 C C . VAL C 1 241 ? -23.000 16.727 21.008 1.00 33.07 242 VAL C C 1
ATOM 11136 O O . VAL C 1 241 ? -23.161 16.364 19.842 1.00 35.64 242 VAL C O 1
ATOM 11149 N N . THR C 1 242 ? -22.290 16.037 21.875 1.00 31.78 243 THR C N 1
ATOM 11150 C CA . THR C 1 242 ? -21.977 14.629 21.682 1.00 32.33 243 THR C CA 1
ATOM 11151 C C . THR C 1 242 ? -22.380 13.890 22.950 1.00 37.19 243 THR C C 1
ATOM 11152 O O . THR C 1 242 ? -22.282 14.453 24.039 1.00 34.45 243 THR C O 1
ATOM 11163 N N . TYR C 1 243 ? -22.888 12.665 22.805 1.00 35.82 244 TYR C N 1
ATOM 11164 C CA . TYR C 1 243 ? -23.452 11.958 23.949 1.00 36.12 244 TYR C CA 1
ATOM 11165 C C . TYR C 1 243 ? -23.648 10.492 23.595 1.00 35.65 244 TYR C C 1
ATOM 11166 O O . TYR C 1 243 ? -23.428 10.071 22.449 1.00 33.60 244 TYR C O 1
ATOM 11184 N N . SER C 1 244 ? -23.964 9.698 24.621 1.00 33.17 245 SER C N 1
ATOM 11185 C CA . SER C 1 244 ? -24.365 8.307 24.451 1.00 34.58 245 SER C CA 1
ATOM 11186 C C . SER C 1 244 ? -25.810 8.079 24.888 1.00 40.32 245 SER C C 1
ATOM 11187 O O . SER C 1 244 ? -26.338 8.809 25.736 1.00 35.76 245 SER C O 1
ATOM 11195 N N . TYR C 1 245 ? -26.488 7.129 24.244 1.00 35.69 246 TYR C N 1
ATOM 11196 C CA . TYR C 1 245 ? -27.905 6.923 24.526 1.00 32.66 246 TYR C CA 1
ATOM 11197 C C . TYR C 1 245 ? -28.255 5.474 24.216 1.00 39.34 246 TYR C C 1
ATOM 11198 O O . TYR C 1 245 ? -27.553 4.800 23.467 1.00 38.33 246 TYR C O 1
ATOM 11216 N N . GLY C 1 246 ? -29.193 4.956 24.982 1.00 37.32 247 GLY C N 1
ATOM 11217 C CA . GLY C 1 246 ? -29.710 3.610 24.789 1.00 43.49 247 GLY C CA 1
ATOM 11218 C C . GLY C 1 246 ? -31.223 3.608 24.900 1.00 42.35 247 GLY C C 1
ATOM 11219 O O . GLY C 1 246 ? -31.822 4.496 25.521 1.00 38.27 247 GLY C O 1
ATOM 11223 N N . PHE C 1 247 ? -31.839 2.671 24.180 1.00 41.84 248 PHE C N 1
ATOM 11224 C CA . PHE C 1 247 ? -33.292 2.522 24.115 1.00 35.73 248 PHE C CA 1
ATOM 11225 C C . PHE C 1 247 ? -33.673 1.146 23.565 1.00 36.77 248 PHE C C 1
ATOM 11226 O O . PHE C 1 247 ? -32.849 0.403 23.023 1.00 40.54 248 PHE C O 1
ATOM 11243 N N . ARG C 1 248 ? -34.959 0.845 23.676 1.00 35.62 249 ARG C N 1
ATOM 11244 C CA . ARG C 1 248 ? -35.588 -0.333 23.082 1.00 42.14 249 ARG C CA 1
ATOM 11245 C C . ARG C 1 248 ? -36.688 0.156 22.161 1.00 40.85 249 ARG C C 1
ATOM 11246 O O . ARG C 1 248 ? -37.301 1.189 22.423 1.00 43.28 249 ARG C O 1
ATOM 11267 N N . ILE C 1 249 ? -36.857 -0.530 21.026 1.00 39.72 250 ILE C N 1
ATOM 11268 C CA . ILE C 1 249 ? -37.912 -0.217 20.075 1.00 40.97 250 ILE C CA 1
ATOM 11269 C C . ILE C 1 249 ? -38.529 -1.532 19.641 1.00 44.62 250 ILE C C 1
ATOM 11270 O O . ILE C 1 249 ? -37.823 -2.531 19.444 1.00 40.66 250 ILE C O 1
ATOM 11286 N N . GLY C 1 250 ? -39.849 -1.508 19.451 1.00 48.94 251 GLY C N 1
ATOM 11287 C CA . GLY C 1 250 ? -40.592 -2.583 18.814 1.00 70.35 251 GLY C CA 1
ATOM 11288 C C . GLY C 1 250 ? -40.986 -2.090 17.430 1.00 63.65 251 GLY C C 1
ATOM 11289 O O . GLY C 1 250 ? -40.213 -1.394 16.780 1.00 62.12 251 GLY C O 1
ATOM 11293 N N . GLY C 1 251 ? -42.113 -2.460 16.923 1.00 57.69 252 GLY C N 1
ATOM 11294 C CA . GLY C 1 251 ? -42.567 -1.829 15.705 1.00 41.60 252 GLY C CA 1
ATOM 11295 C C . GLY C 1 251 ? -43.099 -0.436 15.979 1.00 51.14 252 GLY C C 1
ATOM 11296 O O . GLY C 1 251 ? -43.388 -0.062 17.121 1.00 86.37 252 GLY C O 1
ATOM 11300 N N . ALA C 1 252 ? -43.229 0.338 14.918 1.00 41.97 253 ALA C N 1
ATOM 11301 C CA . ALA C 1 252 ? -43.864 1.642 14.991 1.00 37.94 253 ALA C CA 1
ATOM 11302 C C . ALA C 1 252 ? -45.365 1.461 14.854 1.00 43.42 253 ALA C C 1
ATOM 11303 O O . ALA C 1 252 ? -45.831 0.660 14.040 1.00 42.24 253 ALA C O 1
ATOM 11305 N N . THR C 1 253 ? -46.131 2.174 15.682 1.00 48.09 254 THR C N 1
ATOM 11306 C CA . THR C 1 253 ? -47.582 2.071 15.611 1.00 42.81 254 THR C CA 1
ATOM 11307 C C . THR C 1 253 ? -48.120 2.889 14.449 1.00 41.01 254 THR C C 1
ATOM 11308 O O . THR C 1 253 ? -47.746 4.048 14.258 1.00 40.78 254 THR C O 1
ATOM 11312 N N . ARG C 1 254 ? -49.040 2.300 13.703 1.00 44.44 255 ARG C N 1
ATOM 11313 C CA . ARG C 1 254 ? -49.662 3.023 12.600 1.00 47.26 255 ARG C CA 1
ATOM 11314 C C . ARG C 1 254 ? -50.545 4.146 13.143 1.00 45.98 255 ARG C C 1
ATOM 11315 O O . ARG C 1 254 ? -51.369 3.920 14.031 1.00 43.57 255 ARG C O 1
ATOM 11323 N N . LEU C 1 255 ? -50.369 5.363 12.624 1.00 42.40 256 LEU C N 1
ATOM 11324 C CA . LEU C 1 255 ? -51.236 6.471 13.022 1.00 43.04 256 LEU C CA 1
ATOM 11325 C C . LEU C 1 255 ? -52.379 6.697 12.044 1.00 46.80 256 LEU C C 1
ATOM 11326 O O . LEU C 1 255 ? -53.521 6.806 12.473 1.00 49.88 256 LEU C O 1
ATOM 11331 N N . GLU C 1 256 ? -52.089 6.790 10.747 1.00 46.14 257 GLU C N 1
ATOM 11332 C CA . GLU C 1 256 ? -53.121 7.017 9.738 1.00 56.66 257 GLU C CA 1
ATOM 11333 C C . GLU C 1 256 ? -52.530 6.737 8.370 1.00 51.10 257 GLU C C 1
ATOM 11334 O O . GLU C 1 256 ? -51.313 6.785 8.179 1.00 52.60 257 GLU C O 1
ATOM 11340 N N . SER C 1 257 ? -53.413 6.444 7.418 1.00 49.44 258 SER C N 1
ATOM 11341 C CA . SER C 1 257 ? -53.026 6.348 6.022 1.00 46.39 258 SER C CA 1
ATOM 11342 C C . SER C 1 257 ? -52.713 7.733 5.449 1.00 54.34 258 SER C C 1
ATOM 11343 O O . SER C 1 257 ? -53.163 8.763 5.970 1.00 57.31 258 SER C O 1
ATOM 11346 N N . LEU C 1 258 ? -51.939 7.752 4.355 1.00 48.66 259 LEU C N 1
ATOM 11347 C CA . LEU C 1 258 ? -51.703 9.003 3.633 1.00 99.06 259 LEU C CA 1
ATOM 11348 C C . LEU C 1 258 ? -52.528 9.084 2.363 1.00 95.42 259 LEU C C 1
ATOM 11349 O O . LEU C 1 258 ? -52.161 8.487 1.365 1.00 66.41 259 LEU C O 1
ATOM 11354 N N . ALA D 1 1 ? -39.907 11.259 -11.900 1.00 79.70 2 ALA D N 1
ATOM 11355 C CA . ALA D 1 1 ? -40.733 10.071 -11.678 1.00 72.66 2 ALA D CA 1
ATOM 11356 C C . ALA D 1 1 ? -40.278 9.216 -10.477 1.00 75.93 2 ALA D C 1
ATOM 11357 O O . ALA D 1 1 ? -40.628 8.037 -10.392 1.00 60.50 2 ALA D O 1
ATOM 11363 N N . GLY D 1 2 ? -39.502 9.791 -9.560 1.00 70.06 3 GLY D N 1
ATOM 11364 C CA . GLY D 1 2 ? -39.082 9.058 -8.376 1.00 66.08 3 GLY D CA 1
ATOM 11365 C C . GLY D 1 2 ? -40.267 8.624 -7.522 1.00 52.98 3 GLY D C 1
ATOM 11366 O O . GLY D 1 2 ? -41.160 9.435 -7.277 1.00 60.71 3 GLY D O 1
ATOM 11370 N N . ALA D 1 3 ? -40.288 7.363 -7.062 1.00 47.00 4 ALA D N 1
ATOM 11371 C CA . ALA D 1 3 ? -41.450 6.787 -6.391 1.00 46.94 4 ALA D CA 1
ATOM 11372 C C . ALA D 1 3 ? -41.187 6.319 -4.969 1.00 48.81 4 ALA D C 1
ATOM 11373 O O . ALA D 1 3 ? -42.127 5.870 -4.310 1.00 45.10 4 ALA D O 1
ATOM 11380 N N . THR D 1 4 ? -39.958 6.371 -4.485 1.00 50.27 5 THR D N 1
ATOM 11381 C CA . THR D 1 4 ? -39.632 5.884 -3.143 1.00 46.76 5 THR D CA 1
ATOM 11382 C C . THR D 1 4 ? -38.976 6.972 -2.309 1.00 40.33 5 THR D C 1
ATOM 11383 O O . THR D 1 4 ? -38.707 8.082 -2.763 1.00 43.03 5 THR D O 1
ATOM 11394 N N . HIS D 1 5 ? -38.710 6.614 -1.060 1.00 45.70 6 HIS D N 1
ATOM 11395 C CA . HIS D 1 5 ? -37.776 7.368 -0.245 1.00 39.14 6 HIS D CA 1
ATOM 11396 C C . HIS D 1 5 ? -36.517 7.680 -1.053 1.00 37.06 6 HIS D C 1
ATOM 11397 O O . HIS D 1 5 ? -36.028 6.826 -1.795 1.00 36.68 6 HIS D O 1
ATOM 11410 N N . PHE D 1 6 ? -35.965 8.887 -0.911 1.00 38.97 7 PHE D N 1
ATOM 11411 C CA . PHE D 1 6 ? -36.541 10.015 -0.168 1.00 42.25 7 PHE D CA 1
ATOM 11412 C C . PHE D 1 6 ? -37.569 10.698 -1.055 1.00 46.80 7 PHE D C 1
ATOM 11413 O O . PHE D 1 6 ? -37.230 11.146 -2.135 1.00 40.20 7 PHE D O 1
ATOM 11430 N N . LEU D 1 7 ? -38.801 10.832 -0.583 1.00 48.50 8 LEU D N 1
ATOM 11431 C CA . LEU D 1 7 ? -39.837 11.505 -1.355 1.00 48.22 8 LEU D CA 1
ATOM 11432 C C . LEU D 1 7 ? -39.736 13.014 -1.161 1.00 54.31 8 LEU D C 1
ATOM 11433 O O . LEU D 1 7 ? -39.750 13.503 -0.026 1.00 49.52 8 LEU D O 1
ATOM 11449 N N . THR D 1 8 ? -39.611 13.740 -2.261 1.00 45.27 9 THR D N 1
ATOM 11450 C CA . THR D 1 8 ? -39.634 15.198 -2.303 1.00 62.05 9 THR D CA 1
ATOM 11451 C C . THR D 1 8 ? -40.476 15.568 -3.516 1.00 69.75 9 THR D C 1
ATOM 11452 O O . THR D 1 8 ? -40.789 14.688 -4.323 1.00 61.97 9 THR D O 1
ATOM 11463 N N . PRO D 1 9 ? -40.882 16.832 -3.676 1.00 78.36 10 PRO D N 1
ATOM 11464 C CA . PRO D 1 9 ? -41.730 17.180 -4.832 1.00 75.23 10 PRO D CA 1
ATOM 11465 C C . PRO D 1 9 ? -41.023 17.003 -6.166 1.00 70.66 10 PRO D C 1
ATOM 11466 O O . PRO D 1 9 ? -41.667 16.651 -7.163 1.00 65.72 10 PRO D O 1
ATOM 11477 N N . THR D 1 10 ? -39.715 17.253 -6.210 1.00 68.59 11 THR D N 1
ATOM 11478 C CA . THR D 1 10 ? -38.940 17.093 -7.438 1.00 66.47 11 THR D CA 1
ATOM 11479 C C . THR D 1 10 ? -38.739 15.622 -7.807 1.00 62.97 11 THR D C 1
ATOM 11480 O O . THR D 1 10 ? -38.619 15.299 -8.995 1.00 59.60 11 THR D O 1
ATOM 11491 N N . GLY D 1 11 ? -38.676 14.718 -6.824 1.00 54.83 12 GLY D N 1
ATOM 11492 C CA . GLY D 1 11 ? -38.347 13.327 -7.104 1.00 54.20 12 GLY D CA 1
ATOM 11493 C C . GLY D 1 11 ? -36.874 13.041 -7.359 1.00 54.50 12 GLY D C 1
ATOM 11494 O O . GLY D 1 11 ? -36.508 11.874 -7.563 1.00 52.18 12 GLY D O 1
ATOM 11498 N N . GLN D 1 12 ? -36.017 14.064 -7.321 1.00 54.77 13 GLN D N 1
ATOM 11499 C CA . GLN D 1 12 ? -34.584 13.895 -7.549 1.00 61.19 13 GLN D CA 1
ATOM 11500 C C . GLN D 1 12 ? -33.927 12.918 -6.556 1.00 47.92 13 GLN D C 1
ATOM 11501 O O . GLN D 1 12 ? -32.889 12.317 -6.874 1.00 46.58 13 GLN D O 1
ATOM 11515 N N . ALA D 1 13 ? -34.479 12.763 -5.353 1.00 50.19 14 ALA D N 1
ATOM 11516 C CA . ALA D 1 13 ? -33.793 12.029 -4.289 1.00 41.25 14 ALA D CA 1
ATOM 11517 C C . ALA D 1 13 ? -34.375 10.643 -4.043 1.00 47.46 14 ALA D C 1
ATOM 11518 O O . ALA D 1 13 ? -34.000 9.995 -3.059 1.00 37.82 14 ALA D O 1
ATOM 11525 N N . SER D 1 14 ? -35.277 10.175 -4.909 1.00 48.11 15 SER D N 1
ATOM 11526 C CA . SER D 1 14 ? -35.850 8.842 -4.774 1.00 39.27 15 SER D CA 1
ATOM 11527 C C . SER D 1 14 ? -34.863 7.798 -5.260 1.00 45.98 15 SER D C 1
ATOM 11528 O O . SER D 1 14 ? -34.157 7.992 -6.257 1.00 40.81 15 SER D O 1
ATOM 11536 N N . LEU D 1 15 ? -34.846 6.664 -4.570 1.00 45.63 16 LEU D N 1
ATOM 11537 C CA . LEU D 1 15 ? -33.978 5.575 -4.990 1.00 47.31 16 LEU D CA 1
ATOM 11538 C C . LEU D 1 15 ? -34.414 4.995 -6.323 1.00 51.13 16 LEU D C 1
ATOM 11539 O O . LEU D 1 15 ? -33.567 4.660 -7.148 1.00 42.67 16 LEU D O 1
ATOM 11555 N N . VAL D 1 16 ? -35.720 4.794 -6.528 1.00 53.14 17 VAL D N 1
ATOM 11556 C CA . VAL D 1 16 ? -36.199 4.176 -7.759 1.00 67.01 17 VAL D CA 1
ATOM 11557 C C . VAL D 1 16 ? -37.276 5.051 -8.392 1.00 63.64 17 VAL D C 1
ATOM 11558 O O . VAL D 1 16 ? -38.052 5.727 -7.704 1.00 49.39 17 VAL D O 1
ATOM 11571 N N . ASP D 1 17 ? -37.307 5.019 -9.721 1.00 58.69 18 ASP D N 1
ATOM 11572 C CA . ASP D 1 17 ? -38.308 5.683 -10.548 1.00 66.28 18 ASP D CA 1
ATOM 11573 C C . ASP D 1 17 ? -39.438 4.728 -10.881 1.00 56.57 18 ASP D C 1
ATOM 11574 O O . ASP D 1 17 ? -39.232 3.524 -11.049 1.00 52.43 18 ASP D O 1
ATOM 11583 N N . ASP D 1 18 ? -40.627 5.295 -11.052 1.00 59.67 19 ASP D N 1
ATOM 11584 C CA . ASP D 1 18 ? -41.747 4.576 -11.638 1.00 68.46 19 ASP D CA 1
ATOM 11585 C C . ASP D 1 18 ? -41.624 4.720 -13.155 1.00 68.06 19 ASP D C 1
ATOM 11586 O O . ASP D 1 18 ? -42.318 5.503 -13.803 1.00 72.11 19 ASP D O 1
ATOM 11595 N N . ALA D 1 19 ? -40.710 3.941 -13.728 1.00 56.60 20 ALA D N 1
ATOM 11596 C CA . ALA D 1 19 ? -40.301 4.118 -15.123 1.00 65.34 20 ALA D CA 1
ATOM 11597 C C . ALA D 1 19 ? -39.761 2.791 -15.627 1.00 51.06 20 ALA D C 1
ATOM 11598 O O . ALA D 1 19 ? -39.387 1.917 -14.840 1.00 52.78 20 ALA D O 1
ATOM 11605 N N . LEU D 1 20 ? -39.728 2.639 -16.943 1.00 48.83 21 LEU D N 1
ATOM 11606 C CA . LEU D 1 20 ? -39.076 1.468 -17.511 1.00 50.52 21 LEU D CA 1
ATOM 11607 C C . LEU D 1 20 ? -37.558 1.598 -17.361 1.00 46.54 21 LEU D C 1
ATOM 11608 O O . LEU D 1 20 ? -36.982 2.678 -17.538 1.00 50.60 21 LEU D O 1
ATOM 11624 N N . TYR D 1 21 ? -36.903 0.494 -17.013 1.00 46.66 22 TYR D N 1
ATOM 11625 C CA . TYR D 1 21 ? -35.451 0.464 -16.910 1.00 48.64 22 TYR D CA 1
ATOM 11626 C C . TYR D 1 21 ? -34.914 -0.481 -17.979 1.00 44.26 22 TYR D C 1
ATOM 11627 O O . TYR D 1 21 ? -35.612 -1.402 -18.414 1.00 50.52 22 TYR D O 1
ATOM 11645 N N . GLY D 1 22 ? -33.678 -0.244 -18.412 1.00 43.98 23 GLY D N 1
ATOM 11646 C CA . GLY D 1 22 ? -32.961 -1.187 -19.245 1.00 42.57 23 GLY D CA 1
ATOM 11647 C C . GLY D 1 22 ? -31.689 -1.667 -18.590 1.00 39.87 23 GLY D C 1
ATOM 11648 O O . GLY D 1 22 ? -31.062 -0.940 -17.819 1.00 41.20 23 GLY D O 1
ATOM 11652 N N . TRP D 1 23 ? -31.322 -2.917 -18.886 1.00 39.74 24 TRP D N 1
ATOM 11653 C CA . TRP D 1 23 ? -30.108 -3.523 -18.340 1.00 40.59 24 TRP D CA 1
ATOM 11654 C C . TRP D 1 23 ? -29.234 -4.059 -19.455 1.00 43.16 24 TRP D C 1
ATOM 11655 O O . TRP D 1 23 ? -29.745 -4.615 -20.414 1.00 40.89 24 TRP D O 1
ATOM 11676 N N . GLY D 1 24 ? -27.925 -3.909 -19.319 1.00 37.69 25 GLY D N 1
ATOM 11677 C CA . GLY D 1 24 ? -26.978 -4.783 -19.973 1.00 42.02 25 GLY D CA 1
ATOM 11678 C C . GLY D 1 24 ? -26.114 -5.401 -18.892 1.00 41.35 25 GLY D C 1
ATOM 11679 O O . GLY D 1 24 ? -25.909 -4.802 -17.833 1.00 37.77 25 GLY D O 1
ATOM 11683 N N . ALA D 1 25 ? -25.652 -6.629 -19.134 1.00 38.00 26 ALA D N 1
ATOM 11684 C CA . ALA D 1 25 ? -24.924 -7.344 -18.094 1.00 43.97 26 ALA D CA 1
ATOM 11685 C C . ALA D 1 25 ? -23.987 -8.372 -18.706 1.00 39.19 26 ALA D C 1
ATOM 11686 O O . ALA D 1 25 ? -24.286 -8.963 -19.741 1.00 43.08 26 ALA D O 1
ATOM 11693 N N . ASP D 1 26 ? -22.882 -8.619 -18.016 1.00 34.38 27 ASP D N 1
ATOM 11694 C CA . ASP D 1 26 ? -22.045 -9.789 -18.233 1.00 37.22 27 ASP D CA 1
ATOM 11695 C C . ASP D 1 26 ? -22.209 -10.763 -17.073 1.00 43.64 27 ASP D C 1
ATOM 11696 O O . ASP D 1 26 ? -22.236 -10.355 -15.893 1.00 36.16 27 ASP D O 1
ATOM 11705 N N . MET D 1 27 ? -22.322 -12.049 -17.413 1.00 40.82 28 MET D N 1
ATOM 11706 C CA . MET D 1 27 ? -22.746 -13.094 -16.484 1.00 39.68 28 MET D CA 1
ATOM 11707 C C . MET D 1 27 ? -21.820 -14.302 -16.461 1.00 41.53 28 MET D C 1
ATOM 11708 O O . MET D 1 27 ? -21.375 -14.794 -17.507 1.00 39.47 28 MET D O 1
ATOM 11722 N N . LEU D 1 28 ? -21.610 -14.823 -15.247 1.00 38.55 29 LEU D N 1
ATOM 11723 C CA . LEU D 1 28 ? -21.045 -16.146 -15.024 1.00 36.04 29 LEU D CA 1
ATOM 11724 C C . LEU D 1 28 ? -22.120 -16.984 -14.342 1.00 44.17 29 LEU D C 1
ATOM 11725 O O . LEU D 1 28 ? -22.590 -16.632 -13.260 1.00 45.57 29 LEU D O 1
ATOM 11741 N N . THR D 1 29 ? -22.486 -18.110 -14.959 1.00 43.20 30 THR D N 1
ATOM 11742 C CA . THR D 1 29 ? -23.586 -18.931 -14.479 1.00 39.59 30 THR D CA 1
ATOM 11743 C C . THR D 1 29 ? -23.142 -20.379 -14.409 1.00 45.16 30 THR D C 1
ATOM 11744 O O . THR D 1 29 ? -22.547 -20.905 -15.358 1.00 47.35 30 THR D O 1
ATOM 11755 N N . VAL D 1 30 ? -23.483 -21.017 -13.299 1.00 41.26 31 VAL D N 1
ATOM 11756 C CA . VAL D 1 30 ? -23.289 -22.438 -13.062 1.00 44.49 31 VAL D CA 1
ATOM 11757 C C . VAL D 1 30 ? -24.645 -23.051 -12.765 1.00 56.13 31 VAL D C 1
ATOM 11758 O O . VAL D 1 30 ? -25.321 -22.638 -11.808 1.00 48.49 31 VAL D O 1
ATOM 11771 N N . TYR D 1 31 ? -25.009 -24.078 -13.535 1.00 43.66 32 TYR D N 1
ATOM 11772 C CA . TYR D 1 31 ? -26.235 -24.824 -13.279 1.00 55.12 32 TYR D CA 1
ATOM 11773 C C . TYR D 1 31 ? -25.951 -26.018 -12.374 1.00 50.44 32 TYR D C 1
ATOM 11774 O O . TYR D 1 31 ? -24.924 -26.685 -12.511 1.00 58.02 32 TYR D O 1
ATOM 11792 N N . LEU D 1 32 ? -26.886 -26.276 -11.453 1.00 47.12 33 LEU D N 1
ATOM 11793 C CA . LEU D 1 32 ? -26.780 -27.271 -10.393 1.00 46.71 33 LEU D CA 1
ATOM 11794 C C . LEU D 1 32 ? -28.087 -28.030 -10.293 1.00 50.56 33 LEU D C 1
ATOM 11795 O O . LEU D 1 32 ? -29.117 -27.595 -10.813 1.00 64.70 33 LEU D O 1
ATOM 11811 N N . ARG D 1 33 ? -28.035 -29.180 -9.619 1.00 52.47 34 ARG D N 1
ATOM 11812 C CA . ARG D 1 33 ? -29.240 -29.909 -9.238 1.00 57.05 34 ARG D CA 1
ATOM 11813 C C . ARG D 1 33 ? -29.155 -30.237 -7.759 1.00 59.20 34 ARG D C 1
ATOM 11814 O O . ARG D 1 33 ? -28.171 -30.838 -7.313 1.00 60.73 34 ARG D O 1
ATOM 11835 N N . CYS D 1 34 ? -30.159 -29.809 -7.004 1.00 54.04 35 CYS D N 1
ATOM 11836 C CA . CYS D 1 34 ? -30.296 -30.139 -5.593 1.00 55.15 35 CYS D CA 1
ATOM 11837 C C . CYS D 1 34 ? -31.530 -30.987 -5.384 1.00 64.57 35 CYS D C 1
ATOM 11838 O O . CYS D 1 34 ? -32.333 -31.193 -6.294 1.00 57.81 35 CYS D O 1
ATOM 11846 N N . ASP D 1 35 ? -31.691 -31.438 -4.158 1.00 74.02 36 ASP D N 1
ATOM 11847 C CA . ASP D 1 35 ? -32.877 -32.192 -3.801 1.00 76.13 36 ASP D CA 1
ATOM 11848 C C . ASP D 1 35 ? -34.100 -31.299 -3.990 1.00 77.83 36 ASP D C 1
ATOM 11849 O O . ASP D 1 35 ? -34.206 -30.264 -3.314 1.00 83.19 36 ASP D O 1
ATOM 11858 N N . PRO D 1 36 ? -35.041 -31.650 -4.876 1.00 69.31 37 PRO D N 1
ATOM 11859 C CA . PRO D 1 36 ? -36.207 -30.772 -5.087 1.00 70.67 37 PRO D CA 1
ATOM 11860 C C . PRO D 1 36 ? -36.997 -30.486 -3.809 1.00 77.24 37 PRO D C 1
ATOM 11861 O O . PRO D 1 36 ? -37.582 -29.403 -3.677 1.00 74.16 37 PRO D O 1
ATOM 11872 N N . ALA D 1 37 ? -37.021 -31.415 -2.852 1.00 79.39 38 ALA D N 1
ATOM 11873 C CA . ALA D 1 37 ? -37.822 -31.203 -1.649 1.00 104.00 38 ALA D CA 1
ATOM 11874 C C . ALA D 1 37 ? -37.260 -30.079 -0.793 1.00 114.98 38 ALA D C 1
ATOM 11875 O O . ALA D 1 37 ? -38.018 -29.274 -0.240 1.00 117.74 38 ALA D O 1
ATOM 11882 N N . ARG D 1 38 ? -35.935 -30.001 -0.680 1.00 109.17 39 ARG D N 1
ATOM 11883 C CA . ARG D 1 38 ? -35.319 -28.905 0.057 1.00 96.01 39 ARG D CA 1
ATOM 11884 C C . ARG D 1 38 ? -35.594 -27.565 -0.609 1.00 66.49 39 ARG D C 1
ATOM 11885 O O . ARG D 1 38 ? -35.864 -26.568 0.071 1.00 65.62 39 ARG D O 1
ATOM 11906 N N . LEU D 1 39 ? -35.520 -27.505 -1.934 1.00 66.70 40 LEU D N 1
ATOM 11907 C CA . LEU D 1 39 ? -35.761 -26.228 -2.584 1.00 78.98 40 LEU D CA 1
ATOM 11908 C C . LEU D 1 39 ? -37.203 -25.777 -2.408 1.00 78.59 40 LEU D C 1
ATOM 11909 O O . LEU D 1 39 ? -37.449 -24.575 -2.272 1.00 65.55 40 LEU D O 1
ATOM 11925 N N . GLN D 1 40 ? -38.162 -26.713 -2.387 1.00 76.58 41 GLN D N 1
ATOM 11926 C CA . GLN D 1 40 ? -39.566 -26.327 -2.249 1.00 72.60 41 GLN D CA 1
ATOM 11927 C C . GLN D 1 40 ? -39.796 -25.523 -0.976 1.00 60.60 41 GLN D C 1
ATOM 11928 O O . GLN D 1 40 ? -40.638 -24.619 -0.947 1.00 72.03 41 GLN D O 1
ATOM 11942 N N . ALA D 1 41 ? -39.090 -25.872 0.099 1.00 63.64 42 ALA D N 1
ATOM 11943 C CA . ALA D 1 41 ? -39.223 -25.144 1.353 1.00 59.43 42 ALA D CA 1
ATOM 11944 C C . ALA D 1 41 ? -38.849 -23.672 1.203 1.00 64.95 42 ALA D C 1
ATOM 11945 O O . ALA D 1 41 ? -39.304 -22.838 1.994 1.00 63.30 42 ALA D O 1
ATOM 11952 N N . LEU D 1 42 ? -37.995 -23.335 0.229 1.00 67.91 43 LEU D N 1
ATOM 11953 C CA . LEU D 1 42 ? -37.607 -21.947 -0.013 1.00 64.48 43 LEU D CA 1
ATOM 11954 C C . LEU D 1 42 ? -38.564 -21.199 -0.931 1.00 64.84 43 LEU D C 1
ATOM 11955 O O . LEU D 1 42 ? -38.456 -19.968 -1.040 1.00 56.03 43 LEU D O 1
ATOM 11971 N N . LEU D 1 43 ? -39.466 -21.898 -1.599 1.00 55.18 44 LEU D N 1
ATOM 11972 C CA . LEU D 1 43 ? -40.365 -21.277 -2.562 1.00 66.73 44 LEU D CA 1
ATOM 11973 C C . LEU D 1 43 ? -41.602 -20.713 -1.857 1.00 60.01 44 LEU D C 1
ATOM 11974 O O . LEU D 1 43 ? -42.157 -21.363 -0.976 1.00 62.48 44 LEU D O 1
ATOM 11990 N N . PRO D 1 44 ? -42.091 -19.538 -2.245 1.00 61.31 45 PRO D N 1
ATOM 11991 C CA . PRO D 1 44 ? -43.352 -19.043 -1.683 1.00 69.76 45 PRO D CA 1
ATOM 11992 C C . PRO D 1 44 ? -44.539 -19.859 -2.167 1.00 72.20 45 PRO D C 1
ATOM 11993 O O . PRO D 1 44 ? -44.510 -20.483 -3.227 1.00 69.07 45 PRO D O 1
ATOM 12004 N N . ALA D 1 45 ? -45.614 -19.802 -1.389 1.00 75.35 46 ALA D N 1
ATOM 12005 C CA . ALA D 1 45 ? -46.796 -20.592 -1.694 1.00 81.12 46 ALA D CA 1
ATOM 12006 C C . ALA D 1 45 ? -47.287 -20.291 -3.103 1.00 80.67 46 ALA D C 1
ATOM 12007 O O . ALA D 1 45 ? -47.414 -19.128 -3.492 1.00 91.91 46 ALA D O 1
ATOM 12014 N N . GLY D 1 46 ? -47.585 -21.340 -3.861 1.00 72.61 47 GLY D N 1
ATOM 12015 C CA . GLY D 1 46 ? -48.090 -21.187 -5.210 1.00 75.65 47 GLY D CA 1
ATOM 12016 C C . GLY D 1 46 ? -47.083 -21.502 -6.303 1.00 79.87 47 GLY D C 1
ATOM 12017 O O . GLY D 1 46 ? -47.476 -21.585 -7.478 1.00 79.62 47 GLY D O 1
ATOM 12021 N N . LEU D 1 47 ? -45.799 -21.639 -5.964 1.00 70.94 48 LEU D N 1
ATOM 12022 C CA . LEU D 1 47 ? -44.755 -22.045 -6.896 1.00 75.05 48 LEU D CA 1
ATOM 12023 C C . LEU D 1 47 ? -44.360 -23.485 -6.604 1.00 73.79 48 LEU D C 1
ATOM 12024 O O . LEU D 1 47 ? -44.174 -23.868 -5.441 1.00 68.36 48 LEU D O 1
ATOM 12040 N N . LYS D 1 48 ? -44.151 -24.255 -7.670 1.00 74.29 49 LYS D N 1
ATOM 12041 C CA . LYS D 1 48 ? -43.810 -25.663 -7.557 1.00 79.62 49 LYS D CA 1
ATOM 12042 C C . LYS D 1 48 ? -42.405 -25.896 -8.083 1.00 71.99 49 LYS D C 1
ATOM 12043 O O . LYS D 1 48 ? -42.104 -25.569 -9.235 1.00 70.35 49 LYS D O 1
ATOM 12062 N N . VAL D 1 49 ? -41.580 -26.546 -7.265 1.00 70.79 50 VAL D N 1
ATOM 12063 C CA . VAL D 1 49 ? -40.212 -26.800 -7.674 1.00 69.75 50 VAL D CA 1
ATOM 12064 C C . VAL D 1 49 ? -40.203 -27.709 -8.901 1.00 70.14 50 VAL D C 1
ATOM 12065 O O . VAL D 1 49 ? -41.112 -28.522 -9.107 1.00 75.09 50 VAL D O 1
ATOM 12078 N N . ALA D 1 50 ? -39.173 -27.563 -9.732 1.00 69.66 51 ALA D N 1
ATOM 12079 C CA . ALA D 1 50 ? -38.984 -28.477 -10.851 1.00 69.85 51 ALA D CA 1
ATOM 12080 C C . ALA D 1 50 ? -38.155 -29.660 -10.361 1.00 70.66 51 ALA D C 1
ATOM 12081 O O . ALA D 1 50 ? -38.312 -30.085 -9.213 1.00 75.78 51 ALA D O 1
ATOM 12088 N N . ASP D 1 51 ? -37.272 -30.201 -11.203 1.00 97.35 52 ASP D N 1
ATOM 12089 C CA . ASP D 1 51 ? -36.532 -31.402 -10.841 1.00 110.87 52 ASP D CA 1
ATOM 12090 C C . ASP D 1 51 ? -35.323 -31.121 -9.956 1.00 97.80 52 ASP D C 1
ATOM 12091 O O . ASP D 1 51 ? -34.485 -32.014 -9.799 1.00 71.28 52 ASP D O 1
ATOM 12100 N N . GLY D 1 52 ? -35.209 -29.926 -9.373 1.00 85.54 53 GLY D N 1
ATOM 12101 C CA . GLY D 1 52 ? -34.051 -29.561 -8.578 1.00 65.14 53 GLY D CA 1
ATOM 12102 C C . GLY D 1 52 ? -33.031 -28.693 -9.270 1.00 60.91 53 GLY D C 1
ATOM 12103 O O . GLY D 1 52 ? -32.053 -28.271 -8.632 1.00 51.71 53 GLY D O 1
ATOM 12107 N N . LEU D 1 53 ? -33.234 -28.394 -10.545 1.00 56.21 54 LEU D N 1
ATOM 12108 C CA . LEU D 1 53 ? -32.341 -27.495 -11.241 1.00 61.15 54 LEU D CA 1
ATOM 12109 C C . LEU D 1 53 ? -32.276 -26.162 -10.499 1.00 61.22 54 LEU D C 1
ATOM 12110 O O . LEU D 1 53 ? -33.298 -25.624 -10.054 1.00 55.35 54 LEU D O 1
ATOM 12126 N N . CYS D 1 54 ? -31.052 -25.680 -10.305 1.00 54.06 55 CYS D N 1
ATOM 12127 C CA . CYS D 1 54 ? -30.774 -24.383 -9.724 1.00 51.36 55 CYS D CA 1
ATOM 12128 C C . CYS D 1 54 ? -29.773 -23.699 -10.612 1.00 49.88 55 CYS D C 1
ATOM 12129 O O . CYS D 1 54 ? -29.016 -24.362 -11.325 1.00 52.36 55 CYS D O 1
ATOM 12137 N N . MET D 1 55 ? -29.762 -22.366 -10.561 1.00 45.96 56 MET D N 1
ATOM 12138 C CA . MET D 1 55 ? -28.719 -21.600 -11.218 1.00 52.82 56 MET D CA 1
ATOM 12139 C C . MET D 1 55 ? -28.076 -20.698 -10.183 1.00 55.89 56 MET D C 1
ATOM 12140 O O . MET D 1 55 ? -28.759 -20.020 -9.401 1.00 47.19 56 MET D O 1
ATOM 12154 N N . ALA D 1 56 ? -26.757 -20.750 -10.155 1.00 49.71 57 ALA D N 1
ATOM 12155 C CA . ALA D 1 56 ? -25.944 -19.785 -9.458 1.00 43.73 57 ALA D CA 1
ATOM 12156 C C . ALA D 1 56 ? -25.363 -18.836 -10.484 1.00 46.15 57 ALA D C 1
ATOM 12157 O O . ALA D 1 56 ? -24.910 -19.272 -11.551 1.00 46.06 57 ALA D O 1
ATOM 12164 N N . TYR D 1 57 ? -25.421 -17.542 -10.194 1.00 41.05 58 TYR D N 1
ATOM 12165 C CA . TYR D 1 57 ? -24.738 -16.606 -11.059 1.00 39.50 58 TYR D CA 1
ATOM 12166 C C . TYR D 1 57 ? -24.053 -15.536 -10.258 1.00 42.10 58 TYR D C 1
ATOM 12167 O O . TYR D 1 57 ? -24.423 -15.240 -9.111 1.00 39.24 58 TYR D O 1
ATOM 12185 N N . VAL D 1 58 ? -23.015 -15.009 -10.896 1.00 37.98 59 VAL D N 1
ATOM 12186 C CA . VAL D 1 58 ? -22.372 -13.759 -10.542 1.00 35.60 59 VAL D CA 1
ATOM 12187 C C . VAL D 1 58 ? -22.346 -12.911 -11.799 1.00 38.92 59 VAL D C 1
ATOM 12188 O O . VAL D 1 58 ? -21.846 -13.358 -12.848 1.00 39.11 59 VAL D O 1
ATOM 12201 N N . GLY D 1 59 ? -22.845 -11.685 -11.690 1.00 36.94 60 GLY D N 1
ATOM 12202 C CA . GLY D 1 59 ? -22.927 -10.803 -12.844 1.00 36.19 60 GLY D CA 1
ATOM 12203 C C . GLY D 1 59 ? -22.552 -9.380 -12.514 1.00 39.35 60 GLY D C 1
ATOM 12204 O O . GLY D 1 59 ? -22.664 -8.928 -11.367 1.00 32.57 60 GLY D O 1
ATOM 12208 N N . ALA D 1 60 ? -22.104 -8.677 -13.552 1.00 34.78 61 ALA D N 1
ATOM 12209 C CA . ALA D 1 60 ? -21.879 -7.241 -13.549 1.00 26.95 61 ALA D CA 1
ATOM 12210 C C . ALA D 1 60 ? -22.940 -6.587 -14.424 1.00 40.46 61 ALA D C 1
ATOM 12211 O O . ALA D 1 60 ? -22.993 -6.855 -15.632 1.00 37.61 61 ALA D O 1
ATOM 12218 N N . PHE D 1 61 ? -23.760 -5.726 -13.824 1.00 34.70 62 PHE D N 1
ATOM 12219 C CA . PHE D 1 61 ? -24.946 -5.151 -14.451 1.00 32.44 62 PHE D CA 1
ATOM 12220 C C . PHE D 1 61 ? -24.794 -3.652 -14.656 1.00 36.75 62 PHE D C 1
ATOM 12221 O O . PHE D 1 61 ? -24.118 -2.965 -13.884 1.00 35.93 62 PHE D O 1
ATOM 12238 N N . GLN D 1 62 ? -25.448 -3.148 -15.699 1.00 32.34 63 GLN D N 1
ATOM 12239 C CA . GLN D 1 62 ? -25.484 -1.720 -15.982 1.00 32.00 63 GLN D CA 1
ATOM 12240 C C . GLN D 1 62 ? -26.925 -1.392 -16.333 1.00 35.39 63 GLN D C 1
ATOM 12241 O O . GLN D 1 62 ? -27.415 -1.772 -17.401 1.00 40.69 63 GLN D O 1
ATOM 12255 N N . SER D 1 63 ? -27.583 -0.627 -15.478 1.00 36.36 64 SER D N 1
ATOM 12256 C CA . SER D 1 63 ? -28.994 -0.330 -15.664 1.00 39.28 64 SER D CA 1
ATOM 12257 C C . SER D 1 63 ? -29.205 1.160 -15.883 1.00 40.48 64 SER D C 1
ATOM 12258 O O . SER D 1 63 ? -28.450 2.000 -15.371 1.00 41.71 64 SER D O 1
ATOM 12266 N N . THR D 1 64 ? -30.261 1.476 -16.628 1.00 41.66 65 THR D N 1
ATOM 12267 C CA . THR D 1 64 ? -30.575 2.847 -16.984 1.00 39.86 65 THR D CA 1
ATOM 12268 C C . THR D 1 64 ? -32.076 3.034 -16.946 1.00 40.98 65 THR D C 1
ATOM 12269 O O . THR D 1 64 ? -32.827 2.240 -17.521 1.00 45.34 65 THR D O 1
ATOM 12280 N N . SER D 1 65 ? -32.498 4.117 -16.283 1.00 48.67 66 SER D N 1
ATOM 12281 C CA . SER D 1 65 ? -33.905 4.500 -16.233 1.00 43.68 66 SER D CA 1
ATOM 12282 C C . SER D 1 65 ? -34.267 5.236 -17.504 1.00 43.09 66 SER D C 1
ATOM 12283 O O . SER D 1 65 ? -33.571 6.178 -17.899 1.00 50.36 66 SER D O 1
ATOM 12291 N N . GLU D 1 66 ? -35.361 4.814 -18.143 1.00 51.10 67 GLU D N 1
ATOM 12292 C CA . GLU D 1 66 ? -35.863 5.575 -19.279 1.00 66.66 67 GLU D CA 1
ATOM 12293 C C . GLU D 1 66 ? -36.161 7.016 -18.894 1.00 66.25 67 GLU D C 1
ATOM 12294 O O . GLU D 1 66 ? -36.117 7.890 -19.756 1.00 58.19 67 GLU D O 1
ATOM 12306 N N . ASP D 1 67 ? -36.419 7.300 -17.613 1.00 72.04 68 ASP D N 1
ATOM 12307 C CA . ASP D 1 67 ? -36.687 8.675 -17.218 1.00 67.05 68 ASP D CA 1
ATOM 12308 C C . ASP D 1 67 ? -35.421 9.529 -17.174 1.00 55.94 68 ASP D C 1
ATOM 12309 O O . ASP D 1 67 ? -35.519 10.754 -17.266 1.00 57.50 68 ASP D O 1
ATOM 12318 N N . GLN D 1 68 ? -34.238 8.917 -17.060 1.00 48.85 69 GLN D N 1
ATOM 12319 C CA . GLN D 1 68 ? -32.964 9.642 -17.021 1.00 46.97 69 GLN D CA 1
ATOM 12320 C C . GLN D 1 68 ? -31.922 8.877 -17.809 1.00 40.36 69 GLN D C 1
ATOM 12321 O O . GLN D 1 68 ? -30.935 8.375 -17.248 1.00 41.57 69 GLN D O 1
ATOM 12335 N N . PRO D 1 69 ? -32.071 8.804 -19.128 1.00 54.93 70 PRO D N 1
ATOM 12336 C CA . PRO D 1 69 ? -31.159 7.958 -19.893 1.00 37.80 70 PRO D CA 1
ATOM 12337 C C . PRO D 1 69 ? -29.714 8.434 -19.904 1.00 40.53 70 PRO D C 1
ATOM 12338 O O . PRO D 1 69 ? -28.842 7.639 -20.273 1.00 43.88 70 PRO D O 1
ATOM 12349 N N . ALA D 1 70 ? -29.420 9.683 -19.530 1.00 38.09 71 ALA D N 1
ATOM 12350 C CA . ALA D 1 70 ? -28.040 10.186 -19.506 1.00 40.31 71 ALA D CA 1
ATOM 12351 C C . ALA D 1 70 ? -27.485 10.321 -18.085 1.00 35.69 71 ALA D C 1
ATOM 12352 O O . ALA D 1 70 ? -26.457 10.971 -17.875 1.00 39.20 71 ALA D O 1
ATOM 12359 N N . ALA D 1 71 ? -28.126 9.686 -17.104 1.00 39.18 72 ALA D N 1
ATOM 12360 C CA . ALA D 1 71 ? -27.733 9.855 -15.708 1.00 34.45 72 ALA D CA 1
ATOM 12361 C C . ALA D 1 71 ? -26.304 9.382 -15.440 1.00 36.96 72 ALA D C 1
ATOM 12362 O O . ALA D 1 71 ? -25.645 9.877 -14.519 1.00 35.31 72 ALA D O 1
ATOM 12369 N N . MET D 1 72 ? -25.799 8.437 -16.231 1.00 33.71 73 MET D N 1
ATOM 12370 C CA . MET D 1 72 ? -24.449 7.936 -16.024 1.00 31.20 73 MET D CA 1
ATOM 12371 C C . MET D 1 72 ? -23.376 9.015 -16.111 1.00 35.89 73 MET D C 1
ATOM 12372 O O . MET D 1 72 ? -22.353 8.916 -15.404 1.00 36.06 73 MET D O 1
ATOM 12386 N N . LEU D 1 73 ? -23.624 10.085 -16.866 1.00 36.22 74 LEU D N 1
ATOM 12387 C CA . LEU D 1 73 ? -22.622 11.132 -17.028 1.00 38.56 74 LEU D CA 1
ATOM 12388 C C . LEU D 1 73 ? -22.274 11.781 -15.687 1.00 35.59 74 LEU D C 1
ATOM 12389 O O . LEU D 1 73 ? -21.093 11.937 -15.350 1.00 33.29 74 LEU D O 1
ATOM 12405 N N . ARG D 1 74 ? -23.279 12.079 -14.870 1.00 34.39 75 ARG D N 1
ATOM 12406 C CA . ARG D 1 74 ? -23.063 12.785 -13.616 1.00 36.87 75 ARG D CA 1
ATOM 12407 C C . ARG D 1 74 ? -23.103 11.882 -12.386 1.00 35.52 75 ARG D C 1
ATOM 12408 O O . ARG D 1 74 ? -22.679 12.313 -11.301 1.00 33.89 75 ARG D O 1
ATOM 12429 N N . ASN D 1 75 ? -23.634 10.666 -12.524 1.00 37.23 76 ASN D N 1
ATOM 12430 C CA . ASN D 1 75 ? -23.821 9.742 -11.398 1.00 32.87 76 ASN D CA 1
ATOM 12431 C C . ASN D 1 75 ? -23.484 8.326 -11.837 1.00 36.26 76 ASN D C 1
ATOM 12432 O O . ASN D 1 75 ? -24.349 7.443 -11.876 1.00 31.68 76 ASN D O 1
ATOM 12443 N N . PRO D 1 76 ? -22.206 8.059 -12.099 1.00 32.08 77 PRO D N 1
ATOM 12444 C CA . PRO D 1 76 ? -21.805 6.730 -12.582 1.00 36.07 77 PRO D CA 1
ATOM 12445 C C . PRO D 1 76 ? -22.090 5.608 -11.612 1.00 32.03 77 PRO D C 1
ATOM 12446 O O . PRO D 1 76 ? -22.465 4.501 -12.025 1.00 27.77 77 PRO D O 1
ATOM 12457 N N . ALA D 1 77 ? -21.903 5.853 -10.314 1.00 31.13 78 ALA D N 1
ATOM 12458 C CA . ALA D 1 77 ? -22.146 4.799 -9.335 1.00 30.91 78 ALA D CA 1
ATOM 12459 C C . ALA D 1 77 ? -23.621 4.410 -9.237 1.00 30.81 78 ALA D C 1
ATOM 12460 O O . ALA D 1 77 ? -23.919 3.332 -8.719 1.00 31.47 78 ALA D O 1
ATOM 12467 N N . GLY D 1 78 ? -24.543 5.260 -9.700 1.00 28.31 79 GLY D N 1
ATOM 12468 C CA . GLY D 1 78 ? -25.957 4.933 -9.809 1.00 30.79 79 GLY D CA 1
ATOM 12469 C C . GLY D 1 78 ? -26.357 4.158 -11.045 1.00 33.37 79 GLY D C 1
ATOM 12470 O O . GLY D 1 78 ? -27.548 3.861 -11.232 1.00 30.37 79 GLY D O 1
ATOM 12474 N N . ALA D 1 79 ? -25.383 3.775 -11.877 1.00 31.92 80 ALA D N 1
ATOM 12475 C CA . ALA D 1 79 ? -25.668 3.144 -13.157 1.00 35.54 80 ALA D CA 1
ATOM 12476 C C . ALA D 1 79 ? -25.091 1.740 -13.278 1.00 36.91 80 ALA D C 1
ATOM 12477 O O . ALA D 1 79 ? -25.346 1.074 -14.294 1.00 34.79 80 ALA D O 1
ATOM 12484 N N . VAL D 1 80 ? -24.341 1.267 -12.278 1.00 29.78 81 VAL D N 1
ATOM 12485 C CA . VAL D 1 80 ? -23.697 -0.044 -12.337 1.00 34.06 81 VAL D CA 1
ATOM 12486 C C . VAL D 1 80 ? -23.847 -0.726 -10.978 1.00 32.83 81 VAL D C 1
ATOM 12487 O O . VAL D 1 80 ? -23.839 -0.073 -9.933 1.00 31.58 81 VAL D O 1
ATOM 12500 N N . TYR D 1 81 ? -23.944 -2.052 -11.005 1.00 29.39 82 TYR D N 1
ATOM 12501 C CA . TYR D 1 81 ? -23.954 -2.836 -9.782 1.00 33.60 82 TYR D CA 1
ATOM 12502 C C . TYR D 1 81 ? -23.519 -4.256 -10.106 1.00 33.38 82 TYR D C 1
ATOM 12503 O O . TYR D 1 81 ? -23.575 -4.701 -11.266 1.00 33.82 82 TYR D O 1
ATOM 12521 N N . ASN D 1 82 ? -23.067 -4.957 -9.064 1.00 29.10 83 ASN D N 1
ATOM 12522 C CA . ASN D 1 82 ? -22.763 -6.376 -9.140 1.00 30.12 83 ASN D CA 1
ATOM 12523 C C . ASN D 1 82 ? -23.761 -7.162 -8.321 1.00 34.70 83 ASN D C 1
ATOM 12524 O O . ASN D 1 82 ? -24.345 -6.658 -7.359 1.00 35.18 83 ASN D O 1
ATOM 12535 N N . GLU D 1 83 ? -23.990 -8.392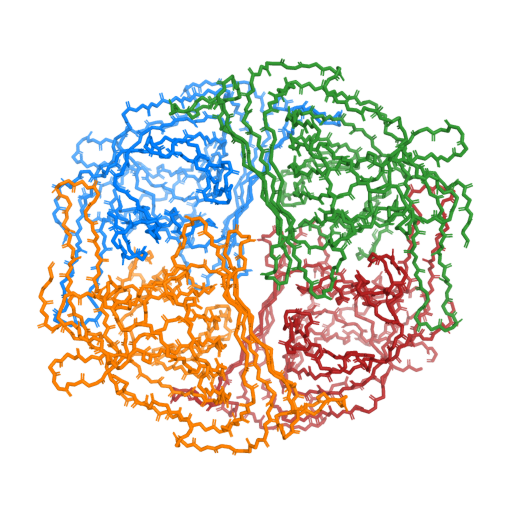 -8.747 1.00 34.64 84 GLU D N 1
ATOM 12536 C CA . GLU D 1 83 ? -25.016 -9.194 -8.121 1.00 35.17 84 GLU D CA 1
ATOM 12537 C C . GLU D 1 83 ? -24.659 -10.660 -8.236 1.00 42.25 84 GLU D C 1
ATOM 12538 O O . GLU D 1 83 ? -24.140 -11.099 -9.258 1.00 38.23 84 GLU D O 1
ATOM 12550 N N . ALA D 1 84 ? -24.948 -11.406 -7.187 1.00 33.06 85 ALA D N 1
ATOM 12551 C CA . ALA D 1 84 ? -24.802 -12.856 -7.169 1.00 37.76 85 ALA D CA 1
ATOM 12552 C C . ALA D 1 84 ? -26.111 -13.447 -6.687 1.00 37.37 85 ALA D C 1
ATOM 12553 O O . ALA D 1 84 ? -26.838 -12.808 -5.918 1.00 32.88 85 ALA D O 1
ATOM 12560 N N . ALA D 1 85 ? -26.450 -14.634 -7.182 1.00 35.59 86 ALA D N 1
ATOM 12561 C CA . ALA D 1 85 ? -27.722 -15.220 -6.810 1.00 39.25 86 ALA D CA 1
ATOM 12562 C C . ALA D 1 85 ? -27.689 -16.734 -6.884 1.00 43.63 86 ALA D C 1
ATOM 12563 O O . ALA D 1 85 ? -26.875 -17.337 -7.586 1.00 40.31 86 ALA D O 1
ATOM 12570 N N . LEU D 1 86 ? -28.577 -17.338 -6.103 1.00 40.35 87 LEU D N 1
ATOM 12571 C CA . LEU D 1 86 ? -28.934 -18.744 -6.211 1.00 42.99 87 LEU D CA 1
ATOM 12572 C C . LEU D 1 86 ? -30.429 -18.792 -6.487 1.00 48.44 87 LEU D C 1
ATOM 12573 O O . LEU D 1 86 ? -31.215 -18.325 -5.647 1.00 43.88 87 LEU D O 1
ATOM 12589 N N . SER D 1 87 ? -30.814 -19.296 -7.675 1.00 43.69 88 SER D N 1
ATOM 12590 C CA . SER D 1 87 ? -32.195 -19.274 -8.137 1.00 48.79 88 SER D CA 1
ATOM 12591 C C . SER D 1 87 ? -32.682 -20.687 -8.394 1.00 45.36 88 SER D C 1
ATOM 12592 O O . SER D 1 87 ? -31.922 -21.556 -8.839 1.00 52.60 88 SER D O 1
ATOM 12600 N N . ILE D 1 88 ? -33.981 -20.880 -8.190 1.00 46.26 89 ILE D N 1
ATOM 12601 C CA . ILE D 1 88 ? -34.600 -22.196 -8.203 1.00 48.20 89 ILE D CA 1
ATOM 12602 C C . ILE D 1 88 ? -35.582 -22.284 -9.367 1.00 48.28 89 ILE D C 1
ATOM 12603 O O . ILE D 1 88 ? -36.475 -21.440 -9.496 1.00 52.37 89 ILE D O 1
ATOM 12619 N N . ALA D 1 89 ? -35.439 -23.319 -10.191 1.00 56.44 90 ALA D N 1
ATOM 12620 C CA . ALA D 1 89 ? -36.401 -23.545 -11.263 1.00 62.71 90 ALA D CA 1
ATOM 12621 C C . ALA D 1 89 ? -37.715 -24.043 -10.674 1.00 52.79 90 ALA D C 1
ATOM 12622 O O . ALA D 1 89 ? -37.728 -24.933 -9.820 1.00 60.91 90 ALA D O 1
ATOM 12629 N N . CYS D 1 90 ? -38.821 -23.463 -11.129 1.00 63.40 91 CYS D N 1
ATOM 12630 C CA . CYS D 1 90 ? -40.120 -23.755 -10.536 1.00 64.38 91 CYS D CA 1
ATOM 12631 C C . CYS D 1 90 ? -41.224 -23.460 -11.555 1.00 67.52 91 CYS D C 1
ATOM 12632 O O . CYS D 1 90 ? -40.950 -23.062 -12.693 1.00 67.85 91 CYS D O 1
ATOM 12640 N N . THR D 1 91 ? -42.484 -23.701 -11.156 1.00 60.21 92 THR D N 1
ATOM 12641 C CA . THR D 1 91 ? -43.613 -23.432 -12.037 1.00 69.82 92 THR D CA 1
ATOM 12642 C C . THR D 1 91 ? -44.786 -22.808 -11.295 1.00 65.37 92 THR D C 1
ATOM 12643 O O . THR D 1 91 ? -45.016 -23.076 -10.108 1.00 68.18 92 THR D O 1
ATOM 12654 N N . HIS D 1 92 ? -45.530 -21.965 -12.021 1.00 86.51 93 HIS D N 1
ATOM 12655 C CA . HIS D 1 92 ? -46.830 -21.446 -11.590 1.00 85.12 93 HIS D CA 1
ATOM 12656 C C . HIS D 1 92 ? -47.863 -21.777 -12.675 1.00 76.31 93 HIS D C 1
ATOM 12657 O O . HIS D 1 92 ? -47.931 -21.081 -13.693 1.00 79.02 93 HIS D O 1
ATOM 12670 N N . GLY D 1 93 ? -48.699 -22.788 -12.459 1.00 81.55 94 GLY D N 1
ATOM 12671 C CA . GLY D 1 93 ? -49.568 -23.283 -13.533 1.00 76.47 94 GLY D CA 1
ATOM 12672 C C . GLY D 1 93 ? -48.955 -24.015 -14.726 1.00 80.57 94 GLY D C 1
ATOM 12673 O O . GLY D 1 93 ? -47.983 -24.764 -14.624 1.00 86.43 94 GLY D O 1
ATOM 12677 N N . ARG D 1 95 ? -46.679 -22.660 -16.379 1.00 74.67 96 ARG D N 1
ATOM 12678 C CA . ARG D 1 95 ? -45.725 -21.630 -16.790 1.00 76.73 96 ARG D CA 1
ATOM 12679 C C . ARG D 1 95 ? -44.371 -21.781 -16.060 1.00 72.83 96 ARG D C 1
ATOM 12680 O O . ARG D 1 95 ? -44.311 -21.814 -14.822 1.00 70.34 96 ARG D O 1
ATOM 12700 N N . GLN D 1 96 ? -43.290 -21.844 -16.839 1.00 69.35 97 GLN D N 1
ATOM 12701 C CA . GLN D 1 96 ? -41.966 -22.143 -16.312 1.00 77.30 97 GLN D CA 1
ATOM 12702 C C . GLN D 1 96 ? -41.164 -20.884 -15.991 1.00 71.31 97 GLN D C 1
ATOM 12703 O O . GLN D 1 96 ? -41.119 -19.933 -16.777 1.00 62.01 97 GLN D O 1
ATOM 12717 N N . GLY D 1 97 ? -40.510 -20.887 -14.835 1.00 74.02 98 GLY D N 1
ATOM 12718 C CA . GLY D 1 97 ? -39.728 -19.729 -14.479 1.00 66.55 98 GLY D CA 1
ATOM 12719 C C . GLY D 1 97 ? -38.636 -20.032 -13.474 1.00 65.43 98 GLY D C 1
ATOM 12720 O O . GLY D 1 97 ? -38.372 -21.190 -13.130 1.00 53.97 98 GLY D O 1
ATOM 12724 N N . TYR D 1 98 ? -38.027 -18.957 -12.977 1.00 52.53 99 TYR D N 1
ATOM 12725 C CA . TYR D 1 98 ? -37.077 -19.031 -11.887 1.00 55.42 99 TYR D CA 1
ATOM 12726 C C . TYR D 1 98 ? -37.598 -18.212 -10.715 1.00 49.43 99 TYR D C 1
ATOM 12727 O O . TYR D 1 98 ? -38.232 -17.162 -10.900 1.00 55.56 99 TYR D O 1
ATOM 12745 N N . PHE D 1 99 ? -37.349 -18.708 -9.517 1.00 56.84 100 PHE D N 1
ATOM 12746 C CA . PHE D 1 99 ? -37.534 -17.906 -8.323 1.00 49.98 100 PHE D CA 1
ATOM 12747 C C . PHE D 1 99 ? -36.154 -17.620 -7.750 1.00 47.98 100 PHE D C 1
ATOM 12748 O O . PHE D 1 99 ? -35.467 -18.562 -7.324 1.00 49.13 100 PHE D O 1
ATOM 12765 N N . PRO D 1 100 ? -35.684 -16.386 -7.743 1.00 43.97 101 PRO D N 1
ATOM 12766 C CA . PRO D 1 100 ? -34.329 -16.108 -7.232 1.00 43.86 101 PRO D CA 1
ATOM 12767 C C . PRO D 1 100 ? -34.340 -16.028 -5.696 1.00 51.37 101 PRO D C 1
ATOM 12768 O O . PRO D 1 100 ? -34.421 -14.967 -5.082 1.00 44.75 101 PRO D O 1
ATOM 12779 N N . ALA D 1 101 ? -34.252 -17.187 -5.032 1.00 45.16 102 ALA D N 1
ATOM 12780 C CA . ALA D 1 101 ? -34.461 -17.253 -3.586 1.00 47.51 102 ALA D CA 1
ATOM 12781 C C . ALA D 1 101 ? -33.485 -16.363 -2.819 1.00 45.75 102 ALA D C 1
ATOM 12782 O O . ALA D 1 101 ? -33.910 -15.561 -1.977 1.00 39.09 102 ALA D O 1
ATOM 12789 N N . PHE D 1 102 ? -32.176 -16.473 -3.093 1.00 42.72 103 PHE D N 1
ATOM 12790 C CA . PHE D 1 102 ? -31.144 -15.702 -2.393 1.00 46.46 103 PHE D CA 1
ATOM 12791 C C . PHE D 1 102 ? -30.408 -14.826 -3.394 1.00 43.57 103 PHE D C 1
ATOM 12792 O O . PHE D 1 102 ? -29.826 -15.332 -4.363 1.00 40.36 103 PHE D O 1
ATOM 12809 N N . VAL D 1 103 ? -30.430 -13.518 -3.176 1.00 39.55 104 VAL D N 1
ATOM 12810 C CA . VAL D 1 103 ? -29.724 -12.609 -4.065 1.00 42.24 104 VAL D CA 1
ATOM 12811 C C . VAL D 1 103 ? -28.948 -11.613 -3.227 1.00 37.18 104 VAL D C 1
ATOM 12812 O O . VAL D 1 103 ? -29.471 -11.083 -2.252 1.00 35.51 104 VAL D O 1
ATOM 12825 N N . TRP D 1 104 ? -27.708 -11.346 -3.617 1.00 31.34 105 TRP D N 1
ATOM 12826 C CA . TRP D 1 104 ? -26.889 -10.320 -2.989 1.00 30.30 105 TRP D CA 1
ATOM 12827 C C . TRP D 1 104 ? -26.441 -9.325 -4.044 1.00 31.17 105 TRP D C 1
ATOM 12828 O O . TRP D 1 104 ? -26.024 -9.716 -5.149 1.00 37.22 105 TRP D O 1
ATOM 12849 N N . VAL D 1 105 ? -26.589 -8.036 -3.732 1.00 32.30 106 VAL D N 1
ATOM 12850 C CA . VAL D 1 105 ? -26.272 -6.976 -4.680 1.00 35.45 106 VAL D CA 1
ATOM 12851 C C . VAL D 1 105 ? -25.453 -5.946 -3.922 1.00 29.43 106 VAL D C 1
ATOM 12852 O O . VAL D 1 105 ? -25.453 -5.916 -2.679 1.00 27.94 106 VAL D O 1
ATOM 12865 N N . ASP D 1 106 ? -24.727 -5.086 -4.655 1.00 30.50 107 ASP D N 1
ATOM 12866 C CA . ASP D 1 106 ? -23.888 -4.136 -3.937 1.00 33.15 107 ASP D CA 1
ATOM 12867 C C . ASP D 1 106 ? -24.362 -2.704 -4.093 1.00 31.93 107 ASP D C 1
ATOM 12868 O O . ASP D 1 106 ? -23.626 -1.776 -3.762 1.00 32.17 107 ASP D O 1
ATOM 12877 N N . LYS D 1 107 ? -25.598 -2.509 -4.526 1.00 31.46 108 LYS D N 1
ATOM 12878 C CA . LYS D 1 107 ? -26.161 -1.171 -4.565 1.00 30.68 108 LYS D CA 1
ATOM 12879 C C . LYS D 1 107 ? -27.600 -1.254 -4.064 1.00 30.88 108 LYS D C 1
ATOM 12880 O O . LYS D 1 107 ? -28.405 -2.018 -4.613 1.00 33.88 108 LYS D O 1
ATOM 12899 N N . GLU D 1 108 ? -27.952 -0.409 -3.081 1.00 30.92 109 GLU D N 1
ATOM 12900 C CA . GLU D 1 108 ? -29.259 -0.519 -2.447 1.00 33.41 109 GLU D CA 1
ATOM 12901 C C . GLU D 1 108 ? -30.394 -0.043 -3.346 1.00 35.79 109 GLU D C 1
ATOM 12902 O O . GLU D 1 108 ? -31.536 -0.491 -3.159 1.00 33.77 109 GLU D O 1
ATOM 12914 N N . TRP D 1 109 ? -30.133 0.808 -4.347 1.00 32.35 110 TRP D N 1
ATOM 12915 C CA . TRP D 1 109 ? -31.212 1.090 -5.299 1.00 36.56 110 TRP D CA 1
ATOM 12916 C C . TRP D 1 109 ? -31.605 -0.157 -6.092 1.00 39.44 110 TRP D C 1
ATOM 12917 O O . TRP D 1 109 ? -32.767 -0.322 -6.465 1.00 35.76 110 TRP D O 1
ATOM 12938 N N . SER D 1 110 ? -30.666 -1.051 -6.342 1.00 32.19 111 SER D N 1
ATOM 12939 C CA . SER D 1 110 ? -31.030 -2.300 -6.986 1.00 38.25 111 SER D CA 1
ATOM 12940 C C . SER D 1 110 ? -31.676 -3.234 -5.981 1.00 35.88 111 SER D C 1
ATOM 12941 O O . SER D 1 110 ? -32.584 -4.000 -6.330 1.00 41.55 111 SER D O 1
ATOM 12949 N N . LEU D 1 111 ? -31.240 -3.165 -4.726 1.00 38.48 112 LEU D N 1
ATOM 12950 C CA . LEU D 1 111 ? -31.917 -3.922 -3.683 1.00 29.87 112 LEU D CA 1
ATOM 12951 C C . LEU D 1 111 ? -33.384 -3.533 -3.584 1.00 33.35 112 LEU D C 1
ATOM 12952 O O . LEU D 1 111 ? -34.275 -4.394 -3.597 1.00 42.46 112 LEU D O 1
ATOM 12968 N N . ILE D 1 112 ? -33.669 -2.233 -3.489 1.00 36.88 113 ILE D N 1
ATOM 12969 C CA . ILE D 1 112 ? -35.055 -1.816 -3.270 1.00 35.50 113 ILE D CA 1
ATOM 12970 C C . ILE D 1 112 ? -35.887 -2.028 -4.537 1.00 32.94 113 ILE D C 1
ATOM 12971 O O . ILE D 1 112 ? -37.045 -2.458 -4.475 1.00 38.84 113 ILE D O 1
ATOM 12987 N N . ARG D 1 113 ? -35.356 -1.650 -5.698 1.00 36.58 114 ARG D N 1
ATOM 12988 C CA . ARG D 1 113 ? -36.082 -1.958 -6.932 1.00 40.58 114 ARG D CA 1
ATOM 12989 C C . ARG D 1 113 ? -36.402 -3.443 -6.986 1.00 41.85 114 ARG D C 1
ATOM 12990 O O . ARG D 1 113 ? -37.530 -3.842 -7.308 1.00 43.87 114 ARG D O 1
ATOM 13011 N N . GLY D 1 114 ? -35.424 -4.277 -6.629 1.00 39.29 115 GLY D N 1
ATOM 13012 C CA . GLY D 1 114 ? -35.666 -5.711 -6.540 1.00 42.97 115 GLY D CA 1
ATOM 13013 C C . GLY D 1 114 ? -36.787 -6.061 -5.577 1.00 40.68 115 GLY D C 1
ATOM 13014 O O . GLY D 1 114 ? -37.709 -6.805 -5.928 1.00 43.61 115 GLY D O 1
ATOM 13018 N N . TRP D 1 115 ? -36.717 -5.552 -4.333 1.00 37.53 116 TRP D N 1
ATOM 13019 C CA . TRP D 1 115 ? -37.746 -5.897 -3.349 1.00 39.92 116 TRP D CA 1
ATOM 13020 C C . TRP D 1 115 ? -39.135 -5.480 -3.828 1.00 39.19 116 TRP D C 1
ATOM 13021 O O . TRP D 1 115 ? -40.127 -6.161 -3.554 1.00 40.03 116 TRP D O 1
ATOM 13042 N N . LEU D 1 116 ? -39.240 -4.312 -4.459 1.00 49.29 117 LEU D N 1
ATOM 13043 C CA . LEU D 1 116 ? -40.550 -3.830 -4.895 1.00 49.79 117 LEU D CA 1
ATOM 13044 C C . LEU D 1 116 ? -41.184 -4.764 -5.917 1.00 49.74 117 LEU D C 1
ATOM 13045 O O . LEU D 1 116 ? -42.413 -4.798 -6.049 1.00 51.65 117 LEU D O 1
ATOM 13061 N N . ASN D 1 117 ? -40.368 -5.463 -6.698 1.00 51.68 118 ASN D N 1
ATOM 13062 C CA . ASN D 1 117 ? -40.820 -6.439 -7.680 1.00 49.53 118 ASN D CA 1
ATOM 13063 C C . ASN D 1 117 ? -40.646 -7.873 -7.183 1.00 48.12 118 ASN D C 1
ATOM 13064 O O . ASN D 1 117 ? -40.640 -8.805 -7.988 1.00 49.95 118 ASN D O 1
ATOM 13075 N N . GLY D 1 118 ? -40.465 -8.064 -5.875 1.00 49.89 119 GLY D N 1
ATOM 13076 C CA . GLY D 1 118 ? -40.456 -9.395 -5.305 1.00 45.43 119 GLY D CA 1
ATOM 13077 C C . GLY D 1 118 ? -39.159 -10.162 -5.400 1.00 54.15 119 GLY D C 1
ATOM 13078 O O . GLY D 1 118 ? -39.166 -11.374 -5.147 1.00 41.82 119 GLY D O 1
ATOM 13082 N N . TYR D 1 119 ? -38.039 -9.483 -5.686 1.00 43.65 120 TYR D N 1
ATOM 13083 C CA . TYR D 1 119 ? -36.712 -10.105 -5.676 1.00 51.27 120 TYR D CA 1
ATOM 13084 C C . TYR D 1 119 ? -36.136 -10.055 -4.272 1.00 51.55 120 TYR D C 1
ATOM 13085 O O . TYR D 1 119 ? -35.924 -8.957 -3.741 1.00 56.60 120 TYR D O 1
ATOM 13103 N N . PRO D 1 120 ? -35.898 -11.164 -3.636 1.00 45.14 121 PRO D N 1
ATOM 13104 C CA . PRO D 1 120 ? -35.296 -11.109 -2.297 1.00 48.83 121 PRO D CA 1
ATOM 13105 C C . PRO D 1 120 ? -33.810 -10.805 -2.410 1.00 39.32 121 PRO D C 1
ATOM 13106 O O . PRO D 1 120 ? -33.037 -11.619 -2.925 1.00 44.64 121 PRO D O 1
ATOM 13117 N N . LYS D 1 121 ? -33.408 -9.615 -1.962 1.00 37.66 122 LYS D N 1
ATOM 13118 C CA . LYS D 1 121 ? -32.016 -9.189 -2.062 1.00 32.50 122 LYS D CA 1
ATOM 13119 C C . LYS D 1 121 ? -31.468 -8.726 -0.722 1.00 36.03 122 LYS D C 1
ATOM 13120 O O . LYS D 1 121 ? -32.156 -8.068 0.051 1.00 34.07 122 LYS D O 1
ATOM 13139 N N . LYS D 1 122 ? -30.213 -9.063 -0.486 1.00 37.64 123 LYS D N 1
ATOM 13140 C CA . LYS D 1 122 ? -29.406 -8.494 0.573 1.00 36.02 123 LYS D CA 1
ATOM 13141 C C . LYS D 1 122 ? -28.252 -7.716 -0.060 1.00 31.96 123 LYS D C 1
ATOM 13142 O O . LYS D 1 122 ? -28.043 -7.760 -1.278 1.00 30.50 123 LYS D O 1
ATOM 13161 N N . ILE D 1 123 ? -27.525 -6.958 0.761 1.00 28.09 124 ILE D N 1
ATOM 13162 C CA . ILE D 1 123 ? -26.313 -6.272 0.319 1.00 25.72 124 ILE D CA 1
ATOM 13163 C C . ILE D 1 123 ? -25.120 -7.165 0.626 1.00 33.95 124 ILE D C 1
ATOM 13164 O O . ILE D 1 123 ? -24.946 -7.644 1.763 1.00 29.67 124 ILE D O 1
ATOM 13180 N N . GLY D 1 124 ? -24.278 -7.365 -0.370 1.00 33.89 125 GLY D N 1
ATOM 13181 C CA . GLY D 1 124 ? -23.007 -8.037 -0.190 1.00 41.30 125 GLY D CA 1
ATOM 13182 C C . GLY D 1 124 ? -21.911 -7.354 -0.984 1.00 32.34 125 GLY D C 1
ATOM 13183 O O . GLY D 1 124 ? -22.128 -6.347 -1.665 1.00 31.34 125 GLY D O 1
ATOM 13187 N N . ALA D 1 125 ? -20.741 -7.956 -0.925 1.00 28.00 126 ALA D N 1
ATOM 13188 C CA . ALA D 1 125 ? -19.628 -7.565 -1.775 1.00 32.02 126 ALA D CA 1
ATOM 13189 C C . ALA D 1 125 ? -19.507 -8.638 -2.862 1.00 30.35 126 ALA D C 1
ATOM 13190 O O . ALA D 1 125 ? -19.463 -9.823 -2.548 1.00 32.17 126 ALA D O 1
ATOM 13197 N N . ILE D 1 126 ? -19.534 -8.234 -4.142 1.00 28.51 127 ILE D N 1
ATOM 13198 C CA . ILE D 1 126 ? -19.603 -9.181 -5.252 1.00 24.30 127 ILE D CA 1
ATOM 13199 C C . ILE D 1 126 ? -18.577 -8.751 -6.290 1.00 28.93 127 ILE D C 1
ATOM 13200 O O . ILE D 1 126 ? -18.512 -7.569 -6.640 1.00 31.40 127 ILE D O 1
ATOM 13216 N N . THR D 1 127 ? -17.780 -9.699 -6.772 1.00 32.07 128 THR D N 1
ATOM 13217 C CA . THR D 1 127 ? -16.827 -9.452 -7.839 1.00 32.22 128 THR D CA 1
ATOM 13218 C C . THR D 1 127 ? -17.027 -10.473 -8.937 1.00 32.25 128 THR D C 1
ATOM 13219 O O . THR D 1 127 ? -17.036 -11.667 -8.671 1.00 29.38 128 THR D O 1
ATOM 13230 N N . LEU D 1 128 ? -17.130 -9.998 -10.171 1.00 29.22 129 LEU D N 1
ATOM 13231 C CA . LEU D 1 128 ? -17.058 -10.834 -11.366 1.00 28.46 129 LEU D CA 1
ATOM 13232 C C . LEU D 1 128 ? -15.757 -10.461 -12.043 1.00 27.88 129 LEU D C 1
ATOM 13233 O O . LEU D 1 128 ? -15.549 -9.284 -12.353 1.00 32.54 129 LEU D O 1
ATOM 13249 N N . ALA D 1 129 ? -14.890 -11.443 -12.269 1.00 32.71 130 ALA D N 1
ATOM 13250 C CA . ALA D 1 129 ? -13.638 -11.231 -12.995 1.00 36.69 130 ALA D CA 1
ATOM 13251 C C . ALA D 1 129 ? -13.689 -12.027 -14.300 1.00 31.38 130 ALA D C 1
ATOM 13252 O O . ALA D 1 129 ? -13.839 -13.253 -14.287 1.00 29.33 130 ALA D O 1
ATOM 13259 N N . ARG D 1 130 ? -13.542 -11.320 -15.419 1.00 32.64 131 ARG D N 1
ATOM 13260 C CA . ARG D 1 130 ? -13.385 -11.864 -16.777 1.00 34.17 131 ARG D CA 1
ATOM 13261 C C . ARG D 1 130 ? -12.089 -11.363 -17.386 1.00 30.83 131 ARG D C 1
ATOM 13262 O O . ARG D 1 130 ? -11.721 -10.197 -17.173 1.00 29.29 131 ARG D O 1
ATOM 13283 N N . PRO D 1 131 ? -11.441 -12.158 -18.234 1.00 34.21 132 PRO D N 1
ATOM 13284 C CA . PRO D 1 131 ? -10.204 -11.692 -18.880 1.00 34.32 132 PRO D CA 1
ATOM 13285 C C . PRO D 1 131 ? -10.525 -10.524 -19.806 1.00 36.90 132 PRO D C 1
ATOM 13286 O O . PRO D 1 131 ? -11.414 -10.623 -20.661 1.00 35.06 132 PRO D O 1
ATOM 13297 N N . HIS D 1 132 ? -9.786 -9.403 -19.652 1.00 32.78 133 HIS D N 1
ATOM 13298 C CA . HIS D 1 132 ? -10.071 -8.250 -20.492 1.00 31.20 133 HIS D CA 1
ATOM 13299 C C . HIS D 1 132 ? -9.527 -8.530 -21.891 1.00 29.18 133 HIS D C 1
ATOM 13300 O O . HIS D 1 132 ? -8.408 -9.037 -22.015 1.00 31.34 133 HIS D O 1
ATOM 13313 N N . PRO D 1 133 ? -10.297 -8.280 -22.949 1.00 32.58 134 PRO D N 1
ATOM 13314 C CA . PRO D 1 133 ? -9.811 -8.627 -24.309 1.00 37.38 134 PRO D CA 1
ATOM 13315 C C . PRO D 1 133 ? -8.487 -7.975 -24.701 1.00 36.50 134 PRO D C 1
ATOM 13316 O O . PRO D 1 133 ? -7.767 -8.519 -25.546 1.00 35.96 134 PRO D O 1
ATOM 13327 N N . TYR D 1 134 ? -8.158 -6.799 -24.173 1.00 31.89 135 TYR D N 1
ATOM 13328 C CA . TYR D 1 134 ? -6.884 -6.138 -24.462 1.00 34.04 135 TYR D CA 1
ATOM 13329 C C . TYR D 1 134 ? -5.750 -6.619 -23.569 1.00 36.31 135 TYR D C 1
ATOM 13330 O O . TYR D 1 134 ? -4.608 -6.177 -23.761 1.00 33.91 135 TYR D O 1
ATOM 13348 N N . ASN D 1 135 ? -6.015 -7.529 -22.638 1.00 35.78 136 ASN D N 1
ATOM 13349 C CA . ASN D 1 135 ? -4.956 -8.044 -21.773 1.00 40.08 136 ASN D CA 1
ATOM 13350 C C . ASN D 1 135 ? -4.030 -8.872 -22.642 1.00 40.60 136 ASN D C 1
ATOM 13351 O O . ASN D 1 135 ? -4.466 -9.887 -23.186 1.00 36.52 136 ASN D O 1
ATOM 13362 N N . PRO D 1 136 ? -2.764 -8.481 -22.817 1.00 42.46 137 PRO D N 1
ATOM 13363 C CA . PRO D 1 136 ? -1.901 -9.205 -23.756 1.00 42.95 137 PRO D CA 1
ATOM 13364 C C . PRO D 1 136 ? -1.425 -10.528 -23.233 1.00 46.57 137 PRO D C 1
ATOM 13365 O O . PRO D 1 136 ? -0.905 -11.317 -24.010 1.00 39.43 137 PRO D O 1
ATOM 13376 N N . VAL D 1 137 ? -1.548 -10.787 -21.943 1.00 39.25 138 VAL D N 1
ATOM 13377 C CA . VAL D 1 137 ? -1.140 -12.092 -21.431 1.00 43.77 138 VAL D CA 1
ATOM 13378 C C . VAL D 1 137 ? -2.178 -13.154 -21.742 1.00 49.61 138 VAL D C 1
ATOM 13379 O O . VAL D 1 137 ? -1.836 -14.302 -22.021 1.00 47.69 138 VAL D O 1
ATOM 13392 N N . THR D 1 138 ? -3.457 -12.815 -21.662 1.00 40.35 139 THR D N 1
ATOM 13393 C CA . THR D 1 138 ? -4.509 -13.813 -21.809 1.00 55.04 139 THR D CA 1
ATOM 13394 C C . THR D 1 138 ? -5.389 -13.589 -23.031 1.00 53.18 139 THR D C 1
ATOM 13395 O O . THR D 1 138 ? -5.978 -14.551 -23.535 1.00 49.68 139 THR D O 1
ATOM 13406 N N . GLY D 1 139 ? -5.488 -12.368 -23.527 1.00 51.83 140 GLY D N 1
ATOM 13407 C CA . GLY D 1 139 ? -6.590 -12.112 -24.385 1.00 47.62 140 GLY D CA 1
ATOM 13408 C C . GLY D 1 139 ? -7.860 -12.200 -23.548 1.00 46.68 140 GLY D C 1
ATOM 13409 O O . GLY D 1 139 ? -7.860 -12.271 -22.305 1.00 46.82 140 GLY D O 1
ATOM 13413 N N . GLY D 1 140 ? -8.953 -12.165 -24.264 1.00 41.38 141 GLY D N 1
ATOM 13414 C CA . GLY D 1 140 ? -10.283 -12.240 -23.707 1.00 41.00 141 GLY D CA 1
ATOM 13415 C C . GLY D 1 140 ? -10.804 -13.660 -23.655 1.00 38.68 141 GLY D C 1
ATOM 13416 O O . GLY D 1 140 ? -10.053 -14.633 -23.489 1.00 43.34 141 GLY D O 1
ATOM 13420 N N . LEU D 1 141 ? -12.113 -13.782 -23.827 1.00 41.19 142 LEU D N 1
ATOM 13421 C CA . LEU D 1 141 ? -12.747 -15.093 -23.805 1.00 47.78 142 LEU D CA 1
ATOM 13422 C C . LEU D 1 141 ? -12.376 -15.935 -25.018 1.00 46.20 142 LEU D C 1
ATOM 13423 O O . LEU D 1 141 ? -12.444 -15.487 -26.167 1.00 48.24 142 LEU D O 1
ATOM 13439 N N . ARG D 1 142 ? -11.958 -17.161 -24.737 1.00 42.48 143 ARG D N 1
ATOM 13440 C CA . ARG D 1 142 ? -11.502 -18.119 -25.736 1.00 50.00 143 ARG D CA 1
ATOM 13441 C C . ARG D 1 142 ? -11.348 -19.437 -24.995 1.00 50.80 143 ARG D C 1
ATOM 13442 O O . ARG D 1 142 ? -11.390 -19.474 -23.760 1.00 46.86 143 ARG D O 1
ATOM 13463 N N . GLU D 1 143 ? -11.100 -20.501 -25.751 1.00 47.42 144 GLU D N 1
ATOM 13464 C CA . GLU D 1 143 ? -10.761 -21.779 -25.137 1.00 45.39 144 GLU D CA 1
ATOM 13465 C C . GLU D 1 143 ? -9.556 -21.599 -24.233 1.00 52.34 144 GLU D C 1
ATOM 13466 O O . GLU D 1 143 ? -8.517 -21.080 -24.660 1.00 48.59 144 GLU D O 1
ATOM 13478 N N . GLY D 1 144 ? -9.678 -22.103 -23.005 1.00 48.50 145 GLY D N 1
ATOM 13479 C CA . GLY D 1 144 ? -8.652 -21.984 -22.012 1.00 46.81 145 GLY D CA 1
ATOM 13480 C C . GLY D 1 144 ? -8.767 -20.765 -21.136 1.00 53.35 145 GLY D C 1
ATOM 13481 O O . GLY D 1 144 ? -8.079 -20.702 -20.118 1.00 47.82 145 GLY D O 1
ATOM 13485 N N . ALA D 1 145 ? -9.611 -19.800 -21.488 1.00 47.27 146 ALA D N 1
ATOM 13486 C CA . ALA D 1 145 ? -9.818 -18.662 -20.611 1.00 38.67 146 ALA D CA 1
ATOM 13487 C C . ALA D 1 145 ? -10.498 -19.135 -19.336 1.00 40.87 146 ALA D C 1
ATOM 13488 O O . ALA D 1 145 ? -11.182 -20.159 -19.328 1.00 40.27 146 ALA D O 1
ATOM 13495 N N . VAL D 1 146 ? -10.278 -18.389 -18.257 1.00 43.93 147 VAL D N 1
ATOM 13496 C CA . VAL D 1 146 ? -10.915 -18.637 -16.965 1.00 45.89 147 VAL D CA 1
ATOM 13497 C C . VAL D 1 146 ? -11.717 -17.422 -16.543 1.00 38.50 147 VAL D C 1
ATOM 13498 O O . VAL D 1 146 ? -11.311 -16.284 -16.794 1.00 39.69 147 VAL D O 1
ATOM 13511 N N . VAL D 1 147 ? -12.854 -17.670 -15.886 1.00 38.62 148 VAL D N 1
ATOM 13512 C CA . VAL D 1 147 ? -13.722 -16.624 -15.367 1.00 33.51 148 VAL D CA 1
ATOM 13513 C C . VAL D 1 147 ? -13.977 -16.957 -13.904 1.00 35.19 148 VAL D C 1
ATOM 13514 O O . VAL D 1 147 ? -14.084 -18.134 -13.543 1.00 34.16 148 VAL D O 1
ATOM 13527 N N . GLY D 1 148 ? -14.061 -15.940 -13.068 1.00 33.93 149 GLY D N 1
ATOM 13528 C CA . GLY D 1 148 ? -14.273 -16.165 -11.641 1.00 38.72 149 GLY D CA 1
ATOM 13529 C C . GLY D 1 148 ? -15.268 -15.198 -11.040 1.00 32.20 149 GLY D C 1
ATOM 13530 O O . GLY D 1 148 ? -15.341 -14.028 -11.429 1.00 31.29 149 GLY D O 1
ATOM 13534 N N . GLY D 1 149 ? -16.003 -15.689 -10.031 1.00 37.78 150 GLY D N 1
ATOM 13535 C CA . GLY D 1 149 ? -16.911 -14.845 -9.273 1.00 34.35 150 GLY D CA 1
ATOM 13536 C C . GLY D 1 149 ? -16.923 -15.214 -7.801 1.00 29.93 150 GLY D C 1
ATOM 13537 O O . GLY D 1 149 ? -16.673 -16.352 -7.414 1.00 30.87 150 GLY D O 1
ATOM 13541 N N . ILE D 1 150 ? -17.180 -14.217 -6.967 1.00 32.16 151 ILE D N 1
ATOM 13542 C CA . ILE D 1 150 ? -17.239 -14.463 -5.523 1.00 32.61 151 ILE D CA 1
ATOM 13543 C C . ILE D 1 150 ? -18.183 -13.457 -4.893 1.00 35.37 151 ILE D C 1
ATOM 13544 O O . ILE D 1 150 ? -18.304 -12.312 -5.348 1.00 32.42 151 ILE D O 1
ATOM 13560 N N . CYS D 1 151 ? -18.850 -13.879 -3.824 1.00 32.81 152 CYS D N 1
ATOM 13561 C CA . CYS D 1 151 ? -19.648 -12.935 -3.069 1.00 30.10 152 CYS D CA 1
ATOM 13562 C C . CYS D 1 151 ? -19.491 -13.234 -1.582 1.00 33.66 152 CYS D C 1
ATOM 13563 O O . CYS D 1 151 ? -19.208 -14.364 -1.178 1.00 29.08 152 CYS D O 1
ATOM 13571 N N . ALA D 1 152 ? -19.607 -12.185 -0.784 1.00 28.98 153 ALA D N 1
ATOM 13572 C CA . ALA D 1 152 ? -19.380 -12.283 0.653 1.00 34.39 153 ALA D CA 1
ATOM 13573 C C . ALA D 1 152 ? -20.268 -11.272 1.351 1.00 31.86 153 ALA D C 1
ATOM 13574 O O . ALA D 1 152 ? -20.674 -10.271 0.757 1.00 32.28 153 ALA D O 1
ATOM 13581 N N . ARG D 1 153 ? -20.570 -11.536 2.626 1.00 29.61 154 ARG D N 1
ATOM 13582 C CA . ARG D 1 153 ? -21.364 -10.619 3.415 1.00 27.03 154 ARG D CA 1
ATOM 13583 C C . ARG D 1 153 ? -20.982 -10.805 4.884 1.00 29.57 154 ARG D C 1
ATOM 13584 O O . ARG D 1 153 ? -20.776 -11.947 5.336 1.00 29.54 154 ARG D O 1
ATOM 13605 N N . HIS D 1 154 ? -20.860 -9.684 5.608 1.00 28.35 155 HIS D N 1
ATOM 13606 C CA . HIS D 1 154 ? -20.597 -9.703 7.070 1.00 30.40 155 HIS D CA 1
ATOM 13607 C C . HIS D 1 154 ? -19.286 -10.419 7.411 1.00 33.42 155 HIS D C 1
ATOM 13608 O O . HIS D 1 154 ? -19.108 -10.940 8.503 1.00 30.53 155 HIS D O 1
ATOM 13621 N N . GLY D 1 155 ? -18.352 -10.449 6.482 1.00 29.47 156 GLY D N 1
ATOM 13622 C CA . GLY D 1 155 ? -17.105 -11.155 6.659 1.00 36.91 156 GLY D CA 1
ATOM 13623 C C . GLY D 1 155 ? -17.142 -12.618 6.249 1.00 36.59 156 GLY D C 1
ATOM 13624 O O . GLY D 1 155 ? -16.090 -13.268 6.262 1.00 31.28 156 GLY D O 1
ATOM 13628 N N . PHE D 1 156 ? -18.302 -13.144 5.844 1.00 29.72 157 PHE D N 1
ATOM 13629 C CA . PHE D 1 156 ? -18.461 -14.546 5.456 1.00 29.81 157 PHE D CA 1
ATOM 13630 C C . PHE D 1 156 ? -18.443 -14.702 3.942 1.00 30.94 157 PHE D C 1
ATOM 13631 O O . PHE D 1 156 ? -19.213 -14.046 3.235 1.00 30.23 157 PHE D O 1
ATOM 13648 N N . THR D 1 157 ? -17.596 -15.590 3.454 1.00 35.38 158 THR D N 1
ATOM 13649 C CA . THR D 1 157 ? -17.710 -16.016 2.063 1.00 30.38 158 THR D CA 1
ATOM 13650 C C . THR D 1 157 ? -19.065 -16.671 1.833 1.00 31.40 158 THR D C 1
ATOM 13651 O O . THR D 1 157 ? -19.437 -17.603 2.543 1.00 34.34 158 THR D O 1
ATOM 13662 N N . LEU D 1 158 ? -19.812 -16.210 0.821 1.00 32.23 159 LEU D N 1
ATOM 13663 C CA . LEU D 1 158 ? -21.116 -16.835 0.552 1.00 32.17 159 LEU D CA 1
ATOM 13664 C C . LEU D 1 158 ? -20.984 -17.952 -0.471 1.00 33.16 159 LEU D C 1
ATOM 13665 O O . LEU D 1 158 ? -21.372 -19.095 -0.205 1.00 37.77 159 LEU D O 1
ATOM 13681 N N . PHE D 1 159 ? -20.491 -17.627 -1.670 1.00 35.70 160 PHE D N 1
ATOM 13682 C CA . PHE D 1 159 ? -20.083 -18.692 -2.574 1.00 33.63 160 PHE D CA 1
ATOM 13683 C C . PHE D 1 159 ? -19.072 -18.158 -3.575 1.00 33.46 160 PHE D C 1
ATOM 13684 O O . PHE D 1 159 ? -18.884 -16.946 -3.746 1.00 31.85 160 PHE D O 1
ATOM 13701 N N . ARG D 1 160 ? -18.360 -19.102 -4.159 1.00 40.79 161 ARG D N 1
ATOM 13702 C CA . ARG D 1 160 ? -17.388 -18.841 -5.209 1.00 40.83 161 ARG D CA 1
ATOM 13703 C C . ARG D 1 160 ? -17.837 -19.617 -6.438 1.00 34.15 161 ARG D C 1
ATOM 13704 O O . ARG D 1 160 ? -18.365 -20.717 -6.307 1.00 39.32 161 ARG D O 1
ATOM 13725 N N . LEU D 1 161 ? -17.668 -19.021 -7.633 1.00 42.18 162 LEU D N 1
ATOM 13726 C CA . LEU D 1 161 ? -17.999 -19.653 -8.905 1.00 42.10 162 LEU D CA 1
ATOM 13727 C C . LEU D 1 161 ? -16.839 -19.454 -9.861 1.00 39.18 162 LEU D C 1
ATOM 13728 O O . LEU D 1 161 ? -16.089 -18.476 -9.750 1.00 34.64 162 LEU D O 1
ATOM 13744 N N . GLY D 1 162 ? -16.703 -20.389 -10.801 1.00 43.35 163 GLY D N 1
ATOM 13745 C CA . GLY D 1 162 ? -15.674 -20.264 -11.817 1.00 40.34 163 GLY D CA 1
ATOM 13746 C C . GLY D 1 162 ? -16.016 -21.078 -13.035 1.00 37.12 163 GLY D C 1
ATOM 13747 O O . GLY D 1 162 ? -16.881 -21.951 -13.007 1.00 39.68 163 GLY D O 1
ATOM 13751 N N . LEU D 1 163 ? -15.309 -20.765 -14.113 1.00 47.21 164 LEU D N 1
ATOM 13752 C CA . LEU D 1 163 ? -15.489 -21.415 -15.397 1.00 42.88 164 LEU D CA 1
ATOM 13753 C C . LEU D 1 163 ? -14.134 -21.477 -16.074 1.00 38.71 164 LEU D C 1
ATOM 13754 O O . LEU D 1 163 ? -13.384 -20.498 -16.035 1.00 37.64 164 LEU D O 1
ATOM 13770 N N . THR D 1 164 ? -13.788 -22.635 -16.610 1.00 43.53 165 THR D N 1
ATOM 13771 C CA . THR D 1 164 ? -12.684 -22.736 -17.552 1.00 47.80 165 THR D CA 1
ATOM 13772 C C . THR D 1 164 ? -13.314 -22.937 -18.925 1.00 45.67 165 THR D C 1
ATOM 13773 O O . THR D 1 164 ? -13.941 -23.965 -19.179 1.00 44.68 165 THR D O 1
ATOM 13784 N N . VAL D 1 165 ? -13.151 -21.953 -19.803 1.00 45.00 166 VAL D N 1
ATOM 13785 C CA . VAL D 1 165 ? -13.872 -21.967 -21.072 1.00 46.62 166 VAL D CA 1
ATOM 13786 C C . VAL D 1 165 ? -13.332 -23.085 -21.950 1.00 50.01 166 VAL D C 1
ATOM 13787 O O . VAL D 1 165 ? -12.115 -23.194 -22.167 1.00 48.29 166 VAL D O 1
ATOM 13800 N N . THR D 1 166 ? -14.241 -23.872 -22.530 1.00 51.44 167 THR D N 1
ATOM 13801 C CA . THR D 1 166 ? -13.841 -24.924 -23.448 1.00 53.39 167 THR D CA 1
ATOM 13802 C C . THR D 1 166 ? -14.222 -24.647 -24.887 1.00 57.48 167 THR D C 1
ATOM 13803 O O . THR D 1 166 ? -13.538 -25.135 -25.790 1.00 59.82 167 THR D O 1
ATOM 13814 N N . ARG D 1 167 ? -15.262 -23.861 -25.133 1.00 51.03 168 ARG D N 1
ATOM 13815 C CA . ARG D 1 167 ? -15.682 -23.606 -26.508 1.00 56.39 168 ARG D CA 1
ATOM 13816 C C . ARG D 1 167 ? -16.662 -22.439 -26.546 1.00 58.82 168 ARG D C 1
ATOM 13817 O O . ARG D 1 167 ? -17.334 -22.120 -25.555 1.00 46.45 168 ARG D O 1
ATOM 13838 N N . ALA D 1 168 ? -16.740 -21.806 -27.712 1.00 49.40 169 ALA D N 1
ATOM 13839 C CA . ALA D 1 168 ? -17.836 -20.888 -27.971 1.00 54.85 169 ALA D CA 1
ATOM 13840 C C . ALA D 1 168 ? -19.149 -21.644 -27.805 1.00 60.03 169 ALA D C 1
ATOM 13841 O O . ALA D 1 168 ? -19.212 -22.855 -28.016 1.00 56.98 169 ALA D O 1
ATOM 13848 N N . GLY D 1 169 ? -20.194 -20.925 -27.402 1.00 59.50 170 GLY D N 1
ATOM 13849 C CA . GLY D 1 169 ? -21.481 -21.531 -27.131 1.00 59.39 170 GLY D CA 1
ATOM 13850 C C . GLY D 1 169 ? -22.627 -20.824 -27.833 1.00 62.82 170 GLY D C 1
ATOM 13851 O O . GLY D 1 169 ? -22.414 -19.955 -28.682 1.00 60.01 170 GLY D O 1
ATOM 13855 N N . ASP D 1 170 ? -23.849 -21.258 -27.534 1.00 61.33 171 ASP D N 1
ATOM 13856 C CA . ASP D 1 170 ? -25.077 -20.730 -28.116 1.00 75.73 171 ASP D CA 1
ATOM 13857 C C . ASP D 1 170 ? -26.174 -20.936 -27.079 1.00 68.77 171 ASP D C 1
ATOM 13858 O O . ASP D 1 170 ? -25.916 -21.389 -25.961 1.00 67.85 171 ASP D O 1
ATOM 13867 N N . ALA D 1 171 ? -27.411 -20.600 -27.450 1.00 82.13 172 ALA D N 1
ATOM 13868 C CA . ALA D 1 171 ? -28.503 -20.650 -26.485 1.00 78.29 172 ALA D CA 1
ATOM 13869 C C . ALA D 1 171 ? -28.743 -22.055 -25.939 1.00 85.94 172 ALA D C 1
ATOM 13870 O O . ALA D 1 171 ? -29.328 -22.195 -24.859 1.00 110.68 172 ALA D O 1
ATOM 13877 N N . GLY D 1 172 ? -28.321 -23.096 -26.662 1.00 70.07 173 GLY D N 1
ATOM 13878 C CA . GLY D 1 172 ? -28.336 -24.446 -26.107 1.00 89.32 173 GLY D CA 1
ATOM 13879 C C . GLY D 1 172 ? -27.586 -24.607 -24.796 1.00 94.13 173 GLY D C 1
ATOM 13880 O O . GLY D 1 172 ? -27.925 -25.475 -23.986 1.00 119.84 173 GLY D O 1
ATOM 13884 N N . ASP D 1 173 ? -26.569 -23.779 -24.558 1.00 70.76 174 ASP D N 1
ATOM 13885 C CA . ASP D 1 173 ? -25.755 -23.884 -23.359 1.00 61.39 174 ASP D CA 1
ATOM 13886 C C . ASP D 1 173 ? -26.324 -23.145 -22.159 1.00 62.19 174 ASP D C 1
ATOM 13887 O O . ASP D 1 173 ? -25.624 -23.009 -21.146 1.00 69.51 174 ASP D O 1
ATOM 13896 N N . LEU D 1 174 ? -27.568 -22.682 -22.226 1.00 64.38 175 LEU D N 1
ATOM 13897 C CA . LEU D 1 174 ? -28.203 -22.127 -21.043 1.00 67.98 175 LEU D CA 1
ATOM 13898 C C . LEU D 1 174 ? -29.639 -22.624 -20.970 1.00 78.10 175 LEU D C 1
ATOM 13899 O O . LEU D 1 174 ? -30.237 -23.029 -21.979 1.00 68.15 175 LEU D O 1
ATOM 13915 N N . ARG D 1 175 ? -30.149 -22.652 -19.736 1.00 86.62 176 ARG D N 1
ATOM 13916 C CA . ARG D 1 175 ? -31.448 -23.231 -19.408 1.00 82.43 176 ARG D CA 1
ATOM 13917 C C . ARG D 1 175 ? -32.485 -22.127 -19.229 1.00 98.36 176 ARG D C 1
ATOM 13918 O O . ARG D 1 175 ? -32.877 -21.773 -18.123 1.00 105.13 176 ARG D O 1
ATOM 13939 N N . SER D 1 176 ? -32.967 -21.616 -20.350 1.00 92.46 177 SER D N 1
ATOM 13940 C CA . SER D 1 176 ? -33.852 -20.465 -20.337 1.00 110.36 177 SER D CA 1
ATOM 13941 C C . SER D 1 176 ? -35.244 -20.916 -19.896 1.00 80.50 177 SER D C 1
ATOM 13942 O O . SER D 1 176 ? -35.780 -21.901 -20.413 1.00 67.77 177 SER D O 1
ATOM 13950 N N . ARG D 1 177 ? -35.821 -20.195 -18.935 1.00 73.84 178 ARG D N 1
ATOM 13951 C CA . ARG D 1 177 ? -37.197 -20.401 -18.476 1.00 69.62 178 ARG D CA 1
ATOM 13952 C C . ARG D 1 177 ? -37.874 -19.039 -18.524 1.00 76.96 178 ARG D C 1
ATOM 13953 O O . ARG D 1 177 ? -37.364 -18.076 -17.922 1.00 91.37 178 ARG D O 1
ATOM 13974 N N . PRO D 1 178 ? -39.004 -18.901 -19.223 1.00 69.12 179 PRO D N 1
ATOM 13975 C CA . PRO D 1 178 ? -39.464 -17.547 -19.592 1.00 72.52 179 PRO D CA 1
ATOM 13976 C C . PRO D 1 178 ? -39.808 -16.651 -18.422 1.00 69.81 179 PRO D C 1
ATOM 13977 O O . PRO D 1 178 ? -39.560 -15.443 -18.498 1.00 73.60 179 PRO D O 1
ATOM 13988 N N . ALA D 1 179 ? -40.367 -17.188 -17.346 1.00 65.54 180 ALA D N 1
ATOM 13989 C CA . ALA D 1 179 ? -40.866 -16.337 -16.278 1.00 60.93 180 ALA D CA 1
ATOM 13990 C C . ALA D 1 179 ? -39.822 -16.144 -15.183 1.00 56.47 180 ALA D C 1
ATOM 13991 O O . ALA D 1 179 ? -39.017 -17.032 -14.903 1.00 53.61 180 ALA D O 1
ATOM 13998 N N . THR D 1 180 ? -39.821 -14.956 -14.590 1.00 51.16 181 THR D N 1
ATOM 13999 C CA . THR D 1 180 ? -39.180 -14.727 -13.300 1.00 69.85 181 THR D CA 1
ATOM 14000 C C . THR D 1 180 ? -40.274 -14.409 -12.290 1.00 57.71 181 THR D C 1
ATOM 14001 O O . THR D 1 180 ? -41.026 -13.438 -12.462 1.00 55.11 181 THR D O 1
ATOM 14012 N N . PHE D 1 181 ? -40.405 -15.260 -11.285 1.00 52.13 182 PHE D N 1
ATOM 14013 C CA . PHE D 1 181 ? -41.430 -15.086 -10.267 1.00 52.48 182 PHE D CA 1
ATOM 14014 C C . PHE D 1 181 ? -40.849 -14.392 -9.050 1.00 53.66 182 PHE D C 1
ATOM 14015 O O . PHE D 1 181 ? -39.705 -14.645 -8.664 1.00 52.80 182 PHE D O 1
ATOM 14032 N N . GLY D 1 182 ? -41.634 -13.493 -8.466 1.00 56.60 183 GLY D N 1
ATOM 14033 C CA . GLY D 1 182 ? -41.189 -12.751 -7.314 1.00 49.64 183 GLY D CA 1
ATOM 14034 C C . GLY D 1 182 ? -42.222 -12.850 -6.213 1.00 54.66 183 GLY D C 1
ATOM 14035 O O . GLY D 1 182 ? -43.405 -13.102 -6.454 1.00 52.88 183 GLY D O 1
ATOM 14039 N N . HIS D 1 183 ? -41.758 -12.568 -5.006 1.00 56.70 184 HIS D N 1
ATOM 14040 C CA . HIS D 1 183 ? -42.594 -12.511 -3.815 1.00 51.77 184 HIS D CA 1
ATOM 14041 C C . HIS D 1 183 ? -42.493 -11.079 -3.300 1.00 46.36 184 HIS D C 1
ATOM 14042 O O . HIS D 1 183 ? -41.540 -10.734 -2.591 1.00 44.09 184 HIS D O 1
ATOM 14055 N N . ARG D 1 184 ? -43.455 -10.237 -3.664 1.00 47.22 185 ARG D N 1
ATOM 14056 C CA . ARG D 1 184 ? -43.464 -8.863 -3.182 1.00 44.23 185 ARG D CA 1
ATOM 14057 C C . ARG D 1 184 ? -43.940 -8.912 -1.740 1.00 44.26 185 ARG D C 1
ATOM 14058 O O . ARG D 1 184 ? -45.106 -9.233 -1.474 1.00 50.94 185 ARG D O 1
ATOM 14079 N N . HIS D 1 185 ? -43.032 -8.646 -0.807 1.00 48.28 186 HIS D N 1
ATOM 14080 C CA . HIS D 1 185 ? -43.275 -8.927 0.604 1.00 43.34 186 HIS D CA 1
ATOM 14081 C C . HIS D 1 185 ? -42.815 -7.740 1.415 1.00 49.38 186 HIS D C 1
ATOM 14082 O O . HIS D 1 185 ? -41.662 -7.317 1.304 1.00 44.22 186 HIS D O 1
ATOM 14095 N N . TRP D 1 186 ? -43.701 -7.255 2.277 1.00 46.19 187 TRP D N 1
ATOM 14096 C CA . TRP D 1 186 ? -43.421 -6.080 3.096 1.00 47.41 187 TRP D CA 1
ATOM 14097 C C . TRP D 1 186 ? -44.113 -6.309 4.442 1.00 48.17 187 TRP D C 1
ATOM 14098 O O . TRP D 1 186 ? -45.289 -5.955 4.616 1.00 50.31 187 TRP D O 1
ATOM 14119 N N . PRO D 1 187 ? -43.440 -6.980 5.387 1.00 45.68 188 PRO D N 1
ATOM 14120 C CA . PRO D 1 187 ? -44.117 -7.449 6.606 1.00 48.65 188 PRO D CA 1
ATOM 14121 C C . PRO D 1 187 ? -44.376 -6.341 7.613 1.00 45.32 188 PRO D C 1
ATOM 14122 O O . PRO D 1 187 ? -43.749 -5.278 7.606 1.00 45.41 188 PRO D O 1
ATOM 14133 N N . ALA D 1 188 ? -45.272 -6.652 8.539 1.00 51.08 189 ALA D N 1
ATOM 14134 C CA . ALA D 1 188 ? -45.599 -5.760 9.642 1.00 61.03 189 ALA D CA 1
ATOM 14135 C C . ALA D 1 188 ? -44.726 -6.084 10.852 1.00 48.89 189 ALA D C 1
ATOM 14136 O O . ALA D 1 188 ? -44.663 -7.234 11.293 1.00 45.42 189 ALA D O 1
ATOM 14143 N N . LEU D 1 189 ? -44.086 -5.062 11.404 1.00 47.50 190 LEU D N 1
ATOM 14144 C CA . LEU D 1 189 ? -43.344 -5.189 12.652 1.00 49.09 190 LEU D CA 1
ATOM 14145 C C . LEU D 1 189 ? -44.161 -4.763 13.850 1.00 42.82 190 LEU D C 1
ATOM 14146 O O . LEU D 1 189 ? -43.705 -4.915 14.989 1.00 51.14 190 LEU D O 1
ATOM 14162 N N . HIS D 1 190 ? -45.366 -4.246 13.611 1.00 49.54 191 HIS D N 1
ATOM 14163 C CA . HIS D 1 190 ? -46.334 -3.909 14.633 1.00 44.85 191 HIS D CA 1
ATOM 14164 C C . HIS D 1 190 ? -47.679 -4.353 14.077 1.00 43.09 191 HIS D C 1
ATOM 14165 O O . HIS D 1 190 ? -47.891 -4.266 12.861 1.00 44.85 191 HIS D O 1
ATOM 14178 N N . PRO D 1 191 ? -48.565 -4.913 14.904 1.00 45.85 192 PRO D N 1
ATOM 14179 C CA . PRO D 1 191 ? -49.843 -5.408 14.367 1.00 58.27 192 PRO D CA 1
ATOM 14180 C C . PRO D 1 191 ? -50.652 -4.353 13.640 1.00 58.62 192 PRO D C 1
ATOM 14181 O O . PRO D 1 191 ? -51.467 -4.715 12.793 1.00 55.60 192 PRO D O 1
ATOM 14192 N N . THR D 1 192 ? -50.442 -3.063 13.907 1.00 47.60 193 THR D N 1
ATOM 14193 C CA . THR D 1 192 ? -51.218 -2.049 13.191 1.00 46.61 193 THR D CA 1
ATOM 14194 C C . THR D 1 192 ? -50.631 -1.715 11.827 1.00 49.91 193 THR D C 1
ATOM 14195 O O . THR D 1 192 ? -51.317 -1.084 11.017 1.00 44.90 193 THR D O 1
ATOM 14206 N N . GLN D 1 193 ? -49.434 -2.192 11.507 1.00 43.02 194 GLN D N 1
ATOM 14207 C CA . GLN D 1 193 ? -48.857 -1.832 10.212 1.00 43.86 194 GLN D CA 1
ATOM 14208 C C . GLN D 1 193 ? -49.533 -2.598 9.074 1.00 44.27 194 GLN D C 1
ATOM 14209 O O . GLN D 1 193 ? -50.031 -3.715 9.245 1.00 51.18 194 GLN D O 1
ATOM 14223 N N . THR D 1 194 ? -49.527 -1.986 7.878 1.00 50.01 195 THR D N 1
ATOM 14224 C CA . THR D 1 194 ? -50.171 -2.590 6.716 1.00 52.50 195 THR D CA 1
ATOM 14225 C C . THR D 1 194 ? -49.160 -3.493 6.029 1.00 51.33 195 THR D C 1
ATOM 14226 O O . THR D 1 194 ? -48.148 -2.987 5.522 1.00 50.63 195 THR D O 1
ATOM 14237 N N . PRO D 1 195 ? -49.355 -4.807 6.004 1.00 50.16 196 PRO D N 1
ATOM 14238 C CA . PRO D 1 195 ? -48.388 -5.672 5.325 1.00 60.77 196 PRO D CA 1
ATOM 14239 C C . PRO D 1 195 ? -48.737 -5.872 3.852 1.00 55.18 196 PRO D C 1
ATOM 14240 O O . PRO D 1 195 ? -49.861 -5.647 3.402 1.00 49.03 196 PRO D O 1
ATOM 14251 N N . VAL D 1 196 ? -47.743 -6.318 3.108 1.00 47.32 197 VAL D N 1
ATOM 14252 C CA . VAL D 1 196 ? -47.921 -6.725 1.717 1.00 48.84 197 VAL D CA 1
ATOM 14253 C C . VAL D 1 196 ? -47.275 -8.091 1.570 1.00 53.40 197 VAL D C 1
ATOM 14254 O O . VAL D 1 196 ? -46.145 -8.307 2.030 1.00 47.61 197 VAL D O 1
ATOM 14267 N N . SER D 1 197 ? -47.968 -8.995 0.886 1.00 60.45 198 SER D N 1
ATOM 14268 C CA . SER D 1 197 ? -47.410 -10.300 0.544 1.00 59.17 198 SER D CA 1
ATOM 14269 C C . SER D 1 197 ? -48.120 -10.796 -0.702 1.00 61.83 198 SER D C 1
ATOM 14270 O O . SER D 1 197 ? -49.298 -11.162 -0.633 1.00 57.44 198 SER D O 1
ATOM 14278 N N . GLU D 1 198 ? -47.429 -10.756 -1.837 1.00 50.90 199 GLU D N 1
ATOM 14279 C CA . GLU D 1 198 ? -48.059 -11.139 -3.088 1.00 54.51 199 GLU D CA 1
ATOM 14280 C C . GLU D 1 198 ? -47.049 -11.680 -4.093 1.00 59.80 199 GLU D C 1
ATOM 14281 O O . GLU D 1 198 ? -45.897 -11.214 -4.159 1.00 51.13 199 GLU D O 1
ATOM 14293 N N . LEU D 1 199 ? -47.484 -12.709 -4.832 1.00 54.37 200 LEU D N 1
ATOM 14294 C CA . LEU D 1 199 ? -46.704 -13.248 -5.939 1.00 61.52 200 LEU D CA 1
ATOM 14295 C C . LEU D 1 199 ? -46.856 -12.366 -7.161 1.00 56.82 200 LEU D C 1
ATOM 14296 O O . LEU D 1 199 ? -47.968 -11.973 -7.529 1.00 56.03 200 LEU D O 1
ATOM 14312 N N . VAL D 1 200 ? -45.731 -12.105 -7.812 1.00 56.57 201 VAL D N 1
ATOM 14313 C CA . VAL D 1 200 ? -45.678 -11.267 -8.992 1.00 65.31 201 VAL D CA 1
ATOM 14314 C C . VAL D 1 200 ? -44.878 -11.997 -10.055 1.00 100.73 201 VAL D C 1
ATOM 14315 O O . VAL D 1 200 ? -44.208 -12.995 -9.792 1.00 54.31 201 VAL D O 1
ATOM 14328 N N . GLU D 1 201 ? -45.000 -11.511 -11.278 1.00 55.44 202 GLU D N 1
ATOM 14329 C CA . GLU D 1 201 ? -44.286 -12.078 -12.407 1.00 55.71 202 GLU D CA 1
ATOM 14330 C C . GLU D 1 201 ? -43.660 -10.885 -13.106 1.00 66.00 202 GLU D C 1
ATOM 14331 O O . GLU D 1 201 ? -44.366 -9.943 -13.478 1.00 67.31 202 GLU D O 1
ATOM 14343 N N . VAL D 1 202 ? -42.355 -10.931 -13.322 1.00 54.17 203 VAL D N 1
ATOM 14344 C CA . VAL D 1 202 ? -41.721 -9.845 -14.048 1.00 61.92 203 VAL D CA 1
ATOM 14345 C C . VAL D 1 202 ? -41.444 -10.295 -15.467 1.00 63.38 203 VAL D C 1
ATOM 14346 O O . VAL D 1 202 ? -42.165 -9.888 -16.364 1.00 67.18 203 VAL D O 1
ATOM 14359 N N . ARG D 1 204 ? -39.733 -9.672 -18.617 1.00 73.16 205 ARG D N 1
ATOM 14360 C CA . ARG D 1 204 ? -38.822 -8.775 -19.314 1.00 68.49 205 ARG D CA 1
ATOM 14361 C C . ARG D 1 204 ? -38.986 -8.806 -20.824 1.00 90.68 205 ARG D C 1
ATOM 14362 O O . ARG D 1 204 ? -39.140 -9.864 -21.427 1.00 102.19 205 ARG D O 1
ATOM 14382 N N . SER D 1 205 ? -39.015 -7.622 -21.414 1.00 69.24 206 SER D N 1
ATOM 14383 C CA . SER D 1 205 ? -39.061 -7.462 -22.855 1.00 59.15 206 SER D CA 1
ATOM 14384 C C . SER D 1 205 ? -37.671 -7.191 -23.442 1.00 54.24 206 SER D C 1
ATOM 14385 O O . SER D 1 205 ? -36.686 -6.913 -22.740 1.00 49.36 206 SER D O 1
ATOM 14393 N N . ASP D 1 206 ? -37.617 -7.265 -24.769 1.00 52.20 207 ASP D N 1
ATOM 14394 C CA . ASP D 1 206 ? -36.451 -6.862 -25.563 1.00 63.09 207 ASP D CA 1
ATOM 14395 C C . ASP D 1 206 ? -35.188 -7.612 -25.151 1.00 53.34 207 ASP D C 1
ATOM 14396 O O . ASP D 1 206 ? -34.091 -7.048 -25.107 1.00 52.55 207 ASP D O 1
ATOM 14405 N N . LEU D 1 207 ? -35.345 -8.907 -24.890 1.00 55.34 208 LEU D N 1
ATOM 14406 C CA . LEU D 1 207 ? -34.262 -9.748 -24.402 1.00 51.72 208 LEU D CA 1
ATOM 14407 C C . LEU D 1 207 ? -33.308 -10.080 -25.547 1.00 75.63 208 LEU D C 1
ATOM 14408 O O . LEU D 1 207 ? -33.736 -10.505 -26.625 1.00 92.21 208 LEU D O 1
ATOM 14424 N N . ARG D 1 208 ? -32.015 -9.897 -25.301 1.00 58.61 209 ARG D N 1
ATOM 14425 C CA . ARG D 1 208 ? -30.950 -10.260 -26.231 1.00 59.99 209 ARG D CA 1
ATOM 14426 C C . ARG D 1 208 ? -29.890 -10.951 -25.393 1.00 64.59 209 ARG D C 1
ATOM 14427 O O . ARG D 1 208 ? -29.504 -10.436 -24.335 1.00 44.56 209 ARG D O 1
ATOM 14448 N N . VAL D 1 209 ? -29.392 -12.088 -25.893 1.00 54.20 210 VAL D N 1
ATOM 14449 C CA . VAL D 1 209 ? -28.299 -12.827 -25.261 1.00 56.50 210 VAL D CA 1
ATOM 14450 C C . VAL D 1 209 ? -27.223 -13.071 -26.300 1.00 76.21 210 VAL D C 1
ATOM 14451 O O . VAL D 1 209 ? -27.532 -13.349 -27.462 1.00 59.31 210 VAL D O 1
ATOM 14464 N N . GLY D 1 210 ? -25.964 -12.985 -25.886 1.00 72.21 211 GLY D N 1
ATOM 14465 C CA . GLY D 1 210 ? -24.898 -13.204 -26.844 1.00 78.96 211 GLY D CA 1
ATOM 14466 C C . GLY D 1 210 ? -23.547 -13.335 -26.182 1.00 64.72 211 GLY D C 1
ATOM 14467 O O . GLY D 1 210 ? -23.414 -13.324 -24.951 1.00 52.27 211 GLY D O 1
ATOM 14471 N N . ASP D 1 211 ? -22.535 -13.457 -27.041 1.00 48.84 212 ASP D N 1
ATOM 14472 C CA . ASP D 1 211 ? -21.150 -13.648 -26.618 1.00 52.08 212 ASP D CA 1
ATOM 14473 C C . ASP D 1 211 ? -21.066 -14.771 -25.588 1.00 51.36 212 ASP D C 1
ATOM 14474 O O . ASP D 1 211 ? -20.538 -14.610 -24.483 1.00 44.30 212 ASP D O 1
ATOM 14483 N N . ILE D 1 212 ? -21.579 -15.934 -25.996 1.00 41.18 213 ILE D N 1
ATOM 14484 C CA . ILE D 1 212 ? -21.738 -17.069 -25.103 1.00 46.89 213 ILE D CA 1
ATOM 14485 C C . ILE D 1 212 ? -20.529 -17.979 -25.201 1.00 49.54 213 ILE D C 1
ATOM 14486 O O . ILE D 1 212 ? -20.094 -18.346 -26.298 1.00 51.46 213 ILE D O 1
ATOM 14502 N N . TRP D 1 213 ? -19.999 -18.366 -24.046 1.00 42.89 214 TRP D N 1
ATOM 14503 C CA . TRP D 1 213 ? -18.899 -19.319 -23.968 1.00 46.04 214 TRP D CA 1
ATOM 14504 C C . TRP D 1 213 ? -19.248 -20.359 -22.921 1.00 42.22 214 TRP D C 1
ATOM 14505 O O . TRP D 1 213 ? -19.664 -20.013 -21.822 1.00 45.10 214 TRP D O 1
ATOM 14526 N N . ALA D 1 214 ? -19.028 -21.615 -23.245 1.00 49.96 215 ALA D N 1
ATOM 14527 C CA . ALA D 1 214 ? -19.311 -22.714 -22.341 1.00 51.65 215 ALA D CA 1
ATOM 14528 C C . ALA D 1 214 ? -18.005 -23.264 -21.793 1.00 46.90 215 ALA D C 1
ATOM 14529 O O . ALA D 1 214 ? -16.933 -23.051 -22.366 1.00 52.03 215 ALA D O 1
ATOM 14536 N N . GLY D 1 215 ? -18.087 -23.994 -20.689 1.00 47.62 216 GLY D N 1
ATOM 14537 C CA . GLY D 1 215 ? -16.861 -24.538 -20.150 1.00 60.20 216 GLY D CA 1
ATOM 14538 C C . GLY D 1 215 ? -17.090 -25.338 -18.895 1.00 60.40 216 GLY D C 1
ATOM 14539 O O . GLY D 1 215 ? -18.224 -25.603 -18.496 1.00 59.41 216 GLY D O 1
ATOM 14543 N N . GLU D 1 216 ? -15.966 -25.632 -18.240 1.00 49.00 217 GLU D N 1
ATOM 14544 C CA . GLU D 1 216 ? -15.932 -26.507 -17.072 1.00 52.30 217 GLU D CA 1
ATOM 14545 C C . GLU D 1 216 ? -16.179 -25.654 -15.833 1.00 52.77 217 GLU D C 1
ATOM 14546 O O . GLU D 1 216 ? -15.364 -24.772 -15.537 1.00 48.06 217 GLU D O 1
ATOM 14558 N N . PRO D 1 217 ? -17.274 -25.861 -15.103 1.00 49.31 218 PRO D N 1
ATOM 14559 C CA . PRO D 1 217 ? -17.623 -24.972 -13.994 1.00 48.12 218 PRO D CA 1
ATOM 14560 C C . PRO D 1 217 ? -17.036 -25.407 -12.660 1.00 45.70 218 PRO D C 1
ATOM 14561 O O . PRO D 1 217 ? -16.609 -26.544 -12.473 1.00 40.74 218 PRO D O 1
ATOM 14572 N N . PHE D 1 218 ? -17.025 -24.477 -11.708 1.00 42.45 219 PHE D N 1
ATOM 14573 C CA . PHE D 1 218 ? -16.838 -24.967 -10.358 1.00 47.18 219 PHE D CA 1
ATOM 14574 C C . PHE D 1 218 ? -17.629 -24.030 -9.464 1.00 39.37 219 PHE D C 1
ATOM 14575 O O . PHE D 1 218 ? -17.893 -22.874 -9.808 1.00 37.28 219 PHE D O 1
ATOM 14592 N N . ILE D 1 219 ? -18.085 -24.574 -8.360 1.00 40.79 220 ILE D N 1
ATOM 14593 C CA . ILE D 1 219 ? -18.794 -23.805 -7.355 1.00 39.37 220 ILE D CA 1
ATOM 14594 C C . ILE D 1 219 ? -18.358 -24.329 -6.000 1.00 40.33 220 ILE D C 1
ATOM 14595 O O . ILE D 1 219 ? -18.088 -25.525 -5.842 1.00 39.18 220 ILE D O 1
ATOM 14611 N N . GLU D 1 220 ? -18.249 -23.423 -5.034 1.00 40.88 221 GLU D N 1
ATOM 14612 C CA . GLU D 1 220 ? -17.929 -23.784 -3.656 1.00 43.52 221 GLU D CA 1
ATOM 14613 C C . GLU D 1 220 ? -18.781 -22.889 -2.764 1.00 35.30 221 GLU D C 1
ATOM 14614 O O . GLU D 1 220 ? -18.596 -21.665 -2.752 1.00 34.19 221 GLU D O 1
ATOM 14626 N N . LEU D 1 221 ? -19.714 -23.495 -2.036 1.00 39.15 222 LEU D N 1
ATOM 14627 C CA . LEU D 1 221 ? -20.581 -22.747 -1.139 1.00 43.27 222 LEU D CA 1
ATOM 14628 C C . LEU D 1 221 ? -19.888 -22.518 0.195 1.00 39.11 222 LEU D C 1
ATOM 14629 O O . LEU D 1 221 ? -19.203 -23.412 0.714 1.00 35.94 222 LEU D O 1
ATOM 14645 N N . GLY D 1 222 ? -20.106 -21.337 0.768 1.00 39.99 223 GLY D N 1
ATOM 14646 C CA . GLY D 1 222 ? -19.693 -21.045 2.122 1.00 44.15 223 GLY D CA 1
ATOM 14647 C C . GLY D 1 222 ? -20.829 -21.285 3.105 1.00 41.10 223 GLY D C 1
ATOM 14648 O O . GLY D 1 222 ? -21.803 -21.989 2.819 1.00 39.39 223 GLY D O 1
ATOM 14652 N N . SER D 1 223 ? -20.721 -20.666 4.275 1.00 41.50 224 SER D N 1
ATOM 14653 C CA . SER D 1 223 ? -21.766 -20.775 5.284 1.00 37.13 224 SER D CA 1
ATOM 14654 C C . SER D 1 223 ? -21.683 -19.532 6.143 1.00 38.39 224 SER D C 1
ATOM 14655 O O . SER D 1 223 ? -20.598 -18.980 6.352 1.00 42.03 224 SER D O 1
ATOM 14663 N N . ALA D 1 224 ? -22.841 -19.073 6.602 1.00 39.63 225 ALA D N 1
ATOM 14664 C CA . ALA D 1 224 ? -22.881 -17.899 7.458 1.00 39.48 225 ALA D CA 1
ATOM 14665 C C . ALA D 1 224 ? -23.981 -18.064 8.485 1.00 38.60 225 ALA D C 1
ATOM 14666 O O . ALA D 1 224 ? -25.013 -18.685 8.215 1.00 35.77 225 ALA D O 1
ATOM 14673 N N . PRO D 1 225 ? -23.791 -17.495 9.676 1.00 38.03 226 PRO D N 1
ATOM 14674 C CA . PRO D 1 225 ? -24.809 -17.658 10.717 1.00 37.95 226 PRO D CA 1
ATOM 14675 C C . PRO D 1 225 ? -26.133 -17.031 10.354 1.00 42.69 226 PRO D C 1
ATOM 14676 O O . PRO D 1 225 ? -27.143 -17.402 10.940 1.00 40.65 226 PRO D O 1
ATOM 14687 N N . ASP D 1 226 ? -26.163 -16.057 9.447 1.00 36.15 227 ASP D N 1
ATOM 14688 C CA . ASP D 1 226 ? -27.410 -15.393 9.075 1.00 42.04 227 ASP D CA 1
ATOM 14689 C C . ASP D 1 226 ? -27.817 -15.690 7.631 1.00 44.65 227 ASP D C 1
ATOM 14690 O O . ASP D 1 226 ? -28.583 -14.935 7.024 1.00 45.44 227 ASP D O 1
ATOM 14699 N N . GLU D 1 227 ? -27.370 -16.824 7.096 1.00 39.61 228 GLU D N 1
ATOM 14700 C CA . GLU D 1 227 ? -27.759 -17.250 5.760 1.00 34.49 228 GLU D CA 1
ATOM 14701 C C . GLU D 1 227 ? -28.185 -18.701 5.845 1.00 44.71 228 GLU D C 1
ATOM 14702 O O . GLU D 1 227 ? -27.983 -19.367 6.863 1.00 41.94 228 GLU D O 1
ATOM 14714 N N . ALA D 1 228 ? -28.724 -19.212 4.740 1.00 39.46 229 ALA D N 1
ATOM 14715 C CA . ALA D 1 228 ? -29.182 -20.589 4.690 1.00 39.80 229 ALA D CA 1
ATOM 14716 C C . ALA D 1 228 ? -28.603 -21.277 3.478 1.00 42.96 229 ALA D C 1
ATOM 14717 O O . ALA D 1 228 ? -29.295 -21.974 2.735 1.00 42.21 229 ALA D O 1
ATOM 14724 N N . LEU D 1 229 ? -27.293 -21.091 3.292 1.00 37.53 230 LEU D N 1
ATOM 14725 C CA . LEU D 1 229 ? -26.613 -21.602 2.112 1.00 45.36 230 LEU D CA 1
ATOM 14726 C C . LEU D 1 229 ? -26.629 -23.125 2.061 1.00 53.10 230 LEU D C 1
ATOM 14727 O O . LEU D 1 229 ? -26.602 -23.705 0.973 1.00 45.96 230 LEU D O 1
ATOM 14743 N N . GLU D 1 230 ? -26.736 -23.783 3.216 1.00 45.61 231 GLU D N 1
ATOM 14744 C CA . GLU D 1 230 ? -26.759 -25.238 3.246 1.00 51.91 231 GLU D CA 1
ATOM 14745 C C . GLU D 1 230 ? -27.906 -25.827 2.430 1.00 48.85 231 GLU D C 1
ATOM 14746 O O . GLU D 1 230 ? -27.870 -27.024 2.123 1.00 48.02 231 GLU D O 1
ATOM 14758 N N . CYS D 1 231 ? -28.964 -25.051 2.159 1.00 49.70 232 CYS D N 1
ATOM 14759 C CA . CYS D 1 231 ? -30.078 -25.527 1.327 1.00 50.37 232 CYS D CA 1
ATOM 14760 C C . CYS D 1 231 ? -29.634 -25.916 -0.079 1.00 50.99 232 CYS D C 1
ATOM 14761 O O . CYS D 1 231 ? -30.324 -26.686 -0.754 1.00 54.47 232 CYS D O 1
ATOM 14769 N N . PHE D 1 232 ? -28.512 -25.382 -0.540 1.00 50.10 233 PHE D N 1
ATOM 14770 C CA . PHE D 1 232 ? -27.997 -25.678 -1.867 1.00 49.28 233 PHE D CA 1
ATOM 14771 C C . PHE D 1 232 ? -26.774 -26.592 -1.827 1.00 62.08 233 PHE D C 1
ATOM 14772 O O . PHE D 1 232 ? -26.125 -26.793 -2.867 1.00 65.90 233 PHE D O 1
ATOM 14789 N N . ALA D 1 233 ? -26.457 -27.163 -0.654 1.00 58.09 234 ALA D N 1
ATOM 14790 C CA . ALA D 1 233 ? -25.138 -27.750 -0.427 1.00 76.17 234 ALA D CA 1
ATOM 14791 C C . ALA D 1 233 ? -24.973 -29.088 -1.129 1.00 71.16 234 ALA D C 1
ATOM 14792 O O . ALA D 1 233 ? -23.906 -29.369 -1.688 1.00 84.64 234 ALA D O 1
ATOM 14799 N N . ASP D 1 234 ? -25.988 -29.947 -1.079 1.00 59.93 235 ASP D N 1
ATOM 14800 C CA . ASP D 1 234 ? -25.837 -31.303 -1.591 1.00 74.13 235 ASP D CA 1
ATOM 14801 C C . ASP D 1 234 ? -26.305 -31.265 -3.030 1.00 65.94 235 ASP D C 1
ATOM 14802 O O . ASP D 1 234 ? -27.469 -31.524 -3.337 1.00 76.40 235 ASP D O 1
ATOM 14811 N N . HIS D 1 235 ? -25.390 -30.923 -3.927 1.00 66.00 236 HIS D N 1
ATOM 14812 C CA . HIS D 1 235 ? -25.775 -30.653 -5.298 1.00 61.25 236 HIS D CA 1
ATOM 14813 C C . HIS D 1 235 ? -24.950 -31.471 -6.276 1.00 65.57 236 HIS D C 1
ATOM 14814 O O . HIS D 1 235 ? -23.906 -32.047 -5.949 1.00 60.88 236 HIS D O 1
ATOM 14827 N N . GLU D 1 236 ? -25.487 -31.551 -7.481 1.00 54.21 237 GLU D N 1
ATOM 14828 C CA . GLU D 1 236 ? -24.768 -32.044 -8.638 1.00 58.92 237 GLU D CA 1
ATOM 14829 C C . GLU D 1 236 ? -24.504 -30.843 -9.525 1.00 53.49 237 GLU D C 1
ATOM 14830 O O . GLU D 1 236 ? -25.414 -30.050 -9.784 1.00 61.25 237 GLU D O 1
ATOM 14842 N N . VAL D 1 237 ? -23.245 -30.654 -9.891 1.00 54.76 238 VAL D N 1
ATOM 14843 C CA . VAL D 1 237 ? -22.846 -29.568 -10.773 1.00 47.88 238 VAL D CA 1
ATOM 14844 C C . VAL D 1 237 ? -23.058 -30.018 -12.223 1.00 47.61 238 VAL D C 1
ATOM 14845 O O . VAL D 1 237 ? -22.486 -31.022 -12.650 1.00 60.63 238 VAL D O 1
ATOM 14858 N N . LEU D 1 238 ? -23.884 -29.283 -12.976 1.00 57.96 239 LEU D N 1
ATOM 14859 C CA . LEU D 1 238 ? -24.297 -29.695 -14.318 1.00 47.84 239 LEU D CA 1
ATOM 14860 C C . LEU D 1 238 ? -23.485 -29.064 -15.453 1.00 55.80 239 LEU D C 1
ATOM 14861 O O . LEU D 1 238 ? -23.053 -29.772 -16.367 1.00 50.95 239 LEU D O 1
ATOM 14877 N N . ALA D 1 239 ? -23.338 -27.740 -15.469 1.00 48.70 240 ALA D N 1
ATOM 14878 C CA . ALA D 1 239 ? -22.714 -27.041 -16.589 1.00 80.31 240 ALA D CA 1
ATOM 14879 C C . ALA D 1 239 ? -22.356 -25.628 -16.151 1.00 69.59 240 ALA D C 1
ATOM 14880 O O . ALA D 1 239 ? -22.905 -25.119 -15.175 1.00 47.54 240 ALA D O 1
ATOM 14887 N N . GLY D 1 240 ? -21.485 -24.977 -16.921 1.00 48.99 241 GLY D N 1
ATOM 14888 C CA . GLY D 1 240 ? -21.152 -23.579 -16.684 1.00 41.66 241 GLY D CA 1
ATOM 14889 C C . GLY D 1 240 ? -21.123 -22.824 -17.997 1.00 56.25 241 GLY D C 1
ATOM 14890 O O . GLY D 1 240 ? -20.794 -23.372 -19.050 1.00 48.77 241 GLY D O 1
ATOM 14894 N N . VAL D 1 241 ? -21.463 -21.548 -17.928 1.00 53.01 242 VAL D N 1
ATOM 14895 C CA . VAL D 1 241 ? -21.511 -20.716 -19.116 1.00 47.85 242 VAL D CA 1
ATOM 14896 C C . VAL D 1 241 ? -21.248 -19.289 -18.679 1.00 50.29 242 VAL D C 1
ATOM 14897 O O . VAL D 1 241 ? -21.538 -18.913 -17.547 1.00 40.10 242 VAL D O 1
ATOM 14910 N N . THR D 1 242 ? -20.644 -18.506 -19.561 1.00 40.31 243 THR D N 1
ATOM 14911 C CA . THR D 1 242 ? -20.525 -17.074 -19.356 1.00 37.24 243 THR D CA 1
ATOM 14912 C C . THR D 1 242 ? -21.038 -16.369 -20.603 1.00 39.64 243 THR D C 1
ATOM 14913 O O . THR D 1 242 ? -20.917 -16.913 -21.708 1.00 43.47 243 THR D O 1
ATOM 14924 N N . TYR D 1 243 ? -21.696 -15.222 -20.428 1.00 46.39 244 TYR D N 1
ATOM 14925 C CA . TYR D 1 243 ? -22.359 -14.570 -21.561 1.00 39.58 244 TYR D CA 1
ATOM 14926 C C . TYR D 1 243 ? -22.744 -13.150 -21.177 1.00 44.85 244 TYR D C 1
ATOM 14927 O O . TYR D 1 243 ? -22.559 -12.721 -20.032 1.00 42.53 244 TYR D O 1
ATOM 14945 N N . SER D 1 244 ? -23.185 -12.392 -22.180 1.00 40.55 245 SER D N 1
ATOM 14946 C CA . SER D 1 244 ? -23.773 -11.072 -22.000 1.00 39.45 245 SER D CA 1
ATOM 14947 C C . SER D 1 244 ? -25.245 -11.053 -22.411 1.00 47.53 245 SER D C 1
ATOM 14948 O O . SER D 1 244 ? -25.659 -11.778 -23.327 1.00 44.60 245 SER D O 1
ATOM 14956 N N . TYR D 1 245 ? -26.041 -10.209 -21.745 1.00 45.06 246 TYR D N 1
ATOM 14957 C CA . TYR D 1 245 ? -27.485 -10.204 -21.987 1.00 43.76 246 TYR D CA 1
ATOM 14958 C C . TYR D 1 245 ? -28.028 -8.816 -21.675 1.00 41.79 246 TYR D C 1
ATOM 14959 O O . TYR D 1 245 ? -27.434 -8.055 -20.895 1.00 43.95 246 TYR D O 1
ATOM 14977 N N . GLY D 1 246 ? -29.054 -8.442 -22.425 1.00 48.08 247 GLY D N 1
ATOM 14978 C CA . GLY D 1 246 ? -29.746 -7.182 -22.218 1.00 50.75 247 GLY D CA 1
ATOM 14979 C C . GLY D 1 246 ? -31.248 -7.388 -22.268 1.00 55.10 247 GLY D C 1
ATOM 14980 O O . GLY D 1 246 ? -31.751 -8.349 -22.858 1.00 48.69 247 GLY D O 1
ATOM 14984 N N . PHE D 1 247 ? -31.952 -6.544 -21.526 1.00 46.96 248 PHE D N 1
ATOM 14985 C CA . PHE D 1 247 ? -33.407 -6.621 -21.413 1.00 53.58 248 PHE D CA 1
ATOM 14986 C C . PHE D 1 247 ? -33.963 -5.315 -20.851 1.00 59.13 248 PHE D C 1
ATOM 14987 O O . PHE D 1 247 ? -33.233 -4.477 -20.314 1.00 51.98 248 PHE D O 1
ATOM 15004 N N . ARG D 1 248 ? -35.286 -5.194 -20.925 1.00 52.88 249 ARG D N 1
ATOM 15005 C CA . ARG D 1 248 ? -36.052 -4.106 -20.319 1.00 57.87 249 ARG D CA 1
ATOM 15006 C C . ARG D 1 248 ? -37.070 -4.695 -19.354 1.00 51.81 249 ARG D C 1
ATOM 15007 O O . ARG D 1 248 ? -37.568 -5.801 -19.570 1.00 52.12 249 ARG D O 1
ATOM 15028 N N . ILE D 1 249 ? -37.296 -4.009 -18.230 1.00 53.51 250 ILE D N 1
ATOM 15029 C CA . ILE D 1 249 ? -38.299 -4.444 -17.264 1.00 46.15 250 ILE D CA 1
ATOM 15030 C C . ILE D 1 249 ? -39.092 -3.236 -16.784 1.00 49.96 250 ILE D C 1
ATOM 15031 O O . ILE D 1 249 ? -38.539 -2.151 -16.567 1.00 49.91 250 ILE D O 1
ATOM 15047 N N . GLY D 1 250 ? -40.393 -3.446 -16.576 1.00 48.73 251 GLY D N 1
ATOM 15048 C CA . GLY D 1 250 ? -41.233 -2.479 -15.903 1.00 67.56 251 GLY D CA 1
ATOM 15049 C C . GLY D 1 250 ? -41.595 -2.961 -14.510 1.00 65.90 251 GLY D C 1
ATOM 15050 O O . GLY D 1 250 ? -40.808 -3.632 -13.834 1.00 69.83 251 GLY D O 1
ATOM 15054 N N . GLY D 1 251 ? -42.795 -2.631 -14.058 1.00 69.73 252 GLY D N 1
ATOM 15055 C CA . GLY D 1 251 ? -43.283 -3.206 -12.828 1.00 54.60 252 GLY D CA 1
ATOM 15056 C C . GLY D 1 251 ? -43.731 -4.646 -13.030 1.00 69.50 252 GLY D C 1
ATOM 15057 O O . GLY D 1 251 ? -44.310 -5.003 -14.056 1.00 82.91 252 GLY D O 1
ATOM 15061 N N . ALA D 1 252 ? -43.467 -5.470 -12.019 1.00 53.77 253 ALA D N 1
ATOM 15062 C CA . ALA D 1 252 ? -43.949 -6.846 -12.007 1.00 50.94 253 ALA D CA 1
ATOM 15063 C C . ALA D 1 252 ? -45.458 -6.912 -11.744 1.00 52.16 253 ALA D C 1
ATOM 15064 O O . ALA D 1 252 ? -46.014 -6.163 -10.931 1.00 58.64 253 ALA D O 1
ATOM 15071 N N . THR D 1 253 ? -46.109 -7.857 -12.405 1.00 52.94 254 THR D N 1
ATOM 15072 C CA . THR D 1 253 ? -47.558 -7.934 -12.443 1.00 57.64 254 THR D CA 1
ATOM 15073 C C . THR D 1 253 ? -48.053 -8.851 -11.344 1.00 54.68 254 THR D C 1
ATOM 15074 O O . THR D 1 253 ? -47.556 -9.969 -11.174 1.00 53.98 254 THR D O 1
ATOM 15085 N N . ARG D 1 254 ? -49.048 -8.386 -10.618 1.00 55.74 255 ARG D N 1
ATOM 15086 C CA . ARG D 1 254 ? -49.563 -9.177 -9.517 1.00 70.30 255 ARG D CA 1
ATOM 15087 C C . ARG D 1 254 ? -50.207 -10.440 -10.068 1.00 76.55 255 ARG D C 1
ATOM 15088 O O . ARG D 1 254 ? -50.999 -10.379 -11.008 1.00 70.40 255 ARG D O 1
ATOM 15109 N N . LEU D 1 255 ? -49.819 -11.592 -9.521 1.00 62.73 256 LEU D N 1
ATOM 15110 C CA . LEU D 1 255 ? -50.473 -12.862 -9.829 1.00 60.46 256 LEU D CA 1
ATOM 15111 C C . LEU D 1 255 ? -51.563 -13.174 -8.810 1.00 69.34 256 LEU D C 1
ATOM 15112 O O . LEU D 1 255 ? -52.738 -13.298 -9.165 1.00 69.82 256 LEU D O 1
ATOM 15128 N N . GLU D 1 256 ? -51.182 -13.305 -7.541 1.00 79.83 257 GLU D N 1
ATOM 15129 C CA . GLU D 1 256 ? -52.103 -13.711 -6.482 1.00 84.86 257 GLU D CA 1
ATOM 15130 C C . GLU D 1 256 ? -51.658 -13.146 -5.123 1.00 90.15 257 GLU D C 1
ATOM 15131 O O . GLU D 1 256 ? -50.460 -12.996 -4.855 1.00 67.17 257 GLU D O 1
#

B-factor: mean 53.14, std 27.94, range [20.65, 398.65]